Protein AF-A0A3M2DWN2-F1 (afdb_monomer)

pLDDT: mean 86.71, std 13.44, range [28.84, 98.81]

Nearest PDB structures (foldseek):
  6mg6-assembly2_C  TM=7.236E-01  e=5.193E-10  Helicobacter pylori G27
  5h8i-assembly1_A  TM=6.919E-01  e=1.380E-08  Medicago truncatula
  5h8i-assembly1_B  TM=6.984E-01  e=2.285E-08  Medicago truncatula
  5h8k-assembly1_A  TM=7.083E-01  e=6.935E-08  Medicago truncatula
  2vhh-assembly1_C  TM=6.058E-01  e=2.213E-07  Drosophila melanogaster

Radius of gyration: 27.04 Å; Cα contacts (8 Å, |Δi|>4): 2214; chains: 1; bounding box: 73×55×89 Å

Solvent-accessible surface area (backbone atoms only — not comparable to full-atom values): 41257 Å² total; per-residue (Å²): 130,93,74,87,78,80,83,77,95,66,62,64,50,64,84,50,80,84,73,81,58,93,68,30,50,38,36,42,32,9,39,21,45,66,55,50,72,68,31,11,58,32,58,67,41,34,37,50,53,57,45,49,51,40,59,70,64,40,59,85,67,62,62,92,87,41,58,40,37,43,32,34,15,33,44,66,46,56,50,35,74,36,38,30,78,65,11,48,66,15,74,70,42,70,35,57,70,54,17,57,60,51,32,48,79,72,34,44,60,20,29,55,60,46,56,75,81,30,84,74,54,72,43,33,39,49,44,61,28,40,37,25,48,33,51,52,37,49,50,54,35,50,22,45,50,9,35,76,71,57,20,33,32,35,41,19,33,68,38,42,70,68,45,84,41,62,51,67,67,56,26,73,42,29,32,46,81,86,51,80,84,67,76,45,22,44,43,45,85,84,55,52,34,25,48,29,43,40,31,23,37,40,81,25,47,76,79,52,72,49,54,31,36,50,69,54,67,64,41,48,68,59,32,49,38,48,58,30,60,66,69,70,58,47,45,45,77,52,90,88,60,40,23,30,28,76,19,44,42,61,31,39,59,36,67,72,50,54,51,49,19,37,76,65,58,13,35,30,37,39,31,19,20,66,60,70,27,39,58,57,48,64,93,87,57,62,64,41,54,34,60,50,41,54,18,52,49,39,46,23,69,68,35,91,51,27,55,26,20,35,28,7,17,33,17,20,44,56,48,68,45,43,27,61,39,59,6,27,31,30,34,70,29,26,52,86,50,73,62,41,60,55,78,72,40,82,63,36,45,25,54,73,32,70,22,64,59,78,64,79,67,80,88,60,80,54,65,66,59,41,42,54,56,48,23,56,53,38,55,24,32,28,70,90,28,92,41,47,54,72,60,48,58,25,53,30,64,49,78,43,68,45,36,90,69,54,57,39,67,63,56,85,91,71,76,45,83,50,65,99,64,54,47,56,72,71,40,73,65,74,96,76,80,78,52,42,30,40,56,54,20,39,22,38,18,84,62,40,33,32,40,40,30,25,20,35,32,45,45,79,33,31,35,40,34,34,33,30,15,75,62,62,63,77,52,70,50,80,72,34,70,52,74,59,47,75,48,39,29,40,60,36,34,43,41,44,50,68,83,47,21,34,33,38,36,32,33,37,52,78,56,91,74,33,23,39,48,34,30,30,32,16,76,63,50,58,76,50,65,44,77,70,40,63,46,52,78,91,60,93,51,36,30,45,64,61,22,65,28,48,15,84,72,75,49,32,24,38,38,27,25,24,28,37,68,68,101,62,66,35,31,36,45,30,35,25,42,10,86,65,48,50,78,53,61,39,80,60,34,70,47,67,85,74,73,75,66,82,86,52,85,65,66,70,46,55,26,29,42,52,34,19,37,31,39,45,77,50,34,29,39,40,37,29,26,36,27,46,71,84,38,98,72,73,34,72,27,28,42,41,33,37,32,42,16,81,66,61,57,75,53,57,41,81,68,42,76,67,68,88,73,98,48,64,38,31,50,40,45,46,44,25,48,48,66,46,96,86,72,47,36,40,41,36,25,16,32,32,56,50,85,52,52,43,30,39,39,38,34,46,45,73,86,61,80,81,76,30,60,60,74,75,57,89,73,74,43,38,27,39,37,38,21,51,27,56,35,65,97,36,38,36,40,31,26,19,30,36,72,65,30,23,33,37,36,33,35,26,51,32,52,98,75,36,65,44,74,65,40,62,62,53,35,60,74,91,39,69,33,38,29,39,53,39,24,36,24,27,16,71,87,23,37,39,37,41,35,30,29,30,22,29,83,17,29,35,34,41,36,34,31,39,25,46,68,79,78,87,128

Secondary structure (DSSP, 8-state):
----PPPP-PPPPPPP--PPPS--EEEEEE--EE--GGGGG-HHHHHHHHHHHIIIIIGGG--SSS-EEEEPPTTTTGGGGG-TTTTHHHHTSSSHHHHHHHHGGGGHHHHHHHTTT----HHHHHHHHHHHHHHHHHHHHHHHHHHHHT-EEEEEEEEPPPEEE--HHHHHHHS-TTSSS-S-EEE-TT---EEEEEEE-TTS-EEEEEE-SS--HIIIIIS-PPPPPGGG---EEETTTEEEEEEEGGGGG-HHHHHHHHHTT--EEEEEB--B-SSSPPTT---HHHHHIIIIIHHHHH-TT--EEEE-BEEEEETTEEEE---EEEE---TTSPPB-STTSPPBS-EEEEPPPSS----SS-HHHHHHHHHHHHHHHSTTSTTTT------EEEEEE--TT--PPP--S--PPPPSSSEEEEEES---SSS-EEEEEEEE-SSS-EEEEEEE-TTSS-EEEEEEESSTTSS-PPPEE-S--SS-EEEEEEEE-STT-EEEEEEEEEETTEEEEEEEEESSSSSS-PPPEES-TT--S-EEEEEEEE-TTT--EEEEEEE--SSS---EEEEEEETTSSSS-PPPEES--PPP-TT-S-GGGG-EEEEEEEEETTEEEEEEEEEES--TTS--EEEEEEEEESSSSSS-PPPEE-S---SS-EEEEEEEEEE-TTS-EEEEEEEEETT-SS-EEEEEETT--SPEE----SS---EEEEEEEEETTEEEEEEEE-TTSS-EEEEEEEETTEE---EE--S-TTSS--EEEEEEEE-TTSEEEEEEEE-TTSS-EEEEEEEEPPPP-

Structure (mmCIF, N/CA/C/O backbone):
data_AF-A0A3M2DWN2-F1
#
_entry.id   AF-A0A3M2DWN2-F1
#
loop_
_atom_site.group_PDB
_atom_site.id
_atom_site.type_symbol
_atom_site.label_atom_id
_atom_site.label_alt_id
_atom_site.label_comp_id
_atom_site.label_asym_id
_atom_site.label_entity_id
_atom_site.label_seq_id
_atom_site.pdbx_PDB_ins_code
_atom_site.Cartn_x
_atom_site.Cartn_y
_atom_site.Cartn_z
_atom_site.occupancy
_atom_site.B_iso_or_equiv
_atom_site.auth_seq_id
_atom_site.auth_comp_id
_atom_site.auth_asym_id
_atom_site.auth_atom_id
_atom_site.pdbx_PDB_model_num
ATOM 1 N N . MET A 1 1 ? -30.948 22.273 5.472 1.00 28.84 1 MET A N 1
ATOM 2 C CA . MET A 1 1 ? -32.254 21.593 5.640 1.00 28.84 1 MET A CA 1
ATOM 3 C C . MET A 1 1 ? -31.989 20.103 5.526 1.00 28.84 1 MET A C 1
ATOM 5 O O . MET A 1 1 ? -31.171 19.763 4.685 1.00 28.84 1 MET A O 1
ATOM 9 N N . PRO A 1 2 ? -32.598 19.227 6.339 1.00 31.05 2 PRO A N 1
ATOM 10 C CA . PRO A 1 2 ? -32.392 17.791 6.185 1.00 31.05 2 PRO A CA 1
ATOM 11 C C . PRO A 1 2 ? -33.034 17.327 4.870 1.00 31.05 2 PRO A C 1
ATOM 13 O O . PRO A 1 2 ? -34.229 17.533 4.651 1.00 31.05 2 PRO A O 1
ATOM 16 N N . HIS A 1 3 ? -32.231 16.752 3.977 1.00 34.69 3 HIS A N 1
ATOM 17 C CA . HIS A 1 3 ? -32.694 16.199 2.709 1.00 34.69 3 HIS A CA 1
ATOM 18 C C . HIS A 1 3 ? -32.986 14.705 2.881 1.00 34.69 3 HIS A C 1
ATOM 20 O O . HIS A 1 3 ? -32.107 13.918 3.216 1.00 34.69 3 HIS A O 1
ATOM 26 N N . THR A 1 4 ? -34.233 14.300 2.646 1.00 32.12 4 THR A N 1
ATOM 27 C CA . THR A 1 4 ? -34.605 12.888 2.494 1.00 32.12 4 THR A CA 1
ATOM 28 C C . THR A 1 4 ? -34.074 12.378 1.157 1.00 32.12 4 THR A C 1
ATOM 30 O O . THR A 1 4 ? -34.625 12.713 0.107 1.00 32.12 4 THR A O 1
ATOM 33 N N . VAL A 1 5 ? -32.997 11.592 1.193 1.00 36.53 5 VAL A N 1
ATOM 34 C CA . VAL A 1 5 ? -32.440 10.897 0.023 1.00 36.53 5 VAL A CA 1
ATOM 35 C C . VAL A 1 5 ? -33.306 9.670 -0.283 1.00 36.53 5 VAL A C 1
ATOM 37 O O . VAL A 1 5 ? -33.654 8.908 0.618 1.00 36.53 5 VAL A O 1
ATOM 40 N N . ALA A 1 6 ? -33.703 9.503 -1.547 1.00 34.16 6 ALA A N 1
ATOM 41 C CA . ALA A 1 6 ? -34.498 8.362 -1.996 1.00 34.16 6 ALA A CA 1
ATOM 42 C C . ALA A 1 6 ? -33.676 7.054 -1.944 1.00 34.16 6 ALA A C 1
ATOM 44 O O . ALA A 1 6 ? -32.482 7.085 -2.242 1.00 34.16 6 ALA A O 1
ATOM 45 N N . PRO A 1 7 ? -34.282 5.904 -1.596 1.00 41.53 7 PRO A N 1
ATOM 46 C CA . PRO A 1 7 ? -33.577 4.625 -1.575 1.00 41.53 7 PRO A CA 1
ATOM 47 C C . PRO A 1 7 ? -33.221 4.154 -2.995 1.00 41.53 7 PRO A C 1
ATOM 49 O O . PRO A 1 7 ? -34.084 4.117 -3.874 1.00 41.53 7 PRO A O 1
ATOM 52 N N . ASP A 1 8 ? -31.963 3.754 -3.205 1.00 50.97 8 ASP A N 1
ATOM 53 C CA . ASP A 1 8 ? -31.498 3.149 -4.458 1.00 50.97 8 ASP A CA 1
ATOM 54 C C . ASP A 1 8 ? -32.148 1.776 -4.696 1.00 50.97 8 ASP A C 1
ATOM 56 O O . ASP A 1 8 ? -32.153 0.900 -3.829 1.00 50.97 8 ASP A O 1
ATOM 60 N N . ALA A 1 9 ? -32.673 1.577 -5.907 1.00 44.03 9 ALA A N 1
ATOM 61 C CA . ALA A 1 9 ? -33.517 0.449 -6.311 1.00 44.03 9 ALA A CA 1
ATOM 62 C C . ALA A 1 9 ? -32.756 -0.858 -6.644 1.00 44.03 9 ALA A C 1
ATOM 64 O O . ALA A 1 9 ? -33.171 -1.609 -7.529 1.00 44.03 9 ALA A O 1
ATOM 65 N N . ALA A 1 10 ? -31.646 -1.150 -5.967 1.00 52.66 10 ALA A N 1
ATOM 66 C CA . ALA A 1 10 ? -30.864 -2.367 -6.196 1.00 52.66 10 ALA A CA 1
ATOM 67 C C . ALA A 1 10 ? -31.142 -3.421 -5.109 1.00 52.66 10 ALA A C 1
ATOM 69 O O . ALA A 1 10 ? -31.013 -3.148 -3.917 1.00 52.66 10 ALA A O 1
ATOM 70 N N . GLY A 1 11 ? -31.549 -4.621 -5.535 1.00 57.00 11 GLY A N 1
ATOM 71 C CA . GLY A 1 11 ? -31.834 -5.756 -4.654 1.00 57.00 11 GLY A CA 1
ATOM 72 C C . GLY A 1 11 ? -30.576 -6.424 -4.071 1.00 57.00 11 GLY A C 1
ATOM 73 O O . GLY A 1 11 ? -29.459 -6.098 -4.475 1.00 57.00 11 GLY A O 1
ATOM 74 N N . PRO A 1 12 ? -30.749 -7.366 -3.124 1.00 58.66 12 PRO A N 1
ATOM 75 C CA . PRO A 1 12 ? -29.643 -8.100 -2.507 1.00 58.66 12 PRO A CA 1
ATOM 76 C C . PRO A 1 12 ? -28.852 -8.926 -3.541 1.00 58.66 12 PRO A C 1
ATOM 78 O O . PRO A 1 12 ? -29.454 -9.411 -4.504 1.00 58.66 12 PRO A O 1
ATOM 81 N N . PRO A 1 13 ? -27.539 -9.149 -3.337 1.00 57.88 13 PRO A N 1
ATOM 82 C CA . PRO A 1 13 ? -26.749 -10.003 -4.217 1.00 57.88 13 PRO A CA 1
ATOM 83 C C . PRO A 1 13 ? -27.235 -11.461 -4.108 1.00 57.88 13 PRO A C 1
ATOM 85 O O . PRO A 1 13 ? -27.664 -11.873 -3.017 1.00 57.88 13 PRO A O 1
ATOM 88 N N . PRO A 1 14 ? -27.198 -12.241 -5.206 1.00 56.00 14 PRO A N 1
ATOM 89 C CA . PRO A 1 14 ? -27.497 -13.669 -5.167 1.00 56.00 14 PRO A CA 1
ATOM 90 C C . PRO A 1 14 ? -26.470 -14.419 -4.304 1.00 56.00 14 PRO A C 1
ATOM 92 O O . PRO A 1 14 ? -25.361 -13.941 -4.083 1.00 56.00 14 PRO A O 1
ATOM 95 N N . ALA A 1 15 ? -26.835 -15.603 -3.806 1.00 56.53 15 ALA A N 1
ATOM 96 C CA . ALA A 1 15 ? -25.856 -16.512 -3.216 1.00 56.53 15 ALA A CA 1
ATOM 97 C C . ALA A 1 15 ? -24.956 -17.058 -4.338 1.00 56.53 15 ALA A C 1
ATOM 99 O O . ALA A 1 15 ? -25.483 -17.599 -5.310 1.00 56.53 15 ALA A O 1
ATOM 100 N N . CYS A 1 16 ? -23.635 -16.910 -4.217 1.00 60.53 16 CYS A N 1
ATOM 101 C CA . CYS A 1 16 ? -22.698 -17.604 -5.097 1.00 60.53 16 CYS A CA 1
ATOM 102 C C . CYS A 1 16 ? -22.345 -18.963 -4.504 1.00 60.53 16 CYS A C 1
ATOM 104 O O . CYS A 1 16 ? -21.914 -19.059 -3.356 1.00 60.53 16 CYS A O 1
ATOM 106 N N . GLU A 1 17 ? -22.482 -20.005 -5.315 1.00 47.00 17 GLU A N 1
ATOM 107 C CA . GLU A 1 17 ? -21.669 -21.203 -5.165 1.00 47.00 17 GLU A CA 1
ATOM 108 C C . GLU A 1 17 ? -20.345 -20.890 -5.869 1.00 47.00 17 GLU A C 1
ATOM 110 O O . GLU A 1 17 ? -20.322 -20.695 -7.083 1.00 47.00 17 GLU A O 1
ATOM 115 N N . HIS A 1 18 ? -19.257 -20.744 -5.110 1.00 50.06 18 HIS A N 1
ATOM 116 C CA . HIS A 1 18 ? -17.923 -20.693 -5.702 1.00 50.06 18 HIS A CA 1
ATOM 117 C C . HIS A 1 18 ? -17.649 -22.083 -6.293 1.00 50.06 18 HIS A C 1
ATOM 119 O O . HIS A 1 18 ? -17.306 -23.011 -5.561 1.00 50.06 18 HIS A O 1
ATOM 125 N N . GLU A 1 19 ? -17.855 -22.264 -7.601 1.00 42.41 19 GLU A N 1
ATOM 126 C CA . GLU A 1 19 ? -17.254 -23.408 -8.284 1.00 42.41 19 GLU A CA 1
ATOM 127 C C . GLU A 1 19 ? -15.734 -23.185 -8.288 1.00 42.41 19 GLU A C 1
ATOM 129 O O . GLU A 1 19 ? -15.281 -22.118 -8.714 1.00 42.41 19 GLU A O 1
ATOM 134 N N . PRO A 1 20 ? -14.927 -24.138 -7.793 1.00 46.72 20 PRO A N 1
ATOM 135 C CA . PRO A 1 20 ? -13.481 -23.991 -7.809 1.00 46.72 20 PRO A CA 1
ATOM 136 C C . PRO A 1 20 ? -12.994 -23.801 -9.252 1.00 46.72 20 PRO A C 1
ATOM 138 O O . PRO A 1 20 ? -13.249 -24.641 -10.120 1.00 46.72 20 PRO A O 1
ATOM 141 N N . SER A 1 21 ? -12.292 -22.691 -9.506 1.00 45.34 21 SER A N 1
ATOM 142 C CA . SER A 1 21 ? -11.602 -22.456 -10.778 1.00 45.34 21 SER A CA 1
ATOM 143 C C . SER A 1 21 ? -10.587 -23.583 -11.029 1.00 45.34 21 SER A C 1
ATOM 145 O O . SER A 1 21 ? -9.877 -23.979 -10.101 1.00 45.34 21 SER A O 1
ATOM 147 N N . PRO A 1 22 ? -10.480 -24.116 -12.261 1.00 47.50 22 PRO A N 1
ATOM 148 C CA . PRO A 1 22 ? -9.556 -25.204 -12.578 1.00 47.50 22 PRO A CA 1
ATOM 149 C C . PRO A 1 22 ? -8.082 -24.779 -12.560 1.00 47.50 22 PRO A C 1
ATOM 151 O O . PRO A 1 22 ? -7.212 -25.638 -12.435 1.00 47.50 22 PRO A O 1
ATOM 154 N N . ALA A 1 23 ? -7.795 -23.482 -12.690 1.00 55.16 23 ALA A N 1
ATOM 155 C CA . ALA A 1 23 ? -6.461 -22.944 -12.484 1.00 55.16 23 ALA A CA 1
ATOM 156 C C . ALA A 1 23 ? -6.434 -22.228 -11.135 1.00 55.16 23 ALA A C 1
ATOM 158 O O . ALA A 1 23 ? -7.263 -21.361 -10.873 1.00 55.16 23 ALA A O 1
ATOM 159 N N . SER A 1 24 ? -5.491 -22.619 -10.290 1.00 71.81 24 SER A N 1
ATOM 160 C CA . SER A 1 24 ? -5.219 -21.947 -9.026 1.00 71.81 24 SER A CA 1
ATOM 161 C C . SER A 1 24 ? -3.771 -21.516 -8.905 1.00 71.81 24 SER A C 1
ATOM 163 O O . SER A 1 24 ? -3.435 -20.805 -7.981 1.00 71.81 24 SER A O 1
ATOM 165 N N . ALA A 1 25 ? -2.899 -21.920 -9.831 1.00 86.75 25 ALA A N 1
ATOM 166 C CA . ALA A 1 25 ? -1.485 -21.616 -9.742 1.00 86.75 25 ALA A CA 1
ATOM 167 C C . ALA A 1 25 ? -1.039 -20.596 -10.790 1.00 86.75 25 ALA A C 1
ATOM 169 O O . ALA A 1 25 ? -1.557 -20.577 -11.906 1.00 86.75 25 ALA A O 1
ATOM 170 N N . VAL A 1 26 ? -0.028 -19.801 -10.454 1.00 91.88 26 VAL A N 1
ATOM 171 C CA . VAL A 1 26 ? 0.674 -18.887 -11.364 1.00 91.88 26 VAL A CA 1
ATOM 172 C C . VAL A 1 26 ? 2.164 -18.899 -11.039 1.00 91.88 26 VAL A C 1
ATOM 174 O O . VAL A 1 26 ? 2.543 -19.091 -9.884 1.00 91.88 26 VAL A O 1
ATOM 177 N N . ARG A 1 27 ? 3.016 -18.697 -12.046 1.00 95.81 27 ARG A N 1
ATOM 178 C CA . ARG A 1 27 ? 4.438 -18.408 -11.839 1.00 95.81 27 ARG A CA 1
ATOM 179 C C . ARG A 1 27 ? 4.712 -16.937 -12.121 1.00 95.81 27 ARG A C 1
ATOM 181 O O . ARG A 1 27 ? 4.447 -16.463 -13.226 1.00 95.81 27 ARG A O 1
ATOM 188 N N . LEU A 1 28 ? 5.256 -16.229 -11.139 1.00 97.31 28 LEU A N 1
ATOM 189 C CA . LEU A 1 28 ? 5.654 -14.829 -11.278 1.00 97.31 28 LEU A CA 1
ATOM 190 C C . LEU A 1 28 ? 7.172 -14.727 -11.382 1.00 97.31 28 LEU A C 1
ATOM 192 O O . LEU A 1 28 ? 7.875 -15.358 -10.595 1.00 97.31 28 LEU A O 1
ATOM 196 N N . PHE A 1 29 ? 7.665 -13.913 -12.311 1.00 98.44 29 PHE A N 1
ATOM 197 C CA . PHE A 1 29 ? 9.083 -13.606 -12.483 1.00 98.44 29 PHE A CA 1
ATOM 198 C C . PHE A 1 29 ? 9.353 -12.137 -12.156 1.00 98.44 29 PHE A C 1
ATOM 200 O O . PHE A 1 29 ? 8.712 -11.250 -12.717 1.00 98.44 29 PHE A O 1
ATOM 207 N N . ALA A 1 30 ? 10.352 -11.895 -11.310 1.00 98.25 30 ALA A N 1
ATOM 208 C CA . ALA A 1 30 ? 11.003 -10.600 -11.161 1.00 98.25 30 ALA A CA 1
ATOM 209 C C . ALA A 1 30 ? 12.242 -10.595 -12.065 1.00 98.25 30 ALA A C 1
ATOM 211 O O . ALA A 1 30 ? 13.289 -11.131 -11.690 1.00 98.25 30 ALA A O 1
ATOM 212 N N . VAL A 1 31 ? 12.102 -10.063 -13.282 1.00 97.69 31 VAL A N 1
ATOM 213 C CA . VAL A 1 31 ? 13.149 -10.088 -14.309 1.00 97.69 31 VAL A CA 1
ATOM 214 C C . VAL A 1 31 ? 14.189 -9.011 -14.016 1.00 97.69 31 VAL A C 1
ATOM 216 O O . VAL A 1 31 ? 13.940 -7.826 -14.212 1.00 97.69 31 VAL A O 1
ATOM 219 N N . GLY A 1 32 ? 15.369 -9.421 -13.549 1.00 93.62 32 GLY A N 1
ATOM 220 C CA . GLY A 1 32 ? 16.492 -8.506 -13.358 1.00 93.62 32 GLY A CA 1
ATOM 221 C C . GLY A 1 32 ? 17.216 -8.286 -14.679 1.00 93.62 32 GLY A C 1
ATOM 222 O O . GLY A 1 32 ? 17.820 -9.220 -15.203 1.00 93.62 32 GLY A O 1
ATOM 223 N N . HIS A 1 33 ? 17.173 -7.068 -15.214 1.00 92.06 33 HIS A N 1
ATOM 224 C CA . HIS A 1 33 ? 17.831 -6.730 -16.475 1.00 92.06 33 HIS A CA 1
ATOM 225 C C . HIS A 1 33 ? 19.089 -5.888 -16.235 1.00 92.06 33 HIS A C 1
ATOM 227 O O . HIS A 1 33 ? 19.099 -4.975 -15.405 1.00 92.06 33 HIS A O 1
ATOM 233 N N . ARG A 1 34 ? 20.165 -6.205 -16.968 1.00 92.00 34 ARG A N 1
ATOM 234 C CA . ARG A 1 34 ? 21.402 -5.421 -16.946 1.00 92.00 34 ARG A CA 1
ATOM 235 C C . ARG A 1 34 ? 21.347 -4.361 -18.033 1.00 92.00 34 ARG A C 1
ATOM 237 O O . ARG A 1 34 ? 21.578 -4.688 -19.190 1.00 92.00 34 ARG A O 1
ATOM 244 N N . LEU A 1 35 ? 21.142 -3.119 -17.619 1.00 89.69 35 LEU A N 1
ATOM 245 C CA . LEU A 1 35 ? 21.074 -1.971 -18.504 1.00 89.69 35 LEU A CA 1
ATOM 246 C C . LEU A 1 35 ? 22.418 -1.718 -19.206 1.00 89.69 35 LEU A C 1
ATOM 248 O O . LEU A 1 35 ? 23.491 -1.751 -18.588 1.00 89.69 35 LEU A O 1
ATOM 252 N N . SER A 1 36 ? 22.346 -1.375 -20.492 1.00 88.75 36 SER A N 1
ATOM 253 C CA . SER A 1 36 ? 23.463 -0.912 -21.310 1.00 88.75 36 SER A CA 1
ATOM 254 C C . SER A 1 36 ? 23.047 0.152 -22.330 1.00 88.75 36 SER A C 1
ATOM 256 O O . SER A 1 36 ? 22.050 0.019 -23.031 1.00 88.75 36 SER A O 1
ATOM 258 N N . LEU A 1 37 ? 23.894 1.169 -22.532 1.00 91.25 37 LEU A N 1
ATOM 259 C CA . LEU A 1 37 ? 23.700 2.154 -23.607 1.00 91.25 37 LEU A CA 1
ATOM 260 C C . LEU A 1 37 ? 23.780 1.545 -25.019 1.00 91.25 37 LEU A C 1
ATOM 262 O O . LEU A 1 37 ? 23.290 2.156 -25.967 1.00 91.25 37 LEU A O 1
ATOM 266 N N . ALA A 1 38 ? 24.365 0.352 -25.177 1.00 92.69 38 ALA A N 1
ATOM 267 C CA . ALA A 1 38 ? 24.402 -0.349 -26.463 1.00 92.69 38 ALA A CA 1
ATOM 268 C C . ALA A 1 38 ? 22.998 -0.763 -26.946 1.00 92.69 38 ALA A C 1
ATOM 270 O O . ALA A 1 38 ? 22.756 -0.878 -28.145 1.00 92.69 38 ALA A O 1
ATOM 271 N N . GLU A 1 39 ? 22.046 -0.932 -26.027 1.00 94.81 39 GLU A N 1
ATOM 272 C CA . GLU A 1 39 ? 20.647 -1.244 -26.346 1.00 94.81 39 GLU A CA 1
ATOM 273 C C . GLU A 1 39 ? 19.990 -0.135 -27.169 1.00 94.81 39 GLU A C 1
ATOM 275 O O . GLU A 1 39 ? 19.165 -0.389 -28.043 1.00 94.81 39 GLU A O 1
ATOM 280 N N . ALA A 1 40 ? 20.412 1.106 -26.939 1.00 95.25 40 ALA A N 1
ATOM 281 C CA . ALA A 1 40 ? 19.897 2.282 -27.614 1.00 95.25 40 ALA A CA 1
ATOM 282 C C . ALA A 1 40 ? 20.491 2.486 -29.023 1.00 95.25 40 ALA A C 1
ATOM 284 O O . ALA A 1 40 ? 20.159 3.458 -29.697 1.00 95.25 40 ALA A O 1
ATOM 285 N N . GLU A 1 41 ? 21.360 1.595 -29.517 1.00 95.69 41 GLU A N 1
ATOM 286 C CA . GLU A 1 41 ? 21.907 1.702 -30.877 1.00 95.69 41 GLU A CA 1
ATOM 287 C C . GLU A 1 41 ? 20.841 1.536 -31.966 1.00 95.69 41 GLU A C 1
ATOM 289 O O . GLU A 1 41 ? 20.949 2.162 -33.019 1.00 95.69 41 GLU A O 1
ATOM 294 N N . SER A 1 42 ? 19.827 0.697 -31.736 1.00 95.69 42 SER A N 1
ATOM 295 C CA . SER A 1 42 ? 18.698 0.492 -32.652 1.00 95.69 42 SER A CA 1
ATOM 296 C C . SER A 1 42 ? 17.556 -0.262 -31.955 1.00 95.69 42 SER A C 1
ATOM 298 O O . SER A 1 42 ? 17.818 -0.968 -30.979 1.00 95.69 42 SER A O 1
ATOM 300 N N . PRO A 1 43 ? 16.316 -0.233 -32.486 1.00 96.00 43 PRO A N 1
ATOM 301 C CA . PRO A 1 43 ? 15.214 -1.034 -31.941 1.00 96.00 43 PRO A CA 1
ATOM 302 C C . PRO A 1 43 ? 15.544 -2.530 -31.836 1.00 96.00 43 PRO A C 1
ATOM 304 O O . PRO A 1 43 ? 15.166 -3.188 -30.873 1.00 96.00 43 PRO A O 1
ATOM 307 N N . ALA A 1 44 ? 16.296 -3.058 -32.806 1.00 96.75 44 ALA A N 1
ATOM 308 C CA . ALA A 1 44 ? 16.711 -4.457 -32.823 1.00 96.75 44 ALA A CA 1
ATOM 309 C C . ALA A 1 44 ? 17.764 -4.779 -31.750 1.00 96.75 44 ALA A C 1
ATOM 311 O O . ALA A 1 44 ? 17.786 -5.898 -31.246 1.00 96.75 44 ALA A O 1
ATOM 312 N N . ALA A 1 45 ? 18.634 -3.823 -31.402 1.00 97.44 45 ALA A N 1
ATOM 313 C CA . ALA A 1 45 ? 19.613 -3.997 -30.329 1.00 97.44 45 ALA A CA 1
ATOM 314 C C . ALA A 1 45 ? 18.916 -4.060 -28.963 1.00 97.44 45 ALA A C 1
ATOM 316 O O . ALA A 1 45 ? 19.205 -4.965 -28.182 1.00 97.44 45 ALA A O 1
ATOM 317 N N . PHE A 1 46 ? 17.953 -3.164 -28.725 1.00 97.69 46 PHE A N 1
ATOM 318 C CA . PHE A 1 46 ? 17.102 -3.200 -27.536 1.00 97.69 46 PHE A CA 1
ATOM 319 C C . PHE A 1 46 ? 16.329 -4.520 -27.441 1.00 97.69 46 PHE A C 1
ATOM 321 O O . PHE A 1 46 ? 16.449 -5.233 -26.446 1.00 97.69 46 PHE A O 1
ATOM 328 N N . GLU A 1 47 ? 15.615 -4.911 -28.503 1.00 98.12 47 GLU A N 1
ATOM 329 C CA . GLU A 1 47 ? 14.868 -6.174 -28.524 1.00 98.12 47 GLU A CA 1
ATOM 330 C C . GLU A 1 47 ? 15.782 -7.376 -28.241 1.00 98.12 47 GLU A C 1
ATOM 332 O O . GLU A 1 47 ? 15.446 -8.235 -27.425 1.00 98.12 47 GLU A O 1
ATOM 337 N N . ALA A 1 48 ? 16.955 -7.433 -28.880 1.00 98.12 48 ALA A N 1
ATOM 338 C CA . ALA A 1 48 ? 17.909 -8.519 -28.690 1.00 98.12 48 ALA A CA 1
ATOM 339 C C . ALA A 1 48 ? 18.437 -8.593 -27.251 1.00 98.12 48 ALA A C 1
ATOM 341 O O . ALA A 1 48 ? 18.585 -9.694 -26.724 1.00 98.12 48 ALA A O 1
ATOM 342 N N . ALA A 1 49 ? 18.702 -7.455 -26.605 1.00 96.75 49 ALA A N 1
ATOM 343 C CA . ALA A 1 49 ? 19.183 -7.420 -25.228 1.00 96.75 49 ALA A CA 1
ATOM 344 C C . ALA A 1 49 ? 18.120 -7.905 -24.232 1.00 96.75 49 ALA A C 1
ATOM 346 O O . ALA A 1 49 ? 18.407 -8.782 -23.414 1.00 96.75 49 ALA A O 1
ATOM 347 N N . ILE A 1 50 ? 16.882 -7.409 -24.343 1.00 97.38 50 ILE A N 1
ATOM 348 C CA . ILE A 1 50 ? 15.776 -7.855 -23.483 1.00 97.38 50 ILE A CA 1
ATOM 349 C C . ILE A 1 50 ? 15.494 -9.346 -23.709 1.00 97.38 50 ILE A C 1
AT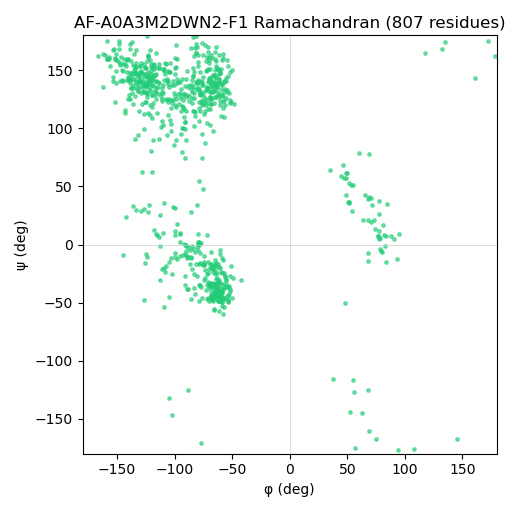OM 351 O O . ILE A 1 50 ? 15.375 -10.113 -22.749 1.00 97.38 50 ILE A O 1
ATOM 355 N N . ARG A 1 51 ? 15.439 -9.796 -24.971 1.00 97.88 51 ARG A N 1
ATOM 356 C CA . ARG A 1 51 ? 15.236 -11.216 -25.293 1.00 97.88 51 ARG A CA 1
ATOM 357 C C . ARG A 1 51 ? 16.366 -12.092 -24.785 1.00 97.88 51 ARG A C 1
ATOM 359 O O . ARG A 1 51 ? 16.074 -13.165 -24.278 1.00 97.88 51 ARG A O 1
ATOM 366 N N . ALA A 1 52 ? 17.618 -11.646 -24.845 1.00 97.00 52 ALA A N 1
ATOM 367 C CA . ALA A 1 52 ? 18.735 -12.406 -24.294 1.00 97.00 52 ALA A CA 1
ATOM 368 C C . ALA A 1 52 ? 18.560 -12.661 -22.787 1.00 97.00 52 ALA A C 1
ATOM 370 O O . ALA A 1 52 ? 18.813 -13.776 -22.335 1.00 97.00 52 ALA A O 1
ATOM 371 N N . THR A 1 53 ? 18.063 -11.678 -22.022 1.00 95.75 53 THR A N 1
ATOM 372 C CA . THR A 1 53 ? 17.695 -11.885 -20.609 1.00 95.75 53 THR A CA 1
ATOM 373 C C . THR A 1 53 ? 16.572 -12.915 -20.471 1.00 95.75 53 THR A C 1
ATOM 375 O O . THR A 1 53 ? 16.694 -13.850 -19.683 1.00 95.75 53 THR A O 1
ATOM 378 N N . VAL A 1 54 ? 15.498 -12.805 -21.261 1.00 98.00 54 VAL A N 1
ATOM 379 C CA . VAL A 1 54 ? 14.378 -13.764 -21.217 1.00 98.00 54 VAL A CA 1
ATOM 380 C C . VAL A 1 54 ? 14.831 -15.181 -21.581 1.00 98.00 54 VAL A C 1
ATOM 382 O O . VAL A 1 54 ? 14.485 -16.136 -20.893 1.00 98.00 54 VAL A O 1
ATOM 385 N N . GLU A 1 55 ? 15.621 -15.345 -22.636 1.00 97.88 55 GLU A N 1
ATOM 386 C CA . GLU A 1 55 ? 16.112 -16.641 -23.107 1.00 97.88 55 GLU A CA 1
ATOM 387 C C . GLU A 1 55 ? 17.059 -17.309 -22.110 1.00 97.88 55 GLU A C 1
ATOM 389 O O . GLU A 1 55 ? 16.987 -18.525 -21.927 1.00 97.88 55 GLU A O 1
ATOM 394 N N . ALA A 1 56 ? 17.936 -16.528 -21.477 1.00 96.12 56 ALA A N 1
ATOM 395 C CA . ALA A 1 56 ? 18.906 -17.040 -20.519 1.00 96.12 56 ALA A CA 1
ATOM 396 C C . ALA A 1 56 ? 18.264 -17.372 -19.167 1.00 96.12 56 ALA A C 1
ATOM 398 O O . ALA A 1 56 ? 18.512 -18.452 -18.626 1.00 96.12 56 ALA A O 1
ATOM 399 N N . ASP A 1 57 ? 17.422 -16.474 -18.650 1.00 95.94 57 ASP A N 1
ATOM 400 C CA . ASP A 1 57 ? 17.029 -16.496 -17.241 1.00 95.94 57 ASP A CA 1
ATOM 401 C C . ASP A 1 57 ? 15.560 -16.874 -17.007 1.00 95.94 57 ASP A C 1
ATOM 403 O O . ASP A 1 57 ? 15.208 -17.302 -15.909 1.00 95.94 57 ASP A O 1
ATOM 407 N N . VAL A 1 58 ? 14.684 -16.733 -18.009 1.00 98.00 58 VAL A N 1
ATOM 408 C CA . VAL A 1 58 ? 13.239 -16.986 -17.858 1.00 98.00 58 VAL A CA 1
ATOM 409 C C . VAL A 1 58 ? 12.801 -18.244 -18.598 1.00 98.00 58 VAL A C 1
ATOM 411 O O . VAL A 1 58 ? 12.202 -19.135 -17.997 1.00 98.00 58 VAL A O 1
ATOM 414 N N . ALA A 1 59 ? 13.109 -18.351 -19.891 1.00 97.94 59 ALA A N 1
ATOM 415 C CA . ALA A 1 59 ? 12.662 -19.434 -20.764 1.00 97.94 59 ALA A CA 1
ATOM 416 C C . ALA A 1 59 ? 12.950 -20.848 -20.211 1.00 97.94 59 ALA A C 1
ATOM 418 O O . ALA A 1 59 ? 12.054 -21.695 -20.293 1.00 97.94 59 ALA A O 1
ATOM 419 N N . PRO A 1 60 ? 14.114 -21.130 -19.582 1.00 97.69 60 PRO A N 1
ATOM 420 C CA . PRO A 1 60 ? 14.391 -22.440 -18.982 1.00 97.69 60 PRO A CA 1
ATOM 421 C C . PRO A 1 60 ? 13.482 -22.791 -17.797 1.00 97.69 60 PRO A C 1
ATOM 423 O O . PRO A 1 60 ? 13.392 -23.955 -17.404 1.00 97.69 60 PRO A O 1
ATOM 426 N N . HIS A 1 61 ? 12.828 -21.786 -17.218 1.00 97.81 61 HIS A N 1
ATOM 427 C CA . HIS A 1 61 ? 12.023 -21.878 -16.009 1.00 97.81 61 HIS A CA 1
ATOM 428 C C . HIS A 1 61 ? 10.542 -21.588 -16.263 1.00 97.81 61 HIS A C 1
ATOM 430 O O . HIS A 1 61 ? 9.777 -21.527 -15.304 1.00 97.81 61 HIS A O 1
ATOM 436 N N . LEU A 1 62 ? 10.094 -21.447 -17.512 1.00 98.31 62 LEU A N 1
ATOM 437 C CA . LEU A 1 62 ? 8.670 -21.293 -17.804 1.00 98.31 62 LEU A CA 1
ATOM 438 C C . LEU A 1 62 ? 7.891 -22.535 -17.366 1.00 98.31 62 LEU A C 1
ATOM 440 O O . LEU A 1 62 ? 8.248 -23.675 -17.678 1.00 98.31 62 LEU A O 1
ATOM 444 N N . ALA A 1 63 ? 6.806 -22.310 -16.633 1.00 95.62 63 ALA A N 1
ATOM 445 C CA . ALA A 1 63 ? 5.885 -23.371 -16.279 1.00 95.62 63 ALA A CA 1
ATOM 446 C C . ALA A 1 63 ? 5.021 -23.750 -17.493 1.00 95.62 63 ALA A C 1
ATOM 448 O O . ALA A 1 63 ? 4.649 -22.896 -18.296 1.00 95.62 63 ALA A O 1
ATOM 449 N N . THR A 1 64 ? 4.705 -25.039 -17.626 1.00 93.12 64 THR A N 1
ATOM 450 C CA . THR A 1 64 ? 3.921 -25.581 -18.757 1.00 93.12 64 THR A CA 1
ATOM 451 C C . THR A 1 64 ? 2.471 -25.890 -18.388 1.00 93.12 64 THR A C 1
ATOM 453 O O . THR A 1 64 ? 1.650 -26.139 -19.267 1.00 93.12 64 THR A O 1
ATOM 456 N N . ASP A 1 65 ? 2.157 -25.879 -17.094 1.00 89.25 65 ASP A N 1
ATOM 457 C CA . ASP A 1 65 ? 0.877 -26.275 -16.504 1.00 89.25 65 ASP A CA 1
ATOM 458 C C . ASP A 1 65 ? 0.104 -25.100 -15.880 1.00 89.25 65 ASP A C 1
ATOM 460 O O . ASP A 1 65 ? -0.997 -25.296 -15.370 1.00 89.25 65 ASP A O 1
ATOM 464 N N . ARG A 1 66 ? 0.668 -23.886 -15.911 1.00 89.88 66 ARG A N 1
ATOM 465 C CA . ARG A 1 66 ? 0.101 -22.668 -15.315 1.00 89.88 66 ARG A CA 1
ATOM 466 C C . ARG A 1 66 ? 0.556 -21.407 -16.063 1.00 89.88 66 ARG A C 1
ATOM 468 O O . ARG A 1 66 ? 1.586 -21.460 -16.740 1.00 89.88 66 ARG A O 1
ATOM 475 N N . PRO A 1 67 ? -0.162 -20.275 -15.943 1.00 93.00 67 PRO A N 1
ATOM 476 C CA . PRO A 1 67 ? 0.270 -19.005 -16.518 1.00 93.00 67 PRO A CA 1
ATOM 477 C C . PRO A 1 67 ? 1.613 -18.530 -15.947 1.00 93.00 67 PRO A C 1
ATOM 479 O O . PRO A 1 67 ? 1.912 -18.746 -14.771 1.00 93.00 67 PRO A O 1
ATOM 482 N N . ASN A 1 68 ? 2.390 -17.840 -16.782 1.00 97.06 68 ASN A N 1
ATOM 483 C CA . ASN A 1 68 ? 3.621 -17.162 -16.386 1.00 97.06 68 ASN A CA 1
ATOM 484 C C . ASN A 1 68 ? 3.429 -15.649 -16.555 1.00 97.06 68 ASN A C 1
ATOM 486 O O . ASN A 1 68 ? 2.906 -15.214 -17.585 1.00 97.06 68 ASN A O 1
ATOM 490 N N . VAL A 1 69 ? 3.861 -14.866 -15.568 1.00 98.06 69 VAL A N 1
ATOM 491 C CA . VAL A 1 69 ? 3.845 -13.397 -15.601 1.00 98.06 69 VAL A CA 1
ATOM 492 C C . VAL A 1 69 ? 5.271 -12.892 -15.426 1.00 98.06 69 VAL A C 1
ATOM 494 O O . VAL A 1 69 ? 5.908 -13.181 -14.414 1.00 98.06 69 VAL A O 1
ATOM 497 N N . LEU A 1 70 ? 5.778 -12.157 -16.411 1.00 98.50 70 LEU A N 1
ATOM 498 C CA . LEU A 1 70 ? 7.093 -11.524 -16.375 1.00 98.50 70 LEU A CA 1
ATOM 499 C C . LEU A 1 70 ? 6.927 -10.056 -16.002 1.00 98.50 70 LEU A C 1
ATOM 501 O O . LEU A 1 70 ? 6.281 -9.309 -16.735 1.00 98.50 70 LEU A O 1
ATOM 505 N N . VAL A 1 71 ? 7.534 -9.646 -14.893 1.00 98.44 71 VAL A N 1
ATOM 506 C CA . VAL A 1 71 ? 7.590 -8.244 -14.477 1.00 98.44 71 VAL A CA 1
ATOM 507 C C . VAL A 1 71 ? 9.003 -7.735 -14.717 1.00 98.44 71 VAL A C 1
ATOM 509 O O . VAL A 1 71 ? 9.966 -8.330 -14.231 1.00 98.44 71 VAL A O 1
ATOM 512 N N . PHE A 1 72 ? 9.119 -6.652 -15.477 1.00 97.62 72 PHE A N 1
ATOM 513 C CA . PHE A 1 72 ? 10.372 -5.952 -15.749 1.00 97.62 72 PHE A CA 1
ATOM 514 C C . PHE A 1 72 ? 10.517 -4.713 -14.855 1.00 97.62 72 PHE A C 1
ATOM 516 O O . PHE A 1 72 ? 9.507 -4.238 -14.332 1.00 97.62 72 PHE A O 1
ATOM 523 N N . PRO A 1 73 ? 11.745 -4.190 -14.674 1.00 95.12 73 PRO A N 1
ATOM 524 C CA . PRO A 1 73 ? 11.986 -3.005 -13.862 1.00 95.12 73 PRO A CA 1
ATOM 525 C C . PRO A 1 73 ? 11.145 -1.800 -14.293 1.00 95.12 73 PRO A C 1
ATOM 527 O O . PRO A 1 73 ? 10.679 -1.698 -15.437 1.00 95.12 73 PRO A O 1
ATOM 530 N N . GLU A 1 74 ? 10.986 -0.864 -13.361 1.00 90.81 74 GLU A N 1
ATOM 531 C CA . GLU A 1 74 ? 10.528 0.488 -13.677 1.00 90.81 74 GLU A CA 1
ATOM 532 C C . GLU A 1 74 ? 11.429 1.082 -14.756 1.00 90.81 74 GLU A C 1
ATOM 534 O O . GLU A 1 74 ? 12.617 0.775 -14.803 1.00 90.81 74 GLU A O 1
ATOM 539 N N . SER A 1 75 ? 10.856 1.893 -15.646 1.00 88.06 75 SER A N 1
ATOM 540 C CA . SER A 1 75 ? 11.633 2.569 -16.682 1.00 88.06 75 SER A CA 1
ATOM 541 C C . SER A 1 75 ? 12.484 1.626 -17.547 1.00 88.06 75 SER A C 1
ATOM 543 O O . SER A 1 75 ? 13.491 2.069 -18.087 1.00 88.06 75 SER A O 1
ATOM 545 N N . VAL A 1 76 ? 12.089 0.348 -17.745 1.00 93.56 76 VAL A N 1
ATOM 546 C CA . VAL A 1 76 ? 12.878 -0.640 -18.523 1.00 93.56 76 VAL A CA 1
ATOM 547 C C . VAL A 1 76 ? 13.284 -0.127 -19.924 1.00 93.56 76 VAL A C 1
ATOM 549 O O . VAL A 1 76 ? 14.296 -0.522 -20.503 1.00 93.56 76 VAL A O 1
ATOM 552 N N . ALA A 1 77 ? 12.480 0.792 -20.461 1.00 92.88 77 ALA A N 1
ATOM 553 C CA . ALA A 1 77 ? 12.639 1.448 -21.751 1.00 92.88 77 ALA A CA 1
ATOM 554 C C . ALA A 1 77 ? 13.568 2.679 -21.762 1.00 92.88 77 ALA A C 1
ATOM 556 O O . ALA A 1 77 ? 13.770 3.253 -22.831 1.00 92.88 77 ALA A O 1
ATOM 557 N N . PHE A 1 78 ? 14.104 3.130 -20.625 1.00 89.56 78 PHE A N 1
ATOM 558 C CA . PHE A 1 78 ? 14.799 4.420 -20.517 1.00 89.56 78 PHE A CA 1
ATOM 559 C C . PHE A 1 78 ? 15.981 4.599 -21.491 1.00 89.56 78 PHE A C 1
ATOM 561 O O . PHE A 1 78 ? 16.115 5.688 -22.055 1.00 89.56 78 PHE A O 1
ATOM 568 N N . PRO A 1 79 ? 16.792 3.565 -21.818 1.00 93.06 79 PRO A N 1
ATOM 569 C CA . PRO A 1 79 ? 17.815 3.686 -22.861 1.00 93.06 79 PRO A CA 1
ATOM 570 C C . PRO A 1 79 ? 17.268 4.151 -24.221 1.00 93.06 79 PRO A C 1
ATOM 572 O O . PRO A 1 79 ? 17.965 4.858 -24.951 1.00 93.06 79 PRO A O 1
ATOM 575 N N . LEU A 1 80 ? 16.014 3.823 -24.558 1.00 94.56 80 LEU A N 1
ATOM 576 C CA . LEU A 1 80 ? 15.384 4.200 -25.828 1.00 94.56 80 LEU A CA 1
ATOM 577 C C . LEU A 1 80 ? 15.192 5.714 -25.993 1.00 94.56 80 LEU A C 1
ATOM 579 O O . LEU A 1 80 ? 14.970 6.164 -27.116 1.00 94.56 80 LEU A O 1
ATOM 583 N N . VAL A 1 81 ? 15.336 6.520 -24.935 1.00 93.69 81 VAL A N 1
ATOM 584 C CA . VAL A 1 81 ? 15.413 7.988 -25.068 1.00 93.69 81 VAL A CA 1
ATOM 585 C C . VAL A 1 81 ? 16.542 8.387 -26.023 1.00 93.69 81 VAL A C 1
ATOM 587 O O . VAL A 1 81 ? 16.416 9.335 -26.796 1.00 93.69 81 VAL A O 1
ATOM 590 N N . PHE A 1 82 ? 17.632 7.618 -26.028 1.00 94.81 82 PHE A N 1
ATOM 591 C CA . PHE A 1 82 ? 18.808 7.849 -26.857 1.00 94.81 82 PHE A CA 1
ATOM 592 C C . PHE A 1 82 ? 18.848 6.934 -28.079 1.00 94.81 82 PHE A C 1
ATOM 594 O O . PHE A 1 82 ? 19.933 6.538 -28.495 1.00 94.81 82 PHE A O 1
ATOM 601 N N . LEU A 1 83 ? 17.702 6.564 -28.649 1.00 94.75 83 LEU A N 1
ATOM 602 C CA . LEU A 1 83 ? 17.631 5.607 -29.752 1.00 94.75 83 LEU A CA 1
ATOM 603 C C . LEU A 1 83 ? 18.343 6.099 -31.031 1.00 94.75 83 LEU A C 1
ATOM 605 O O . LEU A 1 83 ? 18.211 7.253 -31.450 1.00 94.75 83 LEU A O 1
ATOM 609 N N . GLY A 1 84 ? 19.095 5.194 -31.661 1.00 92.94 84 GLY A N 1
ATOM 610 C CA . GLY A 1 84 ? 19.539 5.310 -33.051 1.00 92.94 84 GLY A CA 1
ATOM 611 C C . GLY A 1 84 ? 20.567 6.416 -33.322 1.00 92.94 84 GLY A C 1
ATOM 612 O O . GLY A 1 84 ? 21.270 6.850 -32.400 1.00 92.94 84 GLY A O 1
ATOM 613 N N . PRO A 1 85 ? 20.756 6.882 -34.573 1.00 91.69 85 PRO A N 1
ATOM 614 C CA . PRO A 1 85 ? 21.710 7.940 -34.883 1.00 91.69 85 PRO A CA 1
ATOM 615 C C . PRO A 1 85 ? 21.389 9.280 -34.215 1.00 91.69 85 PRO A C 1
ATOM 617 O O . PRO A 1 85 ? 22.332 10.000 -33.893 1.00 91.69 85 PRO A O 1
ATOM 620 N N . ARG A 1 86 ? 20.110 9.592 -33.934 1.00 89.88 86 ARG A N 1
ATOM 621 C CA . ARG A 1 86 ? 19.726 10.798 -33.169 1.00 89.88 86 ARG A CA 1
ATOM 622 C C . ARG A 1 86 ? 20.355 10.810 -31.776 1.00 89.88 86 ARG A C 1
ATOM 624 O O . ARG A 1 86 ? 20.875 11.827 -31.338 1.00 89.88 86 ARG A O 1
ATOM 631 N N . GLY A 1 87 ? 20.375 9.668 -31.092 1.00 93.56 87 GLY A N 1
ATOM 632 C CA . GLY A 1 87 ? 21.000 9.562 -29.775 1.00 93.56 87 GLY A CA 1
ATOM 633 C C . GLY A 1 87 ? 22.523 9.411 -29.788 1.00 93.56 87 GLY A C 1
ATOM 634 O O . GLY A 1 87 ? 23.123 9.349 -28.720 1.00 93.56 87 GLY A O 1
ATOM 635 N N . ALA A 1 88 ? 23.187 9.337 -30.949 1.00 94.69 88 ALA A N 1
ATOM 636 C CA . ALA A 1 88 ? 24.606 8.968 -31.011 1.00 94.69 88 ALA A CA 1
ATOM 637 C C . ALA A 1 88 ? 25.528 9.955 -30.275 1.00 94.69 88 ALA A C 1
ATOM 639 O O . ALA A 1 88 ? 26.453 9.528 -29.586 1.00 94.69 88 ALA A O 1
ATOM 640 N N . ALA A 1 89 ? 25.266 11.262 -30.386 1.00 95.06 89 ALA A N 1
ATOM 641 C CA . ALA A 1 89 ? 26.021 12.279 -29.653 1.00 95.06 89 ALA A CA 1
ATOM 642 C C . ALA A 1 89 ? 25.763 12.208 -28.139 1.00 95.06 89 ALA A C 1
ATOM 644 O O . ALA A 1 89 ? 26.691 12.396 -27.355 1.00 95.06 89 ALA A O 1
ATOM 645 N N . ALA A 1 90 ? 24.527 11.896 -27.741 1.00 95.38 90 ALA A N 1
ATOM 646 C CA . ALA A 1 90 ? 24.132 11.740 -26.346 1.00 95.38 90 ALA A CA 1
ATOM 647 C C . ALA A 1 90 ? 24.784 10.513 -25.693 1.00 95.38 90 ALA A C 1
ATOM 649 O O . ALA A 1 90 ? 25.362 10.628 -24.619 1.00 95.38 90 ALA A O 1
ATOM 650 N N . ARG A 1 91 ? 24.800 9.360 -26.375 1.00 96.00 91 ARG A N 1
ATOM 651 C CA . ARG A 1 91 ? 25.460 8.134 -25.882 1.00 96.00 91 ARG A CA 1
ATOM 652 C C . ARG A 1 91 ? 26.978 8.260 -25.729 1.00 96.00 91 ARG A C 1
ATOM 654 O O . ARG A 1 91 ? 27.587 7.412 -25.090 1.00 96.00 91 ARG A O 1
ATOM 661 N N . ALA A 1 92 ? 27.589 9.275 -26.339 1.00 95.69 92 ALA A N 1
ATOM 662 C CA . ALA A 1 92 ? 29.021 9.547 -26.237 1.00 95.69 92 ALA A CA 1
ATOM 663 C C . ALA A 1 92 ? 29.394 10.475 -25.064 1.00 95.69 92 ALA A C 1
ATOM 665 O O . ALA A 1 92 ? 30.572 10.797 -24.925 1.00 95.69 92 ALA A O 1
ATOM 666 N N . GLN A 1 93 ? 28.416 10.943 -24.281 1.00 96.62 93 GLN A N 1
ATOM 667 C CA . GLN A 1 93 ? 28.655 11.772 -23.097 1.00 96.62 93 GLN A CA 1
ATOM 668 C C . GLN A 1 93 ? 29.001 10.918 -21.873 1.00 96.62 93 GLN A C 1
ATOM 670 O O . GLN A 1 93 ? 28.718 9.720 -21.849 1.00 96.62 93 GLN A O 1
ATOM 675 N N . ASP A 1 94 ? 29.588 11.547 -20.854 1.00 92.94 94 ASP A N 1
ATOM 676 C CA . ASP A 1 94 ? 29.997 10.869 -19.620 1.00 92.94 94 ASP A CA 1
ATOM 677 C C . ASP A 1 94 ? 28.897 10.896 -18.548 1.00 92.94 94 ASP A C 1
ATOM 679 O O . ASP A 1 94 ? 28.825 9.989 -17.719 1.00 92.94 94 ASP A O 1
ATOM 683 N N . THR A 1 95 ? 28.023 11.909 -18.576 1.00 93.62 95 THR A N 1
ATOM 684 C CA . THR A 1 95 ? 26.934 12.089 -17.602 1.00 93.62 95 THR A CA 1
ATOM 685 C C . THR A 1 95 ? 25.555 12.075 -18.256 1.00 93.62 95 THR A C 1
ATOM 687 O O . THR A 1 95 ? 25.388 12.483 -19.411 1.00 93.62 95 THR A O 1
ATOM 690 N N . ALA A 1 96 ? 24.534 11.657 -17.505 1.00 89.56 96 ALA A N 1
ATOM 691 C CA . ALA A 1 96 ? 23.153 11.643 -17.979 1.00 89.56 96 ALA A CA 1
ATOM 692 C C . ALA A 1 96 ? 22.671 13.058 -18.351 1.00 89.56 96 ALA A C 1
ATOM 694 O O . ALA A 1 96 ? 22.038 13.250 -19.390 1.00 89.56 96 ALA A O 1
ATOM 695 N N . LEU A 1 97 ? 23.028 14.072 -17.556 1.00 89.38 97 LEU A N 1
ATOM 696 C CA . LEU A 1 97 ? 22.672 15.469 -17.826 1.00 89.38 97 LEU A CA 1
ATOM 697 C C . LEU A 1 97 ? 23.260 15.973 -19.156 1.00 89.38 97 LEU A C 1
ATOM 699 O O . LEU A 1 97 ? 22.565 16.625 -19.944 1.00 89.38 97 LEU A O 1
ATOM 703 N N . GLU A 1 98 ? 24.530 15.667 -19.429 1.00 92.75 98 GLU A N 1
ATOM 704 C CA . GLU A 1 98 ? 25.167 16.002 -20.706 1.00 92.75 98 GLU A CA 1
ATOM 705 C C . GLU A 1 98 ? 24.517 15.242 -21.864 1.00 92.75 98 GLU A C 1
ATOM 707 O O . GLU A 1 98 ? 24.283 15.834 -22.918 1.00 92.75 98 GLU A O 1
ATOM 712 N N . ALA A 1 99 ? 24.167 13.966 -21.670 1.00 93.06 99 ALA A N 1
ATOM 713 C CA . ALA A 1 99 ? 23.490 13.159 -22.680 1.00 93.06 99 ALA A CA 1
ATOM 714 C C . ALA A 1 99 ? 22.124 13.748 -23.067 1.00 93.06 99 ALA A C 1
ATOM 716 O O . ALA A 1 99 ? 21.856 13.960 -24.252 1.00 93.06 99 ALA A O 1
ATOM 717 N N . PHE A 1 100 ? 21.287 14.099 -22.085 1.00 89.88 100 PHE A N 1
ATOM 718 C CA . PHE A 1 100 ? 20.017 14.791 -22.332 1.00 89.88 100 PHE A CA 1
ATOM 719 C C . PHE A 1 100 ? 20.232 16.132 -23.042 1.00 89.88 100 PHE A C 1
ATOM 721 O O . PHE A 1 100 ? 19.530 16.448 -24.003 1.00 89.88 100 PHE A O 1
ATOM 728 N N . THR A 1 101 ? 21.245 16.900 -22.634 1.00 90.19 101 THR A N 1
ATOM 729 C CA . THR A 1 101 ? 21.580 18.184 -23.271 1.00 90.19 101 THR A CA 1
ATOM 730 C C . THR A 1 101 ? 21.998 18.005 -24.734 1.00 90.19 101 THR A C 1
ATOM 732 O O . THR A 1 101 ? 21.583 18.780 -25.598 1.00 90.19 101 THR A O 1
ATOM 735 N N . ALA A 1 102 ? 22.788 16.973 -25.034 1.00 93.44 102 ALA A N 1
ATOM 736 C CA . ALA A 1 102 ? 23.250 16.656 -26.382 1.00 93.44 102 ALA A CA 1
ATOM 737 C C . ALA A 1 102 ? 22.118 16.196 -27.316 1.00 93.44 102 ALA A C 1
ATOM 739 O O . ALA A 1 102 ? 22.269 16.291 -28.533 1.00 93.44 102 ALA A O 1
ATOM 740 N N . LEU A 1 103 ? 20.989 15.738 -26.768 1.00 91.75 103 LEU A N 1
ATOM 741 C CA . LEU A 1 103 ? 19.821 15.316 -27.539 1.00 91.75 103 LEU A CA 1
ATOM 742 C C . LEU A 1 103 ? 18.946 16.498 -27.993 1.00 91.75 103 LEU A C 1
ATOM 744 O O . LEU A 1 103 ? 18.304 16.413 -29.038 1.00 91.75 103 LEU A O 1
ATOM 748 N N . VAL A 1 104 ? 18.951 17.621 -27.262 1.00 89.12 104 VAL A N 1
ATOM 749 C CA . VAL A 1 104 ? 18.086 18.792 -27.527 1.00 89.12 104 VAL A CA 1
ATOM 750 C C . VAL A 1 104 ? 18.126 19.278 -28.989 1.00 89.12 104 VAL A C 1
ATOM 752 O O . VAL A 1 104 ? 17.055 19.508 -29.558 1.00 89.12 104 VAL A O 1
ATOM 755 N N . PRO A 1 105 ? 19.296 19.428 -29.649 1.00 90.69 105 PRO A N 1
ATOM 756 C CA . PRO A 1 105 ? 19.346 19.870 -31.045 1.00 90.69 105 PRO A CA 1
ATOM 757 C C . PRO A 1 105 ? 18.700 18.885 -32.029 1.00 90.69 105 PRO A C 1
ATOM 759 O O . PRO A 1 105 ? 18.163 19.311 -33.050 1.00 90.69 105 PRO A O 1
ATOM 762 N N . GLU A 1 106 ? 18.725 17.588 -31.719 1.00 90.25 106 GLU A N 1
ATOM 763 C CA . GLU A 1 106 ? 18.242 16.504 -32.588 1.00 90.25 106 GLU A CA 1
ATOM 764 C C . GLU A 1 106 ? 16.713 16.360 -32.563 1.00 90.25 106 GLU A C 1
ATOM 766 O O . GLU A 1 106 ? 16.119 15.740 -33.450 1.00 90.25 106 GLU A O 1
ATOM 771 N N . VAL A 1 107 ? 16.067 16.950 -31.553 1.00 88.56 107 VAL A N 1
ATOM 772 C CA . VAL A 1 107 ? 14.625 16.835 -31.297 1.00 88.56 107 VAL A CA 1
ATOM 773 C C . VAL A 1 107 ? 13.875 18.166 -31.415 1.00 88.56 107 VAL A C 1
ATOM 775 O O . VAL A 1 107 ? 12.693 18.245 -31.082 1.00 88.56 107 VAL A O 1
ATOM 778 N N . VAL A 1 108 ? 14.532 19.222 -31.907 1.00 88.69 108 VAL A N 1
ATOM 779 C CA . VAL A 1 108 ? 14.004 20.598 -31.875 1.00 88.69 108 VAL A CA 1
ATOM 780 C C . VAL A 1 108 ? 12.682 20.776 -32.629 1.00 88.69 108 VAL A C 1
ATOM 782 O O . VAL A 1 108 ? 11.806 21.493 -32.152 1.00 88.69 108 VAL A O 1
ATOM 785 N N . ASP A 1 109 ? 12.491 20.108 -33.769 1.00 88.38 109 ASP A N 1
ATOM 786 C CA . ASP A 1 109 ? 11.253 20.221 -34.553 1.00 88.38 109 ASP A CA 1
ATOM 787 C C . ASP A 1 109 ? 10.060 19.603 -33.814 1.00 88.38 109 ASP A C 1
ATOM 789 O O . ASP A 1 109 ? 8.990 20.211 -33.724 1.00 88.38 109 ASP A O 1
ATOM 793 N N . ALA A 1 110 ? 10.266 18.433 -33.209 1.00 89.00 110 ALA A N 1
ATOM 794 C CA . ALA A 1 110 ? 9.268 17.761 -32.391 1.00 89.00 110 ALA A CA 1
ATOM 795 C C . ALA A 1 110 ? 8.991 18.526 -31.084 1.00 89.00 110 ALA A C 1
ATOM 797 O O . ALA A 1 110 ? 7.833 18.713 -30.708 1.00 89.00 110 ALA A O 1
ATOM 798 N N . ALA A 1 111 ? 10.029 19.057 -30.431 1.00 85.81 111 ALA A N 1
ATOM 799 C CA . ALA A 1 111 ? 9.875 19.907 -29.253 1.00 85.81 111 ALA A CA 1
ATOM 800 C C . ALA A 1 111 ? 9.076 21.183 -29.581 1.00 85.81 111 ALA A C 1
ATOM 802 O O . ALA A 1 111 ? 8.157 21.544 -28.848 1.00 85.81 111 ALA A O 1
ATOM 803 N N . ASN A 1 112 ? 9.353 21.825 -30.723 1.00 89.00 112 ASN A N 1
ATOM 804 C CA . ASN A 1 112 ? 8.598 22.984 -31.207 1.00 89.00 112 ASN A CA 1
ATOM 805 C C . ASN A 1 112 ? 7.145 22.633 -31.548 1.00 89.00 112 ASN A C 1
ATOM 807 O O . ASN A 1 112 ? 6.254 23.449 -31.312 1.00 89.00 112 ASN A O 1
ATOM 811 N N . TYR A 1 113 ? 6.889 21.436 -32.088 1.00 91.88 113 TYR A N 1
ATOM 812 C CA . TYR A 1 113 ? 5.531 20.958 -32.344 1.00 91.88 113 TYR A CA 1
ATOM 813 C C . TYR A 1 113 ? 4.710 20.921 -31.049 1.00 91.88 113 TYR A C 1
ATOM 815 O O . TYR A 1 113 ? 3.607 21.479 -31.029 1.00 91.88 113 TYR A O 1
ATOM 823 N N . TYR A 1 114 ? 5.253 20.316 -29.984 1.00 91.56 114 TYR A N 1
ATOM 824 C CA . TYR A 1 114 ? 4.586 20.208 -28.683 1.00 91.56 114 TYR A CA 1
ATOM 825 C C . TYR A 1 114 ? 4.515 21.540 -27.939 1.00 91.56 114 TYR A C 1
ATOM 827 O O . TYR A 1 114 ? 3.485 21.830 -27.339 1.00 91.56 114 TYR A O 1
ATOM 835 N N . ALA A 1 115 ? 5.526 22.407 -28.057 1.00 86.75 115 ALA A N 1
ATOM 836 C CA . ALA A 1 115 ? 5.542 23.732 -27.425 1.00 86.75 115 ALA A CA 1
ATOM 837 C C . ALA A 1 115 ? 4.358 24.640 -27.829 1.00 86.75 115 ALA A C 1
ATOM 839 O O . ALA A 1 115 ? 4.112 25.669 -27.200 1.00 86.75 115 ALA A O 1
ATOM 840 N N . ARG A 1 116 ? 3.602 24.275 -28.875 1.00 88.06 116 ARG A N 1
ATOM 841 C CA . ARG A 1 116 ? 2.368 24.966 -29.286 1.00 88.06 116 ARG A CA 1
ATOM 842 C C . ARG A 1 116 ? 1.193 24.748 -28.327 1.00 88.06 116 ARG A C 1
ATOM 844 O O . ARG A 1 116 ? 0.279 25.569 -28.328 1.00 88.06 116 ARG A O 1
ATOM 851 N N . PHE A 1 117 ? 1.185 23.658 -27.560 1.00 87.19 117 PHE A N 1
ATOM 852 C CA . PHE A 1 117 ? 0.068 23.288 -26.677 1.00 87.19 117 PHE A CA 1
ATOM 853 C C . PHE A 1 117 ? 0.482 22.608 -25.363 1.00 87.19 117 PHE A C 1
ATOM 855 O O . PHE A 1 117 ? -0.359 22.460 -24.482 1.00 87.19 117 PHE A O 1
ATOM 862 N N . ALA A 1 118 ? 1.755 22.251 -25.205 1.00 84.56 118 ALA A N 1
ATOM 863 C CA . ALA A 1 118 ? 2.354 21.761 -23.974 1.00 84.56 118 ALA A CA 1
ATOM 864 C C . ALA A 1 118 ? 3.423 22.749 -23.486 1.00 84.56 118 ALA A C 1
ATOM 866 O O . ALA A 1 118 ? 4.121 23.383 -24.278 1.00 84.56 118 ALA A O 1
ATOM 867 N N . THR A 1 119 ? 3.567 22.867 -22.170 1.00 79.81 119 THR A N 1
ATOM 868 C CA . THR A 1 119 ? 4.635 23.639 -21.525 1.00 79.81 119 THR A CA 1
ATOM 869 C C . THR A 1 119 ? 5.454 22.718 -20.636 1.00 79.81 119 THR A C 1
ATOM 871 O O . THR A 1 119 ? 4.882 21.848 -19.978 1.00 79.81 119 THR A O 1
ATOM 874 N N . GLY A 1 120 ? 6.765 22.936 -20.580 1.00 80.75 120 GLY A N 1
ATOM 875 C CA . GLY A 1 120 ? 7.634 22.254 -19.631 1.00 80.75 120 GLY A CA 1
ATOM 876 C C . GLY A 1 120 ? 9.116 22.514 -19.872 1.00 80.75 120 GLY A C 1
ATOM 877 O O . GLY A 1 120 ? 9.492 23.182 -20.841 1.00 80.75 120 GLY A O 1
ATOM 878 N N . ALA A 1 121 ? 9.944 21.995 -18.974 1.00 80.62 121 ALA A N 1
ATOM 879 C CA . ALA A 1 121 ? 11.392 21.987 -19.068 1.00 80.62 121 ALA A CA 1
ATOM 880 C C . ALA A 1 121 ? 11.880 21.150 -20.259 1.00 80.62 121 ALA A C 1
ATOM 882 O O . ALA A 1 121 ? 11.136 20.407 -20.907 1.00 80.62 121 ALA A O 1
ATOM 883 N N . ALA A 1 122 ? 13.178 21.270 -20.539 1.00 80.75 122 ALA A N 1
ATOM 884 C CA . ALA A 1 122 ? 13.820 20.550 -21.631 1.00 80.75 122 ALA A CA 1
ATOM 885 C C . ALA A 1 122 ? 13.661 19.023 -21.502 1.00 80.75 122 ALA A C 1
ATOM 887 O O . ALA A 1 122 ? 13.492 18.368 -22.527 1.00 80.75 122 ALA A O 1
ATOM 888 N N . GLY A 1 123 ? 13.649 18.472 -20.279 1.00 83.69 123 GLY A N 1
ATOM 889 C CA . GLY A 1 123 ? 13.430 17.043 -20.019 1.00 83.69 123 GLY A CA 1
ATOM 890 C C . GLY A 1 123 ? 12.097 16.542 -20.584 1.00 83.69 123 GLY A C 1
ATOM 891 O O . GLY A 1 123 ? 12.095 15.725 -21.507 1.00 83.69 123 GLY A O 1
ATOM 892 N N . LYS A 1 124 ? 10.972 17.113 -20.129 1.00 89.31 124 LYS A N 1
ATOM 893 C CA . LYS A 1 124 ? 9.621 16.790 -20.625 1.00 89.31 124 LYS A CA 1
ATOM 894 C C . LYS A 1 124 ? 9.502 16.919 -22.139 1.00 89.31 124 LYS A C 1
ATOM 896 O O . LYS A 1 124 ? 9.024 16.003 -22.805 1.00 89.31 124 LYS A O 1
ATOM 901 N N . LEU A 1 125 ? 9.948 18.044 -22.704 1.00 87.19 125 LEU A N 1
ATOM 902 C CA . LEU A 1 125 ? 9.860 18.271 -24.152 1.00 87.19 125 LEU A CA 1
ATOM 903 C C . LEU A 1 125 ? 10.704 17.271 -24.948 1.00 87.19 125 LEU A C 1
ATOM 905 O O . LEU A 1 125 ? 10.294 16.862 -26.033 1.00 87.19 125 LEU A O 1
ATOM 909 N N . THR A 1 126 ? 11.850 16.853 -24.407 1.00 88.19 126 THR A N 1
ATOM 910 C CA . THR A 1 126 ? 12.699 15.828 -25.019 1.00 88.19 126 THR A CA 1
ATOM 911 C C . THR A 1 126 ? 11.999 14.473 -25.014 1.00 88.19 126 THR A C 1
ATOM 913 O O . THR A 1 126 ? 11.900 13.860 -26.073 1.00 88.19 126 THR A O 1
ATOM 916 N N . LEU A 1 127 ? 11.433 14.043 -23.879 1.00 92.25 127 LEU A N 1
ATOM 917 C CA . LEU A 1 127 ? 10.683 12.782 -23.765 1.00 92.25 127 LEU A CA 1
ATOM 918 C C . LEU A 1 127 ? 9.461 12.744 -24.702 1.00 92.25 127 LEU A C 1
ATOM 920 O O . LEU A 1 127 ? 9.245 11.762 -25.418 1.00 92.25 127 LEU A O 1
ATOM 924 N N . LEU A 1 128 ? 8.708 13.845 -24.792 1.00 93.31 128 LEU A N 1
ATOM 925 C CA . LEU A 1 128 ? 7.624 13.987 -25.771 1.00 93.31 128 LEU A CA 1
ATOM 926 C C . LEU A 1 128 ? 8.133 13.844 -27.212 1.00 93.31 128 LEU A C 1
ATOM 928 O O . LEU A 1 128 ? 7.489 13.217 -28.054 1.00 93.31 128 LEU A O 1
ATOM 932 N N . ALA A 1 129 ? 9.297 14.415 -27.510 1.00 91.00 129 ALA A N 1
ATOM 933 C CA . ALA A 1 129 ? 9.839 14.443 -28.857 1.00 91.00 129 ALA A CA 1
ATOM 934 C C . ALA A 1 129 ? 10.385 13.092 -29.350 1.00 91.00 129 ALA A C 1
ATOM 936 O O . ALA A 1 129 ? 10.336 12.823 -30.550 1.00 91.00 129 ALA A O 1
ATOM 937 N N . VAL A 1 130 ? 10.871 12.231 -28.453 1.00 92.62 130 VAL A N 1
ATOM 938 C CA . VAL A 1 130 ? 11.372 10.884 -28.801 1.00 92.62 130 VAL A CA 1
ATOM 939 C C . VAL A 1 130 ? 10.298 9.788 -28.747 1.00 92.62 130 VAL A C 1
ATOM 941 O O . VAL A 1 130 ? 10.562 8.633 -29.084 1.00 92.62 130 VAL A O 1
ATOM 944 N N . THR A 1 131 ? 9.066 10.152 -28.378 1.00 93.50 131 THR A N 1
ATOM 945 C CA . THR A 1 131 ? 7.952 9.230 -28.108 1.00 93.50 131 THR A CA 1
ATOM 946 C C . THR A 1 131 ? 7.673 8.229 -29.245 1.00 93.50 131 THR A C 1
ATOM 948 O O . THR A 1 131 ? 7.456 7.058 -28.944 1.00 93.50 131 THR A O 1
ATOM 951 N N . ASP A 1 132 ? 7.681 8.621 -30.534 1.00 94.94 132 ASP A N 1
ATOM 952 C CA . ASP A 1 132 ? 7.341 7.689 -31.640 1.00 94.94 132 ASP A CA 1
ATOM 953 C C . ASP A 1 132 ? 8.323 6.516 -31.741 1.00 94.94 132 ASP A C 1
ATOM 955 O O . ASP A 1 132 ? 7.893 5.363 -31.819 1.00 94.94 132 ASP A O 1
ATOM 959 N N . GLY A 1 133 ? 9.629 6.796 -31.696 1.00 93.75 133 GLY A N 1
ATOM 960 C CA . GLY A 1 133 ? 10.671 5.768 -31.751 1.00 93.75 133 GLY A CA 1
ATOM 961 C C . GLY A 1 133 ? 10.659 4.880 -30.507 1.00 93.75 133 GLY A C 1
ATOM 962 O O . GLY A 1 133 ? 10.635 3.652 -30.624 1.00 93.75 133 GLY A O 1
ATOM 963 N N . MET A 1 134 ? 10.578 5.499 -29.321 1.00 94.94 134 MET A N 1
ATOM 964 C CA . MET A 1 134 ? 10.518 4.786 -28.041 1.00 94.94 134 MET A CA 1
ATOM 965 C C . MET A 1 134 ? 9.337 3.818 -27.978 1.00 94.94 134 MET A C 1
ATOM 967 O O . MET A 1 134 ? 9.542 2.627 -27.749 1.00 94.94 134 MET A O 1
ATOM 971 N N . TRP A 1 135 ? 8.112 4.288 -28.240 1.00 96.06 135 TRP A N 1
ATOM 972 C CA . TRP A 1 135 ? 6.923 3.439 -28.157 1.00 96.06 135 TRP A CA 1
ATOM 973 C C . TRP A 1 135 ? 6.935 2.308 -29.174 1.00 96.06 135 TRP A C 1
ATOM 975 O O . TRP A 1 135 ? 6.486 1.213 -28.857 1.00 96.06 135 TRP A O 1
ATOM 985 N N . ARG A 1 136 ? 7.449 2.530 -30.389 1.00 95.69 136 ARG A N 1
ATOM 986 C CA . ARG A 1 136 ? 7.532 1.463 -31.395 1.00 95.69 136 ARG A CA 1
ATOM 987 C C . ARG A 1 136 ? 8.516 0.376 -30.993 1.00 95.69 136 ARG A C 1
ATOM 989 O O . ARG A 1 136 ? 8.176 -0.797 -31.119 1.00 95.69 136 ARG A O 1
ATOM 996 N N . ALA A 1 137 ? 9.704 0.753 -30.523 1.00 96.94 137 ALA A N 1
ATOM 997 C CA . ALA A 1 137 ? 10.707 -0.205 -30.068 1.00 96.94 137 ALA A CA 1
ATOM 998 C C . ALA A 1 137 ? 10.232 -0.962 -28.816 1.00 96.94 137 ALA A C 1
ATOM 1000 O O . ALA A 1 137 ? 10.330 -2.190 -28.764 1.00 96.94 137 ALA A O 1
ATOM 1001 N N . PHE A 1 138 ? 9.651 -0.245 -27.854 1.00 97.94 138 PHE A N 1
ATOM 1002 C CA . PHE A 1 138 ? 9.086 -0.807 -26.630 1.00 97.94 138 PHE A CA 1
ATOM 1003 C C . PHE A 1 138 ? 7.939 -1.786 -26.915 1.00 97.94 138 PHE A C 1
ATOM 1005 O O . PHE A 1 138 ? 8.019 -2.957 -26.546 1.00 97.94 138 PHE A O 1
ATOM 1012 N N . ASP A 1 139 ? 6.897 -1.330 -27.616 1.00 97.31 139 ASP A N 1
ATOM 1013 C CA . ASP A 1 139 ? 5.690 -2.118 -27.881 1.00 97.31 139 ASP A CA 1
ATOM 1014 C C . ASP A 1 139 ? 6.027 -3.356 -28.716 1.00 97.31 139 ASP A C 1
ATOM 1016 O O . ASP A 1 139 ? 5.618 -4.454 -28.356 1.00 97.31 139 ASP A O 1
ATOM 1020 N N . ALA A 1 140 ? 6.866 -3.227 -29.754 1.00 97.94 140 ALA A N 1
ATOM 1021 C CA . ALA A 1 140 ? 7.295 -4.372 -30.560 1.00 97.94 140 ALA A CA 1
ATOM 1022 C C . ALA A 1 140 ? 8.063 -5.421 -29.738 1.00 97.94 140 ALA A C 1
ATOM 1024 O O . ALA A 1 140 ? 7.814 -6.618 -29.895 1.00 97.94 140 ALA A O 1
ATOM 1025 N N . THR A 1 141 ? 8.954 -4.980 -28.844 1.00 98.69 141 THR A N 1
ATOM 1026 C CA . THR A 1 141 ? 9.768 -5.869 -28.004 1.00 98.69 141 THR A CA 1
ATOM 1027 C C . THR A 1 141 ? 8.898 -6.653 -27.026 1.00 98.69 141 THR A C 1
ATOM 1029 O O . THR A 1 141 ? 8.909 -7.885 -27.035 1.00 98.69 141 THR A O 1
ATOM 1032 N N . PHE A 1 142 ? 8.109 -5.964 -26.198 1.00 98.69 142 PHE A N 1
ATOM 1033 C CA . PHE A 1 142 ? 7.363 -6.614 -25.119 1.00 98.69 142 PHE A CA 1
ATOM 1034 C C . PHE A 1 142 ? 6.107 -7.343 -25.620 1.00 98.69 142 PHE A C 1
ATOM 1036 O O . PHE A 1 142 ? 5.828 -8.444 -25.143 1.00 98.69 142 PHE A O 1
ATOM 1043 N N . SER A 1 143 ? 5.422 -6.827 -26.650 1.00 98.69 143 SER A N 1
ATOM 1044 C CA . SER A 1 143 ? 4.372 -7.567 -27.371 1.00 98.69 143 SER A CA 1
ATOM 1045 C C . SER A 1 143 ? 4.921 -8.843 -28.018 1.00 98.69 143 SER A C 1
ATOM 1047 O O . SER A 1 143 ? 4.312 -9.912 -27.923 1.00 98.69 143 SER A O 1
ATOM 1049 N N . GLY A 1 144 ? 6.101 -8.749 -28.644 1.00 98.75 144 GLY A N 1
ATOM 1050 C CA . GLY A 1 144 ? 6.805 -9.879 -29.243 1.00 98.75 144 GLY A CA 1
ATOM 1051 C C . GLY A 1 144 ? 7.166 -10.948 -28.216 1.00 98.75 144 GLY A C 1
ATOM 1052 O O . GLY A 1 144 ? 6.847 -12.113 -28.429 1.00 98.75 144 GLY A O 1
ATOM 1053 N N . ILE A 1 145 ? 7.761 -10.570 -27.083 1.00 98.81 145 ILE A N 1
ATOM 1054 C CA . ILE A 1 145 ? 8.078 -11.499 -25.987 1.00 98.81 145 ILE A CA 1
ATOM 1055 C C . ILE A 1 145 ? 6.804 -12.175 -25.462 1.00 98.81 145 ILE A C 1
ATOM 1057 O O . ILE A 1 145 ? 6.756 -13.402 -25.377 1.00 98.81 145 ILE A O 1
ATOM 1061 N N . ALA A 1 146 ? 5.756 -11.405 -25.163 1.00 98.81 146 ALA A N 1
ATOM 1062 C CA . ALA A 1 146 ? 4.506 -11.955 -24.642 1.00 98.81 146 ALA A CA 1
ATOM 1063 C C . ALA A 1 146 ? 3.913 -13.015 -25.588 1.00 98.81 146 ALA A C 1
ATOM 1065 O O . ALA A 1 146 ? 3.600 -14.133 -25.169 1.00 98.81 146 ALA A O 1
ATOM 1066 N N . ARG A 1 147 ? 3.864 -12.704 -26.889 1.00 98.62 147 ARG A N 1
ATOM 1067 C CA . ARG A 1 147 ? 3.368 -13.603 -27.937 1.00 98.62 147 ARG A CA 1
ATOM 1068 C C . ARG A 1 147 ? 4.260 -14.823 -28.166 1.00 98.62 147 ARG A C 1
ATOM 1070 O O . ARG A 1 147 ? 3.754 -15.934 -28.303 1.00 98.62 147 ARG A O 1
ATOM 1077 N N . ASP A 1 148 ? 5.571 -14.625 -28.270 1.00 98.56 148 ASP A N 1
ATOM 1078 C CA . ASP A 1 148 ? 6.501 -15.674 -28.697 1.00 98.56 148 ASP A CA 1
ATOM 1079 C C . ASP A 1 148 ? 6.727 -16.722 -27.594 1.00 98.56 148 ASP A C 1
ATOM 1081 O O . ASP A 1 148 ? 6.930 -17.897 -27.904 1.00 98.56 148 ASP A O 1
ATOM 1085 N N . TYR A 1 149 ? 6.643 -16.318 -26.319 1.00 98.31 149 TYR A N 1
ATOM 1086 C CA . TYR A 1 149 ? 6.755 -17.222 -25.165 1.00 98.31 149 TYR A CA 1
ATOM 1087 C C . TYR A 1 149 ? 5.399 -17.618 -24.560 1.00 98.31 149 TYR A C 1
ATOM 1089 O O . TYR A 1 149 ? 5.360 -18.493 -23.695 1.00 98.31 149 TYR A O 1
ATOM 1097 N N . GLY A 1 150 ? 4.290 -17.019 -25.007 1.00 97.56 150 GLY A N 1
ATOM 1098 C CA . GLY A 1 150 ? 2.948 -17.303 -24.489 1.00 97.56 150 GLY A CA 1
ATOM 1099 C C . GLY A 1 150 ? 2.778 -16.898 -23.022 1.00 97.56 150 GLY A C 1
ATOM 1100 O O . GLY A 1 150 ? 2.214 -17.655 -22.231 1.00 97.56 150 GLY A O 1
ATOM 1101 N N . VAL A 1 151 ? 3.291 -15.724 -22.652 1.00 98.38 151 VAL A N 1
ATOM 1102 C CA . VAL A 1 151 ? 3.349 -15.229 -21.267 1.00 98.38 151 VAL A CA 1
ATOM 1103 C C . VAL A 1 151 ? 2.672 -13.871 -21.129 1.00 98.38 151 VAL A C 1
ATOM 1105 O O . VAL A 1 151 ? 2.556 -13.129 -22.100 1.00 98.38 151 VAL A O 1
ATOM 1108 N N . TYR A 1 152 ? 2.253 -13.528 -19.913 1.00 98.56 152 TYR A N 1
ATOM 1109 C CA . TYR A 1 152 ? 1.894 -12.150 -19.586 1.00 98.56 152 TYR A CA 1
ATOM 1110 C C . TYR A 1 152 ? 3.166 -11.346 -19.319 1.00 98.56 152 TYR A C 1
ATOM 1112 O O . TYR A 1 152 ? 4.102 -11.858 -18.699 1.00 98.56 152 TYR A O 1
ATOM 1120 N N . VAL A 1 153 ? 3.197 -10.091 -19.758 1.00 98.69 153 VAL A N 1
ATOM 1121 C CA . VAL A 1 153 ? 4.342 -9.190 -19.563 1.00 98.69 153 VAL A CA 1
ATOM 1122 C C . VAL A 1 153 ? 3.871 -7.874 -18.962 1.00 98.69 153 VAL A C 1
ATOM 1124 O O . VAL A 1 153 ? 2.881 -7.308 -19.422 1.00 98.69 153 VAL A O 1
ATOM 1127 N N . VAL A 1 154 ? 4.607 -7.383 -17.967 1.00 98.38 154 VAL A N 1
ATOM 1128 C CA . VAL A 1 154 ? 4.443 -6.058 -17.364 1.00 98.38 154 VAL A CA 1
ATOM 1129 C C . VAL A 1 154 ? 5.779 -5.329 -17.446 1.00 98.38 154 VAL A C 1
ATOM 1131 O O . VAL A 1 154 ? 6.786 -5.844 -16.960 1.00 98.38 154 VAL A O 1
ATOM 1134 N N . ALA A 1 155 ? 5.804 -4.162 -18.084 1.00 97.50 155 ALA A N 1
ATOM 1135 C CA . ALA A 1 155 ? 7.036 -3.414 -18.334 1.00 97.50 155 ALA A CA 1
ATOM 1136 C C . ALA A 1 155 ? 6.853 -1.907 -18.117 1.00 97.50 155 ALA A C 1
ATOM 1138 O O . ALA A 1 155 ? 5.806 -1.359 -18.469 1.00 97.50 155 ALA A O 1
ATOM 1139 N N . GLY A 1 156 ? 7.875 -1.260 -17.547 1.00 95.94 156 GLY A N 1
ATOM 1140 C CA . GLY A 1 156 ? 7.907 0.177 -17.275 1.00 95.94 156 GLY A CA 1
ATOM 1141 C C . GLY A 1 156 ? 8.369 1.033 -18.464 1.00 95.94 156 GLY A C 1
ATOM 1142 O O . GLY A 1 156 ? 9.297 0.658 -19.184 1.00 95.94 156 GLY A O 1
ATOM 1143 N N . ILE A 1 157 ? 7.765 2.203 -18.661 1.00 95.38 157 ILE A N 1
ATOM 1144 C CA . ILE A 1 157 ? 8.189 3.206 -19.651 1.00 95.38 157 ILE A CA 1
ATOM 1145 C C . ILE A 1 157 ? 7.946 4.629 -19.133 1.00 95.38 157 ILE A C 1
ATOM 1147 O O . ILE A 1 157 ? 6.910 4.901 -18.537 1.00 95.38 157 ILE A O 1
ATOM 1151 N N . ASP A 1 158 ? 8.873 5.545 -19.415 1.00 94.38 158 ASP A N 1
ATOM 1152 C CA . ASP A 1 158 ? 8.706 6.986 -19.188 1.00 94.38 158 ASP A CA 1
ATOM 1153 C C . ASP A 1 158 ? 8.310 7.667 -20.497 1.00 94.38 158 ASP A C 1
ATOM 1155 O O . ASP A 1 158 ? 9.153 8.047 -21.313 1.00 94.38 158 ASP A O 1
ATOM 1159 N N . ALA A 1 159 ? 7.008 7.762 -20.745 1.00 94.06 159 ALA A N 1
ATOM 1160 C CA . ALA A 1 159 ? 6.474 8.324 -21.978 1.00 94.06 159 ALA A CA 1
ATOM 1161 C C . ALA A 1 159 ? 5.076 8.919 -21.767 1.00 94.06 159 ALA A C 1
ATOM 1163 O O . ALA A 1 159 ? 4.439 8.729 -20.732 1.00 94.06 159 ALA A O 1
ATOM 1164 N N . GLY A 1 160 ? 4.595 9.673 -22.754 1.00 93.38 160 GLY A N 1
ATOM 1165 C CA . GLY A 1 160 ? 3.206 10.126 -22.779 1.00 93.38 160 GLY A CA 1
ATOM 1166 C C . GLY A 1 160 ? 2.243 9.047 -23.267 1.00 93.38 160 GLY A C 1
ATOM 1167 O O . GLY A 1 160 ? 2.649 8.084 -23.925 1.00 93.38 160 GLY A O 1
ATOM 1168 N N . ASP A 1 161 ? 0.956 9.244 -22.989 1.00 94.25 161 ASP A N 1
ATOM 1169 C CA . ASP A 1 161 ? -0.110 8.392 -23.514 1.00 94.25 161 ASP A CA 1
ATOM 1170 C C . ASP A 1 161 ? -0.283 8.640 -25.013 1.00 94.25 161 ASP A C 1
ATOM 1172 O O . ASP A 1 161 ? -0.622 9.741 -25.456 1.00 94.25 161 ASP A O 1
ATOM 1176 N N . VAL A 1 162 ? -0.028 7.609 -25.819 1.00 95.75 162 VAL A N 1
ATOM 1177 C CA . VAL A 1 162 ? 0.051 7.762 -27.273 1.00 95.75 162 VAL A CA 1
ATOM 1178 C C . VAL A 1 162 ? -1.248 7.448 -27.994 1.00 95.75 162 VAL A C 1
ATOM 1180 O O . VAL A 1 162 ? -1.919 6.448 -27.744 1.00 95.75 162 VAL A O 1
ATOM 1183 N N . ALA A 1 163 ? -1.538 8.259 -29.006 1.00 95.69 163 ALA A N 1
ATOM 1184 C CA . ALA A 1 163 ? -2.474 7.930 -30.069 1.00 95.69 163 ALA A CA 1
ATOM 1185 C C . ALA A 1 163 ? -1.739 7.888 -31.412 1.00 95.69 163 ALA A C 1
ATOM 1187 O O . ALA A 1 163 ? -0.743 8.581 -31.618 1.00 95.69 163 ALA A O 1
ATOM 1188 N N . LEU A 1 164 ? -2.241 7.096 -32.359 1.00 96.44 164 LEU A N 1
ATOM 1189 C CA . LEU A 1 164 ? -1.729 7.114 -33.727 1.00 96.44 164 LEU A CA 1
ATOM 1190 C C . LEU A 1 164 ? -2.392 8.254 -34.512 1.00 96.44 164 LEU A C 1
ATOM 1192 O O . LEU A 1 164 ? -3.620 8.356 -34.542 1.00 96.44 164 LEU A O 1
ATOM 1196 N N . THR A 1 165 ? -1.603 9.081 -35.197 1.00 96.25 165 THR A N 1
ATOM 1197 C CA . THR A 1 165 ? -2.110 10.119 -36.107 1.00 96.25 165 THR A CA 1
ATOM 1198 C C . THR A 1 165 ? -1.505 9.993 -37.500 1.00 96.25 165 THR A C 1
ATOM 1200 O O . THR A 1 165 ? -0.404 9.480 -37.677 1.00 96.25 165 THR A O 1
ATOM 1203 N N . ARG A 1 166 ? -2.253 10.460 -38.503 1.00 97.44 166 ARG A N 1
ATOM 1204 C CA . ARG A 1 166 ? -1.831 10.571 -39.912 1.00 97.44 166 ARG A CA 1
ATOM 1205 C C . ARG A 1 166 ? -1.840 12.018 -40.400 1.00 97.44 166 ARG A C 1
ATOM 1207 O O . ARG A 1 166 ? -1.813 12.259 -41.605 1.00 97.44 166 ARG A O 1
ATOM 1214 N N . ASP A 1 167 ? -1.959 12.966 -39.474 1.00 96.31 167 ASP A N 1
ATOM 1215 C CA . ASP A 1 167 ? -1.864 14.379 -39.805 1.00 96.31 167 ASP A CA 1
ATOM 1216 C C . ASP A 1 167 ? -0.475 14.677 -40.405 1.00 96.31 167 ASP A C 1
ATOM 1218 O O . ASP A 1 167 ? 0.530 14.356 -39.768 1.00 96.31 167 ASP A O 1
ATOM 1222 N N . PRO A 1 168 ? -0.381 15.245 -41.622 1.00 96.00 168 PRO A N 1
ATOM 1223 C CA . PRO A 1 168 ? 0.904 15.430 -42.288 1.00 96.00 168 PRO A CA 1
ATOM 1224 C C . PRO A 1 168 ? 1.885 16.330 -41.531 1.00 96.00 168 PRO A C 1
ATOM 1226 O O . PRO A 1 168 ? 3.090 16.124 -41.654 1.00 96.00 168 PRO A O 1
ATOM 1229 N N . GLU A 1 169 ? 1.400 17.317 -40.770 1.00 94.56 169 GLU A N 1
ATOM 1230 C CA . GLU A 1 169 ? 2.262 18.190 -39.967 1.00 94.56 169 GLU A CA 1
ATOM 1231 C C . GLU A 1 169 ? 2.825 17.419 -38.771 1.00 94.56 169 GLU A C 1
ATOM 1233 O O . GLU A 1 169 ? 4.036 17.433 -38.548 1.00 94.56 169 GLU A O 1
ATOM 1238 N N . ALA A 1 170 ? 1.969 16.688 -38.051 1.00 94.69 170 ALA A N 1
ATOM 1239 C CA . ALA A 1 170 ? 2.394 15.825 -36.954 1.00 94.69 170 ALA A CA 1
ATOM 1240 C C . ALA A 1 170 ? 3.389 14.761 -37.425 1.00 94.69 170 ALA A C 1
ATOM 1242 O O . ALA A 1 170 ? 4.425 14.571 -36.801 1.00 94.69 170 ALA A O 1
ATOM 1243 N N . VAL A 1 171 ? 3.118 14.099 -38.553 1.00 96.25 171 VAL A N 1
ATOM 1244 C CA . VAL A 1 171 ? 4.023 13.094 -39.127 1.00 96.25 171 VAL A CA 1
ATOM 1245 C C . VAL A 1 171 ? 5.368 13.714 -39.504 1.00 96.25 171 VAL A C 1
ATOM 1247 O O . VAL A 1 171 ? 6.401 13.131 -39.194 1.00 96.25 171 VAL A O 1
ATOM 1250 N N . ALA A 1 172 ? 5.381 14.895 -40.127 1.00 93.88 172 ALA A N 1
ATOM 1251 C CA . ALA A 1 172 ? 6.626 15.562 -40.499 1.00 93.88 172 ALA A CA 1
ATOM 1252 C C . ALA A 1 172 ? 7.468 15.985 -39.283 1.00 93.88 172 ALA A C 1
ATOM 1254 O O . ALA A 1 172 ? 8.693 15.959 -39.365 1.00 93.88 172 ALA A O 1
ATOM 1255 N N . ALA A 1 173 ? 6.825 16.375 -38.179 1.00 93.31 173 ALA A N 1
ATOM 1256 C CA . ALA A 1 173 ? 7.516 16.857 -36.987 1.00 93.31 173 ALA A CA 1
ATOM 1257 C C . ALA A 1 173 ? 7.908 15.744 -36.003 1.00 93.31 173 ALA A C 1
ATOM 1259 O O . ALA A 1 173 ? 8.968 15.829 -35.392 1.00 93.31 173 ALA A O 1
ATOM 1260 N N . LEU A 1 174 ? 7.055 14.730 -35.821 1.00 94.44 174 LEU A N 1
ATOM 1261 C CA . LEU A 1 174 ? 7.144 13.779 -34.706 1.00 94.44 174 LEU A CA 1
ATOM 1262 C C . LEU A 1 174 ? 7.585 12.373 -35.103 1.00 94.44 174 LEU A C 1
ATOM 1264 O O . LEU A 1 174 ? 8.005 11.620 -34.227 1.00 94.44 174 LEU A O 1
ATOM 1268 N N . ALA A 1 175 ? 7.451 11.990 -36.377 1.00 93.62 175 ALA A N 1
ATOM 1269 C CA . ALA A 1 175 ? 7.811 10.637 -36.779 1.00 93.62 175 ALA A CA 1
ATOM 1270 C C . ALA A 1 175 ? 9.297 10.380 -36.518 1.00 93.62 175 ALA A C 1
ATOM 1272 O O . ALA A 1 175 ? 10.151 11.246 -36.746 1.00 93.62 175 ALA A O 1
ATOM 1273 N N . ASP A 1 176 ? 9.600 9.162 -36.079 1.00 89.00 176 ASP A N 1
ATOM 1274 C CA . ASP A 1 176 ? 10.975 8.689 -36.017 1.00 89.00 176 ASP A CA 1
ATOM 1275 C C . ASP A 1 176 ? 11.616 8.803 -37.422 1.00 89.00 176 ASP A C 1
ATOM 1277 O O . ASP A 1 176 ? 11.107 8.215 -38.383 1.00 89.00 176 ASP A O 1
ATOM 1281 N N . PRO A 1 177 ? 12.703 9.580 -37.584 1.00 82.75 177 PRO A N 1
ATOM 1282 C CA . PRO A 1 177 ? 13.298 9.918 -38.875 1.00 82.75 177 PRO A CA 1
ATOM 1283 C C . PRO A 1 177 ? 13.991 8.724 -39.520 1.00 82.75 177 PRO A C 1
ATOM 1285 O O . PRO A 1 177 ? 14.316 8.778 -40.705 1.00 82.75 177 PRO A O 1
ATOM 1288 N N . GLU A 1 178 ? 14.246 7.660 -38.759 1.00 82.81 178 GLU A N 1
ATOM 1289 C CA . GLU A 1 178 ? 14.794 6.417 -39.289 1.00 82.81 178 GLU A CA 1
ATOM 1290 C C . GLU A 1 178 ? 13.746 5.617 -40.057 1.00 82.81 178 GLU A C 1
ATOM 1292 O O . GLU A 1 178 ? 14.080 4.728 -40.847 1.00 82.81 178 GLU A O 1
ATOM 1297 N N . ARG A 1 179 ? 12.462 5.950 -39.888 1.00 89.19 179 ARG A N 1
ATOM 1298 C CA . ARG A 1 179 ? 11.384 5.334 -40.650 1.00 89.19 179 ARG A CA 1
ATOM 1299 C C . ARG A 1 179 ? 11.390 5.882 -42.072 1.00 89.19 179 ARG A C 1
ATOM 1301 O O . ARG A 1 179 ? 11.238 7.075 -42.314 1.00 89.19 179 ARG A O 1
ATOM 1308 N N . ALA A 1 180 ? 11.508 4.983 -43.043 1.00 85.00 180 ALA A N 1
ATOM 1309 C CA . ALA A 1 180 ? 11.380 5.337 -44.450 1.00 85.00 180 ALA A CA 1
ATOM 1310 C C . ALA A 1 180 ? 9.914 5.671 -44.800 1.00 85.00 180 ALA A C 1
ATOM 1312 O O . ALA A 1 180 ? 9.043 4.818 -44.643 1.00 85.00 180 ALA A O 1
ATOM 1313 N N . ASP A 1 181 ? 9.658 6.884 -45.311 1.00 87.44 181 ASP A N 1
ATOM 1314 C CA . ASP A 1 181 ? 8.329 7.384 -45.735 1.00 87.44 181 ASP A CA 1
ATOM 1315 C C . ASP A 1 181 ? 7.219 7.163 -44.679 1.00 87.44 181 ASP A C 1
ATOM 1317 O O . ASP A 1 181 ? 6.254 6.431 -44.938 1.00 87.44 181 ASP A O 1
ATOM 1321 N N . PRO A 1 182 ? 7.335 7.747 -43.466 1.00 91.81 182 PRO A N 1
ATOM 1322 C CA . PRO A 1 182 ? 6.352 7.527 -42.414 1.00 91.81 182 PRO A CA 1
ATOM 1323 C C . PRO A 1 182 ? 4.979 8.053 -42.854 1.00 91.81 182 PRO A C 1
ATOM 1325 O O . PRO A 1 182 ? 4.829 9.183 -43.313 1.00 91.81 182 PRO A O 1
ATOM 1328 N N . ARG A 1 183 ? 3.954 7.203 -42.727 1.00 94.81 183 ARG A N 1
ATOM 1329 C CA . ARG A 1 183 ? 2.546 7.527 -43.044 1.00 94.81 183 ARG A CA 1
ATOM 1330 C C . ARG A 1 183 ? 1.731 7.900 -41.809 1.00 94.81 183 ARG A C 1
ATOM 1332 O O . ARG A 1 183 ? 0.598 8.360 -41.937 1.00 94.81 183 ARG A O 1
ATOM 1339 N N . ASP A 1 184 ? 2.292 7.635 -40.641 1.00 96.75 184 ASP A N 1
ATOM 1340 C CA . ASP A 1 184 ? 1.714 7.857 -39.330 1.00 96.75 184 ASP A CA 1
ATOM 1341 C C . ASP A 1 184 ? 2.824 8.111 -38.311 1.00 96.75 184 ASP A C 1
ATOM 1343 O O . ASP A 1 184 ? 3.992 7.813 -38.564 1.00 96.75 184 ASP A O 1
ATOM 1347 N N . THR A 1 185 ? 2.446 8.645 -37.160 1.00 96.94 185 THR A N 1
ATOM 1348 C CA . THR A 1 185 ? 3.317 8.815 -35.999 1.00 96.94 185 THR A CA 1
ATOM 1349 C C . THR A 1 185 ? 2.499 8.634 -34.728 1.00 96.94 185 THR A C 1
ATOM 1351 O O . THR A 1 185 ? 1.293 8.917 -34.720 1.00 96.94 185 THR A O 1
ATOM 1354 N N . TYR A 1 186 ? 3.134 8.157 -33.664 1.00 96.50 186 TYR A N 1
ATOM 1355 C CA . TYR A 1 186 ? 2.597 8.334 -32.328 1.00 96.50 186 TYR A CA 1
ATOM 1356 C C . TYR A 1 186 ? 2.740 9.797 -31.916 1.00 96.50 186 TYR A C 1
ATOM 1358 O O . TYR A 1 186 ? 3.770 10.437 -32.130 1.00 96.50 186 TYR A O 1
ATOM 1366 N N . TRP A 1 187 ? 1.674 10.332 -31.339 1.00 95.19 187 TRP A N 1
ATOM 1367 C CA . TRP A 1 187 ? 1.666 11.651 -30.722 1.00 95.19 187 TRP A CA 1
ATOM 1368 C C . TRP A 1 187 ? 0.980 11.562 -29.361 1.00 95.19 187 TRP A C 1
ATOM 1370 O O . TRP A 1 187 ? 0.179 10.653 -29.138 1.00 95.19 187 TRP A O 1
ATOM 1380 N N . VAL A 1 188 ? 1.299 12.506 -28.480 1.00 96.12 188 VAL A N 1
ATOM 1381 C CA . VAL A 1 188 ? 0.790 12.578 -27.107 1.00 96.12 188 VAL A CA 1
ATOM 1382 C C . VAL A 1 188 ? -0.291 13.663 -27.030 1.00 96.12 188 VAL A C 1
ATOM 1384 O O . VAL A 1 188 ? 0.048 14.850 -27.073 1.00 96.12 188 VAL A O 1
ATOM 1387 N N . PRO A 1 189 ? -1.591 13.309 -26.974 1.00 93.19 189 PRO A N 1
ATOM 1388 C CA . PRO A 1 189 ? -2.669 14.289 -27.105 1.00 93.19 189 PRO A CA 1
ATOM 1389 C C . PRO A 1 189 ? -2.772 15.297 -25.961 1.00 93.19 189 PRO A C 1
ATOM 1391 O O . PRO A 1 189 ? -3.171 16.437 -26.197 1.00 93.19 189 PRO A O 1
ATOM 1394 N N . ASP A 1 190 ? -2.444 14.887 -24.736 1.00 91.25 190 ASP A N 1
ATOM 1395 C CA . ASP A 1 190 ? -2.494 15.743 -23.547 1.00 91.25 190 ASP A CA 1
ATOM 1396 C C . ASP A 1 190 ? -1.191 16.526 -23.313 1.00 91.25 190 ASP A C 1
ATOM 1398 O O . ASP A 1 190 ? -1.179 17.461 -22.516 1.00 91.25 190 ASP A O 1
ATOM 1402 N N . GLY A 1 191 ? -0.123 16.190 -24.046 1.00 92.38 191 GLY A N 1
ATOM 1403 C CA . GLY A 1 191 ? 1.194 16.801 -23.900 1.00 92.38 191 GLY A CA 1
ATOM 1404 C C . GLY A 1 191 ? 1.885 16.477 -22.573 1.00 92.38 191 GLY A C 1
ATOM 1405 O O . GLY A 1 191 ? 2.770 17.231 -22.165 1.00 92.38 191 GLY A O 1
ATOM 1406 N N . GLU A 1 192 ? 1.491 15.400 -21.891 1.00 92.56 192 GLU A N 1
ATOM 1407 C CA . GLU A 1 192 ? 2.049 14.985 -20.604 1.00 92.56 192 GLU A CA 1
ATOM 1408 C C . GLU A 1 192 ? 2.890 13.713 -20.735 1.00 92.56 192 GLU A C 1
ATOM 1410 O O . GLU A 1 192 ? 2.673 12.887 -21.617 1.00 92.56 192 GLU A O 1
ATOM 1415 N N . VAL A 1 193 ? 3.880 13.566 -19.857 1.00 93.88 193 VAL A N 1
ATOM 1416 C CA . VAL A 1 193 ? 4.741 12.380 -19.784 1.00 93.88 193 VAL A CA 1
ATOM 1417 C C . VAL A 1 193 ? 4.540 11.754 -18.418 1.00 93.88 193 VAL A C 1
ATOM 1419 O O . VAL A 1 193 ? 4.497 12.466 -17.418 1.00 93.88 193 VAL A O 1
ATOM 1422 N N . TYR A 1 194 ? 4.420 10.436 -18.382 1.00 94.12 194 TYR A N 1
ATOM 1423 C CA . TYR A 1 194 ? 4.180 9.663 -17.175 1.00 94.12 194 TYR A CA 1
ATOM 1424 C C . TYR A 1 194 ? 5.255 8.590 -17.055 1.00 94.12 194 TYR A C 1
ATOM 1426 O O . TYR A 1 194 ? 5.734 8.082 -18.069 1.00 94.12 194 TYR A O 1
ATOM 1434 N N . ASN A 1 195 ? 5.566 8.195 -15.827 1.00 94.56 195 ASN A N 1
ATOM 1435 C CA . ASN A 1 195 ? 6.164 6.894 -15.571 1.00 94.56 195 ASN A CA 1
ATOM 1436 C C . ASN A 1 195 ? 5.018 5.876 -15.471 1.00 94.56 195 ASN A C 1
ATOM 1438 O O . ASN A 1 195 ? 4.067 6.080 -14.709 1.00 94.56 195 ASN A O 1
ATOM 1442 N N . GLN A 1 196 ? 5.032 4.847 -16.314 1.00 94.75 196 GLN A N 1
ATOM 1443 C CA . GLN A 1 196 ? 3.888 3.958 -16.511 1.00 94.75 196 GLN A CA 1
ATOM 1444 C C . GLN A 1 196 ? 4.273 2.488 -16.599 1.00 94.75 196 GLN A C 1
ATOM 1446 O O . GLN A 1 196 ? 5.302 2.133 -17.165 1.00 94.75 196 GLN A O 1
ATOM 1451 N N . ALA A 1 197 ? 3.374 1.627 -16.120 1.00 96.88 197 ALA A N 1
ATOM 1452 C CA . ALA A 1 197 ? 3.425 0.186 -16.320 1.00 96.88 197 ALA A CA 1
ATOM 1453 C C . ALA A 1 197 ? 2.453 -0.213 -17.436 1.00 96.88 197 ALA A C 1
ATOM 1455 O O . ALA A 1 197 ? 1.278 0.164 -17.417 1.00 96.88 197 ALA A O 1
ATOM 1456 N N . VAL A 1 198 ? 2.934 -1.002 -18.398 1.00 97.94 198 VAL A N 1
ATOM 1457 C CA . VAL A 1 198 ? 2.164 -1.469 -19.558 1.00 97.94 198 VAL A CA 1
ATOM 1458 C C . VAL A 1 198 ? 2.036 -2.988 -19.519 1.00 97.94 198 VAL A C 1
ATOM 1460 O O . VAL A 1 198 ? 3.030 -3.690 -19.333 1.00 97.94 198 VAL A O 1
ATOM 1463 N N . PHE A 1 199 ? 0.816 -3.489 -19.722 1.00 98.38 199 PHE A N 1
ATOM 1464 C CA . PHE A 1 199 ? 0.482 -4.908 -19.621 1.00 98.38 199 PHE A CA 1
ATOM 1465 C C . PHE A 1 199 ? 0.177 -5.518 -20.988 1.00 98.38 199 PHE A C 1
ATOM 1467 O O . PHE A 1 199 ? -0.674 -5.007 -21.723 1.00 98.38 199 PHE A O 1
ATOM 1474 N N . TYR A 1 200 ? 0.805 -6.658 -21.276 1.00 98.62 200 TYR A N 1
ATOM 1475 C CA . TYR A 1 200 ? 0.600 -7.447 -22.489 1.00 98.62 200 TYR A CA 1
ATOM 1476 C C . TYR A 1 200 ? 0.106 -8.852 -22.156 1.00 98.62 200 TYR A C 1
ATOM 1478 O O . TYR A 1 200 ? 0.600 -9.492 -21.222 1.00 98.62 200 TYR A O 1
ATOM 1486 N N . ASP A 1 201 ? -0.869 -9.332 -22.925 1.00 98.19 201 ASP A N 1
ATOM 1487 C CA . ASP A 1 201 ? -1.380 -10.696 -22.825 1.00 98.19 201 ASP A CA 1
ATOM 1488 C C . ASP A 1 201 ? -0.540 -11.683 -23.669 1.00 98.19 201 ASP A C 1
ATOM 1490 O O . ASP A 1 201 ? 0.256 -11.255 -24.509 1.00 98.19 201 ASP A O 1
ATOM 1494 N N . PRO A 1 202 ? -0.732 -13.008 -23.517 1.00 98.12 202 PRO A N 1
ATOM 1495 C CA . PRO A 1 202 ? -0.011 -14.020 -24.294 1.00 98.12 202 PRO A CA 1
ATOM 1496 C C . PRO A 1 202 ? -0.204 -13.962 -25.816 1.00 98.12 202 PRO A C 1
ATOM 1498 O O . PRO A 1 202 ? 0.443 -14.714 -26.540 1.00 98.12 202 PRO A O 1
ATOM 1501 N N . THR A 1 203 ? -1.111 -13.129 -26.337 1.00 98.25 203 THR A N 1
ATOM 1502 C CA . THR A 1 203 ? -1.248 -12.880 -27.781 1.00 98.25 203 THR A CA 1
ATOM 1503 C C . THR A 1 203 ? -0.357 -11.730 -28.262 1.00 98.25 203 THR A C 1
ATOM 1505 O O . THR A 1 203 ? -0.198 -11.539 -29.471 1.00 98.25 203 THR A O 1
ATOM 1508 N N . GLY A 1 204 ? 0.248 -10.992 -27.328 1.00 98.25 204 GLY A N 1
ATOM 1509 C CA . GLY A 1 204 ? 0.988 -9.756 -27.556 1.00 98.25 204 GLY A CA 1
ATOM 1510 C C . GLY A 1 204 ? 0.104 -8.510 -27.530 1.00 98.25 204 GLY A C 1
ATOM 1511 O O . GLY A 1 204 ? 0.582 -7.423 -27.851 1.00 98.25 204 GLY A O 1
ATOM 1512 N N . ALA A 1 205 ? -1.175 -8.622 -27.177 1.00 98.19 205 ALA A N 1
ATOM 1513 C CA . ALA A 1 205 ? -2.057 -7.467 -27.126 1.00 98.19 205 ALA A CA 1
ATOM 1514 C C . ALA A 1 205 ? -1.866 -6.704 -25.813 1.00 98.19 205 ALA A C 1
ATOM 1516 O O . ALA A 1 205 ? -1.862 -7.292 -24.731 1.00 98.19 205 ALA A O 1
ATOM 1517 N N . ARG A 1 206 ? -1.754 -5.377 -25.907 1.00 97.19 206 ARG A N 1
ATOM 1518 C CA . ARG A 1 206 ? -1.830 -4.497 -24.741 1.00 97.19 206 ARG A CA 1
ATOM 1519 C C . ARG A 1 206 ? -3.256 -4.501 -24.195 1.00 97.19 206 ARG A C 1
ATOM 1521 O O . ARG A 1 206 ? -4.185 -4.224 -24.953 1.00 97.19 206 ARG A O 1
ATOM 1528 N N . PHE A 1 207 ? -3.431 -4.768 -22.903 1.00 96.56 207 PHE A N 1
ATOM 1529 C CA . PHE A 1 207 ? -4.767 -4.829 -22.291 1.00 96.56 207 PHE A CA 1
ATOM 1530 C C . PHE A 1 207 ? -4.953 -3.916 -21.075 1.00 96.56 207 PHE A C 1
ATOM 1532 O O . PHE A 1 207 ? -6.094 -3.641 -20.711 1.00 96.56 207 PHE A O 1
ATOM 1539 N N . ALA A 1 208 ? -3.871 -3.415 -20.473 1.00 95.94 208 ALA A N 1
ATOM 1540 C CA . ALA A 1 208 ? -3.934 -2.450 -19.378 1.00 95.94 208 ALA A CA 1
ATOM 1541 C C . ALA A 1 208 ? -2.699 -1.538 -19.351 1.00 95.94 208 ALA A C 1
ATOM 1543 O O . ALA A 1 208 ? -1.643 -1.868 -19.901 1.00 95.94 208 ALA A O 1
ATOM 1544 N N . GLN A 1 209 ? -2.858 -0.385 -18.705 1.00 94.75 209 GLN A N 1
ATOM 1545 C CA . GLN A 1 209 ? -1.811 0.602 -18.475 1.00 94.75 209 GLN A CA 1
ATOM 1546 C C . GLN A 1 209 ? -2.116 1.358 -17.178 1.00 94.75 209 GLN A C 1
ATOM 1548 O O . GLN A 1 209 ? -3.275 1.694 -16.934 1.00 94.75 209 GLN A O 1
ATOM 1553 N N . THR A 1 210 ? -1.099 1.630 -16.363 1.00 94.38 210 THR A N 1
ATOM 1554 C CA . THR A 1 210 ? -1.229 2.405 -15.117 1.00 94.38 210 THR A CA 1
ATOM 1555 C C . THR A 1 210 ? -0.112 3.432 -14.999 1.00 94.38 210 THR A C 1
ATOM 1557 O O . THR A 1 210 ? 0.990 3.201 -15.490 1.00 94.38 210 THR A O 1
ATOM 1560 N N . HIS A 1 211 ? -0.382 4.554 -14.334 1.00 93.62 211 HIS A N 1
ATOM 1561 C CA . HIS A 1 211 ? 0.585 5.636 -14.121 1.00 93.62 211 HIS A CA 1
ATOM 1562 C C . HIS A 1 211 ? 1.067 5.653 -12.669 1.00 93.62 211 HIS A C 1
ATOM 1564 O O . HIS A 1 211 ? 0.253 5.479 -11.761 1.00 93.62 211 HIS A O 1
ATOM 1570 N N . LYS A 1 212 ? 2.359 5.923 -12.465 1.00 92.75 212 LYS A N 1
ATOM 1571 C CA . LYS A 1 212 ? 2.966 6.147 -11.148 1.00 92.75 212 LYS A CA 1
ATOM 1572 C C . LYS A 1 212 ? 2.318 7.353 -10.489 1.00 92.75 212 LYS A C 1
ATOM 1574 O O . LYS A 1 212 ? 2.253 8.419 -11.107 1.00 92.75 212 LYS A O 1
ATOM 1579 N N . ALA A 1 213 ? 1.826 7.205 -9.266 1.00 88.56 213 ALA A N 1
ATOM 1580 C CA . ALA A 1 213 ? 1.117 8.283 -8.583 1.00 88.56 213 ALA A CA 1
ATOM 1581 C C . ALA A 1 213 ? 2.070 9.183 -7.786 1.00 88.56 213 ALA A C 1
ATOM 1583 O O . ALA A 1 213 ? 1.898 10.402 -7.783 1.00 88.56 213 ALA A O 1
ATOM 1584 N N . TYR A 1 214 ? 3.089 8.597 -7.155 1.00 85.81 214 TYR A N 1
ATOM 1585 C CA . TYR A 1 214 ? 4.009 9.304 -6.266 1.00 85.81 214 TYR A CA 1
ATOM 1586 C C . TYR A 1 214 ? 5.388 9.415 -6.904 1.00 85.81 214 TYR A C 1
ATOM 1588 O O . TYR A 1 214 ? 6.161 8.461 -6.921 1.00 85.81 214 TYR A O 1
ATOM 1596 N N . LEU A 1 215 ? 5.711 10.598 -7.421 1.00 86.12 215 LEU A N 1
ATOM 1597 C CA . LEU A 1 215 ? 6.959 10.838 -8.145 1.00 86.12 215 LEU A CA 1
ATOM 1598 C C . LEU A 1 215 ? 8.130 11.131 -7.199 1.00 86.12 215 LEU A C 1
ATOM 1600 O O . LEU A 1 215 ? 7.951 11.717 -6.131 1.00 86.12 215 LEU A O 1
ATOM 1604 N N . VAL A 1 216 ? 9.348 10.746 -7.576 1.00 81.50 216 VAL A N 1
ATOM 1605 C CA . VAL A 1 216 ? 10.589 11.240 -6.946 1.00 81.50 216 VAL A CA 1
ATOM 1606 C C . VAL A 1 216 ? 10.980 12.610 -7.510 1.00 81.50 216 VAL A C 1
ATOM 1608 O O . VAL A 1 216 ? 10.471 13.028 -8.545 1.00 81.50 216 VAL A O 1
ATOM 1611 N N . ASP A 1 217 ? 11.888 13.326 -6.841 1.00 78.94 217 ASP A N 1
ATOM 1612 C CA . ASP A 1 217 ? 12.242 14.709 -7.212 1.00 78.94 217 ASP A CA 1
ATOM 1613 C C . ASP A 1 217 ? 12.810 14.796 -8.635 1.00 78.94 217 ASP A C 1
ATOM 1615 O O . ASP A 1 217 ? 12.405 15.657 -9.407 1.00 78.94 217 ASP A O 1
ATOM 1619 N N . LEU A 1 218 ? 13.651 13.834 -9.030 1.00 80.88 218 LEU A N 1
ATOM 1620 C CA . LEU A 1 218 ? 14.146 13.708 -10.406 1.00 80.88 218 LEU A CA 1
ATOM 1621 C C . LEU A 1 218 ? 12.995 13.654 -11.432 1.00 80.88 218 LEU A C 1
ATOM 1623 O O . LEU A 1 218 ? 13.038 14.305 -12.474 1.00 80.88 218 LEU A O 1
ATOM 1627 N N . GLU A 1 219 ? 11.949 12.883 -11.141 1.00 87.38 219 GLU A N 1
ATOM 1628 C CA . GLU A 1 219 ? 10.796 12.736 -12.031 1.00 87.38 219 GLU A CA 1
ATOM 1629 C C . GLU A 1 219 ? 9.955 14.016 -12.065 1.00 87.38 219 GLU A C 1
ATOM 1631 O O . GLU A 1 219 ? 9.580 14.472 -13.141 1.00 87.38 219 GLU A O 1
ATOM 1636 N N . ALA A 1 220 ? 9.666 14.609 -10.905 1.00 83.81 220 ALA A N 1
ATOM 1637 C CA . ALA A 1 220 ? 8.768 15.757 -10.787 1.00 83.81 220 ALA A CA 1
ATOM 1638 C C . ALA A 1 220 ? 9.405 17.096 -11.209 1.00 83.81 220 ALA A C 1
ATOM 1640 O O . ALA A 1 220 ? 8.718 17.944 -11.789 1.00 83.81 220 ALA A O 1
ATOM 1641 N N . ASP A 1 221 ? 10.694 17.292 -10.928 1.00 80.81 221 ASP A N 1
ATOM 1642 C CA . ASP A 1 221 ? 11.374 18.580 -11.084 1.00 80.81 221 ASP A CA 1
ATOM 1643 C C . ASP A 1 221 ? 12.282 18.624 -12.321 1.00 80.81 221 ASP A C 1
ATOM 1645 O O . ASP A 1 221 ? 12.208 19.591 -13.083 1.00 80.81 221 ASP A O 1
ATOM 1649 N N . ASP A 1 222 ? 13.089 17.585 -12.568 1.00 80.00 222 ASP A N 1
ATOM 1650 C CA . ASP A 1 222 ? 14.044 17.579 -13.689 1.00 80.00 222 ASP A CA 1
ATOM 1651 C C . ASP A 1 222 ? 13.398 17.097 -14.998 1.00 80.00 222 ASP A C 1
ATOM 1653 O O . ASP A 1 222 ? 13.553 17.720 -16.057 1.00 80.00 222 ASP A O 1
ATOM 1657 N N . LEU A 1 223 ? 12.651 15.989 -14.935 1.00 86.12 223 LEU A N 1
ATOM 1658 C CA . LEU A 1 223 ? 11.922 15.441 -16.084 1.00 86.12 223 LEU A CA 1
ATOM 1659 C C . LEU A 1 223 ? 10.530 16.061 -16.260 1.00 86.12 223 LEU A C 1
ATOM 1661 O O . LEU A 1 223 ? 9.967 15.970 -17.350 1.00 86.12 223 LEU A O 1
ATOM 1665 N N . GLU A 1 224 ? 10.003 16.716 -15.223 1.00 88.56 224 GLU A N 1
ATOM 1666 C CA . GLU A 1 224 ? 8.641 17.260 -15.156 1.00 88.56 224 GLU A CA 1
ATOM 1667 C C . GLU A 1 224 ? 7.558 16.255 -15.586 1.00 88.56 224 GLU A C 1
ATOM 1669 O O . GLU A 1 224 ? 6.619 16.592 -16.318 1.00 88.56 224 GLU A O 1
ATOM 1674 N N . LEU A 1 225 ? 7.695 15.006 -15.138 1.00 90.75 225 LEU A N 1
ATOM 1675 C CA . LEU A 1 225 ? 6.668 13.987 -15.298 1.00 90.75 225 LEU A CA 1
ATOM 1676 C C . LEU A 1 225 ? 5.406 14.389 -14.535 1.00 90.75 225 LEU A C 1
ATOM 1678 O O . LEU A 1 225 ? 5.435 15.074 -13.508 1.00 90.75 225 LEU A O 1
ATOM 1682 N N . ARG A 1 226 ? 4.270 13.915 -15.031 1.00 89.88 226 ARG A N 1
ATOM 1683 C CA . ARG A 1 226 ? 2.984 14.053 -14.369 1.00 89.88 226 ARG A CA 1
ATOM 1684 C C . ARG A 1 226 ? 2.694 12.799 -13.553 1.00 89.88 226 ARG A C 1
ATOM 1686 O O . ARG A 1 226 ? 2.692 11.696 -14.088 1.00 89.88 226 ARG A O 1
ATOM 1693 N N . GLY A 1 227 ? 2.399 12.982 -12.268 1.00 88.00 227 GLY A N 1
ATOM 1694 C CA . GLY A 1 227 ? 1.894 11.903 -11.424 1.00 88.00 227 GLY A CA 1
ATOM 1695 C C . GLY A 1 227 ? 0.486 11.486 -11.852 1.00 88.00 227 GLY A C 1
ATOM 1696 O O . GLY A 1 227 ? -0.367 12.332 -12.156 1.00 88.00 227 GLY A O 1
ATOM 1697 N N . GLY A 1 228 ? 0.246 10.179 -11.870 1.00 85.88 228 GLY A N 1
ATOM 1698 C CA . GLY A 1 228 ? -1.085 9.596 -11.925 1.00 85.88 228 GLY A CA 1
ATOM 1699 C C . GLY A 1 228 ? -1.914 9.981 -10.701 1.00 85.88 228 GLY A C 1
ATOM 1700 O O . GLY A 1 228 ? -1.399 10.419 -9.673 1.00 85.88 228 GLY A O 1
ATOM 1701 N N . TRP A 1 229 ? -3.230 9.818 -10.794 1.00 81.00 229 TRP A N 1
ATOM 1702 C CA . TRP A 1 229 ? -4.084 9.996 -9.624 1.00 81.00 229 TRP A CA 1
ATOM 1703 C C . TRP A 1 229 ? -3.943 8.776 -8.709 1.00 81.00 229 TRP A C 1
ATOM 1705 O O . TRP A 1 229 ? -4.178 7.667 -9.193 1.00 81.00 229 TRP A O 1
ATOM 1715 N N . PRO A 1 230 ? -3.665 8.941 -7.401 1.00 79.38 230 PRO A N 1
ATOM 1716 C CA . PRO A 1 230 ? -3.685 7.829 -6.447 1.00 79.38 230 PRO A CA 1
ATOM 1717 C C . PRO A 1 230 ? -4.964 6.977 -6.520 1.00 79.38 230 PRO A C 1
ATOM 1719 O O . PRO A 1 230 ? -4.952 5.774 -6.293 1.00 79.38 230 PRO A O 1
ATOM 1722 N N . ASP A 1 231 ? -6.080 7.588 -6.913 1.00 75.19 231 ASP A N 1
ATOM 1723 C CA . ASP A 1 231 ? -7.393 6.945 -7.017 1.00 75.19 231 ASP A CA 1
ATOM 1724 C C . ASP A 1 231 ? -7.544 6.078 -8.267 1.00 75.19 231 ASP A C 1
ATOM 1726 O O . ASP A 1 231 ? -8.476 5.275 -8.353 1.00 75.19 231 ASP A O 1
ATOM 1730 N N . ALA A 1 232 ? -6.656 6.250 -9.246 1.00 79.31 232 ALA A N 1
ATOM 1731 C CA . ALA A 1 232 ? -6.550 5.394 -10.420 1.00 79.31 232 ALA A CA 1
ATOM 1732 C C . ALA A 1 232 ? -5.763 4.110 -10.123 1.00 79.31 232 ALA A C 1
ATOM 1734 O O . ALA A 1 232 ? -5.881 3.150 -10.881 1.00 79.31 232 ALA A O 1
ATOM 1735 N N . LEU A 1 233 ? -5.005 4.058 -9.019 1.00 84.69 233 LEU A N 1
ATOM 1736 C CA . LEU A 1 233 ? -4.329 2.835 -8.600 1.00 84.69 233 LEU A CA 1
ATOM 1737 C C . LEU A 1 233 ? -5.376 1.785 -8.211 1.00 84.69 233 LEU A C 1
ATOM 1739 O O . LEU A 1 233 ? -6.232 1.987 -7.344 1.00 84.69 233 LEU A O 1
ATOM 1743 N N . GLY A 1 234 ? -5.341 0.645 -8.886 1.00 83.75 234 GLY A N 1
ATOM 1744 C CA . GLY A 1 234 ? -6.303 -0.428 -8.695 1.00 83.75 234 GLY A CA 1
ATOM 1745 C C . GLY A 1 234 ? -5.789 -1.743 -9.266 1.00 83.75 234 GLY A C 1
ATOM 1746 O O . GLY A 1 234 ? -4.822 -1.747 -10.031 1.00 83.75 234 GLY A O 1
ATOM 1747 N N . PRO A 1 235 ? -6.411 -2.869 -8.884 1.00 90.25 235 PRO A N 1
ATOM 1748 C CA . PRO A 1 235 ? -5.988 -4.168 -9.369 1.00 90.25 235 PRO A CA 1
ATOM 1749 C C . PRO A 1 235 ? -6.277 -4.336 -10.863 1.00 90.25 235 PRO A C 1
ATOM 1751 O O . PRO A 1 235 ? -7.407 -4.142 -11.314 1.00 90.25 235 PRO A O 1
ATOM 1754 N N . VAL A 1 236 ? -5.270 -4.786 -11.603 1.00 93.06 236 VAL A N 1
ATOM 1755 C CA . VAL A 1 236 ? -5.369 -5.255 -12.985 1.00 93.06 236 VAL A CA 1
ATOM 1756 C C . VAL A 1 236 ? -5.560 -6.771 -12.968 1.00 93.06 236 VAL A C 1
ATOM 1758 O O . VAL A 1 236 ? -4.790 -7.490 -12.335 1.00 93.06 236 VAL A O 1
ATOM 1761 N N . ASP A 1 237 ? -6.586 -7.271 -13.656 1.00 91.56 237 ASP A N 1
ATOM 1762 C CA . ASP A 1 237 ? -6.802 -8.713 -13.802 1.00 91.56 237 ASP A CA 1
ATOM 1763 C C . ASP A 1 237 ? -5.845 -9.294 -14.853 1.00 91.56 237 ASP A C 1
ATOM 1765 O O . ASP A 1 237 ? -5.922 -8.964 -16.038 1.00 91.56 237 ASP A O 1
ATOM 1769 N N . VAL A 1 238 ? -4.939 -10.162 -14.411 1.00 90.69 238 VAL A N 1
ATOM 1770 C CA . VAL A 1 238 ? -3.964 -10.861 -15.244 1.00 90.69 238 VAL A CA 1
ATOM 1771 C C . VAL A 1 238 ? -4.329 -12.346 -15.269 1.00 90.69 238 VAL A C 1
ATOM 1773 O O . VAL A 1 238 ? -4.058 -13.114 -14.342 1.00 90.69 238 VAL A O 1
ATOM 1776 N N . GLY A 1 239 ? -4.971 -12.753 -16.365 1.00 83.62 239 GLY A N 1
ATOM 1777 C CA . GLY A 1 239 ? -5.317 -14.148 -16.638 1.00 83.62 239 GLY A CA 1
ATOM 1778 C C . GLY A 1 239 ? -6.416 -14.749 -15.760 1.00 83.62 239 GLY A C 1
ATOM 1779 O O . GLY A 1 239 ? -6.504 -15.974 -15.695 1.00 83.62 239 GLY A O 1
ATOM 1780 N N . GLY A 1 240 ? -7.246 -13.931 -15.104 1.00 79.38 240 GLY A N 1
ATOM 1781 C CA . GLY A 1 240 ? -8.372 -14.381 -14.280 1.00 79.38 240 GLY A CA 1
ATOM 1782 C C . GLY A 1 240 ? -7.977 -14.928 -12.906 1.00 79.38 240 GLY A C 1
ATOM 1783 O O . GLY A 1 240 ? -8.832 -15.480 -12.217 1.00 79.38 240 GLY A O 1
ATOM 1784 N N . LEU A 1 241 ? -6.698 -14.817 -12.524 1.00 78.25 241 LEU A N 1
ATOM 1785 C CA . LEU A 1 241 ? -6.143 -15.348 -11.266 1.00 78.25 241 LEU A CA 1
ATOM 1786 C C . LEU A 1 241 ? -5.406 -14.277 -10.465 1.00 78.25 241 LEU A C 1
ATOM 1788 O O . LEU A 1 241 ? -5.600 -14.140 -9.258 1.00 78.25 241 LEU A O 1
ATOM 1792 N N . VAL A 1 242 ? -4.541 -13.521 -11.139 1.00 88.81 242 VAL A N 1
ATOM 1793 C CA . VAL A 1 242 ? -3.726 -12.492 -10.501 1.00 88.81 242 VAL A CA 1
ATOM 1794 C C . VAL A 1 242 ? -4.477 -11.170 -10.571 1.00 88.81 242 VAL A C 1
ATOM 1796 O O . VAL A 1 242 ? -4.701 -10.625 -11.647 1.00 88.81 242 VAL A O 1
ATOM 1799 N N . ARG A 1 243 ? -4.835 -10.633 -9.410 1.00 91.88 243 ARG A N 1
ATOM 1800 C CA . ARG A 1 243 ? -5.350 -9.276 -9.234 1.00 91.88 243 ARG A CA 1
ATOM 1801 C C . ARG A 1 243 ? -4.154 -8.388 -8.894 1.00 91.88 243 ARG A C 1
ATOM 1803 O O . ARG A 1 243 ? -3.879 -8.119 -7.726 1.00 91.88 243 ARG A O 1
ATOM 1810 N N . ALA A 1 244 ? -3.401 -8.016 -9.925 1.00 93.94 244 ALA A N 1
ATOM 1811 C CA . ALA A 1 244 ? -2.122 -7.327 -9.805 1.00 93.94 244 ALA A CA 1
ATOM 1812 C C . ALA A 1 244 ? -2.303 -5.872 -9.368 1.00 93.94 244 ALA A C 1
ATOM 1814 O O . ALA A 1 244 ? -2.964 -5.109 -10.063 1.00 93.94 244 ALA A O 1
ATOM 1815 N N . ALA A 1 245 ? -1.661 -5.464 -8.279 1.00 95.19 245 ALA A N 1
ATOM 1816 C CA . ALA A 1 245 ? -1.440 -4.067 -7.933 1.00 95.19 245 ALA A CA 1
ATOM 1817 C C . ALA A 1 245 ? -0.095 -3.603 -8.523 1.00 95.19 245 ALA A C 1
ATOM 1819 O O . ALA A 1 245 ? 0.946 -3.917 -7.938 1.00 95.19 245 ALA A O 1
ATOM 1820 N N . PRO A 1 246 ? -0.076 -2.898 -9.672 1.00 94.69 246 PRO A N 1
ATOM 1821 C CA . PRO A 1 246 ? 1.146 -2.273 -10.159 1.00 94.69 246 PRO A CA 1
ATOM 1822 C C . PRO A 1 246 ? 1.520 -1.116 -9.236 1.00 94.69 246 PRO A C 1
ATOM 1824 O O . PRO A 1 246 ? 0.772 -0.149 -9.115 1.00 94.69 246 PRO A O 1
ATOM 1827 N N . MET A 1 247 ? 2.674 -1.238 -8.594 1.00 95.12 247 MET A N 1
ATOM 1828 C CA . MET A 1 247 ? 3.252 -0.212 -7.738 1.00 95.12 247 MET A CA 1
ATOM 1829 C C . MET A 1 247 ? 4.598 0.168 -8.333 1.00 95.12 247 MET A C 1
ATOM 1831 O O . MET A 1 247 ? 5.524 -0.641 -8.341 1.00 95.12 247 MET A O 1
ATOM 1835 N N . ILE A 1 248 ? 4.689 1.361 -8.910 1.00 94.31 248 ILE A N 1
ATOM 1836 C CA . ILE A 1 248 ? 5.903 1.786 -9.598 1.00 94.31 248 ILE A CA 1
ATOM 1837 C C . ILE A 1 248 ? 6.776 2.524 -8.591 1.00 94.31 248 ILE A C 1
ATOM 1839 O O . ILE A 1 248 ? 6.429 3.617 -8.139 1.00 94.31 248 ILE A O 1
ATOM 1843 N N . SER A 1 249 ? 7.885 1.887 -8.218 1.00 90.69 249 SER A N 1
ATOM 1844 C CA . SER A 1 249 ? 8.815 2.315 -7.182 1.00 90.69 249 SER A CA 1
ATOM 1845 C C . SER A 1 249 ? 8.062 2.935 -6.011 1.00 90.69 249 SER A C 1
ATOM 1847 O O . SER A 1 249 ? 7.260 2.239 -5.390 1.00 90.69 249 SER A O 1
ATOM 1849 N N . ARG A 1 250 ? 8.263 4.226 -5.736 1.00 86.94 250 ARG A N 1
ATOM 1850 C CA . ARG A 1 250 ? 7.720 4.973 -4.596 1.00 86.94 250 ARG A CA 1
ATOM 1851 C C . ARG A 1 250 ? 6.248 4.694 -4.261 1.00 86.94 250 ARG A C 1
ATOM 1853 O O . ARG A 1 250 ? 5.931 4.716 -3.076 1.00 86.94 250 ARG A O 1
ATOM 1860 N N . ASP A 1 251 ? 5.378 4.360 -5.219 1.00 90.31 251 ASP A N 1
ATOM 1861 C CA . ASP A 1 251 ? 3.999 3.915 -4.938 1.00 90.31 251 ASP A CA 1
ATOM 1862 C C . ASP A 1 251 ? 3.944 2.755 -3.915 1.00 90.31 251 ASP A C 1
ATOM 1864 O O . ASP A 1 251 ? 3.086 2.739 -3.033 1.00 90.31 251 ASP A O 1
ATOM 1868 N N . ALA A 1 252 ? 4.898 1.816 -3.978 1.00 91.25 252 ALA A N 1
ATOM 1869 C CA . ALA A 1 252 ? 4.989 0.629 -3.121 1.00 91.25 252 ALA A CA 1
ATOM 1870 C C . ALA A 1 252 ? 5.326 0.935 -1.650 1.00 91.25 252 ALA A C 1
ATOM 1872 O O . ALA A 1 252 ? 5.323 0.021 -0.828 1.00 91.25 252 ALA A O 1
ATOM 1873 N N . TRP A 1 253 ? 5.622 2.193 -1.317 1.00 85.25 253 TRP A N 1
ATOM 1874 C CA . TRP A 1 253 ? 5.885 2.660 0.046 1.00 85.25 253 TRP A CA 1
ATOM 1875 C C . TRP A 1 253 ? 4.723 3.451 0.635 1.00 85.25 253 TRP A C 1
ATOM 1877 O O . TRP A 1 253 ? 4.709 3.708 1.837 1.00 85.25 253 TRP A O 1
ATOM 1887 N N . MET A 1 254 ? 3.774 3.889 -0.193 1.00 86.25 254 MET A N 1
ATOM 1888 C CA . MET A 1 254 ? 2.757 4.844 0.231 1.00 86.25 254 MET A CA 1
ATOM 1889 C C . MET A 1 254 ? 1.616 4.100 0.931 1.00 86.25 254 MET A C 1
ATOM 1891 O O . MET A 1 254 ? 0.910 3.322 0.276 1.00 86.25 254 MET A O 1
ATOM 1895 N N . PRO A 1 255 ? 1.391 4.320 2.245 1.00 85.31 255 PRO A N 1
ATOM 1896 C CA . PRO A 1 255 ? 0.398 3.552 2.997 1.00 85.31 255 PRO A CA 1
ATOM 1897 C C . PRO A 1 255 ? -1.008 3.676 2.405 1.00 85.31 255 PRO A C 1
ATOM 1899 O O . PRO A 1 255 ? -1.729 2.686 2.292 1.00 85.31 255 PRO A O 1
ATOM 1902 N N . ASP A 1 256 ? -1.357 4.877 1.939 1.00 86.19 256 ASP A N 1
ATOM 1903 C CA . ASP A 1 256 ? -2.646 5.172 1.330 1.00 86.19 256 ASP A CA 1
ATOM 1904 C C . ASP A 1 256 ? -2.855 4.461 -0.016 1.00 86.19 256 ASP A C 1
ATOM 1906 O O . ASP A 1 256 ? -3.969 4.022 -0.308 1.00 86.19 256 ASP A O 1
ATOM 1910 N N . ALA A 1 257 ? -1.798 4.279 -0.811 1.00 88.12 257 ALA A N 1
ATOM 1911 C CA . ALA A 1 257 ? -1.857 3.515 -2.056 1.00 88.12 257 ALA A CA 1
ATOM 1912 C C . ALA A 1 257 ? -2.040 2.013 -1.794 1.00 88.12 257 ALA A C 1
ATOM 1914 O O . ALA A 1 257 ? -2.936 1.385 -2.366 1.00 88.12 257 ALA A O 1
ATOM 1915 N N . LEU A 1 258 ? -1.220 1.453 -0.897 1.00 90.44 258 LEU A N 1
ATOM 1916 C CA . LEU A 1 258 ? -1.236 0.033 -0.536 1.00 90.44 258 LEU A CA 1
ATOM 1917 C C . LEU A 1 258 ? -2.588 -0.391 0.056 1.00 90.44 258 LEU A C 1
ATOM 1919 O O . LEU A 1 258 ? -3.161 -1.401 -0.356 1.00 90.44 258 LEU A O 1
ATOM 1923 N N . GLU A 1 259 ? -3.135 0.401 0.979 1.00 87.75 259 GLU A N 1
ATOM 1924 C CA . GLU A 1 259 ? -4.435 0.121 1.595 1.00 87.75 259 GLU A CA 1
ATOM 1925 C C . GLU A 1 259 ? -5.577 0.187 0.575 1.00 87.75 259 GLU A C 1
ATOM 1927 O O . GLU A 1 259 ? -6.445 -0.687 0.563 1.00 87.75 259 GLU A O 1
ATOM 1932 N N . ARG A 1 260 ? -5.571 1.167 -0.339 1.00 85.06 260 ARG A N 1
ATOM 1933 C CA . ARG A 1 260 ? -6.615 1.273 -1.371 1.00 85.06 260 ARG A CA 1
ATOM 1934 C C . ARG A 1 260 ? -6.612 0.093 -2.327 1.00 85.06 260 ARG A C 1
ATOM 1936 O O . ARG A 1 260 ? -7.687 -0.423 -2.636 1.00 85.06 260 ARG A O 1
ATOM 1943 N N . VAL A 1 261 ? -5.449 -0.349 -2.807 1.00 88.12 261 VAL A N 1
ATOM 1944 C CA . VAL A 1 261 ? -5.411 -1.497 -3.728 1.00 88.12 261 VAL A CA 1
ATOM 1945 C C . VAL A 1 261 ? -5.809 -2.797 -3.033 1.00 88.12 261 VAL A C 1
ATOM 1947 O O . VAL A 1 261 ? -6.528 -3.595 -3.637 1.00 88.12 261 VAL A O 1
ATOM 1950 N N . ALA A 1 262 ? -5.436 -2.977 -1.761 1.00 87.12 262 ALA A N 1
ATOM 1951 C CA . ALA A 1 262 ? -5.859 -4.118 -0.954 1.00 87.12 262 ALA A CA 1
ATOM 1952 C C . ALA A 1 262 ? -7.387 -4.127 -0.777 1.00 87.12 262 ALA A C 1
ATOM 1954 O O . ALA A 1 262 ? -8.048 -5.117 -1.097 1.00 87.12 262 ALA A O 1
ATOM 1955 N N . LEU A 1 263 ? -7.982 -2.989 -0.398 1.00 81.44 263 LEU A N 1
ATOM 1956 C CA . LEU A 1 263 ? -9.437 -2.839 -0.273 1.00 81.44 263 LEU A CA 1
ATOM 1957 C C . LEU A 1 263 ? -10.176 -3.043 -1.606 1.00 81.44 263 LEU A C 1
ATOM 1959 O O . LEU A 1 263 ? -11.293 -3.556 -1.624 1.00 81.44 263 LEU A O 1
ATOM 1963 N N . ARG A 1 264 ? -9.551 -2.699 -2.738 1.00 81.44 264 ARG A N 1
ATOM 1964 C CA . ARG A 1 264 ? -10.086 -2.953 -4.090 1.00 81.44 264 ARG A CA 1
ATOM 1965 C C . ARG A 1 264 ? -9.885 -4.406 -4.562 1.00 81.44 264 ARG A C 1
ATOM 1967 O O . ARG A 1 264 ? -10.323 -4.754 -5.663 1.00 81.44 264 ARG A O 1
ATOM 1974 N N . GLY A 1 265 ? -9.282 -5.263 -3.735 1.00 82.88 265 GLY A N 1
ATOM 1975 C CA . GLY A 1 265 ? -9.138 -6.700 -3.969 1.00 82.88 265 GLY A CA 1
ATOM 1976 C C . GLY A 1 265 ? -7.932 -7.075 -4.827 1.00 82.88 265 GLY A C 1
ATOM 1977 O O . GLY A 1 265 ? -8.043 -7.977 -5.659 1.00 82.88 265 GLY A O 1
ATOM 1978 N N . ALA A 1 266 ? -6.817 -6.351 -4.697 1.00 90.12 266 ALA A N 1
ATOM 1979 C CA . ALA A 1 266 ? -5.525 -6.829 -5.179 1.00 90.12 266 ALA A CA 1
ATOM 1980 C C . ALA A 1 266 ? -5.026 -7.994 -4.314 1.00 90.12 266 ALA A C 1
ATOM 1982 O O . ALA A 1 266 ? -5.215 -7.969 -3.101 1.00 90.12 266 ALA A O 1
ATOM 1983 N N . ASN A 1 267 ? -4.372 -8.979 -4.935 1.00 89.88 267 ASN A N 1
ATOM 1984 C CA . ASN A 1 267 ? -3.790 -10.134 -4.239 1.00 89.88 267 ASN A CA 1
ATOM 1985 C C . ASN A 1 267 ? -2.291 -10.339 -4.503 1.00 89.88 267 ASN A C 1
ATOM 1987 O O . ASN A 1 267 ? -1.641 -11.117 -3.807 1.00 89.88 267 ASN A O 1
ATOM 1991 N N . VAL A 1 268 ? -1.726 -9.625 -5.479 1.00 94.12 268 VAL A N 1
ATOM 1992 C CA . VAL A 1 268 ? -0.297 -9.655 -5.801 1.00 94.12 268 VAL A CA 1
ATOM 1993 C C . VAL A 1 268 ? 0.180 -8.237 -6.064 1.00 94.12 268 VAL A C 1
ATOM 1995 O O . VAL A 1 268 ? -0.411 -7.529 -6.877 1.00 94.12 268 VAL A O 1
ATOM 1998 N N . LEU A 1 269 ? 1.277 -7.840 -5.430 1.00 96.50 269 LEU A N 1
ATOM 1999 C CA . LEU A 1 269 ? 1.937 -6.564 -5.680 1.00 96.50 269 LEU A CA 1
ATOM 2000 C C . LEU A 1 269 ? 3.040 -6.741 -6.737 1.00 96.50 269 LEU A C 1
ATOM 2002 O O . LEU A 1 269 ? 3.936 -7.572 -6.587 1.00 96.50 269 LEU A O 1
ATOM 2006 N N . LEU A 1 270 ? 2.976 -5.968 -7.822 1.00 97.12 270 LEU A N 1
ATOM 2007 C CA . LEU A 1 270 ? 4.029 -5.912 -8.839 1.00 97.12 270 LEU A CA 1
ATOM 2008 C C . LEU A 1 270 ? 4.815 -4.615 -8.625 1.00 97.12 270 LEU A C 1
ATOM 2010 O O . LEU A 1 270 ? 4.358 -3.551 -9.039 1.00 97.12 270 LEU A O 1
ATOM 2014 N N . GLN A 1 271 ? 5.956 -4.706 -7.942 1.00 96.44 271 GLN A N 1
ATOM 2015 C CA . GLN A 1 271 ? 6.800 -3.563 -7.599 1.00 96.44 271 GLN A CA 1
ATOM 2016 C C . GLN A 1 271 ? 7.827 -3.332 -8.704 1.00 96.44 271 GLN A C 1
ATOM 2018 O O . GLN A 1 271 ? 8.908 -3.912 -8.689 1.00 96.44 271 GLN A O 1
ATOM 2023 N N . LEU A 1 272 ? 7.488 -2.524 -9.700 1.00 95.56 272 LEU A N 1
ATOM 2024 C CA . LEU A 1 272 ? 8.448 -2.175 -10.743 1.00 95.56 272 LEU A CA 1
ATOM 2025 C C . LEU A 1 272 ? 9.470 -1.214 -10.132 1.00 95.56 272 LEU A C 1
ATOM 2027 O O . LEU A 1 272 ? 9.063 -0.160 -9.659 1.00 95.56 272 LEU A O 1
ATOM 2031 N N . GLU A 1 273 ? 10.762 -1.559 -10.122 1.00 91.19 273 GLU A N 1
ATOM 2032 C CA . GLU A 1 273 ? 11.746 -0.813 -9.329 1.00 91.19 273 GLU A CA 1
ATOM 2033 C C . GLU A 1 273 ? 13.013 -0.426 -10.106 1.00 91.19 273 GLU A C 1
ATOM 2035 O O . GLU A 1 273 ? 13.646 -1.266 -10.752 1.00 91.19 273 GLU A O 1
ATOM 2040 N N . ALA A 1 274 ? 13.418 0.842 -9.990 1.00 86.38 274 ALA A N 1
ATOM 2041 C CA . ALA A 1 274 ? 1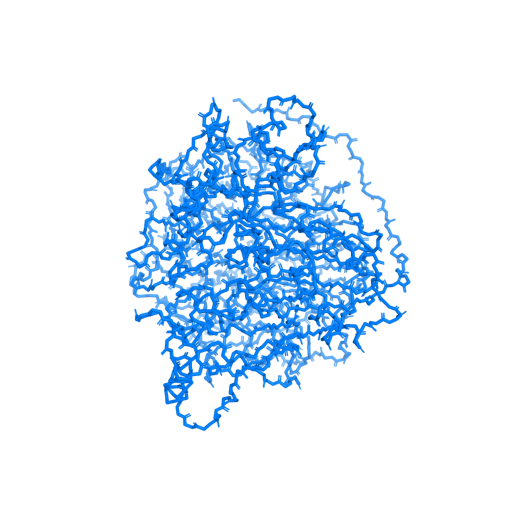4.678 1.374 -10.505 1.00 86.38 274 ALA A CA 1
ATOM 2042 C C . ALA A 1 274 ? 15.444 2.141 -9.407 1.00 86.38 274 ALA A C 1
ATOM 2044 O O . ALA A 1 274 ? 15.702 3.341 -9.501 1.00 86.38 274 ALA A O 1
ATOM 2045 N N . PHE A 1 275 ? 15.828 1.433 -8.342 1.00 80.88 275 PHE A N 1
ATOM 2046 C CA . PHE A 1 275 ? 16.488 2.040 -7.185 1.00 80.88 275 PHE A CA 1
ATOM 2047 C C . PHE A 1 275 ? 17.981 2.332 -7.437 1.00 80.88 275 PHE A C 1
ATOM 2049 O O . PHE A 1 275 ? 18.742 1.445 -7.834 1.00 80.88 275 PHE A O 1
ATOM 2056 N N . VAL A 1 276 ? 18.425 3.561 -7.154 1.00 81.31 276 VAL A N 1
ATOM 2057 C CA . VAL A 1 276 ? 19.824 4.007 -7.319 1.00 81.31 276 VAL A CA 1
ATOM 2058 C C . VAL A 1 276 ? 20.583 3.949 -5.989 1.00 81.31 276 VAL A C 1
ATOM 2060 O O . VAL A 1 276 ? 20.047 4.305 -4.940 1.00 81.31 276 VAL A O 1
ATOM 2063 N N . GLY A 1 277 ? 21.861 3.558 -6.036 1.00 76.88 277 GLY A N 1
ATOM 2064 C CA . GLY A 1 277 ? 22.777 3.674 -4.896 1.00 76.88 277 GLY A CA 1
ATOM 2065 C C . GLY A 1 277 ? 22.599 2.601 -3.821 1.00 76.88 277 GLY A C 1
ATOM 2066 O O . GLY A 1 277 ? 22.753 2.905 -2.642 1.00 76.88 277 GLY A O 1
ATOM 2067 N N . TRP A 1 278 ? 22.311 1.353 -4.206 1.00 85.62 278 TRP A N 1
ATOM 2068 C CA . TRP A 1 278 ? 22.003 0.223 -3.320 1.00 85.62 278 TRP A CA 1
ATOM 2069 C C . TRP A 1 278 ? 23.071 -0.010 -2.243 1.00 85.62 278 TRP A C 1
ATOM 2071 O O . TRP A 1 278 ? 22.742 -0.121 -1.067 1.00 85.62 278 TRP A O 1
ATOM 2081 N N . THR A 1 279 ? 24.358 -0.054 -2.608 1.00 87.88 279 THR A N 1
ATOM 2082 C CA . THR A 1 279 ? 25.472 -0.204 -1.642 1.00 87.88 279 THR A CA 1
ATOM 2083 C C . THR A 1 279 ? 26.302 1.066 -1.442 1.00 87.88 279 THR A C 1
ATOM 2085 O O . THR A 1 279 ? 26.979 1.221 -0.416 1.00 87.88 279 THR A O 1
ATOM 2088 N N . VAL A 1 280 ? 26.205 2.005 -2.386 1.00 86.44 280 VAL A N 1
ATOM 2089 C CA . VAL A 1 280 ? 26.886 3.309 -2.375 1.00 86.44 280 VAL A CA 1
ATOM 2090 C C . VAL A 1 280 ? 25.843 4.425 -2.393 1.00 86.44 280 VAL A C 1
ATOM 2092 O O . VAL A 1 280 ? 25.732 5.196 -3.343 1.00 86.44 280 VAL A O 1
ATOM 2095 N N . ALA A 1 281 ? 25.028 4.471 -1.343 1.00 71.94 281 ALA A N 1
ATOM 2096 C CA . ALA A 1 281 ? 24.037 5.523 -1.177 1.00 71.94 281 ALA A CA 1
ATOM 2097 C C . ALA A 1 281 ? 24.711 6.877 -0.868 1.00 71.94 281 ALA A C 1
ATOM 2099 O O . ALA A 1 281 ? 25.824 6.887 -0.328 1.00 71.94 281 ALA A O 1
ATOM 2100 N N . PRO A 1 282 ? 24.045 8.015 -1.148 1.00 65.88 282 PRO A N 1
ATOM 2101 C CA . PRO A 1 282 ? 24.527 9.335 -0.749 1.00 65.88 282 PRO A CA 1
ATOM 2102 C C . PRO A 1 282 ? 24.856 9.406 0.749 1.00 65.88 282 PRO A C 1
ATOM 2104 O O . PRO A 1 282 ? 24.211 8.751 1.575 1.00 65.88 282 PRO A O 1
ATOM 2107 N N . ASP A 1 283 ? 25.848 10.222 1.112 1.00 58.75 283 ASP A N 1
ATOM 2108 C CA . ASP A 1 283 ? 26.299 10.375 2.497 1.00 58.75 283 ASP A CA 1
ATOM 2109 C C . ASP A 1 283 ? 25.127 10.665 3.453 1.00 58.75 283 ASP A C 1
ATOM 2111 O O . ASP A 1 283 ? 24.400 11.644 3.303 1.00 58.75 283 ASP A O 1
ATOM 2115 N N . GLY A 1 284 ? 24.957 9.814 4.471 1.00 61.91 284 GLY A N 1
ATOM 2116 C CA . GLY A 1 284 ? 23.905 9.952 5.485 1.00 61.91 284 GLY A CA 1
ATOM 2117 C C . GLY A 1 284 ? 22.607 9.188 5.200 1.00 61.91 284 GLY A C 1
ATOM 2118 O O . GLY A 1 284 ? 21.832 9.001 6.142 1.00 61.91 284 GLY A O 1
ATOM 2119 N N . TYR A 1 285 ? 22.404 8.676 3.980 1.00 68.62 285 TYR A N 1
ATOM 2120 C CA . TYR A 1 285 ? 21.246 7.846 3.632 1.00 68.62 285 TYR A CA 1
ATOM 2121 C C . TYR A 1 285 ? 21.306 6.474 4.346 1.00 68.62 285 TYR A C 1
ATOM 2123 O O . TYR A 1 285 ? 22.400 5.908 4.496 1.00 68.62 285 TYR A O 1
ATOM 2131 N N . PRO A 1 286 ? 20.175 5.929 4.849 1.00 72.56 286 PRO 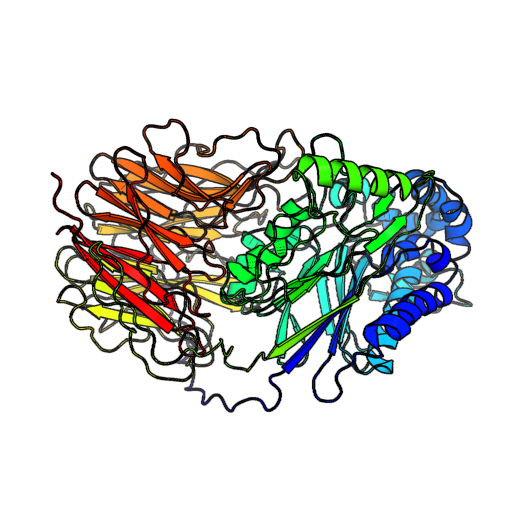A N 1
ATOM 2132 C CA . PRO A 1 286 ? 20.138 4.588 5.438 1.00 72.56 286 PRO A CA 1
ATOM 2133 C C . PRO A 1 286 ? 20.584 3.526 4.427 1.00 72.56 286 PRO A C 1
ATOM 2135 O O . PRO A 1 286 ? 20.546 3.757 3.227 1.00 72.56 286 PRO A O 1
ATOM 2138 N N . TRP A 1 287 ? 21.011 2.353 4.903 1.00 83.69 287 TRP A N 1
ATOM 2139 C CA . TRP A 1 287 ? 21.388 1.242 4.022 1.00 83.69 287 TRP A CA 1
ATOM 2140 C C . TRP A 1 287 ? 20.171 0.846 3.159 1.00 83.69 287 TRP A C 1
ATOM 2142 O O . TRP A 1 287 ? 19.207 0.333 3.719 1.00 83.69 287 TRP A O 1
ATOM 2152 N N . PRO A 1 288 ? 20.151 1.090 1.836 1.00 84.38 288 PRO A N 1
ATOM 2153 C CA . PRO A 1 288 ? 18.942 0.927 1.019 1.00 84.38 288 PRO A CA 1
ATOM 2154 C C . PRO A 1 288 ? 18.260 -0.446 1.085 1.00 84.38 288 PRO A C 1
ATOM 2156 O O . PRO A 1 288 ? 17.029 -0.467 1.136 1.00 84.38 288 PRO A O 1
ATOM 2159 N N . PRO A 1 289 ? 18.989 -1.581 1.182 1.00 88.31 289 PRO A N 1
ATOM 2160 C CA . PRO A 1 289 ? 18.371 -2.882 1.441 1.00 88.31 289 PRO A CA 1
ATOM 2161 C C . PRO A 1 289 ? 17.451 -2.909 2.669 1.00 88.31 289 PRO A C 1
ATOM 2163 O O . PRO A 1 289 ? 16.416 -3.569 2.644 1.00 88.31 289 PRO A O 1
ATOM 2166 N N . ASP A 1 290 ? 17.794 -2.168 3.727 1.00 85.44 290 ASP A N 1
ATOM 2167 C CA . ASP A 1 290 ? 16.960 -2.030 4.925 1.00 85.44 290 ASP A CA 1
ATOM 2168 C C . ASP A 1 290 ? 15.686 -1.237 4.613 1.00 85.44 290 ASP A C 1
ATOM 2170 O O . ASP A 1 290 ? 14.597 -1.642 5.013 1.00 85.44 290 ASP A O 1
ATOM 2174 N N . ASN A 1 291 ? 15.811 -0.132 3.866 1.00 81.31 291 ASN A N 1
ATOM 2175 C CA . ASN A 1 291 ? 14.668 0.707 3.502 1.00 81.31 291 ASN A CA 1
ATOM 2176 C C . ASN A 1 291 ? 13.664 -0.057 2.626 1.00 81.31 291 ASN A C 1
ATOM 2178 O O . ASN A 1 291 ? 12.452 0.075 2.788 1.00 81.31 291 ASN A O 1
ATOM 2182 N N . LEU A 1 292 ? 14.156 -0.922 1.733 1.00 85.69 292 LEU A N 1
ATOM 2183 C CA . LEU A 1 292 ? 13.286 -1.666 0.830 1.00 85.69 292 LEU A CA 1
ATOM 2184 C C . LEU A 1 292 ? 12.379 -2.673 1.550 1.00 85.69 292 LEU A C 1
ATOM 2186 O O . LEU A 1 292 ? 11.300 -2.984 1.047 1.00 85.69 292 LEU A O 1
ATOM 2190 N N . LYS A 1 293 ? 12.749 -3.137 2.752 1.00 86.44 293 LYS A N 1
ATOM 2191 C CA . LYS A 1 293 ? 11.888 -4.015 3.565 1.00 86.44 293 LYS A CA 1
ATOM 2192 C C . LYS A 1 293 ? 10.506 -3.392 3.818 1.00 86.44 293 LYS A C 1
ATOM 2194 O O . LYS A 1 293 ? 9.509 -4.103 3.858 1.00 86.44 293 LYS A O 1
ATOM 2199 N N . ARG A 1 294 ? 10.432 -2.060 3.890 1.00 83.94 294 ARG A N 1
ATOM 2200 C CA . ARG A 1 294 ? 9.203 -1.290 4.147 1.00 83.94 294 ARG A CA 1
ATOM 2201 C C . ARG A 1 294 ? 8.238 -1.226 2.955 1.00 83.94 294 ARG A C 1
ATOM 2203 O O . ARG A 1 294 ? 7.128 -0.736 3.119 1.00 83.94 294 ARG A O 1
ATOM 2210 N N . SER A 1 295 ? 8.667 -1.681 1.776 1.00 88.44 295 SER A N 1
ATOM 2211 C CA . SER A 1 295 ? 7.875 -1.657 0.539 1.00 88.44 295 SER A CA 1
ATOM 2212 C C . SER A 1 295 ? 7.023 -2.930 0.388 1.00 88.44 295 SER A C 1
ATOM 2214 O O . SER A 1 295 ? 6.295 -3.308 1.309 1.00 88.44 295 SER A O 1
ATOM 2216 N N . GLY A 1 296 ? 7.139 -3.652 -0.733 1.00 92.88 296 GLY A N 1
ATOM 2217 C CA . GLY A 1 296 ? 6.386 -4.874 -1.006 1.00 92.88 296 GLY A CA 1
ATOM 2218 C C . GLY A 1 296 ? 6.546 -5.974 0.049 1.00 92.88 296 GLY A C 1
ATOM 2219 O O . GLY A 1 296 ? 5.608 -6.743 0.248 1.00 92.88 296 GLY A O 1
ATOM 2220 N N . TRP A 1 297 ? 7.679 -6.041 0.767 1.00 94.38 297 TRP A N 1
ATOM 2221 C CA . TRP A 1 297 ? 7.837 -7.016 1.854 1.00 94.38 297 TRP A CA 1
ATOM 2222 C C . TRP A 1 297 ? 6.883 -6.732 3.017 1.00 94.38 297 TRP A C 1
ATOM 2224 O O . TRP A 1 297 ? 6.065 -7.591 3.351 1.00 94.38 297 TRP A O 1
ATOM 2234 N N . ALA A 1 298 ? 6.927 -5.518 3.574 1.00 92.69 298 ALA A N 1
ATOM 2235 C CA . ALA A 1 298 ? 6.045 -5.119 4.666 1.00 92.69 298 ALA A CA 1
ATOM 2236 C C . ALA A 1 298 ? 4.577 -5.142 4.234 1.00 92.69 298 ALA A C 1
ATOM 2238 O O . ALA A 1 298 ? 3.727 -5.558 5.012 1.00 92.69 298 ALA A O 1
ATOM 2239 N N . ALA A 1 299 ? 4.269 -4.766 2.988 1.00 93.94 299 ALA A N 1
ATOM 2240 C CA . ALA A 1 299 ? 2.908 -4.822 2.462 1.00 93.94 299 ALA A CA 1
ATOM 2241 C C . ALA A 1 299 ? 2.314 -6.241 2.515 1.00 93.94 299 ALA A C 1
ATOM 2243 O O . ALA A 1 299 ? 1.190 -6.394 2.987 1.00 93.94 299 ALA A O 1
ATOM 2244 N N . VAL A 1 300 ? 3.070 -7.264 2.092 1.00 95.00 300 VAL A N 1
ATOM 2245 C CA . VAL A 1 300 ? 2.634 -8.674 2.133 1.00 95.00 300 VAL A CA 1
ATOM 2246 C C . VAL A 1 300 ? 2.505 -9.178 3.567 1.00 95.00 300 VAL A C 1
ATOM 2248 O O . VAL A 1 300 ? 1.512 -9.810 3.899 1.00 95.00 300 VAL A O 1
ATOM 2251 N N . GLN A 1 301 ? 3.459 -8.866 4.453 1.00 94.38 301 GLN A N 1
ATOM 2252 C CA . GLN A 1 301 ? 3.344 -9.321 5.845 1.00 94.38 301 GLN A CA 1
ATOM 2253 C C . GLN A 1 301 ? 2.208 -8.606 6.596 1.00 94.38 301 GLN A C 1
ATOM 2255 O O . GLN A 1 301 ? 1.573 -9.202 7.465 1.00 94.38 301 GLN A O 1
ATOM 2260 N N . ARG A 1 302 ? 1.935 -7.335 6.275 1.00 92.44 302 ARG A N 1
ATOM 2261 C CA . ARG A 1 302 ? 0.957 -6.493 6.979 1.00 92.44 302 ARG A CA 1
ATOM 2262 C C . ARG A 1 302 ? -0.480 -6.716 6.511 1.00 92.44 302 ARG A C 1
ATOM 2264 O O . ARG A 1 302 ? -1.382 -6.714 7.346 1.00 92.44 302 ARG A O 1
ATOM 2271 N N . LEU A 1 303 ? -0.708 -6.832 5.200 1.00 91.12 303 LEU A N 1
ATOM 2272 C CA . LEU A 1 303 ? -2.043 -6.795 4.597 1.00 91.12 303 LEU A CA 1
ATOM 2273 C C . LEU A 1 303 ? -2.482 -8.202 4.155 1.00 91.12 303 LEU A C 1
ATOM 2275 O O . LEU A 1 303 ? -1.948 -8.701 3.166 1.00 91.12 303 LEU A O 1
ATOM 2279 N N . PRO A 1 304 ? -3.490 -8.819 4.805 1.00 87.25 304 PRO A N 1
ATOM 2280 C CA . PRO A 1 304 ? -3.924 -10.190 4.507 1.00 87.25 304 PRO A CA 1
ATOM 2281 C C . PRO A 1 304 ? -4.433 -10.387 3.073 1.00 87.25 304 PRO A C 1
ATOM 2283 O O . PRO A 1 304 ? -4.498 -11.514 2.585 1.00 87.25 304 PRO A O 1
ATOM 2286 N N . GLU A 1 305 ? -4.809 -9.305 2.387 1.00 87.62 305 GLU A N 1
ATOM 2287 C CA . GLU A 1 305 ? -5.207 -9.347 0.983 1.00 87.62 305 GLU A CA 1
ATOM 2288 C C . GLU A 1 305 ? -4.040 -9.663 0.041 1.00 87.62 305 GLU A C 1
ATOM 2290 O O . GLU A 1 305 ? -4.234 -10.346 -0.962 1.00 87.62 305 GLU A O 1
ATOM 2295 N N . LEU A 1 306 ? -2.832 -9.178 0.343 1.00 90.94 306 LEU A N 1
ATOM 2296 C CA . LEU A 1 306 ? -1.668 -9.298 -0.531 1.00 90.94 306 LEU A CA 1
ATOM 2297 C C . LEU A 1 306 ? -0.895 -10.578 -0.210 1.00 90.94 306 LEU A C 1
ATOM 2299 O O . LEU A 1 306 ? -0.162 -10.646 0.765 1.00 90.94 306 LEU A O 1
ATOM 2303 N N . ARG A 1 307 ? -1.008 -11.587 -1.073 1.00 89.44 307 ARG A N 1
ATOM 2304 C CA . ARG A 1 307 ? -0.405 -12.915 -0.860 1.00 89.44 307 ARG A CA 1
ATOM 2305 C C . ARG A 1 307 ? 1.049 -13.008 -1.309 1.00 89.44 307 ARG A C 1
ATOM 2307 O O . ARG A 1 307 ? 1.770 -13.923 -0.910 1.00 89.44 307 ARG A O 1
ATOM 2314 N N . ALA A 1 308 ? 1.462 -12.104 -2.191 1.00 93.94 308 ALA A N 1
ATOM 2315 C CA . ALA A 1 308 ? 2.818 -12.059 -2.705 1.00 93.94 308 ALA A CA 1
ATOM 2316 C C . ALA A 1 308 ? 3.185 -10.683 -3.258 1.00 93.94 308 ALA A C 1
ATOM 2318 O O . ALA A 1 308 ? 2.323 -9.903 -3.671 1.00 93.94 308 ALA A O 1
ATOM 2319 N N . ALA A 1 309 ? 4.488 -10.442 -3.352 1.00 96.62 309 ALA A N 1
ATOM 2320 C CA . ALA A 1 309 ? 5.054 -9.336 -4.105 1.00 96.62 309 ALA A CA 1
ATOM 2321 C C . ALA A 1 309 ? 6.212 -9.829 -4.973 1.00 96.62 309 ALA A C 1
ATOM 2323 O O . ALA A 1 309 ? 6.948 -10.736 -4.583 1.00 96.62 309 ALA A O 1
ATOM 2324 N N . VAL A 1 310 ? 6.402 -9.220 -6.139 1.00 97.12 310 VAL A N 1
ATOM 2325 C CA . VAL A 1 310 ? 7.612 -9.393 -6.951 1.00 97.12 310 VAL A CA 1
ATOM 2326 C C . VAL A 1 310 ? 8.185 -8.033 -7.298 1.00 97.12 310 VAL A C 1
ATOM 2328 O O . VAL A 1 310 ? 7.437 -7.127 -7.658 1.00 97.12 310 VAL A O 1
ATOM 2331 N N . ALA A 1 311 ? 9.504 -7.909 -7.198 1.00 97.00 311 ALA A N 1
ATOM 2332 C CA . ALA A 1 311 ? 10.212 -6.666 -7.449 1.00 97.00 311 ALA A CA 1
ATOM 2333 C C . ALA A 1 311 ? 11.410 -6.911 -8.371 1.00 97.00 311 ALA A C 1
ATOM 2335 O O . ALA A 1 311 ? 12.466 -7.349 -7.901 1.00 97.00 311 ALA A O 1
ATOM 2336 N N . PRO A 1 312 ? 11.264 -6.728 -9.693 1.00 96.75 312 PRO A N 1
ATOM 2337 C CA . PRO A 1 312 ? 12.407 -6.675 -10.596 1.00 96.75 312 PRO A CA 1
ATOM 2338 C C . PRO A 1 312 ? 13.239 -5.416 -10.353 1.00 96.75 312 PRO A C 1
ATOM 2340 O O . PRO A 1 312 ? 12.692 -4.324 -10.233 1.00 96.75 312 PRO A O 1
ATOM 2343 N N . MET A 1 313 ? 14.561 -5.576 -10.347 1.00 91.69 313 MET A N 1
ATOM 2344 C CA . MET A 1 313 ? 15.520 -4.483 -10.204 1.00 91.69 313 MET A CA 1
ATOM 2345 C C . MET A 1 313 ? 16.409 -4.356 -11.434 1.00 91.69 313 MET A C 1
ATOM 2347 O O . MET A 1 313 ? 16.825 -5.352 -12.038 1.00 91.69 313 MET A O 1
ATOM 2351 N N . TYR A 1 314 ? 16.766 -3.117 -11.750 1.00 87.56 314 TYR A N 1
ATOM 2352 C CA . TYR A 1 314 ? 17.866 -2.821 -12.652 1.00 87.56 314 TYR A CA 1
ATOM 2353 C C . TYR A 1 314 ? 19.231 -3.087 -12.024 1.00 87.56 314 TYR A C 1
ATOM 2355 O O . TYR A 1 314 ? 19.447 -2.870 -10.830 1.00 87.56 314 TYR A O 1
ATOM 2363 N N . VAL A 1 315 ? 20.187 -3.454 -12.878 1.00 91.75 315 VAL A N 1
ATOM 2364 C CA . VAL A 1 315 ? 21.613 -3.310 -12.578 1.00 91.75 315 VAL A CA 1
ATOM 2365 C C . VAL A 1 315 ? 22.362 -2.719 -13.768 1.00 91.75 315 VAL A C 1
ATOM 2367 O O . VAL A 1 315 ? 21.962 -2.926 -14.911 1.00 91.75 315 VAL A O 1
ATOM 2370 N N . GLY A 1 316 ? 23.476 -2.033 -13.540 1.00 92.44 316 GLY A N 1
ATOM 2371 C CA . GLY A 1 316 ? 24.279 -1.451 -14.616 1.00 92.44 316 GLY A CA 1
ATOM 2372 C C . GLY A 1 316 ? 24.658 0.002 -14.372 1.00 92.44 316 GLY A C 1
ATOM 2373 O O . GLY A 1 316 ? 24.120 0.663 -13.489 1.00 92.44 316 GLY A O 1
ATOM 2374 N N . ASN A 1 317 ? 25.581 0.496 -15.197 1.00 91.88 317 ASN A N 1
ATOM 2375 C CA . ASN A 1 317 ? 25.925 1.913 -15.242 1.00 91.88 317 ASN A CA 1
ATOM 2376 C C . ASN A 1 317 ? 25.148 2.582 -16.372 1.00 91.88 317 ASN A C 1
ATOM 2378 O O . ASN A 1 317 ? 25.314 2.221 -17.541 1.00 91.88 317 ASN A O 1
ATOM 2382 N N . PHE A 1 318 ? 24.341 3.575 -16.018 1.00 90.56 318 PHE A N 1
ATOM 2383 C CA . PHE A 1 318 ? 23.701 4.487 -16.949 1.00 90.56 318 PHE A CA 1
ATOM 2384 C C . PHE A 1 318 ? 24.400 5.840 -16.862 1.00 90.56 318 PHE A C 1
ATOM 2386 O O . PHE A 1 318 ? 24.083 6.653 -15.998 1.00 90.56 318 PHE A O 1
ATOM 2393 N N . PHE A 1 319 ? 25.383 6.060 -17.737 1.00 92.81 319 PHE A N 1
ATOM 2394 C CA . PHE A 1 319 ? 26.301 7.197 -17.628 1.00 92.81 319 PHE A CA 1
ATOM 2395 C C . PHE A 1 319 ? 26.984 7.229 -16.250 1.00 92.81 319 PHE A C 1
ATOM 2397 O O . PHE A 1 319 ? 27.703 6.289 -15.912 1.00 92.81 319 PHE A O 1
ATOM 2404 N N . ASP A 1 320 ? 26.736 8.271 -15.459 1.00 91.44 320 ASP A N 1
ATOM 2405 C CA . ASP A 1 320 ? 27.238 8.504 -14.107 1.00 91.44 320 ASP A CA 1
ATOM 2406 C C . ASP A 1 320 ? 26.353 7.896 -12.997 1.00 91.44 320 ASP A C 1
ATOM 2408 O O . ASP A 1 320 ? 26.712 7.953 -11.821 1.00 91.44 320 ASP A O 1
ATOM 2412 N N . ILE A 1 321 ? 25.230 7.266 -13.355 1.00 88.69 321 ILE A N 1
ATOM 2413 C CA . ILE A 1 321 ? 24.267 6.668 -12.422 1.00 88.69 321 ILE A CA 1
ATOM 2414 C C . ILE A 1 321 ? 24.504 5.155 -12.318 1.00 88.69 321 ILE A C 1
ATOM 2416 O O . ILE A 1 321 ? 24.490 4.442 -13.323 1.00 88.69 321 ILE A O 1
ATOM 2420 N N . GLY A 1 322 ? 24.702 4.654 -11.096 1.00 89.25 322 GLY A N 1
ATOM 2421 C CA . GLY A 1 322 ? 24.887 3.227 -10.814 1.00 89.25 322 GLY A CA 1
ATOM 2422 C C . GLY A 1 322 ? 23.632 2.567 -10.239 1.00 89.25 322 GLY A C 1
ATOM 2423 O O . GLY A 1 322 ? 23.161 2.958 -9.168 1.00 89.25 322 GLY A O 1
ATOM 2424 N N . PHE A 1 323 ? 23.140 1.530 -10.920 1.00 90.69 323 PHE A N 1
ATOM 2425 C CA . PHE A 1 323 ? 22.086 0.636 -10.439 1.00 90.69 323 PHE A CA 1
ATOM 2426 C C . PHE A 1 323 ? 22.702 -0.689 -9.975 1.00 90.69 323 PHE A C 1
ATOM 2428 O O . PHE A 1 323 ? 23.407 -1.359 -10.735 1.00 90.69 323 PHE A O 1
ATOM 2435 N N . ASP A 1 324 ? 22.443 -1.083 -8.731 1.00 89.12 324 ASP A N 1
ATOM 2436 C CA . ASP A 1 324 ? 23.046 -2.267 -8.103 1.00 89.12 324 ASP A CA 1
ATOM 2437 C C . ASP A 1 324 ? 22.086 -3.043 -7.184 1.00 89.12 324 ASP A C 1
ATOM 2439 O O . ASP A 1 324 ? 22.531 -3.779 -6.298 1.00 89.12 324 ASP A O 1
ATOM 2443 N N . GLY A 1 325 ? 20.778 -2.899 -7.428 1.00 89.38 325 GLY A N 1
ATOM 2444 C CA . GLY A 1 325 ? 19.701 -3.565 -6.695 1.00 89.38 325 GLY A CA 1
ATOM 2445 C C . GLY A 1 325 ? 19.618 -5.079 -6.918 1.00 89.38 325 GLY A C 1
ATOM 2446 O O . GLY A 1 325 ? 20.167 -5.633 -7.871 1.00 89.38 325 GLY A O 1
ATOM 2447 N N . GLN A 1 326 ? 18.908 -5.774 -6.025 1.00 93.81 326 GLN A N 1
ATOM 2448 C CA . GLN A 1 326 ? 18.632 -7.213 -6.130 1.00 93.81 326 GLN A CA 1
ATOM 2449 C C . GLN A 1 326 ? 17.147 -7.437 -6.404 1.00 93.81 326 GLN A C 1
ATOM 2451 O O . GLN A 1 326 ? 16.326 -7.017 -5.598 1.00 93.81 326 GLN A O 1
ATOM 2456 N N . SER A 1 327 ? 16.792 -8.137 -7.485 1.00 96.12 327 SER A N 1
ATOM 2457 C CA . SER A 1 327 ? 15.403 -8.562 -7.706 1.00 96.12 327 SER A CA 1
ATOM 2458 C C . SER A 1 327 ? 14.957 -9.564 -6.636 1.00 96.12 327 SER A C 1
ATOM 2460 O O . SER A 1 327 ? 15.755 -10.401 -6.209 1.00 96.12 327 SER A O 1
ATOM 2462 N N . PHE A 1 328 ? 13.692 -9.550 -6.224 1.00 96.56 328 PHE A N 1
ATOM 2463 C CA . PHE A 1 328 ? 13.177 -10.504 -5.230 1.00 96.56 328 PHE A CA 1
ATOM 2464 C C . PHE A 1 328 ? 11.702 -10.856 -5.430 1.00 96.56 328 PHE A C 1
ATOM 2466 O O . PHE A 1 328 ? 10.969 -10.217 -6.185 1.00 96.56 328 PHE A O 1
ATOM 2473 N N . ALA A 1 329 ? 11.282 -11.896 -4.714 1.00 97.38 329 ALA A N 1
ATOM 2474 C CA . ALA A 1 329 ? 9.899 -12.295 -4.529 1.00 97.38 329 ALA A CA 1
ATOM 2475 C C . ALA A 1 329 ? 9.608 -12.487 -3.032 1.00 97.38 329 ALA A C 1
ATOM 2477 O O . ALA A 1 329 ? 10.448 -13.011 -2.293 1.00 97.38 329 ALA A O 1
ATOM 2478 N N . VAL A 1 330 ? 8.411 -12.091 -2.609 1.00 96.88 330 VAL A N 1
ATOM 2479 C CA . VAL A 1 330 ? 7.916 -12.151 -1.228 1.00 96.88 330 VAL A CA 1
ATOM 2480 C C . VAL A 1 330 ? 6.626 -12.963 -1.178 1.00 96.88 330 VAL A C 1
ATOM 2482 O O . VAL A 1 330 ? 5.812 -12.872 -2.095 1.00 96.88 330 VAL A O 1
ATOM 2485 N N . VAL A 1 331 ? 6.445 -13.722 -0.100 1.00 94.19 331 VAL A N 1
ATOM 2486 C CA . VAL A 1 331 ? 5.205 -14.411 0.296 1.00 94.19 331 VAL A CA 1
ATOM 2487 C C . VAL A 1 331 ? 4.984 -14.244 1.804 1.00 94.19 331 VAL A C 1
ATOM 2489 O O . VAL A 1 331 ? 5.855 -13.714 2.498 1.00 94.19 331 VAL A O 1
ATOM 2492 N N . ASP A 1 332 ? 3.848 -14.712 2.318 1.00 91.06 332 ASP A N 1
ATOM 2493 C CA . ASP A 1 332 ? 3.607 -14.831 3.762 1.00 91.06 332 ASP A CA 1
ATOM 2494 C C . ASP A 1 332 ? 4.753 -15.606 4.440 1.00 91.06 332 ASP A C 1
ATOM 2496 O O . ASP A 1 332 ? 5.065 -16.732 4.043 1.00 91.06 332 ASP A O 1
ATOM 2500 N N . GLY A 1 333 ? 5.396 -15.018 5.450 1.00 91.62 333 GLY A N 1
ATOM 2501 C CA . GLY A 1 333 ? 6.420 -15.710 6.228 1.00 91.62 333 GLY A CA 1
ATOM 2502 C C . GLY A 1 333 ? 5.820 -16.677 7.244 1.00 91.62 333 GLY A C 1
ATOM 2503 O O . GLY A 1 333 ? 4.739 -16.441 7.779 1.00 91.62 333 GLY A O 1
ATOM 2504 N N . THR A 1 334 ? 6.530 -17.765 7.532 1.00 91.06 334 THR A N 1
ATOM 2505 C CA . THR A 1 334 ? 6.166 -18.711 8.591 1.00 91.06 334 THR A CA 1
ATOM 2506 C C . THR A 1 334 ? 7.351 -18.983 9.525 1.00 91.06 334 THR A C 1
ATOM 2508 O O . THR A 1 334 ? 8.507 -18.887 9.098 1.00 91.06 334 THR A O 1
ATOM 2511 N N . PRO A 1 335 ? 7.121 -19.409 10.784 1.00 91.31 335 PRO A N 1
ATOM 2512 C CA . PRO A 1 335 ? 8.207 -19.692 11.728 1.00 91.31 335 PRO A CA 1
ATOM 2513 C C . PRO A 1 335 ? 9.190 -20.779 11.259 1.00 91.31 335 PRO A C 1
ATOM 2515 O O . PRO A 1 335 ? 10.333 -20.826 11.718 1.00 91.31 335 PRO A O 1
ATOM 2518 N N . ALA A 1 336 ? 8.750 -21.667 10.361 1.00 91.12 336 ALA A N 1
ATOM 2519 C CA . ALA A 1 336 ? 9.552 -22.765 9.826 1.00 91.12 336 ALA A CA 1
ATOM 2520 C C . ALA A 1 336 ? 10.411 -22.368 8.613 1.00 91.12 336 ALA A C 1
ATOM 2522 O O . ALA A 1 336 ? 11.271 -23.155 8.204 1.00 91.12 336 ALA A O 1
ATOM 2523 N N . ASP A 1 337 ? 10.178 -21.190 8.032 1.00 92.94 337 ASP A N 1
ATOM 2524 C CA . ASP A 1 337 ? 10.875 -20.765 6.827 1.00 92.94 337 ASP A CA 1
ATOM 2525 C C . ASP A 1 337 ? 12.342 -20.433 7.087 1.00 92.94 337 ASP A C 1
ATOM 2527 O O . ASP A 1 337 ? 12.764 -19.983 8.157 1.00 92.94 337 ASP A O 1
ATOM 2531 N N . GLU A 1 338 ? 13.145 -20.630 6.046 1.00 93.81 338 GLU A N 1
ATOM 2532 C CA . GLU A 1 338 ? 14.515 -20.148 6.035 1.00 93.81 338 GLU A CA 1
ATOM 2533 C C . GLU A 1 338 ? 14.522 -18.617 6.093 1.00 93.81 338 GLU A C 1
ATOM 2535 O O . GLU A 1 338 ? 13.928 -17.942 5.251 1.00 93.81 338 GLU A O 1
ATOM 2540 N N . ARG A 1 339 ? 15.258 -18.062 7.058 1.00 93.00 339 ARG A N 1
ATOM 2541 C CA . ARG A 1 339 ? 15.486 -16.619 7.129 1.00 93.00 339 ARG A CA 1
ATOM 2542 C C . ARG A 1 339 ? 16.510 -16.200 6.078 1.00 93.00 339 ARG A C 1
ATOM 2544 O O . ARG A 1 339 ? 17.653 -16.656 6.106 1.00 93.00 339 ARG A O 1
ATOM 2551 N N . ARG A 1 340 ? 16.112 -15.304 5.181 1.00 94.50 340 ARG A N 1
ATOM 2552 C CA . ARG A 1 340 ? 16.935 -14.751 4.096 1.00 94.50 340 ARG A CA 1
ATOM 2553 C C . ARG A 1 340 ? 17.023 -13.239 4.230 1.00 94.50 340 ARG A C 1
ATOM 2555 O O . ARG A 1 340 ? 16.315 -12.635 5.026 1.00 94.50 340 ARG A O 1
ATOM 2562 N N . ALA A 1 341 ? 17.931 -12.634 3.485 1.00 92.31 341 ALA A N 1
ATOM 2563 C CA . ALA A 1 341 ? 18.163 -11.201 3.538 1.00 92.31 341 ALA A CA 1
ATOM 2564 C C . ALA A 1 341 ? 18.670 -10.700 2.189 1.00 92.31 341 ALA A C 1
ATOM 2566 O O . ALA A 1 341 ? 19.388 -11.410 1.475 1.00 92.31 341 ALA A O 1
ATOM 2567 N N . LEU A 1 342 ? 18.335 -9.451 1.885 1.00 93.31 342 LEU A N 1
ATOM 2568 C CA . LEU A 1 342 ? 19.091 -8.662 0.924 1.00 93.31 342 LEU A CA 1
ATOM 2569 C C . LEU A 1 342 ? 20.510 -8.424 1.472 1.00 93.31 342 LEU A C 1
ATOM 2571 O O . LEU A 1 342 ? 20.806 -8.660 2.646 1.00 93.31 342 LEU A O 1
ATOM 2575 N N . VAL A 1 343 ? 21.428 -7.988 0.616 1.00 92.81 343 VAL A N 1
ATOM 2576 C CA . VAL A 1 343 ? 22.842 -7.851 0.979 1.00 92.81 343 VAL A CA 1
ATOM 2577 C C . VAL A 1 343 ? 23.030 -6.951 2.221 1.00 92.81 343 VAL A C 1
ATOM 2579 O O . VAL A 1 343 ? 22.533 -5.826 2.277 1.00 92.81 343 VAL A O 1
ATOM 2582 N N . ALA A 1 344 ? 23.728 -7.453 3.248 1.00 90.38 344 ALA A N 1
ATOM 2583 C CA . ALA A 1 344 ? 23.950 -6.789 4.542 1.00 90.38 344 ALA A CA 1
ATOM 2584 C C . ALA A 1 344 ? 22.707 -6.255 5.267 1.00 90.38 344 ALA A C 1
ATOM 2586 O O . ALA A 1 344 ? 22.775 -5.252 5.987 1.00 90.38 344 ALA A O 1
ATOM 2587 N N . GLN A 1 345 ? 21.603 -6.986 5.136 1.00 89.50 345 GLN A N 1
ATOM 2588 C CA . GLN A 1 345 ? 20.391 -6.842 5.936 1.00 89.50 345 GLN A CA 1
ATOM 2589 C C . GLN A 1 345 ? 20.357 -7.883 7.074 1.00 89.50 345 GLN A C 1
ATOM 2591 O O . GLN A 1 345 ? 21.048 -8.911 7.030 1.00 89.50 345 GLN A O 1
ATOM 2596 N N . VAL A 1 346 ? 19.557 -7.630 8.113 1.00 87.81 346 VAL A N 1
ATOM 2597 C CA . VAL A 1 346 ? 19.198 -8.658 9.104 1.00 87.81 346 VAL A CA 1
ATOM 2598 C C . VAL A 1 346 ? 18.275 -9.695 8.446 1.00 87.81 346 VAL A C 1
ATOM 2600 O O . VAL A 1 346 ? 17.255 -9.305 7.884 1.00 87.81 346 VAL A O 1
ATOM 2603 N N . PRO A 1 347 ? 18.586 -11.005 8.510 1.00 90.81 347 PRO A N 1
ATOM 2604 C CA . PRO A 1 347 ? 17.726 -12.026 7.922 1.00 90.81 347 PRO A CA 1
ATOM 2605 C C . PRO A 1 347 ? 16.324 -12.091 8.537 1.00 90.81 347 PRO A C 1
ATOM 2607 O O . PRO A 1 347 ? 16.149 -12.071 9.765 1.00 90.81 347 PRO A O 1
ATOM 2610 N N . ASP A 1 348 ? 15.332 -12.264 7.670 1.00 92.38 348 ASP A N 1
ATOM 2611 C CA . ASP A 1 348 ? 13.931 -12.459 8.028 1.00 92.38 348 ASP A CA 1
ATOM 2612 C C . ASP A 1 348 ? 13.259 -13.533 7.168 1.00 92.38 348 ASP A C 1
ATOM 2614 O O . ASP A 1 348 ? 13.825 -14.006 6.183 1.00 92.38 348 ASP A O 1
ATOM 2618 N N . VAL A 1 349 ? 12.069 -13.961 7.570 1.00 94.81 349 VAL A N 1
ATOM 2619 C CA . VAL A 1 349 ? 11.223 -14.855 6.765 1.00 94.81 349 VAL A CA 1
ATOM 2620 C C . VAL A 1 349 ? 10.396 -14.053 5.745 1.00 94.81 349 VAL A C 1
ATOM 2622 O O . VAL A 1 349 ? 10.530 -12.834 5.640 1.00 94.81 349 VAL A O 1
ATOM 2625 N N . GLY A 1 350 ? 9.591 -14.730 4.924 1.00 94.19 350 GLY A N 1
ATOM 2626 C CA . GLY A 1 350 ? 8.752 -14.100 3.890 1.00 94.19 350 GLY A CA 1
ATOM 2627 C C . GLY A 1 350 ? 9.476 -13.798 2.571 1.00 94.19 350 GLY A C 1
ATOM 2628 O O . GLY A 1 350 ? 8.843 -13.613 1.536 1.00 94.19 350 GLY A O 1
ATOM 2629 N N . TRP A 1 351 ? 10.810 -13.831 2.542 1.00 95.88 351 TRP A N 1
ATOM 2630 C CA . TRP A 1 351 ? 11.587 -13.762 1.302 1.00 95.88 351 TRP A CA 1
ATOM 2631 C C . TRP A 1 351 ? 11.551 -15.098 0.542 1.00 95.88 351 TRP A C 1
ATOM 2633 O O . TRP A 1 351 ? 12.371 -15.985 0.784 1.00 95.88 351 TRP A O 1
ATOM 2643 N N . ALA A 1 352 ? 10.647 -15.243 -0.426 1.00 95.56 352 ALA A N 1
ATOM 2644 C CA . ALA A 1 352 ? 10.556 -16.456 -1.243 1.00 95.56 352 ALA A CA 1
ATOM 2645 C C . ALA A 1 352 ? 11.819 -16.674 -2.095 1.00 95.56 352 ALA A C 1
ATOM 2647 O O . ALA A 1 352 ? 12.366 -17.779 -2.172 1.00 95.56 352 ALA A O 1
ATOM 2648 N N . ALA A 1 353 ? 12.318 -15.605 -2.716 1.00 96.62 353 ALA A N 1
ATOM 2649 C CA . ALA A 1 353 ? 13.525 -15.638 -3.528 1.00 96.62 353 ALA A CA 1
ATOM 2650 C C . ALA A 1 353 ? 14.203 -14.268 -3.552 1.00 96.62 353 ALA A C 1
ATOM 2652 O O . ALA A 1 353 ? 13.531 -13.244 -3.591 1.00 96.62 353 ALA A O 1
ATOM 2653 N N . ILE A 1 354 ? 15.536 -14.256 -3.565 1.00 96.44 354 ILE A N 1
ATOM 2654 C CA . ILE A 1 354 ? 16.344 -13.040 -3.680 1.00 96.44 354 ILE A CA 1
ATOM 2655 C C . ILE A 1 354 ? 17.442 -13.304 -4.705 1.00 96.44 354 ILE A C 1
ATOM 2657 O O . ILE A 1 354 ? 18.163 -14.301 -4.612 1.00 96.44 354 ILE A O 1
ATOM 2661 N N . ALA A 1 355 ? 17.566 -12.418 -5.687 1.00 95.81 355 ALA A N 1
ATOM 2662 C CA . ALA A 1 355 ? 18.647 -12.451 -6.649 1.00 95.81 355 ALA A CA 1
ATOM 2663 C C . ALA A 1 355 ? 19.971 -12.214 -5.911 1.00 95.81 355 ALA A C 1
ATOM 2665 O O . ALA A 1 355 ? 20.069 -11.299 -5.095 1.00 95.81 355 ALA A O 1
ATOM 2666 N N . PRO A 1 356 ? 21.012 -13.012 -6.160 1.00 93.81 356 PRO A N 1
ATOM 2667 C CA . PRO A 1 356 ? 22.296 -12.822 -5.501 1.00 93.81 356 PRO A CA 1
ATOM 2668 C C . PRO A 1 356 ? 22.925 -11.479 -5.889 1.00 93.81 356 PRO A C 1
ATOM 2670 O O . PRO A 1 356 ? 22.960 -11.129 -7.068 1.00 93.81 356 PRO A O 1
ATOM 2673 N N . TRP A 1 357 ? 23.486 -10.772 -4.908 1.00 94.50 357 TRP A N 1
ATOM 2674 C CA . TRP A 1 357 ? 24.317 -9.601 -5.177 1.00 94.50 357 TRP A CA 1
ATOM 2675 C C . TRP A 1 357 ? 25.673 -10.003 -5.787 1.00 94.50 357 TRP A C 1
ATOM 2677 O O . TRP A 1 357 ? 26.020 -11.191 -5.852 1.00 94.50 357 TRP A O 1
ATOM 2687 N N . VAL A 1 358 ? 26.431 -9.013 -6.268 1.00 94.19 358 VAL A N 1
ATOM 2688 C CA . VAL A 1 358 ? 27.712 -9.204 -6.977 1.00 94.19 358 VAL A CA 1
ATOM 2689 C C . VAL A 1 358 ? 28.686 -10.052 -6.164 1.00 94.19 358 VAL A C 1
ATOM 2691 O O . VAL A 1 358 ? 29.286 -10.987 -6.695 1.00 94.19 358 VAL A O 1
ATOM 2694 N N . GLU A 1 359 ? 28.788 -9.771 -4.867 1.00 93.56 359 GLU A N 1
ATOM 2695 C CA . GLU A 1 359 ? 29.533 -10.585 -3.914 1.00 93.56 359 GLU A CA 1
ATOM 2696 C C . GLU A 1 359 ? 28.615 -11.089 -2.796 1.00 93.56 359 GLU A C 1
ATOM 2698 O O . GLU A 1 359 ? 27.656 -10.414 -2.420 1.00 93.56 359 GLU A O 1
ATOM 2703 N N . PRO A 1 360 ? 28.854 -12.295 -2.257 1.00 91.88 360 PRO A N 1
ATOM 2704 C CA . PRO A 1 360 ? 28.095 -12.757 -1.111 1.00 91.88 360 PRO A CA 1
ATOM 2705 C C . PRO A 1 360 ? 28.412 -11.894 0.110 1.00 91.88 360 PRO A C 1
ATOM 2707 O O . PRO A 1 360 ? 29.551 -11.476 0.325 1.00 91.88 360 PRO A O 1
ATOM 2710 N N . ASP A 1 361 ? 27.407 -11.693 0.953 1.00 91.81 361 ASP A N 1
ATOM 2711 C CA . ASP A 1 361 ? 27.623 -11.114 2.268 1.00 91.81 361 ASP A CA 1
ATOM 2712 C C . ASP A 1 361 ? 28.583 -12.001 3.090 1.00 91.81 361 ASP A C 1
ATOM 2714 O O . ASP A 1 361 ? 28.343 -13.210 3.196 1.00 91.81 361 ASP A O 1
ATOM 2718 N N . PRO A 1 362 ? 29.649 -11.442 3.699 1.00 86.38 362 PRO A N 1
ATOM 2719 C CA . PRO A 1 362 ? 30.582 -12.207 4.524 1.00 86.38 362 PRO A CA 1
ATOM 2720 C C . PRO A 1 362 ? 29.927 -12.969 5.686 1.00 86.38 362 PRO A C 1
ATOM 2722 O O . PRO A 1 362 ? 30.495 -13.950 6.167 1.00 86.38 362 PRO A O 1
ATOM 2725 N N . GLY A 1 363 ? 28.780 -12.496 6.190 1.00 84.62 363 GLY A N 1
ATOM 2726 C CA . GLY A 1 363 ? 28.004 -13.124 7.266 1.00 84.62 363 GLY A CA 1
ATOM 2727 C C . GLY A 1 363 ? 28.664 -13.121 8.653 1.00 84.62 363 GLY A C 1
ATOM 2728 O O . GLY A 1 363 ? 28.023 -13.482 9.638 1.00 84.62 363 GLY A O 1
ATOM 2729 N N . VAL A 1 364 ? 29.926 -12.698 8.758 1.00 86.44 364 VAL A N 1
ATOM 2730 C CA . VAL A 1 364 ? 30.702 -12.603 10.002 1.00 86.44 364 VAL A CA 1
ATOM 2731 C C . VAL A 1 364 ? 31.079 -11.150 10.299 1.00 86.44 364 VAL A C 1
ATOM 2733 O O . VAL A 1 364 ? 31.358 -10.381 9.383 1.00 86.44 364 VAL A O 1
ATOM 2736 N N . GLY A 1 365 ? 31.125 -10.786 11.583 1.00 89.06 365 GLY A N 1
ATOM 2737 C CA . GLY A 1 365 ? 31.395 -9.413 12.031 1.00 89.06 365 GLY A CA 1
ATOM 2738 C C . GLY A 1 365 ? 30.125 -8.596 12.282 1.00 89.06 365 GLY A C 1
ATOM 2739 O O . GLY A 1 365 ? 29.012 -9.119 12.207 1.00 89.06 365 GLY A O 1
ATOM 2740 N N . SER A 1 366 ? 30.296 -7.317 12.628 1.00 90.62 366 SER A N 1
ATOM 2741 C CA . SER A 1 366 ? 29.161 -6.405 12.806 1.00 90.62 366 SER A CA 1
ATOM 2742 C C . SER A 1 366 ? 28.502 -6.078 11.458 1.00 90.62 366 SER A C 1
ATOM 2744 O O . SER A 1 366 ? 29.125 -6.220 10.403 1.00 90.62 366 SER A O 1
ATOM 2746 N N . LEU A 1 367 ? 27.240 -5.630 11.474 1.00 88.56 367 LEU A N 1
ATOM 2747 C CA . LEU A 1 367 ? 26.584 -5.136 10.256 1.00 88.56 367 LEU A CA 1
ATOM 2748 C C . LEU A 1 367 ? 27.368 -3.977 9.631 1.00 88.56 367 LEU A C 1
ATOM 2750 O O . LEU A 1 367 ? 27.512 -3.945 8.414 1.00 88.56 367 LEU A O 1
ATOM 2754 N N . ASP A 1 368 ? 27.931 -3.082 10.442 1.00 88.81 368 ASP A N 1
ATOM 2755 C CA . ASP A 1 368 ? 28.719 -1.949 9.951 1.00 88.81 368 ASP A CA 1
ATOM 2756 C C . ASP A 1 368 ? 29.985 -2.404 9.209 1.00 88.81 368 ASP A C 1
ATOM 2758 O O . ASP A 1 368 ? 30.268 -1.901 8.121 1.00 88.81 368 ASP A O 1
ATOM 2762 N N . ASP A 1 369 ? 30.705 -3.401 9.736 1.00 91.56 369 ASP A N 1
ATOM 2763 C CA . ASP A 1 369 ? 31.902 -3.952 9.080 1.00 91.56 369 ASP A CA 1
ATOM 2764 C C . ASP A 1 369 ? 31.551 -4.628 7.748 1.00 91.56 369 ASP A C 1
ATOM 2766 O O . ASP A 1 369 ? 32.226 -4.426 6.735 1.00 91.56 369 ASP A O 1
ATOM 2770 N N . ARG A 1 370 ? 30.466 -5.415 7.738 1.00 93.12 370 ARG A N 1
ATOM 2771 C CA . ARG A 1 370 ? 29.954 -6.081 6.531 1.00 93.12 370 ARG A CA 1
ATOM 2772 C C . ARG A 1 370 ? 29.568 -5.047 5.471 1.00 93.12 370 ARG A C 1
ATOM 2774 O O . ARG A 1 370 ? 30.012 -5.151 4.329 1.00 93.12 370 ARG A O 1
ATOM 2781 N N . ARG A 1 371 ? 28.811 -4.012 5.853 1.00 92.00 371 ARG A N 1
ATOM 2782 C CA . ARG A 1 371 ? 28.387 -2.910 4.969 1.00 92.00 371 ARG A CA 1
ATOM 2783 C C . ARG A 1 371 ? 29.568 -2.123 4.423 1.00 92.00 371 ARG A C 1
ATOM 2785 O O . ARG A 1 371 ? 29.570 -1.793 3.244 1.00 92.00 371 ARG A O 1
ATOM 2792 N N . ALA A 1 372 ? 30.587 -1.855 5.238 1.00 91.44 372 ALA A N 1
ATOM 2793 C CA . ALA A 1 372 ? 31.797 -1.175 4.784 1.00 91.44 372 ALA A CA 1
ATOM 2794 C C . ALA A 1 372 ? 32.546 -1.983 3.710 1.00 91.44 372 ALA A C 1
ATOM 2796 O O . ALA A 1 372 ? 32.968 -1.418 2.702 1.00 91.44 372 ALA A O 1
ATOM 2797 N N . ALA A 1 373 ? 32.671 -3.304 3.888 1.00 92.88 373 ALA A N 1
ATOM 2798 C CA . ALA A 1 373 ? 33.303 -4.175 2.898 1.00 92.88 373 ALA A CA 1
ATOM 2799 C C . ALA A 1 373 ? 32.524 -4.206 1.572 1.00 92.88 373 ALA A C 1
ATOM 2801 O O . ALA A 1 373 ? 3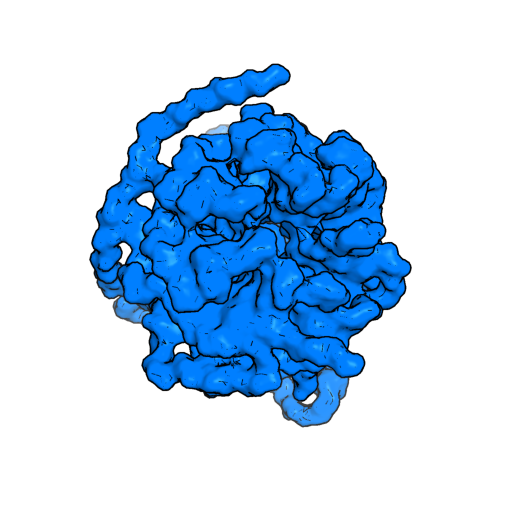3.112 -4.069 0.502 1.00 92.88 373 ALA A O 1
ATOM 2802 N N . LEU A 1 374 ? 31.198 -4.335 1.644 1.00 94.50 374 LEU A N 1
ATOM 2803 C CA . LEU A 1 374 ? 30.332 -4.376 0.464 1.00 94.50 374 LEU A CA 1
ATOM 2804 C C . LEU A 1 374 ? 30.245 -3.015 -0.236 1.00 94.50 374 LEU A C 1
ATOM 2806 O O . LEU A 1 374 ? 30.221 -2.964 -1.460 1.00 94.50 374 LEU A O 1
ATOM 2810 N N . ARG A 1 375 ? 30.295 -1.904 0.508 1.00 93.50 375 ARG A N 1
ATOM 2811 C CA . ARG A 1 375 ? 30.384 -0.559 -0.076 1.00 93.50 375 ARG A CA 1
ATOM 2812 C C . ARG A 1 375 ? 31.647 -0.385 -0.913 1.00 93.50 375 ARG A C 1
ATOM 2814 O O . ARG A 1 375 ? 31.558 0.149 -2.008 1.00 93.50 375 ARG A O 1
ATOM 2821 N N . ALA A 1 376 ? 32.795 -0.888 -0.457 1.00 94.25 376 ALA A N 1
ATOM 2822 C CA . ALA A 1 376 ? 34.030 -0.835 -1.245 1.00 94.25 376 ALA A CA 1
ATOM 2823 C C . ALA A 1 376 ? 33.917 -1.619 -2.568 1.00 94.25 376 ALA A C 1
ATOM 2825 O O . ALA A 1 376 ? 34.499 -1.229 -3.581 1.00 94.25 376 ALA A O 1
ATOM 2826 N N . VAL A 1 377 ? 33.148 -2.715 -2.577 1.00 95.44 377 VAL A N 1
ATOM 2827 C CA . VAL A 1 377 ? 32.809 -3.440 -3.810 1.00 95.44 377 VAL A CA 1
ATOM 2828 C C . VAL A 1 377 ? 31.891 -2.587 -4.688 1.00 95.44 377 VAL A C 1
ATOM 2830 O O . VAL A 1 377 ? 32.185 -2.428 -5.869 1.00 95.44 377 VAL A O 1
ATOM 2833 N N . GLY A 1 378 ? 30.845 -1.983 -4.117 1.00 94.19 378 GLY A N 1
ATOM 2834 C CA . GLY A 1 378 ? 29.954 -1.050 -4.812 1.00 94.19 378 GLY A CA 1
ATOM 2835 C C . GLY A 1 378 ? 30.700 0.107 -5.483 1.00 94.19 378 GLY A C 1
ATOM 2836 O O . GLY A 1 378 ? 30.524 0.350 -6.673 1.00 94.19 378 GLY A O 1
ATOM 2837 N N . GLU A 1 379 ? 31.616 0.761 -4.763 1.00 94.81 379 GLU A N 1
ATOM 2838 C CA . GLU A 1 379 ? 32.455 1.856 -5.274 1.00 94.81 379 GLU A CA 1
ATOM 2839 C C . GLU A 1 379 ? 33.322 1.415 -6.462 1.00 94.81 379 GLU A C 1
ATOM 2841 O O . GLU A 1 379 ? 33.559 2.187 -7.390 1.00 94.81 379 GLU A O 1
ATOM 2846 N N . ALA A 1 380 ? 33.781 0.159 -6.475 1.00 96.19 380 ALA A N 1
ATOM 2847 C CA . ALA A 1 380 ? 34.540 -0.384 -7.595 1.00 96.19 380 ALA A CA 1
ATOM 2848 C C . ALA A 1 380 ? 33.679 -0.626 -8.847 1.00 96.19 380 ALA A C 1
ATOM 2850 O O . ALA A 1 380 ? 34.237 -0.630 -9.946 1.00 96.19 380 ALA A O 1
ATOM 2851 N N . LEU A 1 381 ? 32.367 -0.838 -8.695 1.00 95.25 381 LEU A N 1
ATOM 2852 C CA . LEU A 1 381 ? 31.421 -1.099 -9.788 1.00 95.25 381 LEU A CA 1
ATOM 2853 C C . LEU A 1 381 ? 30.922 0.177 -10.478 1.00 95.25 381 LEU A C 1
ATOM 2855 O O . LEU A 1 381 ? 30.555 0.130 -11.658 1.00 95.25 381 LEU A O 1
ATOM 2859 N N . LEU A 1 382 ? 30.940 1.303 -9.759 1.00 93.25 382 LEU A N 1
ATOM 2860 C CA . LEU A 1 382 ? 30.530 2.608 -10.270 1.00 93.25 382 LEU A CA 1
ATOM 2861 C C . LEU A 1 382 ? 31.344 3.047 -11.505 1.00 93.25 382 LEU A C 1
ATOM 2863 O O . LEU A 1 382 ? 32.450 2.542 -11.750 1.00 93.25 382 LEU A O 1
ATOM 2867 N N . PRO A 1 383 ? 30.829 4.005 -12.297 1.00 91.19 383 PRO A N 1
ATOM 2868 C CA . PRO A 1 383 ? 31.548 4.576 -13.433 1.00 91.19 383 PRO A CA 1
ATOM 2869 C C . PRO A 1 383 ? 32.945 5.080 -13.032 1.00 91.19 383 PRO A C 1
ATOM 2871 O O . PRO A 1 383 ? 33.114 5.780 -12.037 1.00 91.19 383 PRO A O 1
ATOM 2874 N N . GLY A 1 384 ? 33.975 4.687 -13.788 1.00 90.31 384 GLY A N 1
ATOM 2875 C CA . GLY A 1 384 ? 35.379 5.007 -13.481 1.00 90.31 384 GLY A CA 1
ATOM 2876 C C . GLY A 1 384 ? 36.041 4.134 -12.400 1.00 90.31 384 GLY A C 1
ATOM 2877 O O . GLY A 1 384 ? 37.251 4.247 -12.191 1.00 90.31 384 GLY A O 1
ATOM 2878 N N . GLY A 1 385 ? 35.292 3.241 -11.747 1.00 94.19 385 GLY A N 1
ATOM 2879 C CA . GLY A 1 385 ? 35.802 2.270 -10.781 1.00 94.19 385 GLY A CA 1
ATOM 2880 C C . GLY A 1 385 ? 36.638 1.144 -11.409 1.00 94.19 385 GLY A C 1
ATOM 2881 O O . GLY A 1 385 ? 36.637 0.914 -12.620 1.00 94.19 385 GLY A O 1
ATOM 2882 N N . SER A 1 386 ? 37.368 0.398 -10.572 1.00 96.94 386 SER A N 1
ATOM 2883 C CA . SER A 1 386 ? 38.265 -0.683 -11.031 1.00 96.94 386 SER A CA 1
ATOM 2884 C C . SER A 1 386 ? 37.538 -1.891 -11.639 1.00 96.94 386 SER A C 1
ATOM 2886 O O . SER A 1 386 ? 38.157 -2.690 -12.343 1.00 96.94 386 SER A O 1
ATOM 2888 N N . ARG A 1 387 ? 36.234 -2.010 -11.380 1.00 95.75 387 ARG A N 1
ATOM 2889 C CA . ARG A 1 387 ? 35.314 -3.034 -11.885 1.00 95.75 387 ARG A CA 1
ATOM 2890 C C . ARG A 1 387 ? 34.085 -2.392 -12.537 1.00 95.75 387 ARG A C 1
ATOM 2892 O O . ARG A 1 387 ? 33.000 -2.963 -12.486 1.00 95.75 387 ARG A 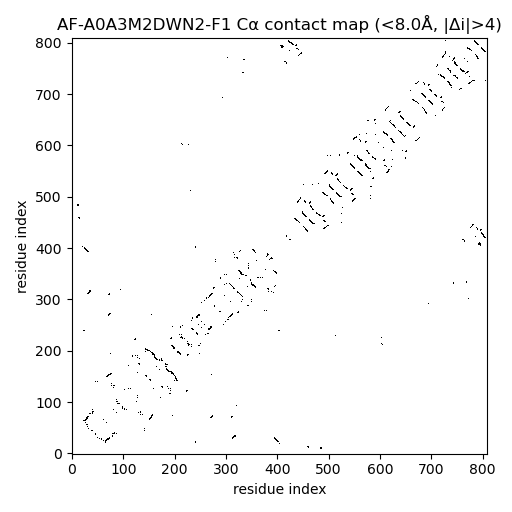O 1
ATOM 2899 N N . ALA A 1 388 ? 34.246 -1.202 -13.121 1.00 93.88 388 ALA A N 1
ATOM 2900 C CA . ALA A 1 388 ? 33.138 -0.424 -13.660 1.00 93.88 388 ALA A CA 1
ATOM 2901 C C . ALA A 1 388 ? 32.217 -1.275 -14.554 1.00 93.88 388 ALA A C 1
ATOM 2903 O O . ALA A 1 388 ? 32.651 -1.848 -15.556 1.00 93.88 388 ALA A O 1
ATOM 2904 N N . GLY A 1 389 ? 30.941 -1.356 -14.179 1.00 90.62 389 GLY A N 1
ATOM 2905 C CA . GLY A 1 389 ? 29.918 -2.075 -14.929 1.00 90.62 389 GLY A CA 1
ATOM 2906 C C . GLY A 1 389 ? 29.855 -3.584 -14.684 1.00 90.62 389 GLY A C 1
ATOM 2907 O O . GLY A 1 389 ? 28.977 -4.210 -15.269 1.00 90.62 389 GLY A O 1
ATOM 2908 N N . ASP A 1 390 ? 30.714 -4.186 -13.853 1.00 94.00 390 ASP A N 1
ATOM 2909 C CA . ASP A 1 390 ? 30.756 -5.632 -13.539 1.00 94.00 390 ASP A CA 1
ATOM 2910 C C . ASP A 1 390 ? 29.624 -6.083 -12.590 1.00 94.00 390 ASP A C 1
ATOM 2912 O O . ASP A 1 390 ? 29.832 -6.755 -11.579 1.00 94.00 390 ASP A O 1
ATOM 2916 N N . TYR A 1 391 ? 28.397 -5.666 -12.898 1.00 92.62 391 TYR A N 1
ATOM 2917 C CA . TYR A 1 391 ? 27.210 -6.005 -12.129 1.00 92.62 391 TYR A CA 1
ATOM 2918 C C . TYR A 1 391 ? 26.693 -7.403 -12.456 1.00 92.62 391 TYR A C 1
ATOM 2920 O O . TYR A 1 391 ? 26.829 -7.914 -13.574 1.00 92.62 391 TYR A O 1
ATOM 2928 N N . ARG A 1 392 ? 26.001 -7.985 -11.476 1.00 90.44 392 ARG A N 1
ATOM 2929 C CA . ARG A 1 392 ? 25.296 -9.254 -11.600 1.00 90.44 392 ARG A CA 1
ATOM 2930 C C . ARG A 1 392 ? 23.799 -8.994 -11.723 1.00 90.44 392 ARG A C 1
ATOM 2932 O O . ARG A 1 392 ? 23.162 -8.656 -10.734 1.00 90.44 392 ARG A O 1
ATOM 2939 N N . ALA A 1 393 ? 23.246 -9.187 -12.917 1.00 87.12 393 ALA A N 1
ATOM 2940 C CA . ALA A 1 393 ? 21.798 -9.291 -13.068 1.00 87.12 393 ALA A CA 1
ATOM 2941 C C . ALA A 1 393 ? 21.316 -10.625 -12.491 1.00 87.12 393 ALA A C 1
ATOM 2943 O O . ALA A 1 393 ? 22.046 -11.623 -12.499 1.00 87.12 393 ALA A O 1
ATOM 2944 N N . GLY A 1 394 ? 20.088 -10.638 -11.986 1.00 89.75 394 GLY A N 1
ATOM 2945 C CA . GLY A 1 394 ? 19.464 -11.854 -11.499 1.00 89.75 394 GLY A CA 1
ATOM 2946 C C . GLY A 1 394 ? 17.955 -11.781 -11.618 1.00 89.75 394 GLY A C 1
ATOM 2947 O O . GLY A 1 394 ? 17.317 -10.898 -11.049 1.00 89.75 394 GLY A O 1
ATOM 2948 N N . THR A 1 395 ? 17.399 -12.745 -12.341 1.00 96.38 395 THR A N 1
ATOM 2949 C CA . THR A 1 395 ? 15.966 -13.014 -12.350 1.00 96.38 395 THR A CA 1
ATOM 2950 C C . THR A 1 395 ? 15.639 -14.039 -11.276 1.00 96.38 395 THR A C 1
ATOM 2952 O O . THR A 1 395 ? 16.336 -15.045 -11.130 1.00 96.38 395 THR A O 1
ATOM 2955 N N . VAL A 1 396 ? 14.561 -13.800 -10.535 1.00 98.00 396 VAL A N 1
ATOM 2956 C CA . VAL A 1 396 ? 13.985 -14.787 -9.616 1.00 98.00 396 VAL A CA 1
ATOM 2957 C C . VAL A 1 396 ? 12.527 -15.041 -9.957 1.00 98.00 396 VAL A C 1
ATOM 2959 O O . VAL A 1 396 ? 11.888 -14.235 -10.632 1.00 98.00 396 VAL A O 1
ATOM 2962 N N . TRP A 1 397 ? 11.992 -16.161 -9.483 1.00 97.50 397 TRP A N 1
ATOM 2963 C CA . TRP A 1 397 ? 10.589 -16.503 -9.667 1.00 97.50 397 TRP A CA 1
ATOM 2964 C C . TRP A 1 397 ? 10.016 -17.223 -8.455 1.00 97.50 397 TRP A C 1
ATOM 2966 O O . TRP A 1 397 ? 10.745 -17.812 -7.654 1.00 97.50 397 TRP A O 1
ATOM 2976 N N . VAL A 1 398 ? 8.691 -17.194 -8.355 1.00 95.62 398 VAL A N 1
ATOM 2977 C CA . VAL A 1 398 ? 7.918 -17.897 -7.331 1.00 95.62 398 VAL A CA 1
ATOM 2978 C C . VAL A 1 398 ? 6.672 -18.515 -7.961 1.00 95.62 398 VAL A C 1
ATOM 2980 O O . VAL A 1 398 ? 6.063 -17.930 -8.859 1.00 95.62 398 VAL A O 1
ATOM 2983 N N . ASP A 1 399 ? 6.310 -19.715 -7.509 1.00 93.19 399 ASP A N 1
ATOM 2984 C CA . ASP A 1 399 ? 5.009 -20.315 -7.798 1.00 93.19 399 ASP A CA 1
ATOM 2985 C C . ASP A 1 399 ? 4.032 -19.951 -6.686 1.00 93.19 399 ASP A C 1
ATOM 2987 O O . ASP A 1 399 ? 4.326 -20.175 -5.513 1.00 93.19 399 ASP A O 1
ATOM 2991 N N . LEU A 1 400 ? 2.862 -19.445 -7.057 1.00 88.56 400 LEU A N 1
ATOM 2992 C CA . LEU A 1 400 ? 1.791 -19.107 -6.126 1.00 88.56 400 LEU A CA 1
ATOM 2993 C C . LEU A 1 400 ? 0.571 -19.970 -6.407 1.00 88.56 400 LEU A C 1
ATOM 2995 O O . LEU A 1 400 ? 0.250 -20.189 -7.572 1.00 88.56 400 LEU A O 1
ATOM 2999 N N . ASP A 1 401 ? -0.108 -20.419 -5.352 1.00 81.62 401 ASP A N 1
ATOM 3000 C CA . ASP A 1 401 ? -1.436 -21.039 -5.410 1.00 81.62 401 ASP A CA 1
ATOM 3001 C C . ASP A 1 401 ? -2.485 -19.985 -4.997 1.00 81.62 401 ASP A C 1
ATOM 3003 O O . ASP A 1 401 ? -2.834 -19.852 -3.828 1.00 81.62 401 ASP A O 1
ATOM 3007 N N . LEU A 1 402 ? -2.927 -19.186 -5.967 1.00 75.56 402 LEU A N 1
ATOM 3008 C CA . LEU A 1 402 ? -4.010 -18.206 -5.889 1.00 75.56 402 LEU A CA 1
ATOM 3009 C C . LEU A 1 402 ? -5.340 -18.875 -6.281 1.00 75.56 402 LEU A C 1
ATOM 3011 O O . LEU A 1 402 ? -5.845 -18.715 -7.397 1.00 75.56 402 LEU A O 1
ATOM 3015 N N . ARG A 1 403 ? -5.904 -19.696 -5.389 1.00 63.16 403 ARG A N 1
ATOM 3016 C CA . ARG A 1 403 ? -7.272 -20.213 -5.579 1.00 63.16 403 ARG A CA 1
ATOM 3017 C C . ARG A 1 403 ? -8.270 -19.057 -5.553 1.00 63.16 403 ARG A C 1
ATOM 3019 O O . ARG A 1 403 ? -8.032 -18.051 -4.899 1.00 63.16 403 ARG A O 1
ATOM 3026 N N . ALA A 1 404 ? -9.411 -19.229 -6.221 1.00 48.16 404 ALA A N 1
ATOM 3027 C CA . ALA A 1 404 ? -10.475 -18.219 -6.286 1.00 48.16 404 ALA A CA 1
ATOM 3028 C C . ALA A 1 404 ? -11.049 -17.807 -4.909 1.00 48.16 404 ALA A C 1
ATOM 3030 O O . ALA A 1 404 ? -11.803 -16.843 -4.832 1.00 48.16 404 ALA A O 1
ATOM 3031 N N . ASP A 1 405 ? -10.720 -18.547 -3.847 1.00 50.09 405 ASP A N 1
ATOM 3032 C CA . ASP A 1 405 ? -11.085 -18.312 -2.451 1.00 50.09 405 ASP A CA 1
ATOM 3033 C C . ASP A 1 405 ? -9.896 -17.885 -1.557 1.00 50.09 405 ASP A C 1
ATOM 3035 O O . ASP A 1 405 ? -10.052 -17.828 -0.341 1.00 50.09 405 ASP A O 1
ATOM 3039 N N . ASP A 1 406 ? -8.722 -17.572 -2.121 1.00 55.06 406 ASP A N 1
ATOM 3040 C CA . ASP A 1 406 ? -7.515 -17.158 -1.385 1.00 55.06 406 ASP A CA 1
ATOM 3041 C C . ASP A 1 406 ? -7.091 -18.164 -0.302 1.00 55.06 406 ASP A C 1
ATOM 3043 O O . ASP A 1 406 ? -6.873 -17.808 0.857 1.00 55.06 406 ASP A O 1
ATOM 3047 N N . ALA A 1 407 ? -6.971 -19.446 -0.665 1.00 54.50 407 ALA A N 1
ATOM 3048 C CA . ALA A 1 407 ? -6.602 -20.485 0.291 1.00 54.50 407 ALA A CA 1
ATOM 3049 C C . ALA A 1 407 ? -5.253 -20.186 0.987 1.00 54.50 407 ALA A C 1
ATOM 3051 O O . ALA A 1 407 ? -4.177 -20.224 0.388 1.00 54.50 407 ALA A O 1
ATOM 3052 N N . LEU A 1 408 ? -5.316 -19.861 2.272 1.00 63.81 408 LEU A N 1
ATOM 3053 C CA . LEU A 1 408 ? -4.202 -19.764 3.205 1.00 63.81 408 LEU A CA 1
ATOM 3054 C C . LEU A 1 408 ? -3.724 -21.174 3.607 1.00 63.81 408 LEU A C 1
ATOM 3056 O O . LEU A 1 408 ? -4.440 -22.165 3.405 1.00 63.81 408 LEU A O 1
ATOM 3060 N N . PRO A 1 409 ? -2.514 -21.316 4.175 1.00 59.72 409 PRO A N 1
ATOM 3061 C CA . PRO A 1 409 ? -2.081 -22.587 4.740 1.00 59.72 409 PRO A CA 1
ATOM 3062 C C . PRO A 1 409 ? -3.055 -23.052 5.829 1.00 59.72 409 PRO A C 1
ATOM 3064 O O . PRO A 1 409 ? -3.224 -22.399 6.856 1.00 59.72 409 PRO A O 1
ATOM 3067 N N . ARG A 1 410 ? -3.697 -24.204 5.614 1.00 68.25 410 ARG A N 1
ATOM 3068 C CA . ARG A 1 410 ? -4.554 -24.813 6.631 1.00 68.25 410 ARG A CA 1
ATOM 3069 C C . ARG A 1 410 ? -3.703 -25.498 7.695 1.00 68.25 410 ARG A C 1
ATOM 3071 O O . ARG A 1 410 ? -2.858 -26.338 7.386 1.00 68.25 410 ARG A O 1
ATOM 3078 N N . VAL A 1 411 ? -3.995 -25.187 8.948 1.00 70.06 411 VAL A N 1
ATOM 3079 C CA . VAL A 1 411 ? -3.345 -25.712 10.142 1.00 70.06 411 VAL A CA 1
ATOM 3080 C C . VAL A 1 411 ? -4.406 -26.392 11.011 1.00 70.06 411 VAL A C 1
ATOM 3082 O O . VAL A 1 411 ? -5.296 -25.746 11.562 1.00 70.06 411 VAL A O 1
ATOM 3085 N N . ASP A 1 412 ? -4.344 -27.719 11.122 1.00 67.75 412 ASP A N 1
ATOM 3086 C CA . ASP A 1 412 ? -5.334 -28.497 11.873 1.00 67.75 412 ASP A CA 1
ATOM 3087 C C . ASP A 1 412 ? -4.973 -28.612 13.368 1.00 67.75 412 ASP A C 1
ATOM 3089 O O . ASP A 1 412 ? -3.843 -28.942 13.724 1.00 67.75 412 ASP A O 1
ATOM 3093 N N . GLY A 1 413 ? -5.970 -28.448 14.249 1.00 57.25 413 GLY A N 1
ATOM 3094 C CA . GLY A 1 413 ? -5.902 -28.901 15.647 1.00 57.25 413 GLY A CA 1
ATOM 3095 C C . GLY A 1 413 ? -5.086 -28.037 16.615 1.00 57.25 413 GLY A C 1
ATOM 3096 O O . GLY A 1 413 ? -4.602 -28.573 17.612 1.00 57.25 413 GLY A O 1
ATOM 3097 N N . ILE A 1 414 ? -4.936 -26.736 16.342 1.00 58.88 414 ILE A N 1
ATOM 3098 C CA . ILE A 1 414 ? -4.199 -25.802 17.206 1.00 58.88 414 ILE A CA 1
ATOM 3099 C C . ILE A 1 414 ? -5.154 -24.805 17.867 1.00 58.88 414 ILE A C 1
ATOM 3101 O O . ILE A 1 414 ? -5.622 -23.867 17.223 1.00 58.88 414 ILE A O 1
ATOM 3105 N N . ASP A 1 415 ? -5.372 -25.013 19.164 1.00 61.12 415 ASP A N 1
ATOM 3106 C CA . ASP A 1 415 ? -5.892 -24.036 20.119 1.00 61.12 415 ASP A CA 1
ATOM 3107 C C . ASP A 1 415 ? -4.997 -24.160 21.368 1.00 61.12 415 ASP A C 1
ATOM 3109 O O . ASP A 1 415 ? -5.200 -25.039 22.212 1.00 61.12 415 ASP A O 1
ATOM 3113 N N . VAL A 1 416 ? -3.913 -23.381 21.427 1.00 56.25 416 VAL A N 1
ATOM 3114 C CA . VAL A 1 416 ? -3.038 -23.356 22.612 1.00 56.25 416 VAL A CA 1
ATOM 3115 C C . VAL A 1 416 ? -3.701 -22.482 23.675 1.00 56.25 416 VAL A C 1
ATOM 3117 O O . VAL A 1 416 ? -4.163 -21.389 23.365 1.00 56.25 416 VAL A O 1
ATOM 3120 N N . ASP A 1 417 ? -3.752 -22.929 24.932 1.00 50.88 417 ASP A N 1
ATOM 3121 C CA . ASP A 1 417 ? -4.209 -22.058 26.019 1.00 50.88 417 ASP A CA 1
ATOM 3122 C C . ASP A 1 417 ? -3.268 -20.839 26.103 1.00 50.88 417 ASP A C 1
ATOM 3124 O O . ASP A 1 417 ? -2.067 -21.036 26.320 1.00 50.88 417 ASP A O 1
ATOM 3128 N N . PRO A 1 418 ? -3.759 -19.595 25.931 1.00 51.06 418 PRO A N 1
ATOM 3129 C CA . PRO A 1 418 ? -2.896 -18.424 26.020 1.00 51.06 418 PRO A CA 1
ATOM 3130 C C . PRO A 1 418 ? -2.259 -18.346 27.418 1.00 51.06 418 PRO A C 1
ATOM 3132 O O . PRO A 1 418 ? -2.915 -18.624 28.430 1.00 51.06 418 PRO A O 1
ATOM 3135 N N . GLU A 1 419 ? -0.970 -17.980 27.476 1.00 49.88 419 GLU A N 1
ATOM 3136 C CA . GLU A 1 419 ? -0.239 -17.722 28.729 1.00 49.88 419 GLU A CA 1
ATOM 3137 C C . GLU A 1 419 ? -1.036 -16.748 29.621 1.00 49.88 419 GLU A C 1
ATOM 3139 O O . GLU A 1 419 ? -1.781 -15.906 29.113 1.00 49.88 419 GLU A O 1
ATOM 3144 N N . PRO A 1 420 ? -0.932 -16.823 30.961 1.00 40.78 420 PRO A N 1
ATOM 3145 C CA . PRO A 1 420 ? -1.905 -16.191 31.838 1.00 40.78 420 PRO A CA 1
ATOM 3146 C C . PRO A 1 420 ? -1.755 -14.659 31.894 1.00 40.78 420 PRO A C 1
ATOM 3148 O O . PRO A 1 420 ? -1.171 -14.102 32.823 1.00 40.78 420 PRO A O 1
ATOM 3151 N N . LEU A 1 421 ? -2.417 -13.977 30.956 1.00 43.81 421 LEU A N 1
ATOM 3152 C CA . LEU A 1 421 ? -3.125 -12.719 31.175 1.00 43.81 421 LEU A CA 1
ATOM 3153 C C . LEU A 1 421 ? -4.540 -12.787 30.576 1.00 43.81 421 LEU A C 1
ATOM 3155 O O . LEU A 1 421 ? -4.730 -12.850 29.371 1.00 43.81 421 LEU A O 1
ATOM 3159 N N . ALA A 1 422 ? -5.513 -12.708 31.491 1.00 47.09 422 ALA A N 1
ATOM 3160 C CA . ALA A 1 422 ? -6.916 -12.289 31.403 1.00 47.09 422 ALA A CA 1
ATOM 3161 C C . ALA A 1 422 ? -7.847 -12.827 30.302 1.00 47.09 422 ALA A C 1
ATOM 3163 O O . ALA A 1 422 ? -8.972 -13.194 30.646 1.00 47.09 422 ALA A O 1
ATOM 3164 N N . LEU A 1 423 ? -7.463 -12.795 29.021 1.00 53.00 423 LEU A N 1
ATOM 3165 C CA . LEU A 1 423 ? -8.363 -13.093 27.909 1.00 53.00 423 LEU A CA 1
ATOM 3166 C C . LEU A 1 423 ? -8.452 -14.617 27.699 1.00 53.00 423 LEU A C 1
ATOM 3168 O O . LEU A 1 423 ? -7.540 -15.234 27.163 1.00 53.00 423 LEU A O 1
ATOM 3172 N N . HIS A 1 424 ? -9.531 -15.251 28.163 1.00 47.03 424 HIS A N 1
ATOM 3173 C CA . HIS A 1 424 ? -9.690 -16.706 28.105 1.00 47.03 424 HIS A CA 1
ATOM 3174 C C . HIS A 1 424 ? -10.471 -17.164 26.872 1.00 47.03 424 HIS A C 1
ATOM 3176 O O . HIS A 1 424 ? -11.576 -16.680 26.620 1.00 47.03 424 HIS A O 1
ATOM 3182 N N . GLY A 1 425 ? -9.942 -18.198 26.208 1.00 54.34 425 GLY A N 1
ATOM 3183 C CA . GLY A 1 425 ? -10.650 -19.024 25.233 1.00 54.34 425 GLY A CA 1
ATOM 3184 C C . GLY A 1 425 ? -10.974 -18.276 23.953 1.00 54.34 425 GLY A C 1
ATOM 3185 O O . GLY A 1 425 ? -12.129 -17.892 23.756 1.00 54.34 425 GLY A O 1
ATOM 3186 N N . ALA A 1 426 ? -9.969 -18.108 23.090 1.00 55.03 426 ALA A N 1
ATOM 3187 C CA . ALA A 1 426 ? -10.207 -17.630 21.741 1.00 55.03 426 ALA A CA 1
ATOM 3188 C C . ALA A 1 426 ? -11.203 -18.566 21.040 1.00 55.03 426 ALA A C 1
ATOM 3190 O O . ALA A 1 426 ? -11.113 -19.790 21.136 1.00 55.03 426 ALA A O 1
ATOM 3191 N N . ARG A 1 427 ? -12.217 -17.992 20.396 1.00 61.94 427 ARG A N 1
ATOM 3192 C CA . ARG A 1 427 ? -13.281 -18.752 19.729 1.00 61.94 427 ARG A CA 1
ATOM 3193 C C . ARG A 1 427 ? -13.477 -18.227 18.324 1.00 61.94 427 ARG A C 1
ATOM 3195 O O . ARG A 1 427 ? -13.477 -17.018 18.117 1.00 61.94 427 ARG A O 1
ATOM 3202 N N . THR A 1 428 ? -13.723 -19.127 17.380 1.00 62.69 428 THR A N 1
ATOM 3203 C CA . THR A 1 428 ? -14.179 -18.740 16.044 1.00 62.69 428 THR A CA 1
ATOM 3204 C C . THR A 1 428 ? -15.590 -18.165 16.110 1.00 62.69 428 THR A C 1
ATOM 3206 O O . THR A 1 428 ? -16.482 -18.737 16.746 1.00 62.69 428 THR A O 1
ATOM 3209 N N . VAL A 1 429 ? -15.807 -17.051 15.419 1.00 59.03 429 VAL A N 1
ATOM 3210 C CA . VAL A 1 429 ? -17.116 -16.411 15.294 1.00 59.03 429 VAL A CA 1
ATOM 3211 C C . VAL A 1 429 ? -17.791 -16.940 14.024 1.00 59.03 429 VAL A C 1
ATOM 3213 O O . VAL A 1 429 ? -17.493 -16.511 1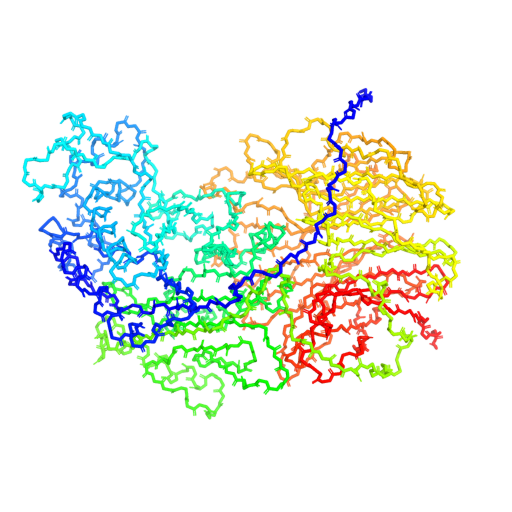2.917 1.00 59.03 429 VAL A O 1
ATOM 3216 N N . PHE A 1 430 ? -18.705 -17.902 14.199 1.00 63.97 430 PHE A N 1
ATOM 3217 C CA . PHE A 1 430 ? -19.522 -18.536 13.144 1.00 63.97 430 PHE A CA 1
ATOM 3218 C C . PHE A 1 430 ? -18.727 -19.253 12.029 1.00 63.97 430 PHE A C 1
ATOM 3220 O O . PHE A 1 430 ? -18.646 -18.748 10.905 1.00 63.97 430 PHE A O 1
ATOM 3227 N N . PRO A 1 431 ? -18.228 -20.479 12.286 1.00 56.16 431 PRO A N 1
ATOM 3228 C CA . PRO A 1 431 ? -17.479 -21.275 11.311 1.00 56.16 431 PRO A CA 1
ATOM 3229 C C . PRO A 1 431 ? -18.412 -21.905 10.262 1.00 56.16 431 PRO A C 1
ATOM 3231 O O . PRO A 1 431 ? -18.713 -23.098 10.316 1.00 56.16 431 PRO A O 1
ATOM 3234 N N . HIS A 1 432 ? -18.931 -21.116 9.318 1.00 50.78 432 HIS A N 1
ATOM 3235 C CA . HIS A 1 432 ? -19.780 -21.637 8.243 1.00 50.78 432 HIS A CA 1
ATOM 3236 C C . HIS A 1 432 ? -19.552 -20.929 6.899 1.00 50.78 432 HIS A C 1
ATOM 3238 O O . HIS A 1 432 ? -19.950 -19.774 6.727 1.00 50.78 432 HIS A O 1
ATOM 3244 N N . GLY A 1 433 ? -19.068 -21.688 5.909 1.00 55.03 433 GLY A N 1
ATOM 3245 C CA . GLY A 1 433 ? -19.103 -21.346 4.480 1.00 55.03 433 GLY A CA 1
ATOM 3246 C C . GLY A 1 433 ? -17.726 -21.194 3.828 1.00 55.03 433 GLY A C 1
ATOM 3247 O O . GLY A 1 433 ? -16.724 -21.097 4.517 1.00 55.03 433 GLY A O 1
ATOM 3248 N N . VAL A 1 434 ? -17.704 -21.196 2.492 1.00 55.22 434 VAL A N 1
ATOM 3249 C CA . VAL A 1 434 ? -16.548 -20.786 1.676 1.00 55.22 434 VAL A CA 1
ATOM 3250 C C . VAL A 1 434 ? -16.614 -19.259 1.548 1.00 55.22 434 VAL A C 1
ATOM 3252 O O . VAL A 1 434 ? -17.596 -18.748 1.004 1.00 55.22 434 VAL A O 1
ATOM 3255 N N . GLY A 1 435 ? -15.638 -18.539 2.107 1.00 63.22 435 GLY A N 1
ATOM 3256 C CA . GLY A 1 435 ? -15.536 -17.074 2.059 1.00 63.22 435 GLY A CA 1
ATOM 3257 C C . GLY A 1 435 ? -14.615 -16.507 3.147 1.00 63.22 435 GLY A C 1
ATOM 3258 O O . GLY A 1 435 ? -14.596 -17.006 4.265 1.00 63.22 435 GLY A O 1
ATOM 3259 N N . VAL A 1 436 ? -13.872 -15.455 2.809 1.00 77.44 436 VAL A N 1
ATOM 3260 C CA . VAL A 1 436 ? -12.957 -14.715 3.694 1.00 77.44 436 VAL A CA 1
ATOM 3261 C C . VAL A 1 436 ? -13.751 -13.753 4.584 1.00 77.44 436 VAL A C 1
ATOM 3263 O O . VAL A 1 436 ? -14.592 -12.999 4.074 1.00 77.44 436 VAL A O 1
ATOM 3266 N N . LYS A 1 437 ? -13.468 -13.764 5.891 1.00 86.50 437 LYS A N 1
ATOM 3267 C CA . LYS A 1 437 ? -13.960 -12.803 6.885 1.00 86.50 437 LYS A CA 1
ATOM 3268 C C . LYS A 1 437 ? -12.828 -11.874 7.310 1.00 86.50 437 LYS A C 1
ATOM 3270 O O . LYS A 1 437 ? -11.793 -12.351 7.763 1.00 86.50 437 LYS A O 1
ATOM 3275 N N . ARG A 1 438 ? -13.039 -10.563 7.199 1.00 88.19 438 ARG A N 1
ATOM 3276 C CA . ARG A 1 438 ? -11.988 -9.562 7.437 1.00 88.19 438 ARG A CA 1
ATOM 3277 C C . ARG A 1 438 ? -12.514 -8.245 7.999 1.00 88.19 438 ARG A C 1
ATOM 3279 O O . ARG A 1 438 ? -13.726 -8.025 8.057 1.00 88.19 438 ARG A O 1
ATOM 3286 N N . SER A 1 439 ? -11.590 -7.363 8.379 1.00 90.69 439 SER A N 1
ATOM 3287 C CA . SER A 1 439 ? -11.828 -6.015 8.904 1.00 90.69 439 SER A CA 1
ATOM 3288 C C . SER A 1 439 ? -12.829 -6.012 10.060 1.00 90.69 439 SER A C 1
ATOM 3290 O O . SER A 1 439 ? -13.848 -5.323 10.013 1.00 90.69 439 SER A O 1
ATOM 3292 N N . ALA A 1 440 ? -12.579 -6.845 11.075 1.00 93.88 440 ALA A N 1
ATOM 3293 C CA . ALA A 1 440 ? -13.457 -6.925 12.233 1.00 93.88 440 ALA A CA 1
ATOM 3294 C C . ALA A 1 440 ? -13.472 -5.603 13.014 1.00 93.88 440 ALA A C 1
ATOM 3296 O O . ALA A 1 440 ? -12.433 -5.016 13.295 1.00 93.88 440 ALA A O 1
ATOM 3297 N N . ALA A 1 441 ? -14.661 -5.175 13.424 1.00 96.88 441 ALA A N 1
ATOM 3298 C CA . ALA A 1 441 ? -14.873 -4.078 14.354 1.00 96.88 441 ALA A CA 1
ATOM 3299 C C . ALA A 1 441 ? -15.683 -4.579 15.548 1.00 96.88 441 ALA A C 1
ATOM 3301 O O . ALA A 1 441 ? -16.618 -5.368 15.389 1.00 96.88 441 ALA A O 1
ATOM 3302 N N . ILE A 1 442 ? -15.343 -4.114 16.747 1.00 96.44 442 ILE A N 1
ATOM 3303 C CA . ILE A 1 442 ? -15.969 -4.553 17.994 1.00 96.44 442 ILE A CA 1
ATOM 3304 C C . ILE A 1 442 ? -16.378 -3.349 18.841 1.00 96.44 442 ILE A C 1
ATOM 3306 O O . ILE A 1 442 ? -15.645 -2.370 18.935 1.00 96.44 442 ILE A O 1
ATOM 3310 N N . ALA A 1 443 ? -17.549 -3.426 19.470 1.00 95.75 443 ALA A N 1
ATOM 3311 C CA . ALA A 1 443 ? -18.030 -2.418 20.410 1.00 95.75 443 ALA A CA 1
ATOM 3312 C C . ALA A 1 443 ? -18.637 -3.078 21.646 1.00 95.75 443 ALA A C 1
ATOM 3314 O O . ALA A 1 443 ? -19.326 -4.094 21.545 1.00 95.75 443 ALA A O 1
ATOM 3315 N N . ALA A 1 444 ? -18.417 -2.471 22.810 1.00 93.06 444 ALA A N 1
ATOM 3316 C CA . ALA A 1 444 ? -19.014 -2.888 24.071 1.00 93.06 444 ALA A CA 1
ATOM 3317 C C . ALA A 1 444 ? -20.023 -1.836 24.540 1.00 93.06 444 ALA A C 1
ATOM 3319 O O . ALA A 1 444 ? -19.756 -0.636 24.489 1.00 93.06 444 ALA A O 1
ATOM 3320 N N . GLY A 1 445 ? -21.190 -2.298 24.980 1.00 88.06 445 GLY A N 1
ATOM 3321 C CA . GLY A 1 445 ? -22.221 -1.447 25.558 1.00 88.06 445 GLY A CA 1
ATOM 3322 C C . GLY A 1 445 ? -21.962 -1.119 27.031 1.00 88.06 445 GLY A C 1
ATOM 3323 O O . GLY A 1 445 ? -20.992 -1.590 27.631 1.00 88.06 445 GLY A O 1
ATOM 3324 N N . PRO A 1 446 ? -22.853 -0.329 27.651 1.00 77.31 446 PRO A N 1
ATOM 3325 C CA . PRO A 1 446 ? -22.734 0.054 29.057 1.00 77.31 446 PRO A CA 1
ATOM 3326 C C . PRO A 1 446 ? -22.900 -1.125 30.037 1.00 77.31 446 PRO A C 1
ATOM 3328 O O . PRO A 1 446 ? -22.471 -1.018 31.187 1.00 77.31 446 PRO A O 1
ATOM 3331 N N . GLY A 1 447 ? -23.528 -2.226 29.610 1.00 82.75 447 GLY A N 1
ATOM 3332 C CA . GLY A 1 447 ? -23.671 -3.464 30.377 1.00 82.75 447 GLY A CA 1
ATOM 3333 C C . GLY A 1 447 ? -22.741 -4.579 29.888 1.00 82.75 447 GLY A C 1
ATOM 3334 O O . GLY A 1 447 ? -21.542 -4.383 29.700 1.00 82.75 447 GLY A O 1
ATOM 3335 N N . GLU A 1 448 ? -23.307 -5.772 29.700 1.00 87.88 448 GLU A N 1
ATOM 3336 C CA . GLU A 1 448 ? -22.617 -6.937 29.123 1.00 87.88 448 GLU A CA 1
ATOM 3337 C C . GLU A 1 448 ? -22.864 -7.072 27.610 1.00 87.88 448 GLU A C 1
ATOM 3339 O O . GLU A 1 448 ? -22.499 -8.074 27.000 1.00 87.88 448 GLU A O 1
ATOM 3344 N N . GLN A 1 449 ? -23.467 -6.062 26.982 1.00 92.06 449 GLN A N 1
ATOM 3345 C CA . GLN A 1 449 ? -23.678 -6.053 25.543 1.00 92.06 449 GLN A CA 1
ATOM 3346 C C . GLN A 1 449 ? -22.361 -5.963 24.763 1.00 92.06 449 GLN A C 1
ATOM 3348 O O . GLN A 1 449 ? -21.515 -5.119 25.064 1.00 92.06 449 GLN A O 1
ATOM 3353 N N . VAL A 1 450 ? -22.221 -6.773 23.713 1.00 94.06 450 VAL A N 1
ATOM 3354 C CA . VAL A 1 450 ? -21.085 -6.720 22.781 1.00 94.06 450 VAL A CA 1
ATOM 3355 C C . VAL A 1 450 ? -21.585 -6.882 21.351 1.00 94.06 450 VAL A C 1
ATOM 3357 O O . VAL A 1 450 ? -22.384 -7.775 21.064 1.00 94.06 450 VAL A O 1
ATOM 3360 N N . TRP A 1 451 ? -21.087 -6.046 20.447 1.00 95.44 451 TRP A N 1
ATOM 3361 C CA . TRP A 1 451 ? -21.309 -6.154 19.010 1.00 95.44 451 TRP A CA 1
ATOM 3362 C C . TRP A 1 451 ? -20.003 -6.465 18.304 1.00 95.44 451 TRP A C 1
ATOM 3364 O O . TRP A 1 451 ? -18.973 -5.876 18.619 1.00 95.44 451 TRP A O 1
ATOM 3374 N N . LEU A 1 452 ? -20.082 -7.337 17.307 1.00 95.69 452 LEU A N 1
ATOM 3375 C CA . LEU A 1 452 ? -19.024 -7.571 16.335 1.00 95.69 452 LEU A CA 1
ATOM 3376 C C . LEU A 1 452 ? -19.587 -7.276 14.947 1.00 95.69 452 LEU A C 1
ATOM 3378 O O . LEU A 1 452 ? -20.692 -7.724 14.646 1.00 95.69 452 LEU A O 1
ATOM 3382 N N . ALA A 1 453 ? -18.844 -6.560 14.112 1.00 96.62 453 ALA A N 1
ATOM 3383 C CA . ALA A 1 453 ? -19.149 -6.356 12.702 1.00 96.62 453 ALA A CA 1
ATOM 3384 C C . ALA A 1 453 ? -17.944 -6.740 11.841 1.00 96.62 453 ALA A C 1
ATOM 3386 O O . ALA A 1 453 ? -16.809 -6.583 12.279 1.00 96.62 453 ALA A O 1
ATOM 3387 N N . TRP A 1 454 ? -18.179 -7.262 10.641 1.00 94.75 454 TRP A N 1
ATOM 3388 C CA . TRP A 1 454 ? -17.107 -7.682 9.739 1.00 94.75 454 TRP A CA 1
ATOM 3389 C C . TRP A 1 454 ? -17.546 -7.715 8.285 1.00 94.75 454 TRP A C 1
ATOM 3391 O O . TRP A 1 454 ? -18.739 -7.774 7.984 1.00 94.75 454 TRP A O 1
ATOM 3401 N N . GLU A 1 455 ? -16.567 -7.705 7.390 1.00 91.75 455 GLU A N 1
ATOM 3402 C CA . GLU A 1 455 ? -16.771 -8.001 5.981 1.00 91.75 455 GLU A CA 1
ATOM 3403 C C . GLU A 1 455 ? -16.728 -9.516 5.751 1.00 91.75 455 GLU A C 1
ATOM 3405 O O . GLU A 1 455 ? -15.799 -10.184 6.198 1.00 91.75 455 GLU A O 1
ATOM 3410 N N . ASP A 1 456 ? -17.713 -10.059 5.035 1.00 88.19 456 ASP A N 1
ATOM 3411 C CA . ASP A 1 456 ? -17.788 -11.467 4.637 1.00 88.19 456 ASP A CA 1
ATOM 3412 C C . ASP A 1 456 ? -17.971 -11.583 3.117 1.00 88.19 456 ASP A C 1
ATOM 3414 O O . ASP A 1 456 ? -18.930 -11.052 2.544 1.00 88.19 456 ASP A O 1
ATOM 3418 N N . THR A 1 457 ? -17.053 -12.290 2.460 1.00 82.00 457 THR A N 1
ATOM 3419 C CA . THR A 1 457 ? -17.003 -12.417 0.992 1.00 82.00 457 THR A CA 1
ATOM 3420 C C . THR A 1 457 ? -17.756 -13.631 0.445 1.00 82.00 457 THR A C 1
ATOM 3422 O O . THR A 1 457 ? -17.870 -13.789 -0.772 1.00 82.00 457 THR A O 1
ATOM 3425 N N . ARG A 1 458 ? -18.390 -14.452 1.299 1.00 79.12 458 ARG A N 1
ATOM 3426 C CA . ARG A 1 458 ? -19.184 -15.628 0.870 1.00 79.12 458 ARG A CA 1
ATOM 3427 C C . ARG A 1 458 ? -20.382 -15.300 -0.041 1.00 79.12 458 ARG A C 1
ATOM 3429 O O . ARG A 1 458 ? -21.092 -16.194 -0.494 1.00 79.12 458 ARG A O 1
ATOM 3436 N N . TYR A 1 459 ? -20.651 -14.017 -0.280 1.00 78.69 459 TYR A N 1
ATOM 3437 C CA . TYR A 1 459 ? -21.766 -13.494 -1.069 1.00 78.69 459 TYR A CA 1
ATOM 3438 C C . TYR A 1 459 ? -21.314 -12.891 -2.411 1.00 78.69 459 TYR A C 1
ATOM 3440 O O . TYR A 1 459 ? -21.886 -11.894 -2.851 1.00 78.69 459 TYR A O 1
ATOM 3448 N N . CYS A 1 460 ? -20.290 -13.475 -3.049 1.00 74.75 460 CYS A N 1
ATOM 3449 C CA . CYS A 1 460 ? -19.659 -13.022 -4.307 1.00 74.75 460 CYS A CA 1
ATOM 3450 C C . CYS A 1 460 ? -18.882 -11.695 -4.212 1.00 74.75 460 CYS A C 1
ATOM 3452 O O . CYS A 1 460 ? -18.181 -11.305 -5.141 1.00 74.75 460 CYS A O 1
ATOM 3454 N N . THR A 1 461 ? -19.085 -10.947 -3.137 1.00 80.56 461 THR A N 1
ATOM 3455 C CA . THR A 1 461 ? -18.512 -9.634 -2.883 1.00 80.56 461 THR A CA 1
ATOM 3456 C C . THR A 1 461 ? -18.523 -9.392 -1.377 1.00 80.56 461 THR A C 1
ATOM 3458 O O . THR A 1 461 ? -19.296 -10.042 -0.666 1.00 80.56 461 THR A O 1
ATOM 3461 N N . GLY A 1 462 ? -17.687 -8.473 -0.891 1.00 85.38 462 GLY A N 1
ATOM 3462 C CA . GLY A 1 462 ? -17.681 -8.079 0.516 1.00 85.38 462 GLY A CA 1
ATOM 3463 C C . GLY A 1 462 ? -19.061 -7.584 0.943 1.00 85.38 462 GLY A C 1
ATOM 3464 O O . GLY A 1 462 ? -19.641 -6.710 0.296 1.00 85.38 462 GLY A O 1
ATOM 3465 N N . GLN A 1 463 ? -19.626 -8.184 1.987 1.00 89.94 463 GLN A N 1
ATOM 3466 C CA . GLN A 1 463 ? -20.877 -7.755 2.614 1.00 89.94 463 GLN A CA 1
ATOM 3467 C C . GLN A 1 463 ? -20.658 -7.575 4.106 1.00 89.94 463 GLN A C 1
ATOM 3469 O O . GLN A 1 463 ? -19.955 -8.376 4.719 1.00 89.94 463 GLN A O 1
ATOM 3474 N N . ILE A 1 464 ? -21.312 -6.584 4.709 1.00 94.19 464 ILE A N 1
ATOM 3475 C CA . ILE A 1 464 ? -21.168 -6.360 6.148 1.00 94.19 464 ILE A CA 1
ATOM 3476 C C . ILE A 1 464 ? -22.135 -7.243 6.925 1.00 94.19 464 ILE A C 1
ATOM 3478 O O . ILE A 1 464 ? -23.348 -7.241 6.690 1.00 94.19 464 ILE A O 1
ATOM 3482 N N . LEU A 1 465 ? -21.602 -8.004 7.872 1.00 93.75 465 LEU A N 1
ATOM 3483 C CA . LEU A 1 465 ? -22.367 -8.776 8.840 1.00 93.75 465 LEU A CA 1
ATOM 3484 C C . LEU A 1 465 ? -22.138 -8.198 10.229 1.00 93.75 465 LEU A C 1
ATOM 3486 O O . LEU A 1 465 ? -21.083 -7.637 10.505 1.00 93.75 465 LEU A O 1
ATOM 3490 N N . ALA A 1 466 ? -23.125 -8.366 11.104 1.00 94.81 466 ALA A N 1
ATOM 3491 C CA . ALA A 1 466 ? -22.973 -8.106 12.523 1.00 94.81 466 ALA A CA 1
ATOM 3492 C C . ALA A 1 466 ? -23.564 -9.223 13.377 1.00 94.81 466 ALA A C 1
ATOM 3494 O O . ALA A 1 466 ? -24.583 -9.822 13.028 1.00 94.81 466 ALA A O 1
ATOM 3495 N N . ALA A 1 467 ? -22.942 -9.455 14.526 1.00 93.56 467 ALA A N 1
ATOM 3496 C CA . ALA A 1 467 ? -23.424 -10.329 15.579 1.00 93.56 467 ALA A CA 1
ATOM 3497 C C . ALA A 1 467 ? -23.468 -9.576 16.907 1.00 93.56 467 ALA A C 1
ATOM 3499 O O . ALA A 1 467 ? -22.749 -8.601 17.122 1.00 93.56 467 ALA A O 1
ATOM 3500 N N . PHE A 1 468 ? -24.330 -10.051 17.799 1.00 94.50 468 PHE A N 1
ATOM 3501 C CA . PHE A 1 468 ? -24.583 -9.426 19.086 1.00 94.50 468 PHE A CA 1
ATOM 3502 C C . PHE A 1 468 ? -24.607 -10.463 20.202 1.00 94.50 468 PHE A C 1
ATOM 3504 O O . PHE A 1 468 ? -25.149 -11.561 20.033 1.00 94.50 468 PHE A O 1
ATOM 3511 N N . SER A 1 469 ? -24.054 -10.078 21.344 1.00 93.00 469 SER A N 1
ATOM 3512 C CA . SER A 1 469 ? -24.077 -10.817 22.597 1.00 93.00 469 SER A CA 1
ATOM 3513 C C . SER A 1 469 ? -24.667 -9.945 23.705 1.00 93.00 469 SER A C 1
ATOM 3515 O O . SER A 1 469 ? -24.353 -8.762 23.788 1.00 93.00 469 SER A O 1
ATOM 3517 N N . GLU A 1 470 ? -25.508 -10.537 24.556 1.00 92.62 470 GLU A N 1
ATOM 3518 C CA . GLU A 1 470 ? -26.092 -9.884 25.744 1.00 92.62 470 GLU A CA 1
ATOM 3519 C C . GLU A 1 470 ? -25.369 -10.252 27.043 1.00 92.62 470 GLU A C 1
ATOM 3521 O O . GLU A 1 470 ? -25.650 -9.661 28.080 1.00 92.62 470 GLU A O 1
ATOM 3526 N N . ASP A 1 471 ? -24.487 -11.251 27.002 1.00 90.00 471 ASP A N 1
ATOM 3527 C CA . ASP A 1 471 ? -23.875 -11.898 28.168 1.00 90.00 471 ASP A CA 1
ATOM 3528 C C . ASP A 1 471 ? -22.340 -11.812 28.130 1.00 90.00 471 ASP A C 1
ATOM 3530 O O . ASP A 1 471 ? -21.614 -12.718 28.550 1.00 90.00 471 ASP A O 1
ATOM 3534 N N . GLY A 1 472 ? -21.827 -10.709 27.583 1.00 86.75 472 GLY A N 1
ATOM 3535 C CA . GLY A 1 472 ? -20.407 -10.389 27.570 1.00 86.75 472 GLY A CA 1
ATOM 3536 C C . GLY A 1 472 ? -19.621 -11.341 26.685 1.00 86.75 472 GLY A C 1
ATOM 3537 O O . GLY A 1 472 ? -18.539 -11.782 27.075 1.00 86.75 472 GLY A O 1
ATOM 3538 N N . GLY A 1 473 ? -20.194 -11.722 25.544 1.00 86.25 473 GLY A N 1
ATOM 3539 C CA . GLY A 1 473 ? -19.622 -12.634 24.560 1.00 86.25 473 GLY A CA 1
ATOM 3540 C C . GLY A 1 473 ? -19.707 -14.119 24.936 1.00 86.25 473 GLY A C 1
ATOM 3541 O O . GLY A 1 473 ? -19.162 -14.959 24.222 1.00 86.25 473 GLY A O 1
ATOM 3542 N N . VAL A 1 474 ? -20.360 -14.499 26.041 1.00 84.19 474 VAL A N 1
ATOM 3543 C CA . VAL A 1 474 ? -20.480 -15.926 26.403 1.00 84.19 474 VAL A CA 1
ATOM 3544 C C . VAL A 1 474 ? -21.273 -16.684 25.338 1.00 84.19 474 VAL A C 1
ATOM 3546 O O . VAL A 1 474 ? -20.860 -17.779 24.935 1.00 84.19 474 VAL A O 1
ATOM 3549 N N . THR A 1 475 ? -22.357 -16.084 24.850 1.00 86.81 475 THR A N 1
ATOM 3550 C CA . THR A 1 475 ? -23.153 -16.546 23.717 1.00 86.81 475 THR A CA 1
ATOM 3551 C C . THR A 1 475 ? -23.369 -15.426 22.703 1.00 86.81 475 THR A C 1
ATOM 3553 O O . THR A 1 475 ? -23.434 -14.247 23.043 1.00 86.81 475 THR A O 1
ATOM 3556 N N . TRP A 1 476 ? -23.482 -15.807 21.432 1.00 88.44 476 TRP A N 1
ATOM 3557 C CA . TRP A 1 476 ? -23.731 -14.888 20.327 1.00 88.44 476 TRP A CA 1
ATOM 3558 C C . TRP A 1 476 ? -25.016 -15.275 19.605 1.00 88.44 476 TRP A C 1
ATOM 3560 O O . TRP A 1 476 ? -25.304 -16.458 19.417 1.00 88.44 476 TRP A O 1
ATOM 3570 N N . ARG A 1 477 ? -25.782 -14.271 19.181 1.00 89.69 477 ARG A N 1
ATOM 3571 C CA . ARG A 1 477 ? -26.901 -14.459 18.251 1.00 89.69 477 ARG A CA 1
ATOM 3572 C C . ARG A 1 477 ? -26.391 -14.734 16.845 1.00 89.69 477 ARG A C 1
ATOM 3574 O O . ARG A 1 477 ? -25.295 -14.303 16.501 1.00 89.69 477 ARG A O 1
ATOM 3581 N N . ASP A 1 478 ? -27.228 -15.361 16.024 1.00 87.12 478 ASP A N 1
ATOM 3582 C CA . ASP A 1 478 ? -26.922 -15.566 14.609 1.00 87.12 478 ASP A CA 1
ATOM 3583 C C . ASP A 1 478 ? -26.605 -14.233 13.899 1.00 87.12 478 ASP A C 1
ATOM 3585 O O . ASP A 1 478 ? -27.286 -13.231 14.158 1.00 87.12 478 ASP A O 1
ATOM 3589 N N . PRO A 1 479 ? -25.614 -14.201 12.988 1.00 90.38 479 PRO A N 1
ATOM 3590 C CA . PRO A 1 479 ? -25.231 -12.984 12.289 1.00 90.38 479 PRO A CA 1
ATOM 3591 C C . PRO A 1 479 ? -26.336 -12.454 11.387 1.00 90.38 479 PRO A C 1
ATOM 3593 O O . PRO A 1 479 ? -27.012 -13.209 10.683 1.00 90.38 479 PRO A O 1
ATOM 3596 N N . VAL A 1 480 ? -26.436 -11.132 11.319 1.00 92.69 480 VAL A N 1
ATOM 3597 C CA . VAL A 1 480 ? -27.330 -10.419 10.409 1.00 92.69 480 VAL A CA 1
ATOM 3598 C C . VAL A 1 480 ? -26.498 -9.689 9.361 1.00 92.69 480 VAL A C 1
ATOM 3600 O O . VAL A 1 480 ? -25.600 -8.924 9.697 1.00 92.69 480 VAL A O 1
ATOM 3603 N N . ARG A 1 481 ? -26.814 -9.899 8.077 1.00 91.88 481 ARG A N 1
ATOM 3604 C CA . ARG A 1 481 ? -26.234 -9.126 6.968 1.00 91.88 481 ARG A CA 1
ATOM 3605 C C . ARG A 1 481 ? -26.853 -7.726 6.953 1.00 91.88 481 ARG A C 1
ATOM 3607 O O . ARG A 1 481 ? -28.058 -7.592 6.718 1.00 91.88 481 ARG A O 1
ATOM 3614 N N . ILE A 1 482 ? -26.048 -6.702 7.208 1.00 93.50 482 ILE A N 1
ATOM 3615 C CA . ILE A 1 482 ? -26.487 -5.308 7.297 1.00 93.50 482 ILE A CA 1
ATOM 3616 C C . ILE A 1 482 ? -26.732 -4.775 5.891 1.00 93.50 482 ILE A C 1
ATOM 3618 O O . ILE A 1 482 ? -25.844 -4.817 5.051 1.00 93.50 482 ILE A O 1
ATOM 3622 N N . GLN A 1 483 ? -27.948 -4.271 5.648 1.00 92.06 483 GLN A N 1
ATOM 3623 C CA . GLN A 1 483 ? -28.342 -3.562 4.419 1.00 92.06 483 GLN A CA 1
ATOM 3624 C C . GLN A 1 483 ? -27.675 -4.105 3.141 1.00 92.06 483 GLN A C 1
ATOM 3626 O O . GLN A 1 483 ? -26.905 -3.391 2.495 1.00 92.06 483 GLN A O 1
ATOM 3631 N N . PRO A 1 484 ? -27.963 -5.366 2.777 1.00 88.75 484 PRO A N 1
ATOM 3632 C CA . PRO A 1 484 ? -27.218 -6.045 1.735 1.00 88.75 484 PRO A CA 1
ATOM 3633 C C . PRO A 1 484 ? -27.284 -5.361 0.386 1.00 88.75 484 PRO A C 1
ATOM 3635 O O . PRO A 1 484 ? -28.339 -4.839 0.011 1.00 88.75 484 PRO A O 1
ATOM 3638 N N . TRP A 1 485 ? -26.208 -5.472 -0.387 1.00 84.06 485 TRP A N 1
ATOM 3639 C CA . TRP A 1 485 ? -26.135 -4.793 -1.668 1.00 84.06 485 TRP A CA 1
ATOM 3640 C C . TRP A 1 485 ? -25.325 -5.543 -2.722 1.00 84.06 485 TRP A C 1
ATOM 3642 O O . TRP A 1 485 ? -24.479 -6.368 -2.413 1.00 84.06 485 TRP A O 1
ATOM 3652 N N . ASN A 1 486 ? -25.602 -5.270 -3.994 1.00 80.62 486 ASN A N 1
ATOM 3653 C CA . ASN A 1 486 ? -24.944 -5.916 -5.129 1.00 80.62 486 ASN A CA 1
ATOM 3654 C C . ASN A 1 486 ? -23.555 -5.335 -5.452 1.00 80.62 486 ASN A C 1
ATOM 3656 O O . ASN A 1 486 ? -22.999 -5.641 -6.506 1.00 80.62 486 ASN A O 1
ATOM 3660 N N . ARG A 1 487 ? -23.028 -4.471 -4.582 1.00 82.38 487 ARG A N 1
ATOM 3661 C CA . ARG A 1 487 ? -21.701 -3.865 -4.671 1.00 82.38 487 ARG A CA 1
ATOM 3662 C C . ARG A 1 487 ? -20.878 -4.240 -3.433 1.00 82.38 487 ARG A C 1
ATOM 3664 O O . ARG A 1 487 ? -21.487 -4.504 -2.391 1.00 82.38 487 ARG A O 1
ATOM 3671 N N . PRO A 1 488 ? -19.539 -4.225 -3.540 1.00 85.50 488 PRO A N 1
ATOM 3672 C CA . PRO A 1 488 ? -18.662 -4.468 -2.405 1.00 85.50 488 PRO A CA 1
ATOM 3673 C C . PRO A 1 488 ? -18.867 -3.454 -1.275 1.00 85.50 488 PRO A C 1
ATOM 3675 O O . PRO A 1 488 ? -18.933 -2.243 -1.511 1.00 85.50 488 PRO A O 1
ATOM 3678 N N . GLN A 1 489 ? -18.949 -3.974 -0.054 1.00 90.75 489 GLN A N 1
ATOM 3679 C CA . GLN A 1 489 ? -18.956 -3.226 1.196 1.00 90.75 489 GLN A CA 1
ATOM 3680 C C . GLN A 1 489 ? -17.705 -3.602 1.997 1.00 90.75 489 GLN A C 1
ATOM 3682 O O . GLN A 1 489 ? -17.429 -4.789 2.164 1.00 90.75 489 GLN A O 1
ATOM 3687 N N . HIS A 1 490 ? -16.979 -2.601 2.493 1.00 90.94 490 HIS A N 1
ATOM 3688 C CA . HIS A 1 490 ? -15.663 -2.759 3.115 1.00 90.94 490 HIS A CA 1
ATOM 3689 C C . HIS A 1 490 ? -15.532 -1.965 4.412 1.00 90.94 490 HIS A C 1
ATOM 3691 O O . HIS A 1 490 ? -16.309 -1.038 4.667 1.00 90.94 490 HIS A O 1
ATOM 3697 N N . SER A 1 491 ? -14.508 -2.321 5.193 1.00 91.12 491 SER A N 1
ATOM 3698 C CA . SER A 1 491 ? -14.042 -1.582 6.373 1.00 91.12 491 SER A CA 1
ATOM 3699 C C . SER A 1 491 ? -15.183 -1.176 7.315 1.00 91.12 491 SER A C 1
ATOM 3701 O O . SER A 1 491 ? -15.393 0.019 7.550 1.00 91.12 491 SER A O 1
ATOM 3703 N N . PRO A 1 492 ? -15.981 -2.139 7.818 1.00 96.31 492 PRO A N 1
ATOM 3704 C CA . PRO A 1 492 ? -17.045 -1.806 8.739 1.00 96.31 492 PRO A CA 1
ATOM 3705 C C . PRO A 1 492 ? -16.470 -1.250 10.040 1.00 96.31 492 PRO A C 1
ATOM 3707 O O . PRO A 1 492 ? -15.392 -1.620 10.494 1.00 96.31 492 PRO A O 1
ATOM 3710 N N . GLN A 1 493 ? -17.245 -0.382 10.658 1.00 97.62 493 GLN A N 1
ATOM 3711 C CA . GLN A 1 493 ? -17.064 0.128 12.000 1.00 97.62 493 GLN A CA 1
ATOM 3712 C C . GLN A 1 493 ? -18.382 -0.056 12.746 1.00 97.62 493 GLN A C 1
ATOM 3714 O O . GLN A 1 493 ? -19.463 0.022 12.151 1.00 97.62 493 GLN A O 1
ATOM 3719 N N . ILE A 1 494 ? -18.307 -0.290 14.051 1.00 97.50 494 ILE A N 1
ATOM 3720 C CA . ILE A 1 494 ? -19.482 -0.461 14.900 1.00 97.50 494 ILE A CA 1
ATOM 3721 C C . ILE A 1 494 ? -19.300 0.345 16.181 1.00 97.50 494 ILE A C 1
ATOM 3723 O O . ILE A 1 494 ? -18.242 0.301 16.798 1.00 97.50 494 ILE A O 1
ATOM 3727 N N . ALA A 1 495 ? -20.335 1.077 16.585 1.00 96.00 495 ALA A N 1
ATOM 3728 C CA . ALA A 1 495 ? -20.381 1.773 17.863 1.00 96.00 495 ALA A CA 1
ATOM 3729 C C . ALA A 1 495 ? -21.636 1.379 18.641 1.00 96.00 495 ALA A C 1
ATOM 3731 O O . ALA A 1 495 ? -22.738 1.313 18.083 1.00 96.00 495 ALA A O 1
ATOM 3732 N N . ALA A 1 496 ? -21.466 1.147 19.942 1.00 93.38 496 ALA A N 1
ATOM 3733 C CA . ALA A 1 496 ? -22.578 0.988 20.863 1.00 93.38 496 ALA A CA 1
ATOM 3734 C C . ALA A 1 496 ? -23.197 2.360 21.167 1.00 93.38 496 ALA A C 1
ATOM 3736 O O . ALA A 1 496 ? -22.489 3.345 21.378 1.00 93.38 496 ALA A O 1
ATOM 3737 N N . LEU A 1 497 ? -24.525 2.412 21.180 1.00 90.88 497 LEU A N 1
ATOM 3738 C CA . LEU A 1 497 ? -25.298 3.565 21.637 1.00 90.88 497 LEU A CA 1
ATOM 3739 C C . LEU A 1 497 ? -25.829 3.254 23.052 1.00 90.88 497 LEU A C 1
ATOM 3741 O O . LEU A 1 497 ? -25.170 2.582 23.846 1.00 90.88 497 LEU A O 1
ATOM 3745 N N . HIS A 1 498 ? -27.018 3.749 23.393 1.00 83.06 498 HIS A N 1
ATOM 3746 C CA . HIS A 1 498 ? -27.702 3.413 24.639 1.00 83.06 498 HIS A CA 1
ATOM 3747 C C . HIS A 1 498 ? -28.501 2.103 24.508 1.00 83.06 498 HIS A C 1
ATOM 3749 O O . HIS A 1 498 ? -29.002 1.769 23.433 1.00 83.06 498 HIS A O 1
ATOM 3755 N N . ASP A 1 499 ? -28.672 1.391 25.624 1.00 84.88 499 ASP A N 1
ATOM 3756 C CA . ASP A 1 499 ? -29.397 0.115 25.689 1.00 84.88 499 ASP A CA 1
ATOM 3757 C C . ASP A 1 499 ? -28.822 -0.932 24.709 1.00 84.88 499 ASP A C 1
ATOM 3759 O O . ASP A 1 499 ? -27.619 -1.189 24.712 1.00 84.88 499 ASP A O 1
ATOM 3763 N N . ASP A 1 500 ? -29.671 -1.519 23.860 1.00 89.25 500 ASP A N 1
ATOM 3764 C CA . ASP A 1 500 ? -29.285 -2.473 22.815 1.00 89.25 500 ASP A CA 1
ATOM 3765 C C . ASP A 1 500 ? -29.152 -1.797 21.434 1.00 89.25 500 ASP A C 1
ATOM 3767 O O . ASP A 1 500 ? -29.196 -2.463 20.392 1.00 89.25 500 ASP A O 1
ATOM 3771 N N . ALA A 1 501 ? -29.031 -0.469 21.392 1.00 93.00 501 ALA A N 1
ATOM 3772 C CA . ALA A 1 501 ? -28.880 0.251 20.140 1.00 93.00 501 ALA A CA 1
ATOM 3773 C C . ALA A 1 501 ? -27.419 0.284 19.665 1.00 93.00 501 ALA A C 1
ATOM 3775 O O . ALA A 1 501 ? -26.485 0.388 20.459 1.00 93.00 501 ALA A O 1
ATOM 3776 N N . ALA A 1 502 ? -27.224 0.237 18.348 1.00 95.50 502 ALA A N 1
ATOM 3777 C CA . ALA A 1 502 ? -25.906 0.293 17.724 1.00 95.50 502 ALA A CA 1
ATOM 3778 C C . ALA A 1 502 ? -25.935 1.048 16.393 1.00 95.50 502 ALA A C 1
ATOM 3780 O O . ALA A 1 502 ? -26.963 1.111 15.711 1.00 95.50 502 ALA A O 1
ATOM 3781 N N . LEU A 1 503 ? -24.780 1.590 16.019 1.00 97.38 503 LEU A N 1
ATOM 3782 C CA . LEU A 1 503 ? -24.535 2.249 14.744 1.00 97.38 503 LEU A CA 1
ATOM 3783 C C . LEU A 1 503 ? -23.446 1.491 13.989 1.00 97.38 503 LEU A C 1
ATOM 3785 O O . LEU A 1 503 ? -22.333 1.366 14.493 1.00 97.38 503 LEU A O 1
ATOM 3789 N N . ALA A 1 504 ? -23.764 1.025 12.784 1.00 97.75 504 ALA A N 1
ATOM 3790 C CA . ALA A 1 504 ? -22.790 0.476 11.851 1.00 97.75 504 ALA A CA 1
ATOM 3791 C C . ALA A 1 504 ? -22.470 1.511 10.775 1.00 97.75 504 ALA A C 1
ATOM 3793 O O . ALA A 1 504 ? -23.384 2.147 10.243 1.00 97.75 504 ALA A O 1
ATOM 3794 N N . VAL A 1 505 ? -21.190 1.648 10.442 1.00 97.69 505 VAL A N 1
ATOM 3795 C CA . VAL A 1 505 ? -20.671 2.527 9.388 1.00 97.69 505 VAL A CA 1
ATOM 3796 C C . VAL A 1 505 ? -19.760 1.702 8.491 1.00 97.69 505 VAL A C 1
ATOM 3798 O O . VAL A 1 505 ? -19.033 0.856 8.991 1.00 97.69 505 VAL A O 1
ATOM 3801 N N . TRP A 1 506 ? -19.809 1.890 7.179 1.00 95.38 506 TRP A N 1
ATOM 3802 C CA . TRP A 1 506 ? -18.958 1.154 6.242 1.00 95.38 506 TRP A CA 1
ATOM 3803 C C . TRP A 1 506 ? -18.721 1.957 4.971 1.00 95.38 506 TRP A C 1
ATOM 3805 O O . TRP A 1 506 ? -19.404 2.949 4.699 1.00 95.38 506 TRP A O 1
ATOM 3815 N N . GLN A 1 507 ? -17.768 1.495 4.175 1.00 91.38 507 GLN A N 1
ATOM 3816 C CA . GLN A 1 507 ? -17.495 2.026 2.852 1.00 91.38 507 GLN A CA 1
ATOM 3817 C C . GLN A 1 507 ? -18.165 1.163 1.773 1.00 91.38 507 GLN A C 1
ATOM 3819 O O . GLN A 1 507 ? -18.128 -0.063 1.841 1.00 91.38 507 GLN A O 1
ATOM 3824 N N . GLU A 1 508 ? -18.743 1.786 0.745 1.00 88.69 508 GLU A N 1
ATOM 3825 C CA . GLU A 1 508 ? -19.238 1.109 -0.460 1.00 88.69 508 GLU A CA 1
ATOM 3826 C C . GLU A 1 508 ? -18.457 1.564 -1.696 1.00 88.69 508 GLU A C 1
ATOM 3828 O O . GLU A 1 508 ? -18.404 2.759 -1.991 1.00 88.69 508 GLU A O 1
ATOM 3833 N N . VAL A 1 509 ? -17.880 0.617 -2.443 1.00 78.38 509 VAL A N 1
ATOM 3834 C CA . VAL A 1 509 ? -17.117 0.905 -3.671 1.00 78.38 509 VAL A CA 1
ATOM 3835 C C . VAL A 1 509 ? -18.037 0.765 -4.884 1.00 78.38 509 VAL A C 1
ATOM 3837 O O . VAL A 1 509 ? -18.551 -0.311 -5.197 1.00 78.38 509 VAL A O 1
ATOM 3840 N N . LEU A 1 510 ? -18.282 1.879 -5.574 1.00 76.38 510 LEU A N 1
ATOM 3841 C CA . LEU A 1 510 ? -19.290 1.994 -6.635 1.00 76.38 510 LEU A CA 1
ATOM 3842 C C . LEU A 1 510 ? -18.728 1.786 -8.046 1.00 76.38 510 LEU A C 1
ATOM 3844 O O . LEU A 1 510 ? -19.502 1.657 -8.999 1.00 76.38 510 LEU A O 1
ATOM 3848 N N . GLY A 1 511 ? -17.405 1.736 -8.179 1.00 67.44 511 GLY A N 1
ATOM 3849 C CA . GLY A 1 511 ? -16.670 1.603 -9.433 1.00 67.44 511 GLY A CA 1
ATOM 3850 C C . GLY A 1 511 ? -15.364 2.391 -9.381 1.00 67.44 511 GLY A C 1
ATOM 3851 O O . GLY A 1 511 ? -14.960 2.857 -8.315 1.00 67.44 511 GLY A O 1
ATOM 3852 N N . GLU A 1 512 ? -14.730 2.559 -10.538 1.00 62.75 512 GLU A N 1
ATOM 3853 C CA . GLU A 1 512 ? -13.552 3.417 -10.683 1.00 62.75 512 GLU A CA 1
ATOM 3854 C C . GLU A 1 512 ? -13.894 4.851 -10.246 1.00 62.75 512 GLU A C 1
ATOM 3856 O O . GLU A 1 512 ? -14.904 5.420 -10.669 1.00 62.75 512 GLU A O 1
ATOM 3861 N N . HIS A 1 513 ? -13.071 5.410 -9.356 1.00 65.69 513 HIS A N 1
ATOM 3862 C CA . HIS A 1 513 ? -13.178 6.781 -8.838 1.00 65.69 513 HIS A CA 1
ATOM 3863 C C . HIS A 1 513 ? -14.439 7.115 -8.026 1.00 65.69 513 HIS A C 1
ATOM 3865 O O . HIS A 1 513 ? -14.820 8.284 -7.926 1.00 65.69 513 HIS A O 1
ATOM 3871 N N . ARG A 1 514 ? -15.146 6.116 -7.468 1.00 75.94 514 ARG A N 1
ATOM 3872 C CA . ARG A 1 514 ? -16.309 6.365 -6.596 1.00 75.94 514 ARG A CA 1
ATOM 3873 C C . ARG A 1 514 ? -16.398 5.376 -5.437 1.00 75.94 514 ARG A C 1
ATOM 3875 O O . ARG A 1 514 ? -16.748 4.213 -5.627 1.00 75.94 514 ARG A O 1
ATOM 3882 N N . ALA A 1 515 ? -16.206 5.888 -4.228 1.00 82.69 515 ALA A N 1
ATOM 3883 C CA . ALA A 1 515 ? -16.474 5.218 -2.962 1.00 82.69 515 ALA A CA 1
ATOM 3884 C C . ALA A 1 515 ? -17.287 6.142 -2.048 1.00 82.69 515 ALA A C 1
ATOM 3886 O O . ALA A 1 515 ? -17.111 7.358 -2.088 1.00 82.69 515 ALA A O 1
ATOM 3887 N N . GLU A 1 516 ? -18.199 5.588 -1.254 1.00 88.94 516 GLU A N 1
ATOM 3888 C CA . GLU A 1 516 ? -19.073 6.361 -0.367 1.00 88.94 516 GLU A CA 1
ATOM 3889 C C . GLU A 1 516 ? -19.110 5.761 1.036 1.00 88.94 516 GLU A C 1
ATOM 3891 O O . GLU A 1 516 ? -19.135 4.541 1.184 1.00 88.94 516 GLU A O 1
ATOM 3896 N N . ILE A 1 517 ? -19.209 6.612 2.062 1.00 92.62 517 ILE A N 1
ATOM 3897 C CA . ILE A 1 517 ? -19.436 6.159 3.437 1.00 92.62 517 ILE A CA 1
ATOM 3898 C C . ILE A 1 517 ? -20.937 6.091 3.727 1.00 92.62 517 ILE A C 1
ATOM 3900 O O . ILE A 1 517 ? -21.686 7.063 3.534 1.00 92.62 517 ILE A O 1
ATOM 3904 N N . ARG A 1 518 ? -21.380 4.930 4.210 1.00 93.44 518 ARG A N 1
ATOM 3905 C CA . ARG A 1 518 ? -22.761 4.649 4.599 1.00 93.44 518 ARG A CA 1
ATOM 3906 C C . ARG A 1 518 ? -22.869 4.324 6.078 1.00 93.44 518 ARG A C 1
ATOM 3908 O O . ARG A 1 518 ? -21.922 3.843 6.686 1.00 93.44 518 ARG A O 1
ATOM 3915 N N . ALA A 1 519 ? -24.057 4.547 6.626 1.00 95.62 519 ALA A N 1
ATOM 3916 C CA . ALA A 1 519 ? -24.408 4.150 7.979 1.00 95.62 519 ALA A CA 1
ATOM 3917 C C . ALA A 1 519 ? -25.775 3.463 8.038 1.00 95.62 519 ALA A C 1
ATOM 3919 O O . ALA A 1 519 ? -26.669 3.762 7.242 1.00 95.62 519 ALA A O 1
ATOM 3920 N N . ALA A 1 520 ? -25.963 2.588 9.023 1.00 96.31 520 ALA A N 1
ATOM 3921 C CA . ALA A 1 520 ? -27.264 2.065 9.418 1.00 96.31 520 ALA A CA 1
ATOM 3922 C C . ALA A 1 520 ? -27.358 1.947 10.940 1.00 96.31 520 ALA A C 1
ATOM 3924 O O . ALA A 1 520 ? -26.413 1.547 11.616 1.00 96.31 520 ALA A O 1
ATOM 3925 N N . PHE A 1 521 ? -28.535 2.271 11.465 1.00 95.88 521 PHE A N 1
ATOM 3926 C CA . PHE A 1 521 ? -28.851 2.228 12.885 1.00 95.88 521 PHE A CA 1
ATOM 3927 C C . PHE A 1 521 ? -29.653 0.965 13.218 1.00 95.88 521 PHE A C 1
ATOM 3929 O O . PHE A 1 521 ? -30.571 0.594 12.481 1.00 95.88 521 PHE A O 1
ATOM 3936 N N . SER A 1 522 ? -29.357 0.349 14.359 1.00 95.94 522 SER A N 1
ATOM 3937 C CA . SER A 1 522 ? -30.104 -0.771 14.933 1.00 95.94 522 SER A CA 1
ATOM 3938 C C . SER A 1 522 ? -30.652 -0.383 16.311 1.00 95.94 522 SER A C 1
ATOM 3940 O O . SER A 1 522 ? -29.857 0.014 17.159 1.00 95.94 522 SER A O 1
ATOM 3942 N N . PRO A 1 523 ? -31.958 -0.555 16.595 1.00 94.56 523 PRO A N 1
ATOM 3943 C CA . PRO A 1 523 ? -32.528 -0.337 17.928 1.00 94.56 523 PRO A CA 1
ATOM 3944 C C . PRO A 1 523 ? -32.569 -1.578 18.837 1.00 94.56 523 PRO A C 1
ATOM 3946 O O . PRO A 1 523 ? -33.003 -1.450 19.977 1.00 94.56 523 PRO A O 1
ATOM 3949 N N . ASP A 1 524 ? -32.257 -2.779 18.339 1.00 93.88 524 ASP A N 1
ATOM 3950 C CA . ASP A 1 524 ? -32.716 -4.039 18.953 1.00 93.88 524 ASP A CA 1
ATOM 3951 C C . ASP A 1 524 ? -31.641 -5.139 19.058 1.00 93.88 524 ASP A C 1
ATOM 3953 O O . ASP A 1 524 ? -31.939 -6.343 18.984 1.00 93.88 524 ASP A O 1
ATOM 3957 N N . GLY A 1 525 ? -30.387 -4.731 19.261 1.00 90.69 525 GLY A N 1
ATOM 3958 C CA . GLY A 1 525 ? -29.241 -5.631 19.377 1.00 90.69 525 GLY A CA 1
ATOM 3959 C C . GLY A 1 525 ? -28.891 -6.285 18.043 1.00 90.69 525 GLY A C 1
ATOM 3960 O O . GLY A 1 525 ? -28.640 -7.488 17.992 1.00 90.69 525 GLY A O 1
ATOM 3961 N N . GLY A 1 526 ? -28.966 -5.516 16.953 1.00 92.25 526 GLY A N 1
ATOM 3962 C CA . GLY A 1 526 ? -28.590 -5.925 15.601 1.00 92.25 526 GLY A CA 1
ATOM 3963 C C . GLY A 1 526 ? -29.598 -6.826 14.888 1.00 92.25 526 GLY A C 1
ATOM 3964 O O . GLY A 1 526 ? -29.277 -7.320 13.807 1.00 92.25 526 GLY A O 1
ATOM 3965 N N . ARG A 1 527 ? -30.798 -7.058 15.450 1.00 92.25 527 ARG A N 1
ATOM 3966 C CA . ARG A 1 527 ? -31.820 -7.902 14.800 1.00 92.25 527 ARG A CA 1
ATOM 3967 C C . ARG A 1 527 ? -32.392 -7.217 13.566 1.00 92.25 527 ARG A C 1
ATOM 3969 O O . ARG A 1 527 ? -32.673 -7.885 12.572 1.00 92.25 527 ARG A O 1
ATOM 3976 N N . THR A 1 528 ? -32.576 -5.902 13.628 1.00 94.56 528 THR A N 1
ATOM 3977 C CA . THR A 1 528 ? -33.030 -5.088 12.506 1.00 94.56 528 THR A CA 1
ATOM 3978 C C . THR A 1 528 ? -32.147 -3.862 12.322 1.00 94.56 528 THR A C 1
ATOM 3980 O O . THR A 1 528 ? -31.646 -3.273 13.274 1.00 94.56 528 THR A O 1
ATOM 3983 N N . TRP A 1 529 ? -31.966 -3.470 11.061 1.00 95.50 529 TRP A N 1
ATOM 3984 C CA . TRP A 1 529 ? -31.156 -2.320 10.670 1.00 95.50 529 TRP A CA 1
ATOM 3985 C C . TRP A 1 529 ? -31.988 -1.376 9.811 1.00 95.50 529 TRP A C 1
ATOM 3987 O O . TRP A 1 529 ? -32.703 -1.822 8.907 1.00 95.50 529 TRP A O 1
ATOM 3997 N N . SER A 1 530 ? -31.878 -0.073 10.068 1.00 94.81 530 SER A N 1
ATOM 3998 C CA . SER A 1 530 ? -32.468 0.969 9.227 1.00 94.81 530 SER A CA 1
ATOM 3999 C C . SER A 1 530 ? -31.959 0.869 7.791 1.00 94.81 530 SER A C 1
ATOM 4001 O O . SER A 1 530 ? -30.926 0.254 7.528 1.00 94.81 530 SER A O 1
ATOM 4003 N N . GLN A 1 531 ? -32.646 1.530 6.854 1.00 91.56 531 GLN A N 1
ATOM 4004 C CA . GLN A 1 531 ? -32.074 1.735 5.523 1.00 91.56 531 GLN A CA 1
ATOM 4005 C C . GLN A 1 531 ? -30.710 2.421 5.629 1.00 91.56 531 GLN A C 1
ATOM 4007 O O . GLN A 1 531 ? -30.516 3.278 6.497 1.00 91.56 531 GLN A O 1
ATOM 4012 N N . ARG A 1 532 ? -29.785 2.026 4.748 1.00 90.56 532 ARG A N 1
ATOM 4013 C CA . ARG A 1 532 ? -28.460 2.641 4.687 1.00 90.56 532 ARG A CA 1
ATOM 4014 C C . ARG A 1 532 ? -28.579 4.101 4.257 1.00 90.56 532 ARG A C 1
ATOM 4016 O O . ARG A 1 532 ? -29.184 4.399 3.226 1.00 90.56 532 ARG A O 1
ATOM 4023 N N . VAL A 1 533 ? -27.992 5.003 5.031 1.00 89.31 533 VAL A N 1
ATOM 4024 C CA . VAL A 1 533 ? -27.930 6.438 4.731 1.00 89.31 533 VAL A CA 1
ATOM 4025 C C . VAL A 1 533 ? -26.518 6.810 4.312 1.00 89.31 533 VAL A C 1
ATOM 4027 O O . VAL A 1 533 ? -25.550 6.261 4.829 1.00 89.31 533 VAL A O 1
ATOM 4030 N N . ARG A 1 534 ? -26.389 7.719 3.346 1.00 88.25 534 ARG A N 1
ATOM 4031 C CA . ARG A 1 534 ? -25.098 8.319 2.994 1.00 88.25 534 ARG A CA 1
ATOM 4032 C C . ARG A 1 534 ? -24.758 9.381 4.033 1.00 88.25 534 ARG A C 1
ATOM 4034 O O . ARG A 1 534 ? -25.599 10.236 4.299 1.00 88.25 534 ARG A O 1
ATOM 4041 N N . ILE A 1 535 ? -23.553 9.317 4.595 1.00 87.94 535 ILE A N 1
ATOM 4042 C CA . ILE A 1 535 ? -23.125 10.229 5.669 1.00 87.94 535 ILE A CA 1
ATOM 4043 C C . ILE A 1 535 ? -22.912 11.651 5.151 1.00 87.94 535 ILE A C 1
ATOM 4045 O O . ILE A 1 535 ? -23.234 12.622 5.824 1.00 87.94 535 ILE A O 1
ATOM 4049 N N . ASP A 1 536 ? -22.434 11.775 3.919 1.00 77.12 536 ASP A N 1
ATOM 4050 C CA . ASP A 1 536 ? -22.142 13.059 3.302 1.00 77.12 536 ASP A CA 1
ATOM 4051 C C . ASP A 1 536 ? -22.962 13.240 2.024 1.00 77.12 536 ASP A C 1
ATOM 4053 O O . ASP A 1 536 ? -22.513 12.945 0.917 1.00 77.12 536 ASP A O 1
ATOM 4057 N N . ALA A 1 537 ? -24.224 13.636 2.195 1.00 65.06 537 ALA A N 1
ATOM 4058 C CA . ALA A 1 537 ? -25.212 13.704 1.117 1.00 65.06 537 ALA A CA 1
ATOM 4059 C C . ALA A 1 537 ? -24.927 14.796 0.069 1.00 65.06 537 ALA A C 1
ATOM 4061 O O . ALA A 1 537 ? -25.436 14.702 -1.048 1.00 65.06 537 ALA A O 1
ATOM 4062 N N . ASP A 1 538 ? -24.123 15.802 0.423 1.00 62.66 538 ASP A N 1
ATOM 4063 C CA . ASP A 1 538 ? -23.884 16.987 -0.404 1.00 62.66 538 ASP A CA 1
ATOM 4064 C C . ASP A 1 538 ? -22.657 16.855 -1.324 1.00 62.66 538 ASP A C 1
ATOM 4066 O O . ASP A 1 538 ? -22.473 17.692 -2.211 1.00 62.66 538 ASP A O 1
ATOM 4070 N N . ALA A 1 539 ? -21.833 15.812 -1.169 1.00 61.00 539 ALA A N 1
ATOM 4071 C CA . ALA A 1 539 ? -20.693 15.576 -2.051 1.00 61.00 539 ALA A CA 1
ATOM 4072 C C . ALA A 1 539 ? -20.943 14.420 -3.022 1.00 61.00 539 ALA A C 1
ATOM 4074 O O . ALA A 1 539 ? -21.642 13.461 -2.720 1.00 61.00 539 ALA A O 1
ATOM 4075 N N . THR A 1 540 ? -20.343 14.484 -4.210 1.00 57.97 540 THR A N 1
ATOM 4076 C CA . THR A 1 540 ? -20.384 13.412 -5.223 1.00 57.97 540 THR A CA 1
ATOM 4077 C C . THR A 1 540 ? -19.117 12.552 -5.225 1.00 57.97 540 THR A C 1
ATOM 4079 O O . THR A 1 540 ? -18.913 11.777 -6.161 1.00 57.97 540 THR A O 1
ATOM 4082 N N . VAL A 1 541 ? -18.274 12.699 -4.201 1.00 66.75 541 VAL A N 1
ATOM 4083 C CA . VAL A 1 541 ? -16.844 12.359 -4.244 1.00 66.75 541 VAL A CA 1
ATOM 4084 C C . VAL A 1 541 ? -16.508 11.007 -3.628 1.00 66.75 541 VAL A C 1
ATOM 4086 O O . VAL A 1 541 ? -17.367 10.355 -3.033 1.00 66.75 541 VAL A O 1
ATOM 4089 N N . GLU A 1 542 ? -15.254 10.615 -3.816 1.00 81.75 542 GLU A N 1
ATOM 4090 C CA . GLU A 1 542 ? -14.639 9.405 -3.300 1.00 81.75 542 GLU A CA 1
ATOM 4091 C C . GLU A 1 542 ? -14.262 9.578 -1.818 1.00 81.75 542 GLU A C 1
ATOM 4093 O O . GLU A 1 542 ? -13.530 10.505 -1.479 1.00 81.75 542 GLU A O 1
ATOM 4098 N N . ALA A 1 543 ? -14.787 8.712 -0.945 1.00 87.50 543 ALA A N 1
ATOM 4099 C CA . ALA A 1 543 ? -14.542 8.727 0.497 1.00 87.50 543 ALA A CA 1
ATOM 4100 C C . ALA A 1 543 ? -14.145 7.333 1.017 1.00 87.50 543 ALA A C 1
ATOM 4102 O O . ALA A 1 543 ? -14.776 6.336 0.654 1.00 87.50 543 ALA A O 1
ATOM 4103 N N . TRP A 1 544 ? -13.120 7.281 1.872 1.00 88.69 544 TRP A N 1
ATOM 4104 C CA . TRP A 1 544 ? -12.471 6.054 2.351 1.00 88.69 544 TRP A CA 1
ATOM 4105 C C . TRP A 1 544 ? -12.247 6.056 3.863 1.00 88.69 544 TRP A C 1
ATOM 4107 O O . TRP A 1 544 ? -12.331 7.101 4.513 1.00 88.69 544 TRP A O 1
ATOM 4117 N N . VAL A 1 545 ? -11.907 4.870 4.383 1.00 90.44 545 VAL A N 1
ATOM 4118 C CA . VAL A 1 545 ? -11.353 4.642 5.731 1.00 90.44 545 VAL A CA 1
ATOM 4119 C C . VAL A 1 545 ? -12.157 5.337 6.844 1.00 90.44 545 VAL A C 1
ATOM 4121 O O . VAL A 1 545 ? -11.646 6.232 7.519 1.00 90.44 545 VAL A O 1
ATOM 4124 N N . PRO A 1 546 ? -13.446 4.978 7.026 1.00 95.56 546 PRO A N 1
ATOM 4125 C CA . PRO A 1 546 ? -14.270 5.606 8.046 1.00 95.56 546 PRO A CA 1
ATOM 4126 C C . PRO A 1 546 ? -13.817 5.206 9.456 1.00 95.56 546 PRO A C 1
ATOM 4128 O O . PRO A 1 546 ? -13.532 4.040 9.714 1.00 95.56 546 PRO A O 1
ATOM 4131 N N . SER A 1 547 ? -13.875 6.151 10.391 1.00 97.81 547 SER A N 1
ATOM 4132 C CA . SER A 1 547 ? -13.815 5.906 11.836 1.00 97.81 547 SER A CA 1
ATOM 4133 C C . SER A 1 547 ? -15.048 6.511 12.504 1.00 97.81 547 SER A C 1
ATOM 4135 O O . SER A 1 547 ? -15.474 7.613 12.153 1.00 97.81 547 SER A O 1
ATOM 4137 N N . VAL A 1 548 ? -15.650 5.781 13.447 1.00 97.81 548 VAL A N 1
ATOM 4138 C CA . VAL A 1 548 ? -16.879 6.180 14.149 1.00 97.81 548 VAL A CA 1
ATOM 4139 C C . VAL A 1 548 ? -16.632 6.372 15.644 1.00 97.81 548 VAL A C 1
ATOM 4141 O O . VAL A 1 548 ? -15.958 5.568 16.281 1.00 97.81 548 VAL A O 1
ATOM 4144 N N . ALA A 1 549 ? -17.255 7.398 16.220 1.00 97.19 549 ALA A N 1
ATOM 4145 C CA . ALA A 1 549 ? -17.347 7.589 17.663 1.00 97.19 549 ALA A CA 1
ATOM 4146 C C . ALA A 1 549 ? -18.771 7.976 18.066 1.00 97.19 549 ALA A C 1
ATOM 4148 O O . ALA A 1 549 ? -19.471 8.677 17.334 1.00 97.19 549 ALA A O 1
ATOM 4149 N N . VAL A 1 550 ? -19.188 7.552 19.256 1.00 96.00 550 VAL A N 1
ATOM 4150 C CA . VAL A 1 550 ? -20.422 8.004 19.905 1.00 96.00 550 VAL A CA 1
ATOM 4151 C C . VAL A 1 550 ? -20.025 8.711 21.187 1.00 96.00 550 VAL A C 1
ATOM 4153 O O . VAL A 1 550 ? -19.289 8.148 21.992 1.00 96.00 550 VAL A O 1
ATOM 4156 N N . ASP A 1 551 ? -20.524 9.928 21.378 1.00 95.25 551 ASP A N 1
ATOM 4157 C CA . ASP A 1 551 ? -20.381 10.636 22.642 1.00 95.25 551 ASP A CA 1
ATOM 4158 C C . ASP A 1 551 ? -21.331 10.003 23.673 1.00 95.25 551 ASP A C 1
ATOM 4160 O O . ASP A 1 551 ? -22.554 10.110 23.522 1.00 95.25 551 ASP A O 1
ATOM 4164 N N . PRO A 1 552 ? -20.813 9.336 24.719 1.00 91.25 552 PRO A N 1
ATOM 4165 C CA . PRO A 1 552 ? -21.656 8.657 25.697 1.00 91.25 552 PRO A CA 1
ATOM 4166 C C . PRO A 1 552 ? -22.473 9.630 26.560 1.00 91.25 552 PRO A C 1
ATOM 4168 O O . PRO A 1 552 ? -23.454 9.213 27.175 1.00 91.25 552 PRO A O 1
ATOM 4171 N N . ASP A 1 553 ? -22.085 10.908 26.621 1.00 91.56 553 ASP A N 1
ATOM 4172 C CA . ASP A 1 553 ? -22.730 11.919 27.456 1.00 91.56 553 ASP A CA 1
ATOM 4173 C C . ASP A 1 553 ? -23.858 12.648 26.707 1.00 91.56 553 ASP A C 1
ATOM 4175 O O . ASP A 1 553 ? -24.872 13.003 27.314 1.00 91.56 553 ASP A O 1
ATOM 4179 N N . THR A 1 554 ? -23.711 12.868 25.394 1.00 92.62 554 THR A N 1
ATOM 4180 C CA . THR A 1 554 ? -24.732 13.553 24.574 1.00 92.62 554 THR A CA 1
ATOM 4181 C C . THR A 1 554 ? -25.583 12.609 23.724 1.00 92.62 554 THR A C 1
ATOM 4183 O O . THR A 1 554 ? -26.717 12.954 23.392 1.00 92.62 554 THR A O 1
ATOM 4186 N N . GLY A 1 555 ? -25.065 11.426 23.380 1.00 92.94 555 GLY A N 1
ATOM 4187 C CA . GLY A 1 555 ? -25.669 10.498 22.420 1.00 92.94 555 GLY A CA 1
ATOM 4188 C C . GLY A 1 555 ? -2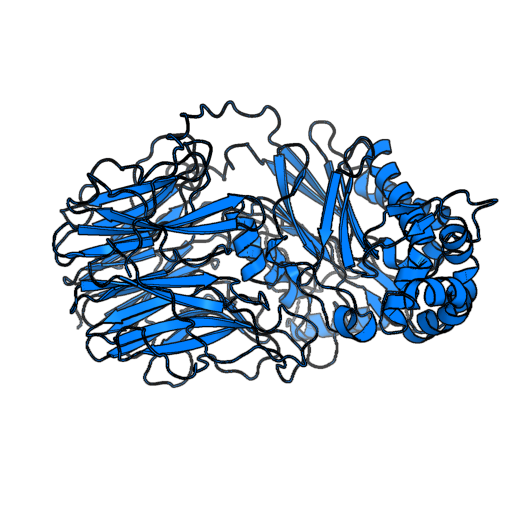5.441 10.875 20.950 1.00 92.94 555 GLY A C 1
ATOM 4189 O O . GLY A 1 555 ? -25.998 10.224 20.062 1.00 92.94 555 GLY A O 1
ATOM 4190 N N . ASP A 1 556 ? -24.644 11.912 20.676 1.00 96.06 556 ASP A N 1
ATOM 4191 C CA . ASP A 1 556 ? -24.266 12.282 19.313 1.00 96.06 556 ASP A CA 1
ATOM 4192 C C . ASP A 1 556 ? -23.310 11.244 18.718 1.00 96.06 556 ASP A C 1
ATOM 4194 O O . ASP A 1 556 ? -22.394 10.772 19.391 1.00 96.06 556 ASP A O 1
ATOM 4198 N N . ALA A 1 557 ? -23.472 10.944 17.431 1.00 97.12 557 ALA A N 1
ATOM 4199 C CA . ALA A 1 557 ? -22.522 10.127 16.683 1.00 97.12 557 ALA A CA 1
ATOM 4200 C C . ALA A 1 557 ? -21.675 10.995 15.747 1.00 97.12 557 ALA A C 1
ATOM 4202 O O . ALA A 1 557 ? -22.143 11.999 15.210 1.00 97.12 557 ALA A O 1
ATOM 4203 N N . TYR A 1 558 ? -20.435 10.583 15.521 1.00 98.00 558 TYR A N 1
ATOM 4204 C CA . TYR A 1 558 ? -19.471 11.259 14.666 1.00 98.00 558 TYR A CA 1
ATOM 4205 C C . TYR A 1 558 ? -18.807 10.242 13.754 1.00 98.00 558 TYR A C 1
ATOM 4207 O O . TYR A 1 558 ? -18.472 9.146 14.200 1.00 98.00 558 TYR A O 1
ATOM 4215 N N . VAL A 1 559 ? -18.597 10.613 12.493 1.00 97.81 559 VAL A N 1
ATOM 4216 C CA . VAL A 1 559 ? -17.803 9.817 11.556 1.00 97.81 559 VAL A CA 1
ATOM 4217 C C . VAL A 1 559 ? -16.744 10.692 10.919 1.00 97.81 559 VAL A C 1
ATOM 4219 O O . VAL A 1 559 ? -17.082 11.690 10.279 1.00 97.81 559 VAL A O 1
ATOM 4222 N N . ALA A 1 560 ? -15.486 10.302 11.108 1.00 97.62 560 ALA A N 1
ATOM 4223 C CA . ALA A 1 560 ? -14.342 10.838 10.390 1.00 97.62 560 ALA A CA 1
ATOM 4224 C C . ALA A 1 560 ? -14.040 9.960 9.172 1.00 97.62 560 ALA A C 1
ATOM 4226 O O . ALA A 1 560 ? -14.184 8.742 9.242 1.00 97.62 560 ALA A O 1
ATOM 4227 N N . PHE A 1 561 ? -13.650 10.566 8.057 1.00 94.81 561 PHE A N 1
ATOM 4228 C CA . PHE A 1 561 ? -13.293 9.850 6.834 1.00 94.81 561 PHE A CA 1
ATOM 4229 C C . PHE A 1 561 ? -12.356 10.700 5.979 1.00 94.81 561 PHE A C 1
ATOM 4231 O O . PHE A 1 561 ? -12.379 11.932 6.062 1.00 94.81 561 PHE A O 1
ATOM 4238 N N . ALA A 1 562 ? -11.532 10.040 5.167 1.00 91.06 562 ALA A N 1
ATOM 4239 C CA . ALA A 1 562 ? -10.731 10.716 4.157 1.00 91.06 562 ALA A CA 1
ATOM 4240 C C . ALA A 1 562 ? -11.579 10.886 2.893 1.00 91.06 562 ALA A C 1
ATOM 4242 O O . ALA A 1 562 ? -12.233 9.935 2.461 1.00 91.06 562 ALA A O 1
ATOM 4243 N N . ASP A 1 563 ? -11.581 12.071 2.292 1.00 86.88 563 ASP A N 1
ATOM 4244 C CA . ASP A 1 563 ? -12.180 12.294 0.979 1.00 86.88 563 ASP A CA 1
ATOM 4245 C C . ASP A 1 563 ? -11.365 13.250 0.106 1.00 86.88 563 ASP A C 1
ATOM 4247 O O . ASP A 1 563 ? -10.566 14.047 0.596 1.00 86.88 563 ASP A O 1
ATOM 4251 N N . ALA A 1 564 ? -11.583 13.158 -1.204 1.00 78.88 564 ALA A N 1
ATOM 4252 C CA . ALA A 1 564 ? -10.933 13.998 -2.206 1.00 78.88 564 ALA A CA 1
ATOM 4253 C C . ALA A 1 564 ? -11.830 15.159 -2.683 1.00 78.88 564 ALA A C 1
ATOM 4255 O O . ALA A 1 564 ? -11.791 15.545 -3.857 1.00 78.88 564 ALA A O 1
ATOM 4256 N N . ARG A 1 565 ? -12.710 15.702 -1.825 1.00 77.88 565 ARG A N 1
ATOM 4257 C CA . ARG A 1 565 ? -13.616 16.785 -2.229 1.00 77.88 565 ARG A CA 1
ATOM 4258 C C . ARG A 1 565 ? -12.862 18.097 -2.433 1.00 77.88 565 ARG A C 1
ATOM 4260 O O . ARG A 1 565 ? -12.099 18.541 -1.584 1.00 77.88 565 ARG A O 1
ATOM 4267 N N . GLY A 1 566 ? -13.174 18.786 -3.528 1.00 64.75 566 GLY A N 1
ATOM 4268 C CA . GLY A 1 566 ? -12.673 20.132 -3.797 1.00 64.75 566 GLY A CA 1
ATOM 4269 C C . GLY A 1 566 ? -12.178 20.321 -5.232 1.00 64.75 566 GLY A C 1
ATOM 4270 O O . GLY A 1 566 ? -12.159 19.374 -6.014 1.00 64.75 566 GLY A O 1
ATOM 4271 N N . PRO A 1 567 ? -11.811 21.560 -5.604 1.00 55.41 567 PRO A N 1
ATOM 4272 C CA . PRO A 1 567 ? -11.213 21.864 -6.906 1.00 55.41 567 PRO A CA 1
ATOM 4273 C C . PRO A 1 567 ? -9.790 21.303 -7.052 1.00 55.41 567 PRO A C 1
ATOM 4275 O O . PRO A 1 567 ? -9.285 21.213 -8.170 1.00 55.41 567 PRO A O 1
ATOM 4278 N N . ASP A 1 568 ? -9.166 20.935 -5.933 1.00 59.62 568 ASP A N 1
ATOM 4279 C CA . ASP A 1 568 ? -7.847 20.328 -5.854 1.00 59.62 568 ASP A CA 1
ATOM 4280 C C . ASP A 1 568 ? -7.957 19.031 -5.035 1.00 59.62 568 ASP A C 1
ATOM 4282 O O . ASP A 1 568 ? -8.084 19.103 -3.812 1.00 59.62 568 ASP A O 1
ATOM 4286 N N . PRO A 1 569 ? -8.024 17.853 -5.682 1.00 61.72 569 PRO A N 1
ATOM 4287 C CA . PRO A 1 569 ? -8.385 16.586 -5.042 1.00 61.72 569 PRO A CA 1
ATOM 4288 C C . PRO A 1 569 ? -7.199 15.988 -4.267 1.00 61.72 569 PRO A C 1
ATOM 4290 O O . PRO A 1 569 ? -6.777 14.856 -4.493 1.00 61.72 569 PRO A O 1
ATOM 4293 N N . THR A 1 570 ? -6.628 16.767 -3.350 1.00 73.56 570 THR A N 1
ATOM 4294 C CA . THR A 1 570 ? -5.770 16.244 -2.286 1.00 73.56 570 THR A CA 1
ATOM 4295 C C . THR A 1 570 ? -6.675 15.620 -1.234 1.00 73.56 570 THR A C 1
ATOM 4297 O O . THR A 1 570 ? -7.621 16.278 -0.802 1.00 73.56 570 THR A O 1
ATOM 4300 N N . TRP A 1 571 ? -6.401 14.385 -0.825 1.00 82.75 571 TRP A N 1
ATOM 4301 C CA . TRP A 1 571 ? -7.162 13.707 0.224 1.00 82.75 571 TRP A CA 1
ATOM 4302 C C . TRP A 1 571 ? -7.110 14.504 1.530 1.00 82.75 571 TRP A C 1
ATOM 4304 O O . TRP A 1 571 ? -6.028 14.882 1.975 1.00 82.75 571 TRP A O 1
ATOM 4314 N N . ARG A 1 572 ? -8.274 14.789 2.119 1.00 88.25 572 ARG A N 1
ATOM 4315 C CA . ARG A 1 572 ? -8.431 15.519 3.384 1.00 88.25 572 ARG A CA 1
ATOM 4316 C C . ARG A 1 572 ? -9.355 14.770 4.324 1.00 88.25 572 ARG A C 1
ATOM 4318 O O . ARG A 1 572 ? -10.257 14.058 3.887 1.00 88.25 572 ARG A O 1
ATOM 4325 N N . VAL A 1 573 ? -9.168 14.982 5.619 1.00 93.25 573 VAL A N 1
ATOM 4326 C CA . VAL A 1 573 ? -10.027 14.418 6.655 1.00 93.25 573 VAL A CA 1
ATOM 4327 C C . VAL A 1 573 ? -11.211 15.341 6.919 1.00 93.25 573 VAL A C 1
ATOM 4329 O O . VAL A 1 573 ? -11.069 16.536 7.208 1.00 93.25 573 VAL A O 1
ATOM 4332 N N . TYR A 1 574 ? -12.400 14.752 6.860 1.00 94.12 574 TYR A N 1
ATOM 4333 C CA . TYR A 1 574 ? -13.671 15.391 7.169 1.00 94.12 574 TYR A CA 1
ATOM 4334 C C . TYR A 1 574 ? -14.379 14.663 8.301 1.00 94.12 574 TYR A C 1
ATOM 4336 O O . TYR A 1 574 ? -14.220 13.458 8.475 1.00 94.12 574 TYR A O 1
ATOM 4344 N N . VAL A 1 575 ? -15.204 15.399 9.045 1.00 96.12 575 VAL A N 1
ATOM 4345 C CA . VAL A 1 575 ? -16.082 14.850 10.081 1.00 96.12 575 VAL A CA 1
ATOM 4346 C C . VAL A 1 575 ? -17.525 15.232 9.804 1.00 96.12 575 VAL A C 1
ATOM 4348 O O . VAL A 1 575 ? -17.838 16.405 9.612 1.00 96.12 575 VAL A O 1
ATOM 4351 N N . SER A 1 576 ? -18.422 14.250 9.843 1.00 95.62 576 SER A N 1
ATOM 4352 C CA . SER A 1 576 ? -19.866 14.483 9.899 1.00 95.62 576 SER A CA 1
ATOM 4353 C C . SER A 1 576 ? -20.413 14.093 11.270 1.00 95.62 576 SER A C 1
ATOM 4355 O O . SER A 1 576 ? -20.044 13.060 11.832 1.00 95.62 576 SER A O 1
ATOM 4357 N N . ARG A 1 577 ? -21.306 14.929 11.808 1.00 96.69 577 ARG A N 1
ATOM 4358 C CA . ARG A 1 577 ? -22.003 14.705 13.080 1.00 96.69 577 ARG A CA 1
ATOM 4359 C C . ARG A 1 577 ? -23.452 14.306 12.830 1.00 96.69 577 ARG A C 1
ATOM 4361 O O . ARG A 1 577 ? -24.139 14.904 12.001 1.00 96.69 577 ARG A O 1
ATOM 4368 N N . SER A 1 578 ? -23.936 13.368 13.629 1.00 95.88 578 SER A N 1
ATOM 4369 C CA . SER A 1 578 ? -25.336 12.994 13.747 1.00 95.88 578 SER A CA 1
ATOM 4370 C C . SER A 1 578 ? -25.857 13.317 15.154 1.00 95.88 578 SER A C 1
ATOM 4372 O O . SER A 1 578 ? -25.434 12.678 16.119 1.00 95.88 578 SER A O 1
ATOM 4374 N N . PRO A 1 579 ? -26.788 14.280 15.295 1.00 94.50 579 PRO A N 1
ATOM 4375 C CA . PRO A 1 579 ? -27.343 14.665 16.593 1.00 94.50 579 PRO A CA 1
ATOM 4376 C C . PRO A 1 579 ? -28.438 13.717 17.114 1.00 94.50 579 PRO A C 1
ATOM 4378 O O . PRO A 1 579 ? -29.049 13.977 18.147 1.00 94.50 579 PRO A O 1
ATOM 4381 N N . ASP A 1 580 ? -28.768 12.660 16.368 1.00 92.00 580 ASP A N 1
ATOM 4382 C CA . ASP A 1 580 ? -29.869 11.739 16.665 1.00 92.00 580 ASP A CA 1
ATOM 4383 C C . ASP A 1 580 ? -29.435 10.261 16.648 1.00 92.00 580 ASP A C 1
ATOM 4385 O O . ASP A 1 580 ? -30.245 9.363 16.380 1.00 92.00 580 ASP A O 1
ATOM 4389 N N . GLY A 1 581 ? -28.160 10.009 16.963 1.00 87.06 581 GLY A N 1
ATOM 4390 C CA . GLY A 1 581 ? -27.597 8.666 17.123 1.00 87.06 581 GLY A CA 1
ATOM 4391 C C . GLY A 1 581 ? -27.443 7.895 15.809 1.00 87.06 581 GLY A C 1
ATOM 4392 O O . GLY A 1 581 ? -27.642 6.683 15.779 1.00 87.06 581 GLY A O 1
ATOM 4393 N N . GLY A 1 582 ? -27.140 8.591 14.712 1.00 90.94 582 GLY A N 1
ATOM 4394 C CA . GLY A 1 582 ? -26.855 8.015 13.396 1.00 90.94 582 GLY A CA 1
ATOM 4395 C C . GLY A 1 582 ? -28.050 7.932 12.443 1.00 90.94 582 GLY A C 1
ATOM 4396 O O . GLY A 1 582 ? -27.932 7.307 11.387 1.00 90.94 582 GLY A O 1
ATOM 4397 N N . ARG A 1 583 ? -29.203 8.534 12.778 1.00 89.00 583 ARG A N 1
ATOM 4398 C CA . ARG A 1 583 ? -30.403 8.493 11.918 1.00 89.00 583 ARG A CA 1
ATOM 4399 C C . ARG A 1 583 ? -30.356 9.558 10.825 1.00 89.00 583 ARG A C 1
ATOM 4401 O O . ARG A 1 583 ? -30.779 9.293 9.701 1.00 89.00 583 ARG A O 1
ATOM 4408 N N . THR A 1 584 ? -29.841 10.742 11.140 1.00 91.25 584 THR A N 1
ATOM 4409 C CA . THR A 1 584 ? -29.599 11.835 10.194 1.00 91.25 584 THR A CA 1
ATOM 4410 C C . THR A 1 584 ? -28.212 12.434 10.398 1.00 91.25 584 THR A C 1
ATOM 4412 O O . THR A 1 584 ? -27.699 12.463 11.514 1.00 91.25 584 THR A O 1
ATOM 4415 N N . TRP A 1 585 ? -27.598 12.912 9.315 1.00 92.56 585 TRP A N 1
ATOM 4416 C CA . TRP A 1 585 ? -26.226 13.424 9.307 1.00 92.56 585 TRP A CA 1
ATOM 4417 C C . TRP A 1 585 ? -26.195 14.880 8.845 1.00 92.56 585 TRP A C 1
ATOM 4419 O O . TRP A 1 585 ? -26.951 15.281 7.955 1.00 92.56 585 TRP A O 1
ATOM 4429 N N . LEU A 1 586 ? -25.342 15.680 9.481 1.00 92.62 586 LEU A N 1
ATOM 4430 C CA . LEU A 1 586 ? -25.042 17.045 9.062 1.00 92.62 586 LEU A CA 1
ATOM 4431 C C . LEU A 1 586 ? -24.009 17.041 7.923 1.00 92.62 586 LEU A C 1
ATOM 4433 O O . LEU A 1 586 ? -23.329 16.043 7.685 1.00 92.62 586 LEU A O 1
ATOM 4437 N N . GLY A 1 587 ? -23.875 18.173 7.226 1.00 90.00 587 GLY A N 1
ATOM 4438 C CA . GLY A 1 587 ? -22.822 18.342 6.221 1.00 90.00 587 GLY A CA 1
ATOM 4439 C C . GLY A 1 587 ? -21.437 18.167 6.846 1.00 90.00 587 GLY A C 1
ATOM 4440 O O . GLY A 1 587 ? -21.203 18.633 7.964 1.00 90.00 587 GLY A O 1
ATOM 4441 N N . ALA A 1 588 ? -20.542 17.476 6.141 1.00 92.19 588 ALA A N 1
ATOM 4442 C CA . ALA A 1 588 ? -19.217 17.178 6.661 1.00 92.19 588 ALA A CA 1
ATOM 4443 C C . ALA A 1 588 ? -18.331 18.437 6.722 1.00 92.19 588 ALA A C 1
ATOM 4445 O O . ALA A 1 588 ? -18.344 19.277 5.819 1.00 92.19 588 ALA A O 1
ATOM 4446 N N . VAL A 1 589 ? -17.553 18.557 7.796 1.00 92.94 589 VAL A N 1
ATOM 4447 C CA . VAL A 1 589 ? -16.664 19.688 8.086 1.00 92.94 589 VAL A CA 1
ATOM 4448 C C . VAL A 1 589 ? -15.215 19.229 7.959 1.00 92.94 589 VAL A C 1
ATOM 4450 O O . VAL A 1 589 ? -14.844 18.202 8.521 1.00 92.94 589 VAL A O 1
ATOM 4453 N N . ARG A 1 590 ? -14.399 19.993 7.225 1.00 91.88 590 ARG A N 1
ATOM 4454 C CA . ARG A 1 590 ? -12.960 19.735 7.064 1.00 91.88 590 ARG A CA 1
ATOM 4455 C C . ARG A 1 590 ? -12.244 19.917 8.404 1.00 91.88 590 ARG A C 1
ATOM 4457 O O . ARG A 1 590 ? -12.464 20.932 9.065 1.00 91.88 590 ARG A O 1
ATOM 4464 N N . VAL A 1 591 ? -11.396 18.963 8.781 1.00 94.12 591 VAL A N 1
ATOM 4465 C CA . VAL A 1 591 ? -10.659 18.996 10.056 1.00 94.12 591 VAL A CA 1
ATOM 4466 C C . VAL A 1 591 ? -9.452 19.925 9.979 1.00 94.12 591 VAL A C 1
ATOM 4468 O O . VAL A 1 591 ? -9.275 20.775 10.849 1.00 94.12 591 VAL A O 1
ATOM 4471 N N . ASP A 1 592 ? -8.633 19.794 8.936 1.00 88.31 592 ASP A N 1
ATOM 4472 C CA . ASP A 1 592 ? -7.477 20.662 8.725 1.00 88.31 592 ASP A CA 1
ATOM 4473 C C . ASP A 1 592 ? -7.854 21.895 7.885 1.00 88.31 592 ASP A C 1
ATOM 4475 O O . ASP A 1 592 ? -8.192 21.750 6.708 1.00 88.31 592 ASP A O 1
ATOM 4479 N N . PRO A 1 593 ? -7.796 23.123 8.431 1.00 77.69 593 PRO A N 1
ATOM 4480 C CA . PRO A 1 593 ? -8.069 24.328 7.657 1.00 77.69 593 PRO A CA 1
ATOM 4481 C C . PRO A 1 593 ? -6.899 24.754 6.753 1.00 77.69 593 PRO A C 1
ATOM 4483 O O . PRO A 1 593 ? -7.062 25.716 6.005 1.00 77.69 593 PRO A O 1
ATOM 4486 N N . ARG A 1 594 ? -5.717 24.123 6.842 1.00 77.94 594 ARG A N 1
ATOM 4487 C CA . ARG A 1 594 ? -4.547 24.481 6.024 1.00 77.94 594 ARG A CA 1
ATOM 4488 C C . ARG A 1 594 ? -4.798 24.126 4.567 1.00 77.94 594 ARG A C 1
ATOM 4490 O O . ARG A 1 594 ? -5.074 22.977 4.249 1.00 77.94 594 ARG A O 1
ATOM 4497 N N . ASP A 1 595 ? -4.662 25.087 3.668 1.00 71.31 595 ASP A N 1
ATOM 4498 C CA . ASP A 1 595 ? -4.676 24.796 2.237 1.00 71.31 595 ASP A CA 1
ATOM 4499 C C . ASP A 1 595 ? -3.385 24.089 1.806 1.00 71.31 595 ASP A C 1
ATOM 4501 O O . ASP A 1 595 ? -2.379 24.097 2.523 1.00 71.31 595 ASP A O 1
ATOM 4505 N N . ARG A 1 596 ? -3.430 23.441 0.639 1.00 69.62 596 ARG A N 1
ATOM 4506 C CA . ARG A 1 596 ? -2.227 22.891 0.014 1.00 69.62 596 ARG A CA 1
ATOM 4507 C C . ARG A 1 596 ? -1.224 24.024 -0.259 1.00 69.62 596 ARG A C 1
ATOM 4509 O O . ARG A 1 596 ? -1.606 25.164 -0.515 1.00 69.62 596 ARG A O 1
ATOM 4516 N N . ASP A 1 597 ? 0.064 23.688 -0.251 1.00 66.00 597 ASP A N 1
ATOM 4517 C CA . ASP A 1 597 ? 1.091 24.548 -0.831 1.00 66.00 597 ASP A CA 1
ATOM 4518 C C . ASP A 1 597 ? 0.963 24.578 -2.368 1.00 66.00 597 ASP A C 1
ATOM 4520 O O . ASP A 1 597 ? 1.348 23.632 -3.062 1.00 66.00 597 ASP A O 1
ATOM 4524 N N . ASP A 1 598 ? 0.403 25.666 -2.905 1.00 63.59 598 ASP A N 1
ATOM 4525 C CA . ASP A 1 598 ? 0.257 25.896 -4.350 1.00 63.59 598 ASP A CA 1
ATOM 4526 C C . ASP A 1 598 ? 1.606 25.926 -5.092 1.00 63.59 598 ASP A C 1
ATOM 4528 O O . ASP A 1 598 ? 1.642 25.743 -6.312 1.00 63.59 598 ASP A O 1
ATOM 4532 N N . ALA A 1 599 ? 2.722 26.156 -4.387 1.00 62.16 599 ALA A N 1
ATOM 4533 C CA . ALA A 1 599 ? 4.052 26.118 -4.984 1.00 62.16 599 ALA A CA 1
ATOM 4534 C C . ALA A 1 599 ? 4.524 24.684 -5.284 1.00 62.16 599 ALA A C 1
ATOM 4536 O O . ALA A 1 599 ? 5.386 24.499 -6.147 1.00 62.16 599 ALA A O 1
ATOM 4537 N N . ALA A 1 600 ? 3.955 23.670 -4.620 1.00 61.16 600 ALA A N 1
ATOM 4538 C CA . ALA A 1 600 ? 4.287 22.271 -4.856 1.00 61.16 600 ALA A CA 1
ATOM 4539 C C . ALA A 1 600 ? 3.625 21.763 -6.149 1.00 61.16 600 ALA A C 1
ATOM 4541 O O . ALA A 1 600 ? 2.399 21.814 -6.308 1.00 61.16 600 ALA A O 1
ATOM 4542 N N . ARG A 1 601 ? 4.444 21.260 -7.081 1.00 61.75 601 ARG A N 1
ATOM 4543 C CA . ARG A 1 601 ? 3.986 20.708 -8.369 1.00 61.75 601 ARG A CA 1
ATOM 4544 C C . ARG A 1 601 ? 3.294 19.356 -8.214 1.00 61.75 601 ARG A C 1
ATOM 4546 O O . ARG A 1 601 ? 2.275 19.118 -8.864 1.00 61.75 601 ARG A O 1
ATOM 4553 N N . ASP A 1 602 ? 3.818 18.508 -7.334 1.00 64.69 602 ASP A N 1
ATOM 4554 C CA . ASP A 1 602 ? 3.216 17.220 -7.005 1.00 64.69 602 ASP A CA 1
ATOM 4555 C C . ASP A 1 602 ? 2.041 17.411 -6.031 1.00 64.69 602 ASP A C 1
ATOM 4557 O O . ASP A 1 602 ? 2.176 17.902 -4.907 1.00 64.69 602 ASP A O 1
ATOM 4561 N N . ARG A 1 603 ? 0.854 17.027 -6.504 1.00 62.84 603 ARG A N 1
ATOM 4562 C CA . ARG A 1 603 ? -0.423 17.184 -5.796 1.00 62.84 603 ARG A CA 1
ATOM 4563 C C . ARG A 1 603 ? -0.583 16.178 -4.659 1.00 62.84 603 ARG A C 1
ATOM 4565 O O . ARG A 1 603 ? -1.409 16.383 -3.777 1.00 62.84 603 ARG A O 1
ATOM 4572 N N . THR A 1 604 ? 0.204 15.107 -4.655 1.00 64.62 604 THR A N 1
ATOM 4573 C CA . THR A 1 604 ? 0.125 14.036 -3.657 1.00 64.62 604 THR A CA 1
ATOM 4574 C C . THR A 1 604 ? 0.871 14.361 -2.354 1.00 64.62 604 THR A C 1
ATOM 4576 O O . THR A 1 604 ? 0.738 13.643 -1.363 1.00 64.62 604 THR A O 1
ATOM 4579 N N . LEU A 1 605 ? 1.597 15.487 -2.313 1.00 62.59 605 LEU A N 1
ATOM 4580 C CA . LEU A 1 605 ? 2.480 15.897 -1.211 1.00 62.59 605 LEU A CA 1
ATOM 4581 C C . LEU A 1 605 ? 1.787 16.514 0.013 1.00 62.59 605 LEU A C 1
ATOM 4583 O O . LEU A 1 605 ? 2.483 16.907 0.945 1.00 62.59 605 LEU A O 1
ATOM 4587 N N . THR A 1 606 ? 0.456 16.649 -0.001 1.00 68.12 606 THR A N 1
ATOM 4588 C CA . THR A 1 606 ? -0.335 17.208 1.120 1.00 68.12 606 THR A CA 1
ATOM 4589 C C . THR A 1 606 ? -1.566 16.362 1.462 1.00 68.12 606 THR A C 1
ATOM 4591 O O . THR A 1 606 ? -2.594 16.891 1.881 1.00 68.12 606 THR A O 1
ATOM 4594 N N . ALA A 1 607 ? -1.486 15.050 1.222 1.00 80.31 607 ALA A N 1
ATOM 4595 C CA . ALA A 1 607 ? -2.582 14.117 1.462 1.00 80.31 607 ALA A CA 1
ATOM 4596 C C . ALA A 1 607 ? -2.711 13.751 2.949 1.00 80.31 607 ALA A C 1
ATOM 4598 O O . ALA A 1 607 ? -1.713 13.527 3.636 1.00 80.31 607 ALA A O 1
ATOM 4599 N N . GLU A 1 608 ? -3.948 13.661 3.426 1.00 89.44 608 GLU A N 1
ATOM 4600 C CA . GLU A 1 608 ? -4.305 13.171 4.754 1.00 89.44 608 GLU A CA 1
ATOM 4601 C C . GLU A 1 608 ? -4.985 11.799 4.648 1.00 89.44 608 GLU A C 1
ATOM 4603 O O . GLU A 1 608 ? -5.780 11.560 3.733 1.00 89.44 608 GLU A O 1
ATOM 4608 N N . TRP A 1 609 ? -4.686 10.898 5.585 1.00 90.75 609 TRP A N 1
ATOM 4609 C CA . TRP A 1 609 ? -5.180 9.520 5.571 1.00 90.75 609 TRP A CA 1
ATOM 4610 C C . TRP A 1 609 ? -5.387 8.959 6.991 1.00 90.75 609 TRP A C 1
ATOM 4612 O O . TRP A 1 609 ? -5.104 9.628 7.984 1.00 90.75 609 TRP A O 1
ATOM 4622 N N . SER A 1 610 ? -5.925 7.735 7.082 1.00 92.12 610 SER A N 1
ATOM 4623 C CA . SER A 1 610 ? -6.100 6.956 8.324 1.00 92.12 610 SER A CA 1
ATOM 4624 C C . SER A 1 610 ? -6.661 7.765 9.519 1.00 92.12 610 SER A C 1
ATOM 4626 O O . SER A 1 610 ? -5.992 7.900 10.546 1.00 92.12 610 SER A O 1
ATOM 4628 N N . PRO A 1 611 ? -7.859 8.380 9.411 1.00 96.69 611 PRO A N 1
ATOM 4629 C CA . PRO A 1 611 ? -8.416 9.154 10.511 1.00 96.69 611 PRO A CA 1
ATOM 4630 C C . PRO A 1 611 ? -8.986 8.258 11.618 1.00 96.69 611 PRO A C 1
ATOM 4632 O O . PRO A 1 611 ? -9.709 7.301 11.351 1.00 96.69 611 PRO A O 1
ATOM 4635 N N . ALA A 1 612 ? -8.765 8.651 12.870 1.00 98.38 612 ALA A N 1
ATOM 4636 C CA . ALA A 1 612 ? -9.370 8.061 14.058 1.00 98.38 612 ALA A CA 1
ATOM 4637 C C . ALA A 1 612 ? -10.056 9.148 14.890 1.00 98.38 612 ALA A C 1
ATOM 4639 O O . ALA A 1 612 ? -9.457 10.191 15.166 1.00 98.38 612 ALA A O 1
ATOM 4640 N N . ILE A 1 613 ? -11.306 8.920 15.299 1.00 98.62 613 ILE A N 1
ATOM 4641 C CA . ILE A 1 613 ? -12.111 9.894 16.048 1.00 98.62 613 ILE A CA 1
ATOM 4642 C C . ILE A 1 613 ? -12.521 9.365 17.425 1.00 98.62 613 ILE A C 1
ATOM 4644 O O . ILE A 1 613 ? -12.862 8.198 17.580 1.00 98.62 613 ILE A O 1
ATOM 4648 N N . ALA A 1 614 ? -12.542 10.249 18.423 1.00 98.19 614 ALA A N 1
ATOM 4649 C CA . ALA A 1 614 ? -13.150 10.004 19.728 1.00 98.19 614 ALA A CA 1
ATOM 4650 C C . ALA A 1 614 ? -13.956 11.228 20.187 1.00 98.19 614 ALA A C 1
ATOM 4652 O O . ALA A 1 614 ? -13.579 12.371 19.918 1.00 98.19 614 ALA A O 1
ATOM 4653 N N . ALA A 1 615 ? -15.068 10.998 20.890 1.00 97.38 615 ALA A N 1
ATOM 4654 C CA . ALA A 1 615 ? -15.964 12.053 21.360 1.00 97.38 615 ALA A CA 1
ATOM 4655 C C . ALA A 1 615 ? -16.449 11.788 22.788 1.00 97.38 615 ALA A C 1
ATOM 4657 O O . ALA A 1 615 ? -16.748 10.648 23.145 1.00 97.38 615 ALA A O 1
ATOM 4658 N N . ARG A 1 616 ? -16.509 12.843 23.605 1.00 95.44 616 ARG A N 1
ATOM 4659 C CA . ARG A 1 616 ? -16.995 12.782 24.984 1.00 95.44 616 ARG A CA 1
ATOM 4660 C C . ARG A 1 616 ? -17.350 14.162 25.521 1.00 95.44 616 ARG A C 1
ATOM 4662 O O . ARG A 1 616 ? -16.557 15.096 25.384 1.00 95.44 616 ARG A O 1
ATOM 4669 N N . ALA A 1 617 ? -18.490 14.277 26.198 1.00 93.88 617 ALA A N 1
ATOM 4670 C CA . ALA A 1 617 ? -18.952 15.506 26.840 1.00 93.88 617 ALA A CA 1
ATOM 4671 C C . ALA A 1 617 ? -18.922 16.741 25.909 1.00 93.88 617 ALA A C 1
ATOM 4673 O O . ALA A 1 617 ? -18.596 17.851 26.336 1.00 93.88 617 ALA A O 1
ATOM 4674 N N . GLY A 1 618 ? -19.235 16.552 24.623 1.00 91.88 618 GLY A N 1
ATOM 4675 C CA . GLY A 1 618 ? -19.224 17.582 23.582 1.00 91.88 618 GLY A CA 1
ATOM 4676 C C . GLY A 1 618 ? -17.840 17.941 23.025 1.00 91.88 618 GLY A C 1
ATOM 4677 O O . GLY A 1 618 ? -17.760 18.735 22.083 1.00 91.88 618 GLY A O 1
ATOM 4678 N N . ARG A 1 619 ? -16.756 17.367 23.566 1.00 96.69 619 ARG A N 1
ATOM 4679 C CA . ARG A 1 619 ? -15.406 17.467 22.998 1.00 96.69 619 ARG A CA 1
ATOM 4680 C C . ARG A 1 619 ? -15.185 16.343 21.996 1.00 96.69 619 ARG A C 1
ATOM 4682 O O . ARG A 1 619 ? -15.488 15.189 22.280 1.00 96.69 619 ARG A O 1
ATOM 4689 N N . VAL A 1 620 ? -14.608 16.684 20.851 1.00 98.38 620 VAL A N 1
ATOM 4690 C CA . VAL A 1 620 ? -14.277 15.747 19.774 1.00 98.38 620 VAL A CA 1
ATOM 4691 C C . VAL A 1 620 ? -12.792 15.873 19.463 1.00 98.38 620 VAL A C 1
ATOM 4693 O O . VAL A 1 620 ? -12.267 16.982 19.388 1.00 98.38 620 VAL A O 1
ATOM 4696 N N . VAL A 1 621 ? -12.106 14.748 19.302 1.00 98.56 621 VAL A N 1
ATOM 4697 C CA . VAL A 1 621 ? -10.683 14.694 18.957 1.00 98.56 621 VAL A CA 1
ATOM 4698 C C . VAL A 1 621 ? -10.520 13.789 17.749 1.00 98.56 621 VAL A C 1
ATOM 4700 O O . VAL A 1 621 ? -11.078 12.693 17.726 1.00 98.56 621 VAL A O 1
ATOM 4703 N N . VAL A 1 622 ? -9.767 14.253 16.753 1.00 98.56 622 VAL A N 1
ATOM 4704 C CA . VAL A 1 622 ? -9.428 13.480 15.557 1.00 98.56 622 VAL A CA 1
ATOM 4705 C C . VAL A 1 622 ? -7.919 13.431 15.421 1.00 98.56 622 VAL A C 1
ATOM 4707 O O . VAL A 1 622 ? -7.267 14.476 15.420 1.00 98.56 622 VAL A O 1
ATOM 4710 N N . ALA A 1 623 ? -7.380 12.223 15.298 1.00 98.12 623 ALA A N 1
ATOM 4711 C CA . ALA A 1 623 ? -6.003 11.983 14.897 1.00 98.12 623 ALA A CA 1
ATOM 4712 C C . ALA A 1 623 ? -5.972 11.413 13.474 1.00 98.12 623 ALA A C 1
ATOM 4714 O O . ALA A 1 623 ? -6.912 10.736 13.071 1.00 98.12 623 ALA A O 1
ATOM 4715 N N . TYR A 1 624 ? -4.941 11.731 12.700 1.00 96.31 624 TYR A N 1
ATOM 4716 C CA . TYR A 1 624 ? -4.813 11.314 11.301 1.00 96.31 624 TYR A CA 1
ATOM 4717 C C . TYR A 1 624 ? -3.360 11.407 10.843 1.00 96.31 624 TYR A C 1
ATOM 4719 O O . TYR A 1 624 ? -2.548 12.086 11.481 1.00 96.31 624 TYR A O 1
ATOM 4727 N N . THR A 1 625 ? -3.030 10.751 9.734 1.00 92.56 625 THR A N 1
ATOM 4728 C CA . THR A 1 625 ? -1.731 10.916 9.079 1.00 92.56 625 THR A CA 1
ATOM 4729 C C . THR A 1 625 ? -1.802 12.045 8.061 1.00 92.56 625 THR A C 1
ATOM 4731 O O . THR A 1 625 ? -2.822 12.237 7.403 1.00 92.56 625 THR A O 1
ATOM 4734 N N . HIS A 1 626 ? -0.732 12.823 7.939 1.00 87.75 626 HIS A N 1
ATOM 4735 C CA . HIS A 1 626 ? -0.606 13.881 6.943 1.00 87.75 626 HIS A CA 1
ATOM 4736 C C . HIS A 1 626 ? 0.784 13.807 6.326 1.00 87.75 626 HIS A C 1
ATOM 4738 O O . HIS A 1 626 ? 1.797 13.956 7.015 1.00 87.75 626 HIS A O 1
ATOM 4744 N N . ARG A 1 627 ? 0.810 13.625 5.009 1.00 81.31 627 ARG A N 1
ATOM 4745 C CA . ARG A 1 627 ? 2.013 13.755 4.201 1.00 81.31 627 ARG A CA 1
ATOM 4746 C C . ARG A 1 627 ? 2.358 15.222 4.004 1.00 81.31 627 ARG A C 1
ATOM 4748 O O . ARG A 1 627 ? 1.554 15.943 3.432 1.00 81.31 627 ARG A O 1
ATOM 4755 N N . HIS A 1 628 ? 3.535 15.668 4.431 1.00 70.00 628 HIS A N 1
ATOM 4756 C CA . HIS A 1 628 ? 3.986 17.046 4.200 1.00 70.00 628 HIS A CA 1
ATOM 4757 C C . HIS A 1 628 ? 5.358 17.081 3.518 1.00 70.00 628 HIS A C 1
ATOM 4759 O O . HIS A 1 628 ? 6.267 16.335 3.884 1.00 70.00 628 HIS A O 1
ATOM 4765 N N . ARG A 1 629 ? 5.540 18.010 2.570 1.00 60.22 629 ARG A N 1
ATOM 4766 C CA . ARG A 1 629 ? 6.855 18.433 2.061 1.00 60.22 629 ARG A CA 1
ATOM 4767 C C . ARG A 1 629 ? 7.029 19.953 2.189 1.00 60.22 629 ARG A C 1
ATOM 4769 O O . ARG A 1 629 ? 6.050 20.673 2.024 1.00 60.22 629 ARG A O 1
ATOM 4776 N N . PRO A 1 630 ? 8.256 20.455 2.429 1.00 55.62 630 PRO A N 1
ATOM 4777 C CA . PRO A 1 630 ? 9.503 19.702 2.584 1.00 55.62 630 PRO A CA 1
ATOM 4778 C C . PRO A 1 630 ? 9.695 19.176 4.017 1.00 55.62 630 PRO A C 1
ATOM 4780 O O . PRO A 1 630 ? 9.509 19.914 4.985 1.00 55.62 630 PRO A O 1
ATOM 4783 N N . ASP A 1 631 ? 10.112 17.914 4.152 1.00 52.47 631 ASP A N 1
ATOM 4784 C CA . ASP A 1 631 ? 10.989 17.529 5.264 1.00 52.47 631 ASP A CA 1
ATOM 4785 C C . ASP A 1 631 ? 12.401 18.052 4.900 1.00 52.47 631 ASP A C 1
ATOM 4787 O O . ASP A 1 631 ? 12.770 17.981 3.721 1.00 52.47 631 ASP A O 1
ATOM 4791 N N . PRO A 1 632 ? 13.168 18.655 5.829 1.00 41.69 632 PRO A N 1
ATOM 4792 C CA . PRO A 1 632 ? 14.505 19.203 5.568 1.00 41.69 632 PRO A CA 1
ATOM 4793 C C . PRO A 1 632 ? 15.500 18.257 4.867 1.00 41.69 632 PRO A C 1
ATOM 4795 O O . PRO A 1 632 ? 16.451 18.764 4.275 1.00 41.69 632 PRO A O 1
ATOM 4798 N N . ASP A 1 633 ? 15.262 16.940 4.871 1.00 47.59 633 ASP A N 1
ATOM 4799 C CA . ASP A 1 633 ? 16.094 15.938 4.185 1.00 47.59 633 ASP A CA 1
ATOM 4800 C C . ASP A 1 633 ? 15.533 15.469 2.814 1.00 47.59 633 ASP A C 1
ATOM 4802 O O . ASP A 1 633 ? 16.057 14.531 2.213 1.00 47.59 633 ASP A O 1
ATOM 4806 N N . GLY A 1 634 ? 14.468 16.097 2.292 1.00 50.03 634 GLY A N 1
ATOM 4807 C CA . GLY A 1 634 ? 13.930 15.862 0.934 1.00 50.03 634 GLY A CA 1
ATOM 4808 C C . GLY A 1 634 ? 13.030 14.625 0.760 1.00 50.03 634 GLY A C 1
ATOM 4809 O O . GLY A 1 634 ? 12.382 14.448 -0.277 1.00 50.03 634 GLY A O 1
ATOM 4810 N N . GLN A 1 635 ? 12.904 13.783 1.780 1.00 57.00 635 GLN A N 1
ATOM 4811 C CA . GLN A 1 635 ? 12.066 12.583 1.725 1.00 57.00 635 GLN A CA 1
ATOM 4812 C C . GLN A 1 635 ? 10.621 12.870 2.169 1.00 57.00 635 GLN A C 1
ATOM 4814 O O . GLN A 1 635 ? 10.385 13.759 2.993 1.00 57.00 635 GLN A O 1
ATOM 4819 N N . PRO A 1 636 ? 9.618 12.153 1.632 1.00 57.69 636 PRO A N 1
ATOM 4820 C CA . PRO A 1 636 ? 8.261 12.223 2.166 1.00 57.69 636 PRO A CA 1
ATOM 4821 C C . PRO A 1 636 ? 8.225 11.687 3.597 1.00 57.69 636 PRO A C 1
ATOM 4823 O O . PRO A 1 636 ? 8.804 10.647 3.897 1.00 57.69 636 PRO A O 1
ATOM 4826 N N . SER A 1 637 ? 7.492 12.370 4.466 1.00 74.19 637 SER A N 1
ATOM 4827 C CA . SER A 1 637 ? 7.079 11.806 5.745 1.00 74.19 637 SER A CA 1
ATOM 4828 C C . SER A 1 637 ? 5.563 11.827 5.836 1.00 74.19 637 SER A C 1
ATOM 4830 O O . SER A 1 637 ? 4.935 12.833 5.505 1.00 74.19 637 SER A O 1
ATOM 4832 N N . ASP A 1 638 ? 4.996 10.703 6.253 1.00 83.25 638 ASP A N 1
ATOM 4833 C CA . ASP A 1 638 ? 3.627 10.588 6.727 1.00 83.25 638 ASP A CA 1
ATOM 4834 C C . ASP A 1 638 ? 3.684 10.735 8.251 1.00 83.25 638 ASP A C 1
ATOM 4836 O O . ASP A 1 638 ? 4.091 9.822 8.971 1.00 83.25 638 ASP A O 1
ATOM 4840 N N . ASP A 1 639 ? 3.351 11.931 8.730 1.00 87.25 639 ASP A N 1
ATOM 4841 C CA . ASP A 1 639 ? 3.425 12.319 10.139 1.00 87.25 639 ASP A CA 1
ATOM 4842 C C . ASP A 1 639 ? 2.039 12.215 10.795 1.00 87.25 639 ASP A C 1
ATOM 4844 O O . ASP A 1 639 ? 1.014 12.395 10.133 1.00 87.25 639 ASP A O 1
ATOM 4848 N N . VAL A 1 640 ? 1.980 11.990 12.111 1.00 92.69 640 VAL A N 1
ATOM 4849 C CA . VAL A 1 640 ? 0.697 11.931 12.836 1.00 92.69 640 VAL A CA 1
ATOM 4850 C C . VAL A 1 640 ? 0.330 13.302 13.378 1.00 92.69 640 VAL A C 1
ATOM 4852 O O . VAL A 1 640 ? 1.109 13.939 14.091 1.00 92.69 640 VAL A O 1
ATOM 4855 N N . PHE A 1 641 ? -0.894 13.737 13.102 1.00 94.19 641 PHE A N 1
ATOM 4856 C CA . PHE A 1 641 ? -1.468 14.972 13.614 1.00 94.19 641 PHE A CA 1
ATOM 4857 C C . PHE A 1 641 ? -2.700 14.700 14.463 1.00 94.19 641 PHE A C 1
ATOM 4859 O O . PHE A 1 641 ? -3.403 13.712 14.276 1.00 94.19 641 PHE A O 1
ATOM 4866 N N . VAL A 1 642 ? -2.982 15.625 15.380 1.00 96.88 642 VAL A N 1
ATOM 4867 C CA . VAL A 1 642 ? -4.235 15.676 16.133 1.00 96.88 642 VAL A CA 1
ATOM 4868 C C . VAL A 1 642 ? -4.874 17.057 16.031 1.00 96.88 642 VAL A C 1
ATOM 4870 O O . VAL A 1 642 ? -4.187 18.081 16.100 1.00 96.88 642 VAL A O 1
ATOM 4873 N N . ALA A 1 643 ? -6.195 17.086 15.896 1.00 97.56 643 ALA A N 1
ATOM 4874 C CA . ALA A 1 643 ? -7.020 18.282 15.973 1.00 97.56 643 ALA A CA 1
ATOM 4875 C C . ALA A 1 643 ? -8.186 18.057 16.941 1.00 97.56 643 ALA A C 1
ATOM 4877 O O . ALA A 1 643 ? -8.691 16.944 17.098 1.00 97.56 643 ALA A O 1
ATOM 4878 N N . GLU A 1 644 ? -8.615 19.126 17.604 1.00 97.50 644 GLU A N 1
ATOM 4879 C CA . GLU A 1 644 ? -9.648 19.077 18.631 1.00 97.50 644 GLU A CA 1
ATOM 4880 C C . GLU A 1 644 ? -10.790 20.038 18.308 1.00 97.50 644 GLU A C 1
ATOM 4882 O O . GLU A 1 644 ? -10.591 21.091 17.702 1.00 97.50 644 GLU A O 1
ATOM 4887 N N . SER A 1 645 ? -11.983 19.696 18.776 1.00 97.75 645 SER A N 1
ATOM 4888 C CA . SER A 1 645 ? -13.177 20.526 18.725 1.00 97.75 645 SER A CA 1
ATOM 4889 C C . SER A 1 645 ? -13.863 20.533 20.090 1.00 97.75 645 SER A C 1
ATOM 4891 O O . SER A 1 645 ? -13.987 19.499 20.746 1.00 97.75 645 SER A O 1
ATOM 4893 N N . VAL A 1 646 ? -14.324 21.709 20.517 1.00 96.00 646 VAL A N 1
ATOM 4894 C CA . VAL A 1 646 ? -15.072 21.917 21.774 1.00 96.00 646 VAL A CA 1
ATOM 4895 C C . VAL A 1 646 ? -16.522 22.351 21.533 1.00 96.00 646 VAL A C 1
ATOM 4897 O O . VAL A 1 646 ? -17.230 22.708 22.471 1.00 96.00 646 VAL A O 1
ATOM 4900 N N . ASP A 1 647 ? -16.958 22.354 20.273 1.00 94.94 647 ASP A N 1
ATOM 4901 C CA . ASP A 1 647 ? -18.289 22.772 19.829 1.00 94.94 647 ASP A CA 1
ATOM 4902 C C . ASP A 1 647 ? -19.015 21.665 19.043 1.00 94.94 647 ASP A C 1
ATOM 4904 O O . ASP A 1 647 ? -19.881 21.939 18.209 1.00 94.94 647 ASP A O 1
ATOM 4908 N N . GLY A 1 648 ? -18.686 20.400 19.334 1.00 93.31 648 GLY A N 1
ATOM 4909 C CA . GLY A 1 648 ? -19.306 19.238 18.696 1.00 93.31 648 GLY A CA 1
ATOM 4910 C C . GLY A 1 648 ? -18.937 19.094 17.219 1.00 93.31 648 GLY A C 1
ATOM 4911 O O . GLY A 1 648 ? -19.805 18.801 16.397 1.00 93.31 648 GLY A O 1
ATOM 4912 N N . GLY A 1 649 ? -17.671 19.331 16.865 1.00 94.94 649 GLY A N 1
ATOM 4913 C CA . GLY A 1 649 ? -17.135 19.142 15.513 1.00 94.94 649 GLY A CA 1
ATOM 4914 C C . GLY A 1 649 ? -17.490 20.251 14.518 1.00 94.94 649 GLY A C 1
ATOM 4915 O O . GLY A 1 649 ? -17.295 20.060 13.319 1.00 94.94 649 GLY A O 1
ATOM 4916 N N . ALA A 1 650 ? -18.024 21.390 14.978 1.00 94.12 650 ALA A N 1
ATOM 4917 C CA . ALA A 1 650 ? -18.374 22.504 14.096 1.00 94.12 650 ALA A CA 1
ATOM 4918 C C . ALA A 1 650 ? -17.141 23.330 13.696 1.00 94.12 650 ALA A C 1
ATOM 4920 O O . ALA A 1 650 ? -17.065 23.810 12.564 1.00 94.12 650 ALA A O 1
ATOM 4921 N N . THR A 1 651 ? -16.171 23.474 14.601 1.00 95.44 651 THR A N 1
ATOM 4922 C CA . THR A 1 651 ? -14.862 24.080 14.333 1.00 95.44 651 THR A CA 1
ATOM 4923 C C . THR A 1 651 ? -13.729 23.263 14.954 1.00 95.44 651 THR A C 1
ATOM 4925 O O . THR A 1 651 ? -13.932 22.547 15.936 1.00 95.44 651 THR A O 1
ATOM 4928 N N . TRP A 1 652 ? -12.531 23.379 14.371 1.00 96.50 652 TRP A N 1
ATOM 4929 C CA . TRP A 1 652 ? -11.344 22.608 14.748 1.00 96.50 652 TRP A CA 1
ATOM 4930 C C . TRP A 1 652 ? -10.168 23.518 15.101 1.00 96.50 652 TRP A C 1
ATOM 4932 O O . TRP A 1 652 ? -9.981 24.587 14.512 1.00 96.50 652 TRP A O 1
ATOM 4942 N N . THR A 1 653 ? -9.355 23.093 16.067 1.00 95.75 653 THR A N 1
ATOM 4943 C CA . THR A 1 653 ? -8.059 23.718 16.351 1.00 95.75 653 THR A CA 1
ATOM 4944 C C . THR A 1 653 ? -7.097 23.545 15.177 1.00 95.75 653 THR A C 1
ATOM 4946 O O . THR A 1 653 ? -7.218 22.603 14.398 1.00 95.75 653 THR A O 1
ATOM 4949 N N . ALA A 1 654 ? -6.064 24.392 15.101 1.00 92.69 654 ALA A N 1
ATOM 4950 C CA . ALA A 1 654 ? -4.932 24.115 14.219 1.00 92.69 654 ALA A CA 1
ATOM 4951 C C . ALA A 1 654 ? -4.327 22.733 14.561 1.00 92.69 654 ALA A C 1
ATOM 4953 O O . ALA A 1 654 ? -4.123 22.460 15.752 1.00 92.69 654 ALA A O 1
ATOM 4954 N N . PRO A 1 655 ? -4.045 21.871 13.567 1.00 92.81 655 PRO A N 1
ATOM 4955 C CA . PRO A 1 655 ? -3.506 20.544 13.833 1.00 92.81 655 PRO A CA 1
ATOM 4956 C C . PRO A 1 655 ? -2.140 20.598 14.508 1.00 92.81 655 PRO A C 1
ATOM 4958 O O . PRO A 1 655 ? -1.269 21.385 14.128 1.00 92.81 655 PRO A O 1
ATOM 4961 N N . ARG A 1 656 ? -1.932 19.718 15.486 1.00 91.56 656 ARG A N 1
ATOM 4962 C CA . ARG A 1 656 ? -0.659 19.563 16.187 1.00 91.56 656 ARG A CA 1
ATOM 4963 C C . ARG A 1 656 ? -0.030 18.223 15.832 1.00 91.56 656 ARG A C 1
ATOM 4965 O O . ARG A 1 656 ? -0.653 17.185 16.029 1.00 91.56 656 ARG A O 1
ATOM 4972 N N . ARG A 1 657 ? 1.212 18.260 15.358 1.00 90.56 657 ARG A N 1
ATOM 4973 C CA . ARG A 1 657 ? 2.030 17.073 15.091 1.00 90.56 657 ARG A CA 1
ATOM 4974 C C . ARG A 1 657 ? 2.361 16.331 16.394 1.00 90.56 657 ARG A C 1
ATOM 4976 O O . ARG A 1 657 ? 2.584 16.978 17.423 1.00 90.56 657 ARG A O 1
ATOM 4983 N N . LEU A 1 658 ? 2.333 15.001 16.357 1.00 90.25 658 LEU A N 1
ATOM 4984 C CA . LEU A 1 658 ? 2.530 14.122 17.514 1.00 90.25 658 LEU A CA 1
ATOM 4985 C C . LEU A 1 658 ? 3.865 13.377 17.518 1.00 90.25 658 LEU A C 1
ATOM 4987 O O . LEU A 1 658 ? 4.301 12.980 18.594 1.00 90.25 658 LEU A O 1
ATOM 4991 N N . ASP A 1 659 ? 4.496 13.174 16.365 1.00 78.06 659 ASP A N 1
ATOM 4992 C CA . ASP A 1 659 ? 5.768 12.456 16.285 1.00 78.06 659 ASP A CA 1
ATOM 4993 C C . ASP A 1 659 ? 6.981 13.304 16.741 1.00 78.06 659 ASP A C 1
ATOM 4995 O O . ASP A 1 659 ? 6.867 14.491 17.062 1.00 78.06 659 ASP A O 1
ATOM 4999 N N . ASP A 1 660 ? 8.149 12.663 16.822 1.00 75.31 660 ASP A N 1
ATOM 5000 C CA . ASP A 1 660 ? 9.394 13.198 17.383 1.00 75.31 660 ASP A CA 1
ATOM 5001 C C . ASP A 1 660 ? 10.255 14.010 16.392 1.00 75.31 660 ASP A C 1
ATOM 5003 O O . ASP A 1 660 ? 11.166 14.723 16.822 1.00 75.31 660 ASP A O 1
ATOM 5007 N N . GLY A 1 661 ? 9.938 13.975 15.092 1.00 69.06 661 GLY A N 1
ATOM 5008 C CA . GLY A 1 661 ? 10.696 14.642 14.026 1.00 69.06 661 GLY A CA 1
ATOM 5009 C C . GLY A 1 661 ? 12.181 14.255 13.931 1.00 69.06 661 GLY A C 1
ATOM 5010 O O . GLY A 1 661 ? 12.664 13.360 14.612 1.00 69.06 661 GLY A O 1
ATOM 5011 N N . GLY A 1 662 ? 12.928 14.922 13.040 1.00 61.53 662 GLY A N 1
ATOM 5012 C CA . GLY A 1 662 ? 14.396 14.795 12.971 1.00 61.53 662 GLY A CA 1
ATOM 5013 C C . GLY A 1 662 ? 14.939 13.484 12.386 1.00 61.53 662 GLY A C 1
ATOM 5014 O O . GLY A 1 662 ? 16.096 13.144 12.633 1.00 61.53 662 GLY A O 1
ATOM 5015 N N . PHE A 1 663 ? 14.125 12.761 11.616 1.00 61.47 663 PHE A N 1
ATOM 5016 C CA . PHE A 1 663 ? 14.539 11.568 10.878 1.00 61.47 663 PHE A CA 1
ATOM 5017 C C . PHE A 1 663 ? 14.360 11.783 9.379 1.00 61.47 663 PHE A C 1
ATOM 5019 O O . PHE A 1 663 ? 13.354 12.383 9.003 1.00 61.47 663 PHE A O 1
ATOM 5026 N N . PRO A 1 664 ? 15.247 11.217 8.541 1.00 55.53 664 PRO A N 1
ATOM 5027 C CA . PRO A 1 664 ? 15.158 11.390 7.102 1.00 55.53 664 PRO A CA 1
ATOM 5028 C C . PRO A 1 664 ? 13.904 10.752 6.509 1.00 55.53 664 PRO A C 1
ATOM 5030 O O . PRO A 1 664 ? 13.561 11.111 5.408 1.00 55.53 664 PRO A O 1
ATOM 5033 N N . GLU A 1 665 ? 13.204 9.832 7.180 1.00 65.19 665 GLU A N 1
ATOM 5034 C CA . GLU A 1 665 ? 11.926 9.291 6.697 1.00 65.19 665 GLU A CA 1
ATOM 5035 C C . GLU A 1 665 ? 11.077 8.802 7.878 1.00 65.19 665 GLU A C 1
ATOM 5037 O O . GLU A 1 665 ? 11.617 8.234 8.841 1.00 65.19 665 GLU A O 1
ATOM 5042 N N . ARG A 1 666 ? 9.760 9.041 7.810 1.00 75.88 666 ARG A N 1
ATOM 5043 C CA . ARG A 1 666 ? 8.759 8.539 8.762 1.00 75.88 666 ARG A CA 1
ATOM 5044 C C . ARG A 1 666 ? 7.506 8.129 8.009 1.00 75.88 666 ARG A C 1
ATOM 5046 O O . ARG A 1 666 ? 6.948 8.943 7.283 1.00 75.88 666 ARG A O 1
ATOM 5053 N N . LEU A 1 667 ? 7.063 6.895 8.204 1.00 83.06 667 LEU A N 1
ATOM 5054 C CA . LEU A 1 667 ? 5.838 6.384 7.590 1.00 83.06 667 LEU A CA 1
ATOM 5055 C C . LEU A 1 667 ? 4.874 5.993 8.702 1.00 83.06 667 LEU A C 1
ATOM 5057 O O . LEU A 1 667 ? 4.958 4.880 9.220 1.00 83.06 667 LEU A O 1
ATOM 5061 N N . ALA A 1 668 ? 4.030 6.930 9.137 1.00 89.25 668 ALA A N 1
ATOM 5062 C CA . ALA A 1 668 ? 2.963 6.645 10.084 1.00 89.25 668 ALA A CA 1
ATOM 5063 C C . ALA A 1 668 ? 1.711 6.105 9.381 1.00 89.25 668 ALA A C 1
ATOM 5065 O O . ALA A 1 668 ? 1.374 6.522 8.273 1.00 89.25 668 ALA A O 1
ATOM 5066 N N . MET A 1 669 ? 1.015 5.186 10.046 1.00 90.75 669 MET A N 1
ATOM 5067 C CA . MET A 1 669 ? -0.196 4.516 9.566 1.00 90.75 669 MET A CA 1
ATOM 5068 C C . MET A 1 669 ? -0.996 3.941 10.743 1.00 90.75 669 MET A C 1
ATOM 5070 O O . MET A 1 669 ? -0.538 3.986 11.886 1.00 90.75 669 MET A O 1
ATOM 5074 N N . ASP A 1 670 ? -2.174 3.384 10.457 1.00 93.81 670 ASP A N 1
ATOM 5075 C CA . ASP A 1 670 ? -2.986 2.624 11.416 1.00 93.81 670 ASP A CA 1
ATOM 5076 C C . ASP A 1 670 ? -3.266 3.388 12.731 1.00 93.81 670 ASP A C 1
ATOM 5078 O O . ASP A 1 670 ? -2.993 2.905 13.832 1.00 93.81 670 ASP A O 1
ATOM 5082 N N . VAL A 1 671 ? -3.759 4.628 12.625 1.00 97.38 671 VAL A N 1
ATOM 5083 C CA . VAL A 1 671 ? -3.997 5.487 13.796 1.00 97.38 671 VAL A CA 1
ATOM 5084 C C . VAL A 1 671 ? -5.206 4.986 14.591 1.00 97.38 671 VAL A C 1
ATOM 5086 O O . VAL A 1 671 ? -6.272 4.733 14.033 1.00 97.38 671 VAL A O 1
ATOM 5089 N N . ALA A 1 672 ? -5.078 4.927 15.917 1.00 98.25 672 ALA A N 1
ATOM 5090 C CA . ALA A 1 672 ? -6.185 4.698 16.839 1.00 98.25 672 ALA A CA 1
ATOM 5091 C C . ALA A 1 672 ? -6.128 5.673 18.025 1.00 98.25 672 ALA A C 1
ATOM 5093 O O . ALA A 1 672 ? -5.058 6.137 18.431 1.00 98.25 672 ALA A O 1
ATOM 5094 N N . ILE A 1 673 ? -7.290 6.009 18.589 1.00 98.19 673 ILE A N 1
ATOM 5095 C CA . ILE A 1 673 ? -7.416 7.030 19.634 1.00 98.19 673 ILE A CA 1
ATOM 5096 C C . ILE A 1 673 ? -8.402 6.614 20.725 1.00 98.19 673 ILE A C 1
ATOM 5098 O O . ILE A 1 673 ? -9.446 6.031 20.452 1.00 98.19 673 ILE A O 1
ATOM 5102 N N . ASP A 1 674 ? -8.085 6.984 21.964 1.00 97.25 674 ASP A N 1
ATOM 5103 C CA . ASP A 1 674 ? -9.014 6.977 23.092 1.00 97.25 674 ASP A CA 1
ATOM 5104 C C . ASP A 1 674 ? -9.150 8.383 23.700 1.00 97.25 674 ASP A C 1
ATOM 5106 O O . ASP A 1 674 ? -8.176 9.143 23.765 1.00 97.25 674 ASP A O 1
ATOM 5110 N N . LEU A 1 675 ? -10.359 8.711 24.175 1.00 96.25 675 LEU A N 1
ATOM 5111 C CA . LEU A 1 675 ? -10.671 9.939 24.904 1.00 96.25 675 LEU A CA 1
ATOM 5112 C C . LEU A 1 675 ? -11.278 9.621 26.276 1.00 96.25 675 LEU A C 1
ATOM 5114 O O . LEU A 1 675 ? -12.407 9.140 26.409 1.00 96.25 675 LEU A O 1
ATOM 5118 N N . GLY A 1 676 ? -10.529 9.950 27.320 1.00 93.44 676 GLY A N 1
ATOM 5119 C CA . GLY A 1 676 ? -10.912 9.693 28.693 1.00 93.44 676 GLY A CA 1
ATOM 5120 C C . GLY A 1 676 ? -11.863 10.723 29.308 1.00 93.44 676 GLY A C 1
ATOM 5121 O O . GLY A 1 676 ? -12.128 11.785 28.738 1.00 93.44 676 GLY A O 1
ATOM 5122 N N . PRO A 1 677 ? -12.414 10.407 30.496 1.00 90.62 677 PRO A N 1
ATOM 5123 C CA . PRO A 1 677 ? -13.422 11.222 31.178 1.00 90.62 677 PRO A CA 1
ATOM 5124 C C . PRO A 1 677 ? -12.940 12.615 31.589 1.00 90.62 677 PRO A C 1
ATOM 5126 O O . PRO A 1 677 ? -13.765 13.511 31.749 1.00 90.62 677 PRO A O 1
ATOM 5129 N N . GLY A 1 678 ? -11.633 12.809 31.781 1.00 90.19 678 GLY A N 1
ATOM 5130 C CA . GLY A 1 678 ? -11.045 14.108 32.103 1.00 90.19 678 GLY A CA 1
ATOM 5131 C C . GLY A 1 678 ? -10.753 14.969 30.873 1.00 90.19 678 GLY A C 1
ATOM 5132 O O . GLY A 1 678 ? -10.276 16.094 31.024 1.00 90.19 678 GLY A O 1
ATOM 5133 N N . GLY A 1 679 ? -11.024 14.465 29.666 1.00 92.62 679 GLY A N 1
ATOM 5134 C CA . GLY A 1 679 ? -10.608 15.094 28.417 1.00 92.62 679 GLY A CA 1
ATOM 5135 C C . GLY A 1 679 ? -9.158 14.778 28.034 1.00 92.62 679 GLY A C 1
ATOM 5136 O O . GLY A 1 679 ? -8.632 15.351 27.082 1.00 92.62 679 GLY A O 1
ATOM 5137 N N . GLU A 1 680 ? -8.483 13.874 28.735 1.00 94.94 680 GLU A N 1
ATOM 5138 C CA . GLU A 1 680 ? -7.189 13.360 28.309 1.00 94.94 680 GLU A CA 1
ATOM 5139 C C . GLU A 1 680 ? -7.367 12.405 27.128 1.00 94.94 680 GLU A C 1
ATOM 5141 O O . GLU A 1 680 ? -8.220 11.521 27.165 1.00 94.94 680 GLU A O 1
ATOM 5146 N N . TRP A 1 681 ? -6.576 12.575 26.073 1.00 96.94 681 TRP A N 1
ATOM 5147 C CA . TRP A 1 681 ? -6.571 11.644 24.944 1.00 96.94 681 TRP A CA 1
ATOM 5148 C C . TRP A 1 681 ? -5.237 10.907 24.865 1.00 96.94 681 TRP A C 1
ATOM 5150 O O . TRP A 1 681 ? -4.196 11.413 25.298 1.00 96.94 681 TRP A O 1
ATOM 5160 N N . THR A 1 682 ? -5.283 9.698 24.313 1.00 97.94 682 THR A N 1
ATOM 5161 C CA . THR A 1 682 ? -4.113 8.877 23.975 1.00 97.94 682 THR A CA 1
ATOM 5162 C C . THR A 1 682 ? -4.250 8.420 22.533 1.00 97.94 682 THR A C 1
ATOM 5164 O O . THR A 1 682 ? -5.308 7.925 22.154 1.00 97.94 682 THR A O 1
ATOM 5167 N N . VAL A 1 683 ? -3.196 8.605 21.742 1.00 98.44 683 VAL A N 1
ATOM 5168 C CA . VAL A 1 683 ? -3.131 8.194 20.334 1.00 98.44 683 VAL A CA 1
ATOM 5169 C C . VAL A 1 683 ? -2.042 7.140 20.197 1.00 98.44 683 VAL A C 1
ATOM 5171 O O . VAL A 1 683 ? -0.949 7.316 20.742 1.00 98.44 683 VAL A O 1
ATOM 5174 N N . VAL A 1 684 ? -2.349 6.064 19.477 1.00 98.38 684 VAL A N 1
ATOM 5175 C CA . VAL A 1 684 ? -1.404 5.013 19.086 1.00 98.38 684 VAL A CA 1
ATOM 5176 C C . VAL A 1 684 ? -1.399 4.858 17.572 1.00 98.38 684 VAL A C 1
ATOM 5178 O O . VAL A 1 684 ? -2.407 5.134 16.925 1.00 98.38 684 VAL A O 1
ATOM 5181 N N . TRP A 1 685 ? -0.259 4.480 17.006 1.00 97.12 685 TRP A N 1
ATOM 5182 C CA . TRP A 1 685 ? -0.100 4.309 15.562 1.00 97.12 685 TRP A CA 1
ATOM 5183 C C . TRP A 1 685 ? 1.088 3.406 15.251 1.00 97.12 685 TRP A C 1
ATOM 5185 O O . TRP A 1 685 ? 1.995 3.250 16.073 1.00 97.12 685 T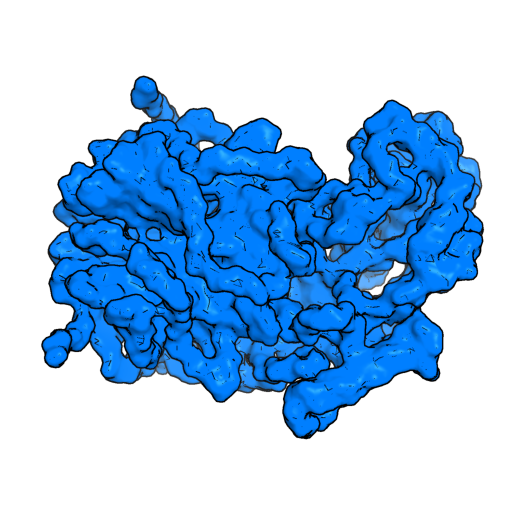RP A O 1
ATOM 5195 N N . SER A 1 686 ? 1.094 2.844 14.050 1.00 94.38 686 SER A N 1
ATOM 5196 C CA . SER A 1 686 ? 2.264 2.176 13.492 1.00 94.38 686 SER A CA 1
ATOM 5197 C C . SER A 1 686 ? 3.167 3.192 12.828 1.00 94.38 686 SER A C 1
ATOM 5199 O O . SER A 1 686 ? 2.695 4.089 12.130 1.00 94.38 686 SER A O 1
ATOM 5201 N N . THR A 1 687 ? 4.472 3.080 13.034 1.00 89.31 687 THR A N 1
ATOM 5202 C CA . THR A 1 687 ? 5.429 3.987 12.416 1.00 89.31 687 THR A CA 1
ATOM 5203 C C . THR A 1 687 ? 6.741 3.305 12.121 1.00 89.31 687 THR A C 1
ATOM 5205 O O . THR A 1 687 ? 7.273 2.558 12.933 1.00 89.31 687 THR A O 1
ATOM 5208 N N . VAL A 1 688 ? 7.304 3.637 10.971 1.00 83.88 688 VAL A N 1
ATOM 5209 C CA . VAL A 1 688 ? 8.708 3.366 10.703 1.00 83.88 688 VAL A CA 1
ATOM 5210 C C . VAL A 1 688 ? 9.502 4.645 10.940 1.00 83.88 688 VAL A C 1
ATOM 5212 O O . VAL A 1 688 ? 9.143 5.688 10.393 1.00 83.88 688 VAL A O 1
ATOM 5215 N N . ARG A 1 689 ? 10.567 4.589 11.751 1.00 77.25 689 ARG A N 1
ATOM 5216 C CA . ARG A 1 689 ? 11.375 5.767 12.120 1.00 77.25 689 ARG A CA 1
ATOM 5217 C C . ARG A 1 689 ? 12.865 5.566 11.837 1.00 77.25 689 ARG A C 1
ATOM 5219 O O . ARG A 1 689 ? 13.481 4.600 12.283 1.00 77.25 689 ARG A O 1
ATOM 5226 N N . GLY A 1 690 ? 13.489 6.541 11.174 1.00 62.94 690 GLY A N 1
ATOM 5227 C CA . GLY A 1 690 ? 14.952 6.654 11.100 1.00 62.94 690 GLY A CA 1
ATOM 5228 C C . GLY A 1 690 ? 15.662 5.485 10.402 1.00 62.94 690 GLY A C 1
ATOM 5229 O O . GLY A 1 690 ? 15.152 4.935 9.433 1.00 62.94 690 GLY A O 1
ATOM 5230 N N . ARG A 1 691 ? 16.870 5.125 10.878 1.00 50.25 691 ARG A N 1
ATOM 5231 C CA . ARG A 1 691 ? 17.715 4.024 10.351 1.00 50.25 691 ARG A CA 1
ATOM 5232 C C . ARG A 1 691 ? 17.187 2.607 10.678 1.00 50.25 691 ARG A C 1
ATOM 5234 O O . ARG A 1 691 ? 17.924 1.648 10.466 1.00 50.25 691 ARG A O 1
ATOM 5241 N N . GLY A 1 692 ? 15.982 2.467 11.240 1.00 60.06 692 GLY A N 1
ATOM 5242 C CA . GLY A 1 692 ? 15.366 1.164 11.532 1.00 60.06 692 GLY A CA 1
ATOM 5243 C C . GLY A 1 692 ? 14.718 0.554 10.288 1.00 60.06 692 GLY A C 1
ATOM 5244 O O . GLY A 1 692 ? 14.131 1.273 9.495 1.00 60.06 692 GLY A O 1
ATOM 5245 N N . TYR A 1 693 ? 14.832 -0.751 10.077 1.00 68.50 693 TYR A N 1
ATOM 5246 C CA . TYR A 1 693 ? 14.187 -1.460 8.957 1.00 68.50 693 TYR A CA 1
ATOM 5247 C C . TYR A 1 693 ? 12.780 -1.958 9.304 1.00 68.50 693 TYR A C 1
ATOM 5249 O O . TYR A 1 693 ? 12.056 -2.345 8.392 1.00 68.50 693 TYR A O 1
ATOM 5257 N N . ASP A 1 694 ? 12.408 -1.922 10.583 1.00 84.88 694 ASP A N 1
ATOM 5258 C CA . ASP A 1 694 ? 11.170 -2.498 11.099 1.00 84.88 694 ASP A CA 1
ATOM 5259 C C . ASP A 1 694 ? 10.182 -1.401 11.540 1.00 84.88 694 ASP A C 1
ATOM 5261 O O . ASP A 1 694 ? 10.584 -0.295 11.925 1.00 84.88 694 ASP A O 1
ATOM 5265 N N . ALA A 1 695 ? 8.887 -1.695 11.458 1.00 89.94 695 ALA A N 1
ATOM 5266 C CA . ALA A 1 695 ? 7.823 -0.850 11.993 1.00 89.94 695 ALA A CA 1
ATOM 5267 C C . ALA A 1 695 ? 7.633 -1.043 13.508 1.00 89.94 695 ALA A C 1
ATOM 5269 O O . ALA A 1 695 ? 7.600 -2.169 13.990 1.00 89.94 695 ALA A O 1
ATOM 5270 N N . ASP A 1 696 ? 7.430 0.058 14.234 1.00 92.12 696 ASP A N 1
ATOM 5271 C CA . ASP A 1 696 ? 7.113 0.088 15.664 1.00 92.12 696 ASP A CA 1
ATOM 5272 C C . ASP A 1 696 ? 5.647 0.491 15.897 1.00 92.12 696 ASP A C 1
ATOM 5274 O O . ASP A 1 696 ? 5.074 1.277 15.136 1.00 92.12 696 ASP A O 1
ATOM 5278 N N . VAL A 1 697 ? 5.082 0.098 17.044 1.00 96.25 697 VAL A N 1
ATOM 5279 C CA . VAL A 1 697 ? 3.873 0.736 17.594 1.00 96.25 697 VAL A CA 1
ATOM 5280 C C . VAL A 1 697 ? 4.257 1.845 18.574 1.00 96.25 697 VAL A C 1
ATOM 5282 O O . VAL A 1 697 ? 4.865 1.596 19.619 1.00 96.25 697 VAL A O 1
ATOM 5285 N N . ALA A 1 698 ? 3.866 3.076 18.247 1.00 95.56 698 ALA A N 1
ATOM 5286 C CA . ALA A 1 698 ? 4.131 4.283 19.023 1.00 95.56 698 ALA A CA 1
ATOM 5287 C C . ALA A 1 698 ? 2.894 4.764 19.795 1.00 95.56 698 ALA A C 1
ATOM 5289 O O . ALA A 1 698 ? 1.755 4.497 19.410 1.00 95.56 698 ALA A O 1
ATOM 5290 N N . LEU A 1 699 ? 3.126 5.512 20.876 1.00 96.81 699 LEU A N 1
ATOM 5291 C CA . LEU A 1 699 ? 2.092 6.104 21.720 1.00 96.81 699 LEU A CA 1
ATOM 5292 C C . LEU A 1 699 ? 2.444 7.541 22.117 1.00 96.81 699 LEU A C 1
ATOM 5294 O O . LEU A 1 699 ? 3.550 7.816 22.590 1.00 96.81 699 LEU A O 1
ATOM 5298 N N . ALA A 1 700 ? 1.457 8.434 22.011 1.00 97.00 700 ALA A N 1
ATOM 5299 C CA . ALA A 1 700 ? 1.498 9.793 22.549 1.00 97.00 700 ALA A CA 1
ATOM 5300 C C . ALA A 1 700 ? 0.243 10.120 23.367 1.00 97.00 700 ALA A C 1
ATOM 5302 O O . ALA A 1 700 ? -0.843 9.592 23.132 1.00 97.00 700 ALA A O 1
ATOM 5303 N N . THR A 1 701 ? 0.386 11.048 24.315 1.00 96.00 701 THR A N 1
ATOM 5304 C CA . THR A 1 701 ? -0.707 11.490 25.194 1.00 96.00 701 THR A CA 1
ATOM 5305 C C . THR A 1 701 ? -0.930 12.996 25.108 1.00 96.00 701 THR A C 1
ATOM 5307 O O . THR A 1 701 ? -0.039 13.757 24.715 1.00 96.00 701 THR A O 1
ATOM 5310 N N . SER A 1 702 ? -2.101 13.452 25.557 1.00 95.31 702 SER A N 1
ATOM 5311 C CA . SER A 1 702 ? -2.425 14.879 25.656 1.00 95.31 702 SER A CA 1
ATOM 5312 C C . SER A 1 702 ? -1.542 15.670 26.619 1.00 95.31 702 SER A C 1
ATOM 5314 O O . SER A 1 702 ? -1.505 16.896 26.532 1.00 95.31 702 SER A O 1
ATOM 5316 N N . ALA A 1 703 ? -0.819 15.002 27.522 1.00 91.88 703 ALA A N 1
ATOM 5317 C CA . ALA A 1 703 ? 0.159 15.648 28.394 1.00 91.88 703 ALA A CA 1
ATOM 5318 C C . ALA A 1 703 ? 1.452 16.046 27.651 1.00 91.88 703 ALA A C 1
ATOM 5320 O O . ALA A 1 703 ? 2.208 16.883 28.146 1.00 91.88 703 ALA A O 1
ATOM 5321 N N . GLY A 1 704 ? 1.692 15.480 26.461 1.00 88.69 704 GLY A N 1
ATOM 5322 C CA . GLY A 1 704 ? 2.942 15.620 25.716 1.00 88.69 704 GLY A CA 1
ATOM 5323 C C . GLY A 1 704 ? 4.088 14.790 26.308 1.00 88.69 704 GLY A C 1
ATOM 5324 O O . GLY A 1 704 ? 3.877 13.926 27.155 1.00 88.69 704 GLY A O 1
ATOM 5325 N N . GLY A 1 705 ? 5.312 15.067 25.853 1.00 88.31 705 GLY A N 1
ATOM 5326 C CA . GLY A 1 705 ? 6.522 14.324 26.227 1.00 88.31 705 GLY A CA 1
ATOM 5327 C C . GLY A 1 705 ? 7.055 13.437 25.094 1.00 88.31 705 GLY A C 1
ATOM 5328 O O . GLY A 1 705 ? 6.538 13.507 23.979 1.00 88.31 705 GLY A O 1
ATOM 5329 N N . PRO A 1 706 ? 8.115 12.649 25.353 1.00 90.12 706 PRO A N 1
ATOM 5330 C CA . PRO A 1 706 ? 8.635 11.682 24.390 1.00 90.12 706 PRO A CA 1
ATOM 5331 C C . PRO A 1 706 ? 7.607 10.598 24.059 1.00 90.12 706 PRO A C 1
ATOM 5333 O O . PRO A 1 706 ? 6.799 10.229 24.911 1.00 90.12 706 PRO A O 1
ATOM 5336 N N . LEU A 1 707 ? 7.695 10.056 22.845 1.00 92.50 707 LEU A N 1
ATOM 5337 C CA . LEU A 1 707 ? 6.926 8.883 22.441 1.00 92.50 707 LEU A CA 1
ATOM 5338 C C . LEU A 1 707 ? 7.278 7.666 23.306 1.00 92.50 707 LEU A C 1
ATOM 5340 O O . LEU A 1 707 ? 8.446 7.452 23.646 1.00 92.50 707 LEU A O 1
ATOM 5344 N N . ALA A 1 708 ? 6.271 6.853 23.617 1.00 94.56 708 ALA A N 1
ATOM 5345 C CA . ALA A 1 708 ? 6.454 5.509 24.154 1.00 94.56 708 ALA A CA 1
ATOM 5346 C C . ALA A 1 708 ? 6.288 4.467 23.039 1.00 94.56 708 ALA A C 1
ATOM 5348 O O . ALA A 1 708 ? 5.543 4.700 22.090 1.00 94.56 708 ALA A O 1
ATOM 5349 N N . PHE A 1 709 ? 6.954 3.318 23.177 1.00 94.62 709 PHE A N 1
ATOM 5350 C CA . PHE A 1 709 ? 6.940 2.236 22.186 1.00 94.62 709 PHE A CA 1
ATOM 5351 C C . PHE A 1 709 ? 6.492 0.926 22.814 1.00 94.62 709 PHE A C 1
ATOM 5353 O O . PHE A 1 709 ? 6.804 0.660 23.983 1.00 94.62 709 PHE A O 1
ATOM 5360 N N . ALA A 1 710 ? 5.757 0.128 22.044 1.00 96.56 710 ALA A N 1
ATOM 5361 C CA . ALA A 1 710 ? 5.376 -1.210 22.459 1.00 96.56 710 ALA A CA 1
ATOM 5362 C C . ALA A 1 710 ? 6.633 -2.084 22.677 1.00 96.56 710 ALA A C 1
ATOM 5364 O O . ALA A 1 710 ? 7.648 -1.895 22.005 1.00 96.56 710 ALA A O 1
ATOM 5365 N N . PRO A 1 711 ? 6.619 -3.026 23.640 1.00 95.31 711 PRO A N 1
ATOM 5366 C CA . PRO A 1 711 ? 7.754 -3.920 23.857 1.00 95.31 711 PRO A CA 1
ATOM 5367 C C . PRO A 1 711 ? 8.002 -4.807 22.636 1.00 95.31 711 PRO A C 1
ATOM 5369 O O . PRO A 1 711 ? 7.056 -5.417 22.147 1.00 95.31 711 PRO A O 1
ATOM 5372 N N . ASP A 1 712 ? 9.256 -4.971 22.219 1.00 90.44 712 ASP A N 1
ATOM 5373 C CA . ASP A 1 712 ? 9.640 -5.737 21.024 1.00 90.44 712 ASP A CA 1
ATOM 5374 C C . ASP A 1 712 ? 10.651 -6.868 21.328 1.00 90.44 712 ASP A C 1
ATOM 5376 O O . ASP A 1 712 ? 11.018 -7.099 22.487 1.00 90.44 712 ASP A O 1
ATOM 5380 N N . ALA A 1 713 ? 11.043 -7.628 20.306 1.00 88.06 713 ALA A N 1
ATOM 5381 C CA . ALA A 1 713 ? 12.104 -8.624 20.335 1.00 88.06 713 ALA A CA 1
ATOM 5382 C C . ALA A 1 713 ? 13.510 -8.004 20.187 1.00 88.06 713 ALA A C 1
ATOM 5384 O O . ALA A 1 713 ? 13.680 -6.813 19.938 1.00 88.06 713 ALA A O 1
ATOM 5385 N N . ASP A 1 714 ? 14.538 -8.839 20.365 1.00 86.12 714 ASP A N 1
ATOM 5386 C CA . ASP A 1 714 ? 15.933 -8.506 20.060 1.00 86.12 714 ASP A CA 1
ATOM 5387 C C . ASP A 1 714 ? 16.512 -9.591 19.123 1.00 86.12 714 ASP A C 1
ATOM 5389 O O . ASP A 1 714 ? 16.641 -10.748 19.549 1.00 86.12 714 ASP A O 1
ATOM 5393 N N . PRO A 1 715 ? 16.824 -9.274 17.847 1.00 85.56 715 PRO A N 1
ATOM 5394 C CA . PRO A 1 715 ? 16.682 -7.958 17.210 1.00 85.56 715 PRO A CA 1
ATOM 5395 C C . PRO A 1 715 ? 15.208 -7.532 17.044 1.00 85.56 715 PRO A C 1
ATOM 5397 O O . PRO A 1 715 ? 14.344 -8.417 17.054 1.00 85.56 715 PRO A O 1
ATOM 5400 N N . PRO A 1 716 ? 14.943 -6.221 16.862 1.00 87.00 716 PRO A N 1
ATOM 5401 C CA . PRO A 1 716 ? 13.607 -5.694 16.593 1.00 87.00 716 PRO A CA 1
ATOM 5402 C C . PRO A 1 716 ? 12.923 -6.369 15.404 1.00 87.00 716 PRO A C 1
ATOM 5404 O O . PRO A 1 716 ? 13.589 -6.927 14.522 1.00 87.00 716 PRO A O 1
ATOM 5407 N N . ARG A 1 717 ? 11.591 -6.370 15.425 1.00 91.00 717 ARG A N 1
ATOM 5408 C CA . ARG A 1 717 ? 10.728 -6.989 14.415 1.00 91.00 717 ARG A CA 1
ATOM 5409 C C . ARG A 1 717 ? 9.498 -6.125 14.199 1.00 91.00 717 ARG A C 1
ATOM 5411 O O . ARG A 1 717 ? 9.087 -5.377 15.073 1.00 91.00 717 ARG A O 1
ATOM 5418 N N . ASP A 1 718 ? 8.910 -6.248 13.020 1.00 93.38 718 ASP A N 1
ATOM 5419 C CA . ASP A 1 718 ? 7.818 -5.372 12.637 1.00 93.38 718 ASP A CA 1
ATOM 5420 C C . ASP A 1 718 ? 6.536 -5.562 13.467 1.00 93.38 718 ASP A C 1
ATOM 5422 O O . ASP A 1 718 ? 6.096 -6.684 13.744 1.00 93.38 718 ASP A O 1
ATOM 5426 N N . GLN A 1 719 ? 5.911 -4.431 13.799 1.00 95.38 719 GLN A N 1
ATOM 5427 C CA . GLN A 1 719 ? 4.663 -4.319 14.545 1.00 95.38 719 GLN A CA 1
ATOM 5428 C C . GLN A 1 719 ? 3.698 -3.361 13.834 1.00 95.38 719 GLN A C 1
ATOM 5430 O O . GLN A 1 719 ? 4.059 -2.234 13.481 1.00 95.38 719 GLN A O 1
ATOM 5435 N N . TRP A 1 720 ? 2.442 -3.781 13.662 1.00 96.25 720 TRP A N 1
ATOM 5436 C CA . TRP A 1 720 ? 1.439 -3.043 12.888 1.00 96.25 720 TRP A CA 1
ATOM 5437 C C . TRP A 1 720 ? 0.048 -3.017 13.531 1.00 96.25 720 TRP A C 1
ATOM 5439 O O . TRP A 1 720 ? -0.215 -3.717 14.511 1.00 96.25 720 TRP A O 1
ATOM 5449 N N . ALA A 1 721 ? -0.857 -2.231 12.938 1.00 96.19 721 ALA A N 1
ATOM 5450 C CA . ALA A 1 721 ? -2.292 -2.254 13.210 1.00 96.19 721 ALA A CA 1
ATOM 5451 C C . ALA A 1 721 ? -2.662 -2.202 14.710 1.00 96.19 721 ALA A C 1
ATOM 5453 O O . ALA A 1 721 ? -3.329 -3.116 15.207 1.00 96.19 721 ALA A O 1
ATOM 5454 N N . PRO A 1 722 ? -2.224 -1.176 15.469 1.00 98.06 722 PRO A N 1
ATOM 5455 C CA . PRO A 1 722 ? -2.582 -1.070 16.868 1.00 98.06 722 PRO A CA 1
ATOM 5456 C C . PRO A 1 722 ? -4.064 -0.722 17.040 1.00 98.06 722 PRO A C 1
ATOM 5458 O O . PRO A 1 722 ? -4.619 0.131 16.352 1.00 98.06 722 PRO A O 1
ATOM 5461 N N . ALA A 1 723 ? -4.686 -1.318 18.048 1.00 98.25 723 ALA A N 1
ATOM 5462 C CA . ALA A 1 723 ? -6.003 -0.952 18.547 1.00 98.25 723 ALA A CA 1
ATOM 5463 C C . ALA A 1 723 ? -5.910 -0.557 20.020 1.00 98.25 723 ALA A C 1
ATOM 5465 O O . ALA A 1 723 ? -5.081 -1.085 20.763 1.00 98.25 723 ALA A O 1
ATOM 5466 N N . ILE A 1 724 ? -6.783 0.352 20.459 1.00 97.94 724 ILE A N 1
ATOM 5467 C CA . ILE A 1 724 ? -6.821 0.857 21.834 1.00 97.94 724 ILE A CA 1
ATOM 5468 C C . ILE A 1 724 ? -8.239 0.794 22.404 1.00 97.94 724 ILE A C 1
ATOM 5470 O O . ILE A 1 724 ? -9.207 1.098 21.714 1.00 97.94 724 ILE A O 1
ATOM 5474 N N . ALA A 1 725 ? -8.365 0.414 23.676 1.00 95.38 725 ALA A N 1
ATOM 5475 C CA . ALA A 1 725 ? -9.622 0.487 24.417 1.00 95.38 725 ALA A CA 1
ATOM 5476 C C . ALA A 1 725 ? -9.393 0.848 25.890 1.00 95.38 725 ALA A C 1
ATOM 5478 O O . ALA A 1 725 ? -8.382 0.482 26.495 1.00 95.38 725 ALA A O 1
ATOM 5479 N N . ARG A 1 726 ? -10.369 1.534 26.492 1.00 91.94 726 ARG A N 1
ATOM 5480 C CA . ARG A 1 726 ? -10.342 1.930 27.904 1.00 91.94 726 ARG A CA 1
ATOM 5481 C C . ARG A 1 726 ? -11.149 0.986 28.786 1.00 91.94 726 ARG A C 1
ATOM 5483 O O . ARG A 1 726 ? -12.368 0.909 28.677 1.00 91.94 726 ARG A O 1
ATOM 5490 N N . ALA A 1 727 ? -10.469 0.337 29.726 1.00 87.12 727 ALA A N 1
ATOM 5491 C CA . ALA A 1 727 ? -11.057 -0.555 30.719 1.00 87.12 727 ALA A CA 1
ATOM 5492 C C . ALA A 1 727 ? -10.897 0.052 32.124 1.00 87.12 727 ALA A C 1
ATOM 5494 O O . ALA A 1 727 ? -9.895 -0.162 32.811 1.00 87.12 727 ALA A O 1
ATOM 5495 N N . GLY A 1 728 ? -11.894 0.833 32.550 1.00 80.38 728 GLY A N 1
ATOM 5496 C CA . GLY A 1 728 ? -11.827 1.613 33.790 1.00 80.38 728 GLY A CA 1
ATOM 5497 C C . GLY A 1 728 ? -10.789 2.737 33.694 1.00 80.38 728 GLY A C 1
ATOM 5498 O O . GLY A 1 728 ? -10.839 3.547 32.769 1.00 80.38 728 GLY A O 1
ATOM 5499 N N . ASP A 1 729 ? -9.841 2.767 34.633 1.00 77.94 729 ASP A N 1
ATOM 5500 C CA . ASP A 1 729 ? -8.752 3.758 34.670 1.00 77.94 729 ASP A CA 1
ATOM 5501 C C . ASP A 1 729 ? -7.530 3.352 33.825 1.00 77.94 729 ASP A C 1
ATOM 5503 O O . ASP A 1 729 ? -6.568 4.111 33.715 1.00 77.94 729 ASP A O 1
ATOM 5507 N N . ALA A 1 730 ? -7.535 2.147 33.249 1.00 85.12 730 ALA A N 1
ATOM 5508 C CA . ALA A 1 730 ? -6.442 1.639 32.432 1.00 85.12 730 ALA A CA 1
ATOM 5509 C C . ALA A 1 730 ? -6.782 1.692 30.940 1.00 85.12 730 ALA A C 1
ATOM 5511 O O . ALA A 1 730 ? -7.930 1.492 30.532 1.00 85.12 730 ALA A O 1
ATOM 5512 N N . LEU A 1 731 ? -5.747 1.896 30.129 1.00 93.50 731 LEU A N 1
ATOM 5513 C CA . LEU A 1 731 ? -5.805 1.707 28.687 1.00 93.50 731 LEU A CA 1
ATOM 5514 C C . LEU A 1 731 ? -5.206 0.353 28.334 1.00 93.50 731 LEU A C 1
ATOM 5516 O O . LEU A 1 731 ? -4.273 -0.125 28.981 1.00 93.50 731 LEU A O 1
ATOM 5520 N N . VAL A 1 732 ? -5.750 -0.263 27.300 1.00 95.31 732 VAL A N 1
ATOM 5521 C CA . VAL A 1 732 ? -5.253 -1.512 26.743 1.00 95.31 732 VAL A CA 1
ATOM 5522 C C . VAL A 1 732 ? -4.963 -1.274 25.281 1.00 95.31 732 VAL A C 1
ATOM 5524 O O . VAL A 1 732 ? -5.815 -0.742 24.574 1.00 95.31 732 VAL A O 1
ATOM 5527 N N . VAL A 1 733 ? -3.763 -1.652 24.858 1.00 97.69 733 VAL A N 1
ATOM 5528 C CA . VAL A 1 733 ? -3.322 -1.556 23.470 1.00 97.69 733 VAL A CA 1
ATOM 5529 C C . VAL A 1 733 ? -2.987 -2.956 22.991 1.00 97.69 733 VAL A C 1
ATOM 5531 O O . VAL A 1 733 ? -2.240 -3.661 23.670 1.00 97.69 733 VAL A O 1
ATOM 5534 N N . ALA A 1 734 ? -3.548 -3.355 21.856 1.00 97.38 734 ALA A N 1
ATOM 5535 C CA . ALA A 1 734 ? -3.205 -4.591 21.163 1.00 97.38 734 ALA A CA 1
ATOM 5536 C C . ALA A 1 734 ? -2.647 -4.266 19.784 1.00 97.38 734 ALA A C 1
ATOM 5538 O O . ALA A 1 734 ? -3.007 -3.239 19.222 1.00 97.38 734 ALA A O 1
ATOM 5539 N N . TRP A 1 735 ? -1.775 -5.114 19.258 1.00 98.19 735 TRP A N 1
ATOM 5540 C CA . TRP A 1 735 ? -1.144 -4.917 17.959 1.00 98.19 735 TRP A CA 1
ATOM 5541 C C . TRP A 1 735 ? -0.839 -6.252 17.285 1.00 98.19 735 TRP A C 1
ATOM 5543 O O . TRP A 1 735 ? -0.751 -7.294 17.941 1.00 98.19 735 TRP A O 1
ATOM 5553 N N . GLN A 1 736 ? -0.712 -6.190 15.966 1.00 97.00 736 GLN A N 1
ATOM 5554 C CA . GLN A 1 736 ? -0.197 -7.264 15.132 1.00 97.00 736 GLN A CA 1
ATOM 5555 C C . GLN A 1 736 ? 1.330 -7.265 15.206 1.00 97.00 736 GLN A C 1
ATOM 5557 O O . GLN A 1 736 ? 1.952 -6.208 15.102 1.00 97.00 736 GLN A O 1
ATOM 5562 N N . ASP A 1 737 ? 1.936 -8.433 15.377 1.00 96.19 737 ASP A N 1
ATOM 5563 C CA . ASP A 1 737 ? 3.355 -8.553 15.686 1.00 96.19 737 ASP A CA 1
ATOM 5564 C C . ASP A 1 737 ? 4.021 -9.696 14.921 1.00 96.19 737 ASP A C 1
ATOM 5566 O O . ASP A 1 737 ? 3.585 -10.842 15.014 1.00 96.19 737 ASP A O 1
ATOM 5570 N N . PHE A 1 738 ? 5.094 -9.396 14.190 1.00 94.81 738 PHE A N 1
ATOM 5571 C CA . PHE A 1 738 ? 5.774 -10.362 13.328 1.00 94.81 738 PHE A CA 1
ATOM 5572 C C . PHE A 1 738 ? 6.979 -11.043 13.994 1.00 94.81 738 PHE A C 1
ATOM 5574 O O . PHE A 1 738 ? 7.755 -11.752 13.339 1.00 94.81 738 PHE A O 1
ATOM 5581 N N . ARG A 1 739 ? 7.187 -10.854 15.307 1.00 92.31 739 ARG A N 1
ATOM 5582 C CA . ARG A 1 739 ? 8.432 -11.270 15.974 1.00 92.31 739 ARG A CA 1
ATOM 5583 C C . ARG A 1 739 ? 8.765 -12.757 15.878 1.00 92.31 739 ARG A C 1
ATOM 5585 O O . ARG A 1 739 ? 9.939 -13.126 15.954 1.00 92.31 739 ARG A O 1
ATOM 5592 N N . ASN A 1 740 ? 7.757 -13.605 15.679 1.00 91.00 740 ASN A N 1
ATOM 5593 C CA . ASN A 1 740 ? 7.909 -15.058 15.615 1.00 91.00 740 ASN A CA 1
ATOM 5594 C C . ASN A 1 740 ? 8.057 -15.595 14.178 1.00 91.00 740 ASN A C 1
ATOM 5596 O O . ASN A 1 740 ? 8.235 -16.796 13.988 1.00 91.00 740 ASN A O 1
ATOM 5600 N N . GLY A 1 741 ? 8.073 -14.720 13.166 1.00 91.31 741 GLY A N 1
ATOM 5601 C CA . GLY A 1 741 ? 8.099 -15.110 11.751 1.00 91.31 741 GLY A CA 1
ATOM 5602 C C . GLY A 1 741 ? 6.719 -15.424 11.163 1.00 91.31 741 GLY A C 1
ATOM 5603 O O . GLY A 1 741 ? 6.627 -15.878 10.031 1.00 91.31 741 GLY A O 1
ATOM 5604 N N . SER A 1 742 ? 5.662 -15.178 11.923 1.00 92.56 742 SER A N 1
ATOM 5605 C CA . SER A 1 742 ? 4.271 -15.058 11.492 1.00 92.56 742 SER A CA 1
ATOM 5606 C C . SER A 1 742 ? 3.642 -13.931 12.302 1.00 92.56 742 SER A C 1
ATOM 5608 O O . SER A 1 742 ? 4.166 -13.567 13.358 1.00 92.56 742 SER A O 1
ATOM 5610 N N . ASN A 1 743 ? 2.538 -13.374 11.814 1.00 94.50 743 ASN A N 1
ATOM 5611 C CA . ASN A 1 743 ? 1.788 -12.378 12.561 1.00 94.50 743 ASN A CA 1
ATOM 5612 C C . ASN A 1 743 ? 1.021 -13.026 13.717 1.00 94.50 743 ASN A C 1
ATOM 5614 O O . ASN A 1 743 ? 0.210 -13.927 13.504 1.00 94.50 743 ASN A O 1
ATOM 5618 N N . ASP A 1 744 ? 1.243 -12.502 14.913 1.00 94.00 744 ASP A N 1
ATOM 5619 C CA . ASP A 1 744 ? 0.566 -12.856 16.156 1.00 94.00 744 ASP A CA 1
ATOM 5620 C C . ASP A 1 744 ? -0.076 -11.605 16.774 1.0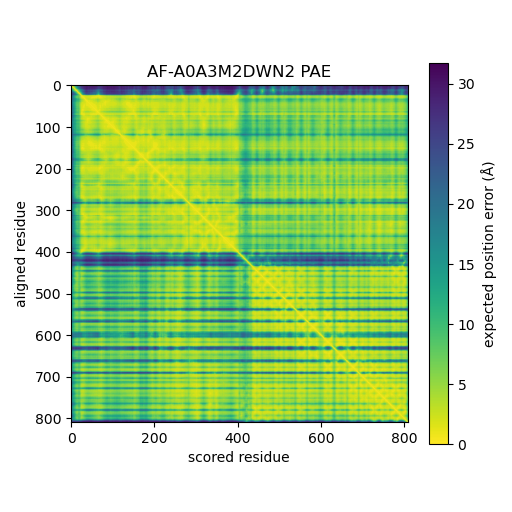0 94.00 744 ASP A C 1
ATOM 5622 O O . ASP A 1 744 ? 0.295 -10.477 16.443 1.00 94.00 744 ASP A O 1
ATOM 5626 N N . ILE A 1 745 ? -1.020 -11.779 17.705 1.00 95.00 745 ILE A N 1
ATOM 5627 C CA . ILE A 1 745 ? -1.652 -10.648 18.398 1.00 95.00 745 ILE A CA 1
ATOM 5628 C C . ILE A 1 745 ? -1.070 -10.511 19.793 1.00 95.00 745 ILE A C 1
ATOM 5630 O O . ILE A 1 745 ? -1.262 -11.374 20.653 1.00 95.00 745 ILE A O 1
ATOM 5634 N N . TYR A 1 746 ? -0.425 -9.377 20.043 1.00 94.94 746 TYR A N 1
ATOM 5635 C CA . TYR A 1 746 ? 0.067 -9.007 21.362 1.00 94.94 746 TYR A CA 1
ATOM 5636 C C . TYR A 1 746 ? -0.765 -7.886 21.969 1.00 94.94 746 TYR A C 1
ATOM 5638 O O . TYR A 1 746 ? -1.417 -7.113 21.274 1.00 94.94 746 TYR A O 1
ATOM 5646 N N . LEU A 1 747 ? -0.755 -7.816 23.296 1.00 94.31 747 LEU A N 1
ATOM 5647 C CA . LEU A 1 747 ? -1.482 -6.838 24.088 1.00 94.31 747 LEU A CA 1
ATOM 5648 C C . LEU A 1 747 ? -0.638 -6.367 25.267 1.00 94.31 747 LEU A C 1
ATOM 5650 O O . LEU A 1 747 ? 0.076 -7.147 25.896 1.00 94.31 747 LEU A O 1
ATOM 5654 N N . SER A 1 748 ? -0.769 -5.090 25.618 1.00 94.56 748 SER A N 1
ATOM 5655 C CA . SER A 1 748 ? -0.187 -4.503 26.820 1.00 94.56 748 SER A CA 1
ATOM 5656 C C . SER A 1 748 ? -1.159 -3.537 27.491 1.00 94.56 748 SER A C 1
ATOM 5658 O O . SER A 1 748 ? -1.972 -2.867 26.851 1.00 94.56 748 SER A O 1
ATOM 5660 N N . VAL A 1 749 ? -1.070 -3.467 28.818 1.00 93.38 749 VAL A N 1
ATOM 5661 C CA . VAL A 1 749 ? -1.787 -2.465 29.608 1.00 93.38 749 VAL A CA 1
ATOM 5662 C C . VAL A 1 749 ? -0.931 -1.211 29.688 1.00 93.38 749 VAL A C 1
ATOM 5664 O O . VAL A 1 749 ? 0.194 -1.261 30.189 1.00 93.38 749 VAL A O 1
ATOM 5667 N N . VAL A 1 750 ? -1.490 -0.085 29.260 1.00 93.44 750 VAL A N 1
ATOM 5668 C CA . VAL A 1 750 ? -0.854 1.228 29.317 1.00 93.44 750 VAL A CA 1
ATOM 5669 C C . VAL A 1 750 ? -1.296 1.964 30.578 1.00 93.44 750 VAL A C 1
ATOM 5671 O O . VAL A 1 750 ? -2.489 2.071 30.879 1.00 93.44 750 VAL A O 1
ATOM 5674 N N . ARG A 1 751 ? -0.317 2.486 31.321 1.00 89.50 751 ARG A N 1
ATOM 5675 C CA . ARG A 1 751 ? -0.526 3.348 32.493 1.00 89.50 751 ARG A CA 1
ATOM 5676 C C . ARG A 1 751 ? 0.437 4.519 32.433 1.00 89.50 751 ARG A C 1
ATOM 5678 O O . ARG A 1 751 ? 1.598 4.329 32.092 1.00 89.50 751 ARG A O 1
ATOM 5685 N N . ASP A 1 752 ? -0.060 5.713 32.743 1.00 87.00 752 ASP A N 1
ATOM 5686 C CA . ASP A 1 752 ? 0.735 6.947 32.763 1.00 87.00 752 ASP A CA 1
ATOM 5687 C C . ASP A 1 752 ? 1.545 7.178 31.468 1.00 87.00 752 ASP A C 1
ATOM 5689 O O . ASP A 1 752 ? 2.677 7.652 31.498 1.00 87.00 752 ASP A O 1
ATOM 5693 N N . GLY A 1 753 ? 0.968 6.807 30.318 1.00 89.25 753 GLY A N 1
ATOM 5694 C CA . GLY A 1 753 ? 1.610 6.942 29.005 1.00 89.25 753 GLY A CA 1
ATOM 5695 C C . GLY A 1 753 ? 2.732 5.937 28.718 1.00 89.25 753 GLY A C 1
ATOM 5696 O O . GLY A 1 753 ? 3.472 6.135 27.762 1.00 89.25 753 GLY A O 1
ATOM 5697 N N . ALA A 1 754 ? 2.873 4.869 29.509 1.00 92.62 754 ALA A N 1
ATOM 5698 C CA . ALA A 1 754 ? 3.887 3.835 29.313 1.00 92.62 754 ALA A CA 1
ATOM 5699 C C . ALA A 1 754 ? 3.268 2.443 29.131 1.00 92.62 754 ALA A C 1
ATOM 5701 O O . ALA A 1 754 ? 2.311 2.075 29.819 1.00 92.62 754 ALA A O 1
ATOM 5702 N N . PHE A 1 755 ? 3.855 1.653 28.230 1.00 95.50 755 PHE A N 1
ATOM 5703 C CA . PHE A 1 755 ? 3.500 0.251 28.034 1.00 95.50 755 PHE A CA 1
ATOM 5704 C C . PHE A 1 755 ? 3.986 -0.612 29.203 1.00 95.50 755 PHE A C 1
ATOM 5706 O O . PHE A 1 755 ? 5.134 -0.517 29.643 1.00 95.50 755 PHE A O 1
ATOM 5713 N N . GLY A 1 756 ? 3.114 -1.492 29.692 1.00 94.19 756 GLY A N 1
ATOM 5714 C CA . GLY A 1 756 ? 3.514 -2.639 30.500 1.00 94.19 756 GLY A CA 1
ATOM 5715 C C . GLY A 1 756 ? 4.100 -3.774 29.643 1.00 94.19 756 GLY A C 1
ATOM 5716 O O . GLY A 1 756 ? 4.306 -3.607 28.438 1.00 94.19 756 GLY A O 1
ATOM 5717 N N . PRO A 1 757 ? 4.334 -4.956 30.236 1.00 91.88 757 PRO A N 1
ATOM 5718 C CA . PRO A 1 757 ? 4.756 -6.141 29.493 1.00 91.88 757 PRO A CA 1
ATOM 5719 C C . PRO A 1 757 ? 3.767 -6.514 28.382 1.00 91.88 757 PRO A C 1
ATOM 5721 O O . PRO A 1 757 ? 2.554 -6.461 28.596 1.00 91.88 757 PRO A O 1
ATOM 5724 N N . ALA A 1 758 ? 4.298 -6.914 27.226 1.00 92.94 758 ALA A N 1
ATOM 5725 C CA . ALA A 1 758 ? 3.515 -7.463 26.126 1.00 92.94 758 ALA A CA 1
ATOM 5726 C C . ALA A 1 758 ? 3.128 -8.917 26.415 1.00 92.94 758 ALA A C 1
ATOM 5728 O O . ALA A 1 758 ? 3.938 -9.693 26.929 1.00 92.94 758 ALA A O 1
ATOM 5729 N N . VAL A 1 759 ? 1.903 -9.288 26.059 1.00 88.69 759 VAL A N 1
ATOM 5730 C CA . VAL A 1 759 ? 1.380 -10.647 26.196 1.00 88.69 759 VAL A CA 1
ATOM 5731 C C . VAL A 1 759 ? 0.709 -11.064 24.910 1.00 88.69 759 VAL A C 1
ATOM 5733 O O . VAL A 1 759 ? -0.092 -10.309 24.370 1.00 88.69 759 VAL A O 1
ATOM 5736 N N . ARG A 1 760 ? 1.002 -12.279 24.459 1.00 90.50 760 ARG A N 1
ATOM 5737 C CA . ARG A 1 760 ? 0.323 -12.882 23.321 1.00 90.50 760 ARG A CA 1
ATOM 5738 C C . ARG A 1 760 ? -1.110 -13.274 23.695 1.00 90.50 760 ARG A C 1
ATOM 5740 O O . ARG A 1 760 ? -1.328 -13.857 24.755 1.00 90.50 760 ARG A O 1
ATOM 5747 N N . VAL A 1 761 ? -2.067 -12.928 22.842 1.00 87.88 761 VAL A N 1
ATOM 5748 C CA . VAL A 1 761 ? -3.510 -13.130 23.059 1.00 87.88 761 VAL A CA 1
ATOM 5749 C C . VAL A 1 761 ? -4.099 -14.156 22.100 1.00 87.88 761 VAL A C 1
ATOM 5751 O O . VAL A 1 761 ? -5.065 -14.834 22.456 1.00 87.88 761 VAL A O 1
ATOM 5754 N N . ASP A 1 762 ? -3.547 -14.273 20.894 1.00 88.06 762 ASP A N 1
ATOM 5755 C CA . ASP A 1 762 ? -3.957 -15.323 19.973 1.00 88.06 762 ASP A CA 1
ATOM 5756 C C . ASP A 1 762 ? -3.491 -16.708 20.464 1.00 88.06 762 ASP A C 1
ATOM 5758 O O . ASP A 1 762 ? -2.594 -16.845 21.297 1.00 88.06 762 ASP A O 1
ATOM 5762 N N . ASP A 1 763 ? -4.125 -17.749 19.936 1.00 83.06 763 ASP A N 1
ATOM 5763 C CA . ASP A 1 763 ? -3.877 -19.153 20.272 1.00 83.06 763 ASP A CA 1
ATOM 5764 C C . ASP A 1 763 ? -3.266 -19.938 19.100 1.00 83.06 763 ASP A C 1
ATOM 5766 O O . ASP A 1 763 ? -3.443 -21.157 19.001 1.00 83.06 763 ASP A O 1
ATOM 5770 N N . GLY A 1 764 ? -2.575 -19.239 18.193 1.00 80.75 764 GLY A N 1
ATOM 5771 C CA . GLY A 1 764 ? -1.914 -19.817 17.022 1.00 80.75 764 GLY A CA 1
ATOM 5772 C C . GLY A 1 764 ? -0.611 -20.563 17.335 1.00 80.75 764 GLY A C 1
ATOM 5773 O O . GLY A 1 764 ? -0.166 -21.370 16.517 1.00 80.75 764 GLY A O 1
ATOM 5774 N N . GLY A 1 765 ? -0.010 -20.342 18.510 1.00 82.88 765 GLY A N 1
ATOM 5775 C CA . GLY A 1 765 ? 1.279 -20.927 18.903 1.00 82.88 765 GLY A CA 1
ATOM 5776 C C . GLY A 1 765 ? 2.397 -20.693 17.874 1.00 82.88 765 GLY A C 1
ATOM 5777 O O . GLY A 1 765 ? 2.441 -19.669 17.203 1.00 82.88 765 GLY A O 1
ATOM 5778 N N . ASP A 1 766 ? 3.292 -21.665 17.703 1.00 83.44 766 ASP A N 1
ATOM 5779 C CA . ASP A 1 766 ? 4.382 -21.593 16.708 1.00 83.44 766 ASP A CA 1
ATOM 5780 C C . ASP A 1 766 ? 3.941 -22.069 15.307 1.00 83.44 766 ASP A C 1
ATOM 5782 O O . ASP A 1 766 ? 4.723 -22.650 14.550 1.00 83.44 766 ASP A O 1
ATOM 5786 N N . SER A 1 767 ? 2.653 -21.936 14.982 1.00 85.25 767 SER A N 1
ATOM 5787 C CA . SER A 1 767 ? 2.125 -22.411 13.704 1.00 85.25 767 SER A CA 1
ATOM 5788 C C . SER A 1 767 ? 2.398 -21.446 12.551 1.00 85.25 767 SER A C 1
ATOM 5790 O O . SER A 1 767 ? 2.813 -20.314 12.746 1.00 85.25 767 SER A O 1
ATOM 5792 N N . ALA A 1 768 ? 2.140 -21.902 11.324 1.00 85.38 768 ALA A N 1
ATOM 5793 C CA . ALA A 1 768 ? 2.205 -21.065 10.124 1.00 85.38 768 ALA A CA 1
ATOM 5794 C C . ALA A 1 768 ? 0.962 -20.171 9.931 1.00 85.38 768 ALA A C 1
ATOM 5796 O O . ALA A 1 768 ? 0.848 -19.498 8.906 1.00 85.38 768 ALA A O 1
ATOM 5797 N N . ALA A 1 769 ? 0.003 -20.215 10.864 1.00 87.75 769 ALA A N 1
ATOM 5798 C CA . ALA A 1 769 ? -1.162 -19.349 10.811 1.00 87.75 769 ALA A CA 1
ATOM 5799 C C . ALA A 1 769 ? -0.759 -17.896 11.081 1.00 87.75 769 ALA A C 1
ATOM 5801 O O . ALA A 1 769 ? 0.192 -17.614 11.801 1.00 87.75 769 ALA A O 1
ATOM 5802 N N . GLN A 1 770 ? -1.517 -16.984 10.498 1.00 91.38 770 GLN A N 1
ATOM 5803 C CA . GLN A 1 770 ? -1.343 -15.550 10.618 1.00 91.38 770 GLN A CA 1
ATOM 5804 C C . GLN A 1 770 ? -2.544 -14.986 11.364 1.00 91.38 770 GLN A C 1
ATOM 5806 O O . GLN A 1 770 ? -3.680 -15.388 11.090 1.00 91.38 770 GLN A O 1
ATOM 5811 N N . SER A 1 771 ? -2.281 -14.050 12.266 1.00 93.38 771 SER A N 1
ATOM 5812 C CA . SER A 1 771 ? -3.287 -13.280 12.983 1.00 93.38 771 SER A CA 1
ATOM 5813 C C . SER A 1 771 ? -3.118 -11.794 12.679 1.00 93.38 771 SER A C 1
ATOM 5815 O O . SER A 1 771 ? -2.082 -11.218 12.998 1.00 93.38 771 SER A O 1
ATOM 5817 N N . TRP A 1 772 ? -4.128 -11.158 12.087 1.00 94.44 772 TRP A N 1
ATOM 5818 C CA . TRP A 1 772 ? -4.035 -9.775 11.608 1.00 94.44 772 TRP A CA 1
ATOM 5819 C C . TRP A 1 772 ? -5.067 -8.845 12.235 1.00 94.44 772 TRP A C 1
ATOM 5821 O O . TRP A 1 772 ? -6.132 -9.282 12.680 1.00 94.44 772 TRP A O 1
ATOM 5831 N N . ARG A 1 773 ? -4.758 -7.540 12.183 1.00 94.25 773 ARG A N 1
ATOM 5832 C CA . ARG A 1 773 ? -5.685 -6.419 12.436 1.00 94.25 773 ARG A CA 1
ATOM 5833 C C . ARG A 1 773 ? -6.546 -6.614 13.696 1.00 94.25 773 ARG A C 1
ATOM 5835 O O . ARG A 1 773 ? -7.762 -6.810 13.589 1.00 94.25 773 ARG A O 1
ATOM 5842 N N . PRO A 1 774 ? -5.944 -6.580 14.897 1.00 96.69 774 PRO A N 1
ATOM 5843 C CA . PRO A 1 774 ? -6.718 -6.688 16.120 1.00 96.69 774 PRO A CA 1
ATOM 5844 C C . PRO A 1 774 ? -7.677 -5.500 16.267 1.00 96.69 774 PRO A C 1
ATOM 5846 O O . PRO A 1 774 ? -7.333 -4.360 15.976 1.00 96.69 774 PRO A O 1
ATOM 5849 N N . ALA A 1 775 ? -8.866 -5.761 16.797 1.00 97.12 775 ALA A N 1
ATOM 5850 C CA . ALA A 1 775 ? -9.837 -4.761 17.217 1.00 97.12 775 ALA A CA 1
ATOM 5851 C C . ALA A 1 775 ? -10.122 -4.929 18.711 1.00 97.12 775 ALA A C 1
ATOM 5853 O O . ALA A 1 775 ? -10.275 -6.055 19.194 1.00 97.12 775 ALA A O 1
ATOM 5854 N N . LEU A 1 776 ? -10.213 -3.816 19.444 1.00 96.38 776 LEU A N 1
ATOM 5855 C CA . LEU A 1 776 ? -10.446 -3.813 20.887 1.00 96.38 776 LEU A CA 1
ATOM 5856 C C . LEU A 1 776 ? -11.727 -3.075 21.270 1.00 96.38 776 LEU A C 1
ATOM 5858 O O . LEU A 1 776 ? -12.040 -2.015 20.741 1.00 96.38 776 LEU A O 1
ATOM 5862 N N . ALA A 1 777 ? -12.415 -3.606 22.276 1.00 95.00 777 ALA A N 1
ATOM 5863 C CA . ALA A 1 777 ? -13.436 -2.894 23.033 1.00 95.00 777 ALA A CA 1
ATOM 5864 C C . ALA A 1 777 ? -13.318 -3.259 24.511 1.00 95.00 777 ALA A C 1
ATOM 5866 O O . ALA A 1 777 ? -12.766 -4.299 24.871 1.00 95.00 777 ALA A O 1
ATOM 5867 N N . ALA A 1 778 ? -13.868 -2.428 25.388 1.00 90.88 778 ALA A N 1
ATOM 5868 C CA . ALA A 1 778 ? -13.913 -2.731 26.808 1.00 90.88 778 ALA A CA 1
ATOM 5869 C C . ALA A 1 778 ? -15.241 -2.293 27.424 1.00 90.88 778 ALA A C 1
ATOM 5871 O O . ALA A 1 778 ? -15.786 -1.248 27.077 1.00 90.88 778 ALA A O 1
ATOM 5872 N N . SER A 1 779 ? -15.765 -3.105 28.343 1.00 84.12 779 SER A N 1
ATOM 5873 C CA . SER A 1 779 ? -16.942 -2.744 29.127 1.00 84.12 779 SER A CA 1
ATOM 5874 C C . SER A 1 779 ? -16.566 -1.808 30.273 1.00 84.12 779 SER A C 1
ATOM 5876 O O . SER A 1 779 ? -15.446 -1.835 30.793 1.00 84.12 779 SER A O 1
ATOM 5878 N N . ALA A 1 780 ? -17.549 -1.047 30.761 1.00 75.19 780 ALA A N 1
ATOM 5879 C CA . ALA A 1 780 ? -17.396 -0.243 31.975 1.00 75.19 780 ALA A CA 1
ATOM 5880 C C . ALA A 1 780 ? -16.994 -1.088 33.205 1.00 75.19 780 ALA A C 1
ATOM 5882 O O . ALA A 1 780 ? -16.373 -0.579 34.136 1.00 75.19 780 ALA A O 1
ATOM 5883 N N . GLY A 1 781 ? -17.314 -2.388 33.199 1.00 75.25 781 GLY A N 1
ATOM 5884 C CA . GLY A 1 781 ? -16.928 -3.351 34.232 1.00 75.25 781 GLY A CA 1
ATOM 5885 C C . GLY A 1 781 ? -15.474 -3.837 34.155 1.00 75.25 781 GLY A C 1
ATOM 5886 O O . GLY A 1 781 ? -15.087 -4.682 34.959 1.00 75.25 781 GLY A O 1
ATOM 5887 N N . GLY A 1 782 ? -14.672 -3.343 33.205 1.00 82.00 782 GLY A N 1
ATOM 5888 C CA . GLY A 1 782 ? -13.256 -3.698 33.063 1.00 82.00 782 GLY A CA 1
ATOM 5889 C C . GLY A 1 782 ? -13.001 -5.023 32.336 1.00 82.00 782 GLY A C 1
ATOM 5890 O O . GLY A 1 782 ? -11.902 -5.574 32.438 1.00 82.00 782 GLY A O 1
ATOM 5891 N N . VAL A 1 783 ? -14.004 -5.547 31.620 1.00 86.31 783 VAL A N 1
ATOM 5892 C CA . VAL A 1 783 ? -13.820 -6.666 30.686 1.00 86.31 783 VAL A CA 1
ATOM 5893 C C . VAL A 1 783 ? -13.320 -6.103 29.366 1.00 86.31 783 VAL A C 1
ATOM 5895 O O . VAL A 1 783 ? -13.947 -5.217 28.798 1.00 86.31 783 VAL A O 1
ATOM 5898 N N . VAL A 1 784 ? -12.206 -6.629 28.886 1.00 91.12 784 VAL A N 1
ATOM 5899 C CA . VAL A 1 784 ? -11.600 -6.335 27.593 1.00 91.12 784 VAL A CA 1
ATOM 5900 C C . VAL A 1 784 ? -12.023 -7.419 26.611 1.00 91.12 784 VAL A C 1
ATOM 5902 O O . VAL A 1 784 ? -12.061 -8.601 26.959 1.00 91.12 784 VAL A O 1
ATOM 5905 N N . TYR A 1 785 ? -12.322 -7.002 25.391 1.00 92.69 785 TYR A N 1
ATOM 5906 C CA . TYR A 1 785 ? -12.645 -7.845 24.255 1.00 92.69 785 TYR A CA 1
ATOM 5907 C C . TYR A 1 785 ? -11.641 -7.566 23.144 1.00 92.69 785 TYR A C 1
ATOM 5909 O O . TYR A 1 785 ? -11.396 -6.403 22.827 1.00 92.69 785 TYR A O 1
ATOM 5917 N N . ALA A 1 786 ? -11.091 -8.623 22.559 1.00 93.62 786 ALA A N 1
ATOM 5918 C CA . ALA A 1 786 ? -10.219 -8.555 21.396 1.00 93.62 786 ALA A CA 1
ATOM 5919 C C . ALA A 1 786 ? -10.797 -9.423 20.280 1.00 93.62 786 ALA A C 1
ATOM 5921 O O . ALA A 1 786 ? -11.238 -10.535 20.560 1.00 93.62 786 ALA A O 1
ATOM 5922 N N . ALA A 1 787 ? -10.788 -8.937 19.044 1.00 94.38 787 ALA A N 1
ATOM 5923 C CA . ALA A 1 787 ? -11.118 -9.707 17.847 1.00 94.38 787 ALA A CA 1
ATOM 5924 C C . ALA A 1 787 ? -10.009 -9.541 16.805 1.00 94.38 787 ALA A C 1
ATOM 5926 O O . ALA A 1 787 ? -9.386 -8.488 16.769 1.00 94.38 787 ALA A O 1
ATOM 5927 N N . TRP A 1 788 ? -9.747 -10.557 15.989 1.00 94.12 788 TRP A N 1
ATOM 5928 C CA . TRP A 1 788 ? -8.719 -10.519 14.946 1.00 94.12 788 TRP A CA 1
ATOM 5929 C C . TRP A 1 788 ? -9.070 -11.449 13.785 1.00 94.12 788 TRP A C 1
ATOM 5931 O O . TRP A 1 788 ? -9.899 -12.358 13.921 1.00 94.12 788 TRP A O 1
ATOM 5941 N N . GLU A 1 789 ? -8.440 -11.197 12.642 1.00 91.75 789 GLU A N 1
ATOM 5942 C CA . GLU A 1 789 ? -8.479 -12.072 11.471 1.00 91.75 789 GLU A CA 1
ATOM 5943 C C . GLU A 1 789 ? -7.467 -13.202 11.642 1.00 91.75 789 GLU A C 1
ATOM 5945 O O . GLU A 1 789 ? -6.364 -12.959 12.117 1.00 91.75 789 GLU A O 1
ATOM 5950 N N . ASP A 1 790 ? -7.818 -14.422 11.249 1.00 89.12 790 ASP A N 1
ATOM 5951 C CA . ASP A 1 790 ? -7.014 -15.615 11.493 1.00 89.12 790 ASP A CA 1
ATOM 5952 C C . ASP A 1 790 ? -7.004 -16.563 10.295 1.00 89.12 790 ASP A C 1
ATOM 5954 O O . ASP A 1 790 ? -8.062 -16.953 9.805 1.00 89.12 790 ASP A O 1
ATOM 5958 N N . SER A 1 791 ? -5.822 -16.978 9.840 1.00 86.75 791 SER A N 1
ATOM 5959 C CA . SER A 1 791 ? -5.689 -17.762 8.606 1.00 86.75 791 SER A CA 1
ATOM 5960 C C . SER A 1 791 ? -5.757 -19.285 8.760 1.00 86.75 791 SER A C 1
ATOM 5962 O O . SER A 1 791 ? -5.743 -19.999 7.752 1.00 86.75 791 SER A O 1
ATOM 5964 N N . ARG A 1 792 ? -5.820 -19.829 9.985 1.00 84.62 792 ARG A N 1
ATOM 5965 C CA . ARG A 1 792 ? -5.495 -21.249 10.241 1.00 84.62 792 ARG A CA 1
ATOM 5966 C C . ARG A 1 792 ? -6.434 -22.253 9.582 1.00 84.62 792 ARG A C 1
ATOM 5968 O O . ARG A 1 792 ? -6.074 -23.410 9.388 1.00 84.62 792 ARG A O 1
ATOM 5975 N N . THR A 1 793 ? -7.652 -21.853 9.240 1.00 74.19 793 THR A N 1
ATOM 5976 C CA . THR A 1 793 ? -8.630 -22.731 8.573 1.00 74.19 793 THR A CA 1
ATOM 5977 C C . THR A 1 793 ? -8.367 -22.872 7.074 1.00 74.19 793 THR A C 1
ATOM 5979 O O . THR A 1 793 ? -9.022 -23.676 6.406 1.00 74.19 793 THR A O 1
ATOM 5982 N N . GLY A 1 794 ? -7.382 -22.137 6.559 1.00 72.88 794 GLY A N 1
ATOM 5983 C CA . GLY A 1 794 ? -7.082 -22.024 5.146 1.00 72.88 794 GLY A CA 1
ATOM 5984 C C . GLY A 1 794 ? -7.808 -20.873 4.459 1.00 72.88 794 GLY A C 1
ATOM 5985 O O . GLY A 1 794 ? -7.663 -20.739 3.262 1.00 72.88 794 GLY A O 1
ATOM 5986 N N . HIS A 1 795 ? -8.542 -20.030 5.180 1.00 75.31 795 HIS A N 1
ATOM 5987 C CA . HIS A 1 795 ? -9.044 -18.723 4.734 1.00 75.31 795 HIS A CA 1
ATOM 5988 C C . HIS A 1 795 ? -9.060 -17.800 5.957 1.00 75.31 795 HIS A C 1
ATOM 5990 O O . HIS A 1 795 ? -9.013 -18.304 7.080 1.00 75.31 795 HIS A O 1
ATOM 5996 N N . ALA A 1 796 ? -9.113 -16.475 5.776 1.00 80.50 796 ALA A N 1
ATOM 5997 C CA . ALA A 1 796 ? -9.222 -15.592 6.936 1.00 80.50 796 ALA A CA 1
ATOM 5998 C C . ALA A 1 796 ? -10.599 -15.776 7.596 1.00 80.50 796 ALA A C 1
ATOM 6000 O O . ALA A 1 796 ? -11.642 -15.606 6.962 1.00 80.50 796 ALA A O 1
ATOM 6001 N N . GLU A 1 797 ? -10.590 -16.160 8.864 1.00 84.06 797 GLU A N 1
ATOM 6002 C CA . GLU A 1 797 ? -11.743 -16.303 9.744 1.00 84.06 797 GLU A CA 1
ATOM 6003 C C . GLU A 1 797 ? -11.629 -15.307 10.896 1.00 84.06 797 GLU A C 1
ATOM 6005 O O . GLU A 1 797 ? -10.559 -14.774 11.168 1.00 84.06 797 GLU A O 1
ATOM 6010 N N . LEU A 1 798 ? -12.721 -15.075 11.622 1.00 87.19 798 LEU A N 1
ATOM 6011 C CA . LEU A 1 798 ? -12.666 -14.216 12.803 1.00 87.19 798 LEU A CA 1
ATOM 6012 C C . LEU A 1 798 ? -12.523 -15.031 14.067 1.00 87.19 798 LEU A C 1
ATOM 6014 O O . LEU A 1 798 ? -13.336 -15.921 14.353 1.00 87.19 798 LEU A O 1
ATOM 6018 N N . ARG A 1 799 ? -11.539 -14.647 14.870 1.00 87.50 799 ARG A N 1
ATOM 6019 C CA . ARG A 1 799 ? -11.412 -15.091 16.251 1.00 87.50 799 ARG A CA 1
ATOM 6020 C C . ARG A 1 799 ? -11.601 -13.919 17.191 1.00 87.50 799 ARG A C 1
ATOM 6022 O O . ARG A 1 799 ? -11.419 -12.761 16.829 1.00 87.50 799 ARG A O 1
ATOM 6029 N N . TRP A 1 800 ? -12.018 -14.233 18.407 1.00 88.44 800 TRP A N 1
ATOM 6030 C CA . TRP A 1 800 ? -12.131 -13.247 19.469 1.00 88.44 800 TRP A CA 1
ATOM 6031 C C . TRP A 1 800 ? -11.836 -13.880 20.824 1.00 88.44 800 TRP A C 1
ATOM 6033 O O . TRP A 1 800 ? -12.049 -15.080 21.008 1.00 88.44 800 TRP A O 1
ATOM 6043 N N . ALA A 1 801 ? -11.397 -13.062 21.775 1.00 88.50 801 ALA A N 1
ATOM 6044 C CA . ALA A 1 801 ? -11.151 -13.431 23.161 1.00 88.50 801 ALA A CA 1
ATOM 6045 C C . ALA A 1 801 ? -11.661 -12.341 24.118 1.00 88.50 801 ALA A C 1
ATOM 6047 O O . ALA A 1 801 ? -11.814 -11.175 23.743 1.00 88.50 801 ALA A O 1
ATOM 6048 N N . ARG A 1 802 ? -11.924 -12.718 25.377 1.00 87.25 802 ARG A N 1
ATOM 6049 C CA . ARG A 1 802 ? -12.402 -11.798 26.422 1.00 87.25 802 ARG A CA 1
ATOM 6050 C C . ARG A 1 802 ? -11.822 -12.082 27.793 1.00 87.25 802 ARG A C 1
ATOM 6052 O O . ARG A 1 802 ? -11.546 -13.235 28.120 1.00 87.25 802 ARG A O 1
ATOM 6059 N N . GLY A 1 803 ? -11.743 -11.060 28.633 1.00 83.38 803 GLY A N 1
ATOM 6060 C CA . GLY A 1 803 ? -11.099 -11.189 29.932 1.00 83.38 803 GLY A CA 1
ATOM 6061 C C . GLY A 1 803 ? -11.057 -9.913 30.739 1.00 83.38 803 GLY A C 1
ATOM 6062 O O . GLY A 1 803 ? -11.223 -8.826 30.205 1.00 83.38 803 GLY A O 1
ATOM 6063 N N . SER A 1 804 ? -10.831 -10.035 32.040 1.00 80.44 804 SER A N 1
ATOM 6064 C CA . SER A 1 804 ? -10.785 -8.884 32.943 1.00 80.44 804 SER A CA 1
ATOM 6065 C C . SER A 1 804 ? -9.353 -8.486 33.244 1.00 80.44 804 SER A C 1
ATOM 6067 O O . SER A 1 804 ? -8.525 -9.343 33.556 1.00 80.44 804 SER A O 1
ATOM 6069 N N . LEU A 1 805 ? -9.070 -7.184 33.232 1.00 70.81 805 LEU A N 1
ATOM 6070 C CA . LEU A 1 805 ? -7.781 -6.704 33.716 1.00 70.81 805 LEU A CA 1
ATOM 6071 C C . LEU A 1 805 ? -7.556 -7.155 35.173 1.00 70.81 805 LEU A C 1
ATOM 6073 O O . LEU A 1 805 ? -8.497 -7.130 35.973 1.00 70.81 805 LEU A O 1
ATOM 6077 N N . PRO A 1 806 ? -6.327 -7.555 35.552 1.00 61.12 806 PRO A N 1
ATOM 6078 C CA . PRO A 1 806 ? -6.013 -7.839 36.944 1.00 61.12 806 PRO A CA 1
ATOM 6079 C C . PRO A 1 806 ? -6.362 -6.626 37.811 1.00 61.12 806 PRO A C 1
ATOM 6081 O O . PRO A 1 806 ? -5.992 -5.500 37.467 1.00 61.12 806 PRO A O 1
ATOM 6084 N N . ALA A 1 807 ? -7.050 -6.847 38.935 1.00 54.69 807 ALA A N 1
ATOM 6085 C CA . ALA A 1 807 ? -7.329 -5.777 39.888 1.00 54.69 807 ALA A CA 1
ATOM 6086 C C . ALA A 1 807 ? -6.012 -5.091 40.291 1.00 54.69 807 ALA A C 1
ATOM 6088 O O . ALA A 1 807 ? -5.034 -5.769 40.624 1.00 54.69 807 ALA A O 1
ATOM 6089 N N . SER A 1 808 ? -5.985 -3.758 40.236 1.00 51.81 808 SER A N 1
ATOM 6090 C CA . SER A 1 808 ? -4.837 -2.945 40.642 1.00 51.81 808 SER A CA 1
ATOM 6091 C C . SER A 1 808 ? -4.394 -3.337 42.055 1.00 51.81 808 SER A C 1
ATOM 6093 O O . SER A 1 808 ? -5.207 -3.289 42.982 1.00 51.81 808 SER A O 1
ATOM 6095 N N . ARG A 1 809 ? -3.133 -3.753 42.214 1.00 34.31 809 ARG A N 1
ATOM 6096 C CA . ARG A 1 809 ? -2.510 -3.910 43.535 1.00 34.31 809 ARG A CA 1
ATOM 6097 C C . ARG A 1 809 ? -2.021 -2.579 44.069 1.00 34.31 809 ARG A C 1
ATOM 6099 O O . ARG A 1 809 ? -1.489 -1.802 43.248 1.00 34.31 809 ARG A O 1
#

Mean predicted aligned error: 7.55 Å

Sequence (809 aa):
MPHTVAPDAAGPPPACEHEPSPASAVRLFAVGHRLSLAEAESPAAFEAAIRATVEADVAPHLATDRPNVLVFPESVAFPLVFLGPRGAAARAQDTALEAFTALVPEVVDAANYYARFATGAAGKLTLLAVTDGMWRAFDATFSGIARDYGVYVVAGIDAGDVALTRDPEAVAALADPERADPRDTYWVPDGEVYNQAVFYDPTGARFAQTHKAYLVDLEADDLELRGGWPDALGPVDVGGLVRAAPMISRDAWMPDALERVALRGANVLLQLEAFVGWTVAPDGYPWPPDNLKRSGWAAVQRLPELRAAVAPMYVGNFFDIGFDGQSFAVVDGTPADERRALVAQVPDVGWAAIAPWVEPDPGVGSLDDRRAALRAVGEALLPGGSRAGDYRAGTVWVDLDLRADDALPRVDGIDVDPEPLALHGARTVFPHGVGVKRSAAIAAGPGEQVWLAWEDTRYCTGQILAAFSEDGGVTWRDPVRIQPWNRPQHSPQIAALHDDAALAVWQEVLGEHRAEIRAAFSPDGGRTWSQRVRIDADATVEAWVPSVAVDPDTGDAYVAFADARGPDPTWRVYVSRSPDGGRTWLGAVRVDPRDRDDAARDRTLTAEWSPAIAARAGRVVVAYTHRHRPDPDGQPSDDVFVAESVDGGATWTAPRRLDDGGFPERLAMDVAIDLGPGGEWTVVWSTVRGRGYDADVALATSAGGPLAFAPDADPPRDQWAPAIARAGDALVVAWQDFRNGSNDIYLSVVRDGAFGPAVRVDDGGDSAAQSWRPALAASAGGVVYAAWEDSRTGHAELRWARGSLPASR

Foldseek 3Di:
DFDDDDDDPFDFFDFDDPDWDPAQKEKEKQQAAEDDLQLQQALVSVLVRVVVSCVPAPLVPDDPPHAYEYEAAFASLVSVLLHHPLQPQLSPDQDNVVSLVSNCVSQVLQLVVLVVPDDDDSLLSSQQQSQQRSCVSVLCRQLVVLQVSVHKYKYKHWHADWDKDQPPSCCVRRHDPVDDPDRITIHHPNSATFTKIWIAGSNSDTDDMDGAADDACCVCPVNVHDHDNLLQQEFDDHPVFAREGEHEAVSQQAPSSLVVHLQNQGAEYEYRHEDFQQLHDPPPDFNVQLQCCNGQVCSQQARVSHAKYWYHYYAFEDNQTGTFDKTFMFGQWALPDDFDGDQLDDTFGRTPDIFDGLDHQPPDDDSVVSSVVVSLVVQQCGVPHVNPGVTDTHMDMDMDRRIPLQFDAAFPDFFAAFDDDFWGDKDFDDPDARWFWDQWEKAQAQALKIKIWIWTCSSVATWIKMWIDPHNVPDIDDIDTEQRRPFHKDNKYKYDFHDLKIKIKIWTDPDRFAIFIWMWIDPHNNPDTDHIDTQAPPDRGHKDQKAKEAARVQRKIKIWIWILDDPQRATFIWMWIDNHNRPGIDHIDTAAPDDDDPVDSNSNQWHKANWYWYDYPQKIKIKTWTWHPDPPLSDIEGFIWMWMDNHNRPDIDHIDTQADGDANYKYWHQKYKDADPVRKMKIWIWMDTHNGSAIWIWIDIPVGDHIETADADVVGHHKHQKEWEDQAQKIKIWTWTCRSRATFIWMFIDDPNYTDDITTDGRQPSGSKHWHRKYWYYHNNQKIKIKTWICNNRHTTIIMIIGHGPDDD